Protein AF-E8Q7A2-F1 (afdb_monomer)

Mean predicted aligned error: 5.74 Å

InterPro domains:
  IPR002629 Cobalamin-independent methionine synthase MetE, C-terminal/archaeal [PF01717] (441-764)
  IPR002629 Cobalamin-independent methionine synthase MetE, C-terminal/archaeal [cd03311] (441-765)
  IPR006276 Cobalamin-independent methionine synthase [MF_00172] (3-769)
  IPR006276 Cobalamin-independent methionine synthase [PIRSF000382] (5-771)
  IPR006276 Cobalamin-independent methionine synthase [TIGR01371] (8-768)
  IPR013215 Cobalamin-independent methionine synthase MetE, N-terminal [PF08267] (6-319)
  IPR038071 UROD/MetE-like superfamily [G3DSA:3.20.20.210] (7-533)
  IPR038071 UROD/MetE-like superfamily [G3DSA:3.20.20.210] (398-767)
  IPR038071 UROD/MetE-like superfamily [SSF51726] (6-384)
  IPR038071 UROD/MetE-like superfamily [SSF51726] (405-767)

pLDDT: mean 92.24, std 9.28, range [40.84, 98.88]

Solvent-accessible surface area (backbone atoms only — not comparable to full-atom values): 41558 Å² total; per-residue (Å²): 107,76,48,41,19,34,52,64,23,57,55,68,44,48,84,84,36,56,49,30,56,42,53,58,32,39,79,67,68,73,42,56,67,69,61,43,52,50,53,53,49,55,47,51,54,51,52,53,52,50,39,46,74,33,47,38,54,33,41,56,32,50,56,68,56,98,49,32,59,56,43,50,50,29,46,24,37,45,53,67,66,69,79,72,57,73,81,54,91,83,63,91,85,51,72,67,58,51,52,44,34,43,67,67,23,44,78,56,93,93,45,76,45,78,44,54,57,71,44,60,50,73,69,43,79,33,40,32,46,46,47,68,39,51,86,90,61,74,54,41,80,66,50,58,63,54,62,54,46,49,54,48,50,54,73,78,35,100,60,57,50,27,43,48,46,79,25,72,64,32,54,51,66,66,28,45,66,41,105,55,89,71,70,64,72,75,49,45,66,58,44,50,55,42,51,39,53,52,42,59,55,51,54,74,44,101,46,61,39,38,37,33,38,35,43,57,62,35,38,81,70,57,68,69,57,55,52,48,50,48,53,50,31,68,68,53,71,59,95,67,36,38,37,31,43,31,36,34,82,32,51,50,79,96,42,44,87,59,56,74,69,37,70,62,42,24,44,32,42,18,53,48,68,35,67,92,75,57,51,69,65,59,52,61,71,72,45,65,68,87,29,35,43,29,43,7,62,40,58,14,76,40,44,64,52,64,60,50,43,64,51,47,67,69,43,60,84,46,39,82,75,32,44,41,32,37,28,32,16,33,40,21,41,53,21,24,50,58,57,83,69,45,78,84,48,56,69,76,64,53,66,42,46,26,23,42,52,48,46,36,36,52,35,26,56,50,28,60,44,71,57,52,81,57,90,82,42,62,62,56,52,46,49,38,40,51,69,31,49,58,42,50,55,54,55,78,69,27,73,84,34,54,46,68,69,53,54,50,55,62,70,53,44,86,79,51,58,65,46,59,92,66,59,66,78,60,26,51,55,43,29,48,67,72,67,65,67,62,70,40,42,30,40,71,73,42,37,38,51,66,46,71,66,58,52,50,50,52,50,36,42,76,67,66,74,43,57,70,66,60,53,49,55,52,46,50,51,52,28,50,51,45,44,54,52,41,58,76,48,61,51,59,36,47,45,51,24,54,80,87,50,90,42,78,46,49,51,53,41,79,56,30,49,26,51,46,71,70,87,53,48,46,27,61,29,42,56,70,45,62,46,63,52,33,31,42,73,29,52,43,43,58,86,62,83,81,58,53,70,61,50,53,57,45,43,74,75,47,92,58,58,40,46,43,83,44,65,24,30,54,22,47,48,60,61,24,38,65,58,85,90,57,60,69,66,60,56,25,42,32,37,9,57,33,47,19,54,46,47,52,52,35,43,73,72,67,42,46,32,40,31,41,31,36,51,31,58,69,44,67,44,54,77,33,72,90,52,28,63,65,53,49,55,51,50,39,45,25,50,14,39,32,57,24,81,61,56,62,53,44,43,37,32,31,41,41,46,93,66,76,48,80,83,44,49,79,59,58,62,68,44,70,48,48,31,42,35,32,53,34,50,89,54,60,72,62,52,48,51,50,47,41,80,37,44,94,77,52,82,53,30,39,19,56,5,67,40,56,63,89,54,90,70,75,64,51,40,70,60,46,37,56,49,52,58,56,47,54,77,42,38,60,68,91,32,38,36,41,29,50,26,50,53,38,39,90,43,52,66,72,59,49,54,52,36,49,40,27,52,41,51,26,38,51,54,59,52,57,64,69,80,108

Organism: Blochmanniella vafra (strain BVAF) (NCBI:txid859654)

Structure (mmCIF, N/CA/C/O backbone):
data_AF-E8Q7A2-F1
#
_entry.id   AF-E8Q7A2-F1
#
loop_
_atom_site.group_PDB
_atom_site.id
_atom_site.type_symbol
_atom_site.label_atom_id
_atom_site.label_alt_id
_atom_site.label_comp_id
_atom_site.label_asym_id
_atom_site.label_entity_id
_atom_site.label_seq_id
_atom_site.pdbx_PDB_ins_code
_atom_site.Cartn_x
_atom_site.Cartn_y
_atom_site.Cartn_z
_atom_site.occupancy
_atom_site.B_iso_or_equiv
_atom_site.auth_seq_id
_atom_site.auth_comp_id
_atom_site.auth_asym_id
_atom_site.auth_atom_id
_atom_site.pdbx_PDB_model_num
ATOM 1 N N . MET A 1 1 ? 29.646 -13.050 -21.668 1.00 81.62 1 MET A N 1
ATOM 2 C CA . MET A 1 1 ? 28.470 -12.165 -21.570 1.00 81.62 1 MET A CA 1
ATOM 3 C C . MET A 1 1 ? 28.607 -11.325 -20.313 1.00 81.62 1 MET A C 1
ATOM 5 O O . MET A 1 1 ? 28.944 -11.884 -19.272 1.00 81.62 1 MET A O 1
ATOM 9 N N . THR A 1 2 ? 28.428 -10.011 -20.434 1.00 92.44 2 THR A N 1
ATOM 10 C CA . THR A 1 2 ? 28.458 -9.071 -19.304 1.00 92.44 2 THR A CA 1
ATOM 11 C C . THR A 1 2 ? 27.101 -9.083 -18.607 1.00 92.44 2 THR A C 1
ATOM 13 O O . THR A 1 2 ? 26.068 -8.997 -19.269 1.00 92.44 2 THR A O 1
ATOM 16 N N . VAL A 1 3 ? 27.109 -9.223 -17.287 1.00 97.31 3 VAL A N 1
ATOM 17 C CA . VAL A 1 3 ? 25.950 -9.073 -16.408 1.00 97.31 3 VAL A CA 1
ATOM 18 C C . VAL A 1 3 ? 25.671 -7.585 -16.220 1.00 97.31 3 VAL A C 1
ATOM 20 O O . VAL A 1 3 ? 26.593 -6.840 -15.895 1.00 97.31 3 VAL A O 1
ATOM 23 N N . LEU A 1 4 ? 24.424 -7.160 -16.426 1.00 98.25 4 LEU A N 1
ATOM 24 C CA . LEU A 1 4 ? 24.010 -5.757 -16.297 1.00 98.25 4 LEU A CA 1
ATOM 25 C C . LEU A 1 4 ? 23.094 -5.556 -15.089 1.00 98.25 4 LEU A C 1
ATOM 27 O O . LEU A 1 4 ? 22.287 -6.424 -14.766 1.00 98.25 4 LEU A O 1
ATOM 31 N N . GLY A 1 5 ? 23.198 -4.401 -14.445 1.00 98.50 5 GLY A N 1
ATOM 32 C CA . GLY A 1 5 ? 22.321 -3.939 -13.380 1.00 98.50 5 GLY A CA 1
ATOM 33 C C . GLY A 1 5 ? 21.242 -2.991 -13.894 1.00 98.50 5 GLY A C 1
ATOM 34 O O . GLY A 1 5 ? 21.522 -2.074 -14.665 1.00 98.50 5 GLY A O 1
ATOM 35 N N . HIS A 1 6 ? 20.006 -3.165 -13.439 1.00 98.56 6 HIS A N 1
ATOM 36 C CA . HIS A 1 6 ? 18.911 -2.243 -13.741 1.00 98.56 6 HIS A CA 1
ATOM 37 C C . HIS A 1 6 ? 17.927 -2.140 -12.579 1.00 98.56 6 HIS A C 1
ATOM 39 O O . HIS A 1 6 ? 17.862 -3.010 -11.718 1.00 98.56 6 HIS A O 1
ATOM 45 N N . THR A 1 7 ? 17.111 -1.096 -12.569 1.00 98.25 7 THR A N 1
ATOM 46 C CA . THR A 1 7 ? 15.939 -1.009 -11.693 1.00 98.25 7 THR A CA 1
ATOM 47 C C . THR A 1 7 ? 14.665 -1.087 -12.539 1.00 98.25 7 THR A C 1
ATOM 49 O O . THR A 1 7 ? 14.668 -0.864 -13.759 1.00 98.25 7 THR A O 1
ATOM 52 N N . LEU A 1 8 ? 13.559 -1.469 -11.901 1.00 98.44 8 LEU A N 1
ATOM 53 C CA . LEU A 1 8 ? 12.240 -1.555 -12.550 1.00 98.44 8 LEU A CA 1
ATOM 54 C C . LEU A 1 8 ? 11.467 -0.232 -12.512 1.00 98.44 8 LEU A C 1
ATOM 56 O O . LEU A 1 8 ? 10.356 -0.162 -13.018 1.00 98.44 8 LEU A O 1
ATOM 60 N N . GLY A 1 9 ? 12.039 0.788 -11.878 1.00 98.31 9 GLY A N 1
ATOM 61 C CA . GLY A 1 9 ? 11.428 2.077 -11.577 1.00 98.31 9 GLY A CA 1
ATOM 62 C C . GLY A 1 9 ? 11.957 2.599 -10.242 1.00 98.31 9 GLY A C 1
ATOM 63 O O . GLY A 1 9 ? 12.464 1.819 -9.426 1.00 98.31 9 GLY A O 1
ATOM 64 N N . PHE A 1 10 ? 11.860 3.906 -10.016 1.00 98.56 10 PHE A N 1
ATOM 65 C CA . PHE A 1 10 ? 12.443 4.597 -8.869 1.00 98.56 10 PHE A CA 1
ATOM 66 C C . PHE A 1 10 ? 11.386 5.425 -8.104 1.00 98.56 10 PHE A C 1
ATOM 68 O O . PHE A 1 10 ? 10.411 5.895 -8.698 1.00 98.56 10 PHE A O 1
ATOM 75 N N . PRO A 1 11 ? 11.517 5.631 -6.774 1.00 97.94 11 PRO A N 1
ATOM 76 C CA . PRO A 1 11 ? 10.566 6.463 -6.044 1.00 97.94 11 PRO A CA 1
ATOM 77 C C . PRO A 1 11 ? 10.586 7.912 -6.537 1.00 97.94 11 PRO A C 1
ATOM 79 O O . PRO A 1 11 ? 11.626 8.563 -6.589 1.00 97.94 11 PRO A O 1
ATOM 82 N N . ARG A 1 12 ? 9.405 8.458 -6.827 1.00 96.81 12 ARG A N 1
ATOM 83 C CA . ARG A 1 12 ? 9.248 9.770 -7.479 1.00 96.81 12 ARG A CA 1
ATOM 84 C C . ARG A 1 12 ? 8.935 10.943 -6.553 1.00 96.81 12 ARG A C 1
ATOM 86 O O . ARG A 1 12 ? 8.935 12.082 -7.003 1.00 96.81 12 ARG A O 1
ATOM 93 N N . ILE A 1 13 ? 8.663 10.703 -5.267 1.00 95.62 13 ILE A N 1
ATOM 94 C CA . ILE A 1 13 ? 8.204 11.783 -4.376 1.00 95.62 13 ILE A CA 1
ATOM 95 C C . ILE A 1 13 ? 9.304 12.808 -4.040 1.00 95.62 13 ILE A C 1
ATOM 97 O O . ILE A 1 13 ? 8.994 13.943 -3.679 1.00 95.62 13 ILE A O 1
ATOM 101 N N . GLY A 1 14 ? 10.570 12.416 -4.195 1.00 95.75 14 GLY A N 1
ATOM 102 C CA . GLY A 1 14 ? 11.749 13.203 -3.837 1.00 95.75 14 GLY A CA 1
ATOM 103 C C . GLY A 1 14 ? 12.225 12.965 -2.396 1.00 95.75 14 GLY A C 1
ATOM 104 O O . GLY A 1 14 ? 11.466 12.471 -1.560 1.00 95.75 14 GLY A O 1
ATOM 105 N N . LEU A 1 15 ? 13.495 13.285 -2.112 1.00 93.44 15 LEU A N 1
ATOM 106 C CA . LEU A 1 15 ? 14.172 13.005 -0.831 1.00 93.44 15 LEU A CA 1
ATOM 107 C C . LEU A 1 15 ? 13.460 13.639 0.371 1.00 93.44 15 LEU A C 1
ATOM 109 O O . LEU A 1 15 ? 13.374 13.043 1.442 1.00 93.44 15 LEU A O 1
ATOM 113 N N . TYR A 1 16 ? 12.906 14.831 0.170 1.00 95.31 16 TYR A N 1
ATOM 114 C CA . TYR A 1 16 ? 12.186 15.617 1.167 1.00 95.31 16 TYR A CA 1
ATOM 115 C C . TYR A 1 16 ? 10.703 15.768 0.811 1.00 95.31 16 TYR A C 1
ATOM 117 O O . TYR A 1 16 ? 10.010 16.626 1.362 1.00 95.31 16 TYR A O 1
ATOM 125 N N . ARG A 1 17 ? 10.189 14.896 -0.070 1.00 96.62 17 ARG A N 1
ATOM 126 C CA . ARG A 1 17 ? 8.830 14.936 -0.630 1.00 96.62 17 ARG A CA 1
ATOM 127 C C . ARG A 1 17 ? 8.557 16.205 -1.448 1.00 96.62 17 ARG A C 1
ATOM 129 O O . ARG A 1 17 ? 7.456 16.753 -1.402 1.00 96.62 17 ARG A O 1
ATOM 136 N N . GLU A 1 18 ? 9.547 16.673 -2.201 1.00 98.00 18 GLU A N 1
ATOM 137 C CA . GLU A 1 18 ? 9.474 17.851 -3.072 1.00 98.00 18 GLU A CA 1
ATOM 138 C C . GLU A 1 18 ? 8.232 17.809 -3.981 1.00 98.00 18 GLU A C 1
ATOM 140 O O . GLU A 1 18 ? 7.491 18.792 -4.061 1.00 98.00 18 GLU A O 1
ATOM 145 N N . LEU A 1 19 ? 7.937 16.648 -4.584 1.00 98.25 19 LEU A N 1
ATOM 146 C CA . LEU A 1 19 ? 6.780 16.477 -5.467 1.00 98.25 19 LEU A CA 1
ATOM 147 C C . LEU A 1 19 ? 5.456 16.658 -4.715 1.00 98.25 19 LEU A C 1
ATOM 149 O O . LEU A 1 19 ? 4.547 17.314 -5.216 1.00 98.25 19 LEU A O 1
ATOM 153 N N . LYS A 1 20 ? 5.344 16.126 -3.490 1.00 97.25 20 LYS A N 1
ATOM 154 C CA . LYS A 1 20 ? 4.138 16.286 -2.661 1.00 97.25 20 LYS A CA 1
ATOM 155 C C . LYS A 1 20 ? 3.811 17.759 -2.459 1.00 97.25 20 LYS A C 1
ATOM 157 O O . LYS A 1 20 ? 2.668 18.167 -2.660 1.00 97.25 20 LYS A O 1
ATOM 162 N N . TYR A 1 21 ? 4.802 18.533 -2.024 1.00 97.00 21 TYR A N 1
ATOM 163 C CA . TYR A 1 21 ? 4.592 19.939 -1.706 1.00 97.00 21 TYR A CA 1
ATOM 164 C C . TYR A 1 21 ? 4.297 20.761 -2.956 1.00 97.00 21 TYR A C 1
ATOM 166 O O . TYR A 1 21 ? 3.432 21.629 -2.893 1.00 97.00 21 TYR A O 1
ATOM 174 N N . ALA A 1 22 ? 4.956 20.468 -4.080 1.00 98.19 22 ALA A N 1
ATOM 175 C CA . ALA A 1 22 ? 4.684 21.130 -5.351 1.00 98.19 22 ALA A CA 1
ATOM 176 C C . ALA A 1 22 ? 3.247 20.876 -5.831 1.00 98.19 22 ALA A C 1
ATOM 178 O O . ALA A 1 22 ? 2.528 21.825 -6.137 1.00 98.19 22 ALA A O 1
ATOM 179 N N . LEU A 1 23 ? 2.789 19.620 -5.806 1.00 96.75 23 LEU A N 1
ATOM 180 C CA . LEU A 1 23 ? 1.414 19.254 -6.162 1.00 96.75 23 LEU A CA 1
ATOM 181 C C . LEU A 1 23 ? 0.383 19.972 -5.280 1.00 96.75 23 LEU A C 1
ATOM 183 O O . LEU A 1 23 ? -0.569 20.565 -5.778 1.00 96.75 23 LEU A O 1
ATOM 187 N N . GLU A 1 24 ? 0.583 19.966 -3.961 1.00 93.38 24 GLU A N 1
ATOM 188 C CA . GLU A 1 24 ? -0.344 20.607 -3.021 1.00 93.38 24 GLU A CA 1
ATOM 189 C C . GLU A 1 24 ? -0.349 22.132 -3.111 1.00 93.38 24 GLU A C 1
ATOM 191 O O . GLU A 1 24 ? -1.355 22.759 -2.779 1.00 93.38 24 GLU A O 1
ATOM 196 N N . GLN A 1 25 ? 0.768 22.740 -3.502 1.00 95.31 25 GLN A N 1
ATOM 197 C CA . GLN A 1 25 ? 0.852 24.167 -3.798 1.00 95.31 25 GLN A CA 1
ATOM 198 C C . GLN A 1 25 ? 0.114 24.498 -5.098 1.00 95.31 25 GLN A C 1
ATOM 200 O O . GLN A 1 25 ? -0.702 25.417 -5.122 1.00 95.31 25 GLN A O 1
ATOM 205 N N . TYR A 1 26 ? 0.318 23.698 -6.146 1.00 94.75 26 TYR A N 1
ATOM 206 C CA . TYR A 1 26 ? -0.367 23.867 -7.425 1.00 94.75 26 TYR A CA 1
ATOM 207 C C . TYR A 1 26 ? -1.887 23.747 -7.275 1.00 94.75 26 TYR A C 1
ATOM 209 O O . TYR A 1 26 ? -2.619 24.644 -7.673 1.00 94.75 26 TYR A O 1
ATOM 217 N N . TRP A 1 27 ? -2.384 22.723 -6.572 1.00 87.88 27 TRP A N 1
ATOM 218 C CA . TRP A 1 27 ? -3.826 22.559 -6.328 1.00 87.88 27 TRP A CA 1
ATOM 219 C C . TRP A 1 27 ? -4.451 23.658 -5.457 1.00 87.88 27 TRP A C 1
ATOM 221 O O . TRP A 1 27 ? -5.672 23.800 -5.442 1.00 87.88 27 TRP A O 1
ATOM 231 N N . ARG A 1 28 ? -3.635 24.407 -4.704 1.00 89.06 28 ARG A N 1
ATOM 232 C CA . ARG A 1 28 ? -4.056 25.595 -3.944 1.00 89.06 28 ARG A CA 1
ATOM 233 C C . ARG A 1 28 ? -3.839 26.898 -4.719 1.00 89.06 28 ARG A C 1
ATOM 235 O O . ARG A 1 28 ? -4.066 27.963 -4.156 1.00 89.06 28 ARG A O 1
ATOM 242 N N . ASN A 1 29 ? -3.420 26.818 -5.983 1.00 91.19 29 ASN A N 1
ATOM 243 C CA . ASN A 1 29 ? -3.067 27.944 -6.846 1.00 91.19 29 ASN A CA 1
ATOM 244 C C . ASN A 1 29 ? -1.958 28.842 -6.266 1.00 91.19 29 ASN A C 1
ATOM 246 O O . ASN A 1 29 ? -1.926 30.037 -6.543 1.00 91.19 29 ASN A O 1
ATOM 250 N N . THR A 1 30 ? -1.051 28.294 -5.444 1.00 96.19 30 THR A N 1
ATOM 251 C CA . THR A 1 30 ? 0.079 29.059 -4.881 1.00 96.19 30 THR A CA 1
ATOM 252 C C . THR A 1 30 ? 1.323 29.028 -5.769 1.00 96.19 30 THR A C 1
ATOM 254 O O . THR A 1 30 ? 2.213 29.852 -5.592 1.00 96.19 30 THR A O 1
ATOM 257 N N . ILE A 1 31 ? 1.409 28.079 -6.706 1.00 97.12 31 ILE A N 1
ATOM 258 C CA . ILE A 1 31 ? 2.407 28.056 -7.785 1.00 97.12 31 ILE A CA 1
ATOM 259 C C . ILE A 1 31 ? 1.700 27.814 -9.119 1.00 97.12 31 ILE A C 1
ATOM 261 O O . ILE A 1 31 ? 0.636 27.197 -9.146 1.00 97.12 31 ILE A O 1
ATOM 265 N N . ASN A 1 32 ? 2.303 28.270 -10.216 1.00 95.50 32 ASN A N 1
ATOM 266 C CA . ASN A 1 32 ? 1.816 27.997 -11.565 1.00 95.50 32 ASN A CA 1
ATOM 267 C C . ASN A 1 32 ? 2.326 26.642 -12.096 1.00 95.50 32 ASN A C 1
ATOM 269 O O . ASN A 1 32 ? 3.138 25.955 -11.465 1.00 95.50 32 ASN A O 1
ATOM 273 N N . GLN A 1 33 ? 1.835 26.263 -13.275 1.00 95.06 33 GLN A N 1
ATOM 274 C CA . GLN A 1 33 ? 2.182 25.006 -13.930 1.00 95.06 33 GLN A CA 1
ATOM 275 C C . GLN A 1 33 ? 3.674 24.908 -14.266 1.00 95.06 33 GLN A C 1
ATOM 277 O O . GLN A 1 33 ? 4.276 23.874 -13.992 1.00 95.06 33 GLN A O 1
ATOM 282 N N . ASP A 1 34 ? 4.293 25.965 -14.793 1.00 96.62 34 ASP A N 1
ATOM 283 C CA . ASP A 1 34 ? 5.715 25.943 -15.167 1.00 96.62 34 ASP A CA 1
ATOM 284 C C . ASP A 1 34 ? 6.609 25.619 -13.972 1.00 96.62 34 ASP A C 1
ATOM 286 O O . ASP A 1 34 ? 7.545 24.820 -14.066 1.00 96.62 34 ASP A O 1
ATOM 290 N N . LYS A 1 35 ? 6.286 26.182 -12.801 1.00 97.81 35 LYS A N 1
ATOM 291 C CA . LYS A 1 35 ? 7.008 25.877 -11.568 1.00 97.81 35 LYS A CA 1
ATOM 292 C C . LYS A 1 35 ? 6.831 24.417 -11.155 1.00 97.81 35 LYS A C 1
ATOM 294 O O . LYS A 1 35 ? 7.809 23.800 -10.730 1.00 97.81 35 LYS A O 1
ATOM 299 N N . LEU A 1 36 ? 5.623 23.864 -11.283 1.00 97.88 36 LEU A N 1
ATOM 300 C CA . LEU A 1 36 ? 5.354 22.450 -11.009 1.00 97.88 36 LEU A CA 1
ATOM 301 C C . LEU A 1 36 ? 6.146 21.539 -11.962 1.00 97.88 36 LEU A C 1
ATOM 303 O O . LEU A 1 36 ? 6.838 20.632 -11.494 1.00 97.88 36 LEU A O 1
ATOM 307 N N . LEU A 1 37 ? 6.101 21.819 -13.269 1.00 97.44 37 LEU A N 1
ATOM 308 C CA . LEU A 1 37 ? 6.831 21.082 -14.306 1.00 97.44 37 LEU A CA 1
ATOM 309 C C . LEU A 1 37 ? 8.342 21.102 -14.053 1.00 97.44 37 LEU A C 1
ATOM 311 O O . LEU A 1 37 ? 8.981 20.049 -14.083 1.00 97.44 37 LEU A O 1
ATOM 315 N N . ASN A 1 38 ? 8.900 22.267 -13.713 1.00 98.25 38 ASN A N 1
ATOM 316 C CA . ASN A 1 38 ? 10.320 22.403 -13.395 1.00 98.25 38 ASN A CA 1
ATOM 317 C C . ASN A 1 38 ? 10.722 21.581 -12.156 1.00 98.25 38 ASN A C 1
ATOM 319 O O . ASN A 1 38 ? 11.753 20.913 -12.167 1.00 98.25 38 ASN A O 1
ATOM 323 N N . ILE A 1 39 ? 9.898 21.557 -11.101 1.00 98.38 39 ILE A N 1
ATOM 324 C CA . ILE A 1 39 ? 10.173 20.720 -9.920 1.00 98.38 39 ILE A CA 1
ATOM 325 C C . ILE A 1 39 ? 10.172 19.230 -10.293 1.00 98.38 39 ILE A C 1
ATOM 327 O O . ILE A 1 39 ? 11.079 18.507 -9.882 1.00 98.38 39 ILE A O 1
ATOM 331 N N . GLY A 1 40 ? 9.204 18.765 -11.091 1.00 98.19 40 GLY A N 1
ATOM 332 C CA . GLY A 1 40 ? 9.183 17.376 -11.568 1.00 98.19 40 GLY A CA 1
ATOM 333 C C . GLY A 1 40 ? 10.427 17.019 -12.384 1.00 98.19 40 GLY A C 1
ATOM 334 O O . GLY A 1 40 ? 11.075 16.011 -12.104 1.00 98.19 40 GLY A O 1
ATOM 335 N N . LYS A 1 41 ? 10.825 17.900 -13.309 1.00 98.31 41 LYS A N 1
ATOM 336 C CA . LYS A 1 41 ? 12.064 17.780 -14.089 1.00 98.31 41 LYS A CA 1
ATOM 337 C C . LYS A 1 41 ? 13.307 17.670 -13.203 1.00 98.31 41 LYS A C 1
ATOM 339 O O . LYS A 1 41 ? 14.098 16.744 -13.364 1.00 98.31 41 LYS A O 1
ATOM 344 N N . MET A 1 42 ? 13.460 18.561 -12.221 1.00 98.31 42 MET A N 1
ATOM 345 C CA . MET A 1 42 ? 14.587 18.521 -11.279 1.00 98.31 42 MET A CA 1
ATOM 346 C C . MET A 1 42 ? 14.658 17.193 -10.512 1.00 98.31 42 MET A C 1
ATOM 348 O O . MET A 1 42 ? 15.748 16.660 -10.298 1.00 98.31 42 MET A O 1
ATOM 352 N N . ILE A 1 43 ? 13.508 16.646 -10.106 1.00 98.44 43 ILE A N 1
ATOM 353 C CA . ILE A 1 43 ? 13.435 15.356 -9.412 1.00 98.44 43 ILE A CA 1
ATOM 354 C C . ILE A 1 43 ? 13.890 14.218 -10.331 1.00 98.44 43 ILE A C 1
ATOM 356 O O . ILE A 1 43 ? 14.719 13.413 -9.907 1.00 98.44 43 ILE A O 1
ATOM 360 N N . ARG A 1 44 ? 13.392 14.161 -11.575 1.00 98.44 44 ARG A N 1
ATOM 361 C CA . ARG A 1 44 ? 13.777 13.126 -12.549 1.00 98.44 44 ARG A CA 1
ATOM 362 C C . ARG A 1 44 ? 15.273 13.145 -12.840 1.00 98.44 44 ARG A C 1
ATOM 364 O O . ARG A 1 44 ? 15.933 12.131 -12.631 1.00 98.44 44 ARG A O 1
ATOM 371 N N . ILE A 1 45 ? 15.823 14.312 -13.187 1.00 98.31 45 ILE A N 1
ATOM 372 C CA . ILE A 1 45 ? 17.262 14.489 -13.449 1.00 98.31 45 ILE A CA 1
ATOM 373 C C . ILE A 1 45 ? 18.083 14.014 -12.250 1.00 98.31 45 ILE A C 1
ATOM 375 O O . ILE A 1 45 ? 18.997 13.204 -12.402 1.00 98.31 45 ILE A O 1
ATOM 379 N N . ARG A 1 46 ? 17.725 14.452 -11.033 1.00 98.12 46 ARG A N 1
ATOM 380 C CA . ARG A 1 46 ? 18.421 14.029 -9.812 1.00 98.12 46 ARG A CA 1
ATOM 381 C C . ARG A 1 46 ? 18.383 12.510 -9.639 1.00 98.12 46 ARG A C 1
ATOM 383 O O . ARG A 1 46 ? 19.413 11.921 -9.324 1.00 98.12 46 ARG A O 1
ATOM 390 N N . HIS A 1 47 ? 17.228 11.874 -9.820 1.00 98.25 47 HIS A N 1
ATOM 391 C CA . HIS A 1 47 ? 17.078 10.430 -9.634 1.00 98.25 47 HIS A CA 1
ATOM 392 C C . HIS A 1 47 ? 17.812 9.608 -10.695 1.00 98.25 47 HIS A C 1
ATOM 394 O O . HIS A 1 47 ? 18.431 8.602 -10.345 1.00 98.25 47 HIS A O 1
ATOM 400 N N . TRP A 1 48 ? 17.803 10.026 -11.961 1.00 98.44 48 TRP A N 1
ATOM 401 C CA . TRP A 1 48 ? 18.612 9.387 -13.001 1.00 98.44 48 TRP A CA 1
ATOM 402 C C . TRP A 1 48 ? 20.102 9.504 -12.675 1.00 98.44 48 TRP A C 1
ATOM 404 O O . TRP A 1 48 ? 20.783 8.485 -12.575 1.00 98.44 48 TRP A O 1
ATOM 414 N N . GLY A 1 49 ? 20.590 10.710 -12.370 1.00 98.25 49 GLY A N 1
ATOM 415 C CA . GLY A 1 49 ? 21.988 10.930 -11.999 1.00 98.25 49 GLY A CA 1
ATOM 416 C C . GLY A 1 49 ? 22.425 10.148 -10.756 1.00 98.25 49 GLY A C 1
ATOM 417 O O . GLY A 1 49 ? 23.531 9.612 -10.717 1.00 98.25 49 GLY A O 1
ATOM 418 N N . GLN A 1 50 ? 21.561 10.025 -9.744 1.00 98.06 50 GLN A N 1
ATOM 419 C CA . GLN A 1 50 ? 21.847 9.233 -8.543 1.00 98.06 50 GLN A CA 1
ATOM 420 C C . GLN A 1 50 ? 21.944 7.729 -8.835 1.00 98.06 50 GLN A C 1
ATOM 422 O O . GLN A 1 50 ? 22.837 7.072 -8.303 1.00 98.06 50 GLN A O 1
ATOM 427 N N . GLN A 1 51 ? 21.069 7.188 -9.687 1.00 98.50 51 GLN A N 1
ATOM 428 C CA . GLN A 1 51 ? 21.130 5.786 -10.110 1.00 98.50 51 GLN A CA 1
ATOM 429 C C . GLN A 1 51 ? 22.377 5.504 -10.964 1.00 98.50 51 GLN A C 1
ATOM 431 O O . GLN A 1 51 ? 23.068 4.517 -10.713 1.00 98.50 51 GLN A O 1
ATOM 436 N N . ILE A 1 52 ? 22.720 6.401 -11.898 1.00 98.44 52 ILE A N 1
ATOM 437 C CA . ILE A 1 52 ? 23.957 6.320 -12.696 1.00 98.44 52 ILE A CA 1
ATOM 438 C C . ILE A 1 52 ? 25.178 6.329 -11.772 1.00 98.44 52 ILE A C 1
ATOM 440 O O . ILE A 1 52 ? 26.035 5.455 -11.863 1.00 98.44 52 ILE A O 1
ATOM 444 N N . LYS A 1 53 ? 25.232 7.264 -10.813 1.00 98.12 53 LYS A N 1
ATOM 445 C CA . LYS A 1 53 ? 26.318 7.347 -9.825 1.00 98.12 53 LYS A CA 1
ATOM 446 C C . LYS A 1 53 ? 26.416 6.094 -8.950 1.00 98.12 53 LYS A C 1
ATOM 448 O O . LYS A 1 53 ? 27.515 5.713 -8.560 1.00 98.12 53 LYS A O 1
ATOM 453 N N . ALA A 1 54 ? 25.289 5.456 -8.639 1.00 97.50 54 ALA A N 1
ATOM 454 C CA . ALA A 1 54 ? 25.256 4.186 -7.916 1.00 97.50 54 ALA A CA 1
ATOM 455 C C . ALA A 1 54 ? 25.676 2.979 -8.781 1.00 97.50 54 ALA A C 1
ATOM 457 O O . ALA A 1 54 ? 25.840 1.886 -8.243 1.00 97.50 54 ALA A O 1
ATOM 458 N N . GLY A 1 55 ? 25.884 3.178 -10.088 1.00 96.94 55 GLY A N 1
ATOM 459 C CA . GLY A 1 55 ? 26.394 2.183 -11.026 1.00 96.94 55 GLY A CA 1
ATOM 460 C C . GLY A 1 55 ? 25.320 1.376 -11.751 1.00 96.94 55 GLY A C 1
ATOM 461 O O . GLY A 1 55 ? 25.609 0.268 -12.190 1.00 96.94 55 GLY A O 1
ATOM 462 N N . ILE A 1 56 ? 24.090 1.883 -11.861 1.00 98.44 56 ILE A N 1
ATOM 463 C CA . ILE A 1 56 ? 23.039 1.222 -12.644 1.00 98.44 56 ILE A CA 1
ATOM 464 C C . ILE A 1 56 ? 23.338 1.345 -14.141 1.00 98.44 56 ILE A C 1
ATOM 466 O O . ILE A 1 56 ? 23.505 2.450 -14.650 1.00 98.44 56 ILE A O 1
ATOM 470 N N . ASP A 1 57 ? 23.364 0.216 -14.852 1.00 98.44 57 ASP A N 1
ATOM 471 C CA . ASP A 1 57 ? 23.710 0.163 -16.276 1.00 98.44 57 ASP A CA 1
ATOM 472 C C . ASP A 1 57 ? 22.542 0.588 -17.179 1.00 98.44 57 ASP A C 1
ATOM 474 O O . ASP A 1 57 ? 22.771 1.228 -18.200 1.00 98.44 57 ASP A O 1
ATOM 478 N N . LEU A 1 58 ? 21.297 0.263 -16.806 1.00 97.94 58 LEU A N 1
ATOM 479 C CA . LEU A 1 58 ? 20.089 0.615 -17.567 1.00 97.94 58 LEU A CA 1
ATOM 480 C C . LEU A 1 58 ? 19.108 1.406 -16.698 1.00 97.94 58 LEU A C 1
ATOM 482 O O . LEU A 1 58 ? 18.498 0.857 -15.774 1.00 97.94 58 LEU A O 1
ATOM 486 N N . ILE A 1 59 ? 18.935 2.687 -17.011 1.00 97.50 59 ILE A N 1
ATOM 487 C CA . ILE A 1 59 ? 18.125 3.605 -16.204 1.00 97.50 59 ILE A CA 1
ATOM 488 C C . ILE A 1 59 ? 16.653 3.543 -16.630 1.00 97.50 59 ILE A C 1
ATOM 490 O O . ILE A 1 59 ? 16.368 3.687 -17.821 1.00 97.50 59 ILE A O 1
ATOM 494 N N . PRO A 1 60 ? 15.703 3.334 -15.698 1.00 97.75 60 PRO A N 1
ATOM 495 C CA . PRO A 1 60 ? 14.284 3.386 -16.021 1.00 97.75 60 PRO A CA 1
ATOM 496 C C . PRO A 1 60 ? 13.856 4.809 -16.399 1.00 97.75 60 PRO A C 1
ATOM 498 O O . PRO A 1 60 ? 14.254 5.781 -15.754 1.00 97.75 60 PRO A O 1
ATOM 501 N N . VAL A 1 61 ? 13.027 4.916 -17.436 1.00 98.25 61 VAL A N 1
ATOM 502 C CA . VAL A 1 61 ? 12.360 6.161 -17.845 1.00 98.25 61 VAL A CA 1
ATOM 503 C C . VAL A 1 61 ? 10.879 5.862 -18.074 1.00 98.25 61 VAL A C 1
ATOM 505 O O . VAL A 1 61 ? 10.547 4.790 -18.575 1.00 98.25 61 VAL A O 1
ATOM 508 N N . GLY A 1 62 ? 9.984 6.776 -17.696 1.00 96.19 62 GLY A N 1
ATOM 509 C CA . GLY A 1 62 ? 8.532 6.542 -17.695 1.00 96.19 62 GLY A CA 1
ATOM 510 C C . GLY A 1 62 ? 7.972 6.022 -16.366 1.00 96.19 62 GLY A C 1
ATOM 511 O O . GLY A 1 62 ? 6.771 5.803 -16.239 1.00 96.19 62 GLY A O 1
ATOM 512 N N . ASP A 1 63 ? 8.818 5.848 -15.348 1.00 97.56 63 ASP A N 1
ATOM 513 C CA . ASP A 1 63 ? 8.419 5.514 -13.977 1.00 97.56 63 ASP A CA 1
ATOM 514 C C . ASP A 1 63 ? 7.873 6.728 -13.193 1.00 97.56 63 ASP A C 1
ATOM 516 O O . ASP A 1 63 ? 7.095 6.584 -12.237 1.00 97.56 63 ASP A O 1
ATOM 520 N N . PHE A 1 64 ? 8.243 7.946 -13.601 1.00 98.50 64 PHE A N 1
ATOM 521 C CA . PHE A 1 64 ? 7.700 9.173 -13.031 1.00 98.50 64 PHE A CA 1
ATOM 522 C C . PHE A 1 64 ? 6.219 9.353 -13.404 1.00 98.50 64 PHE A C 1
ATOM 524 O O . PHE A 1 64 ? 5.802 9.186 -14.545 1.00 98.50 64 PHE A O 1
ATOM 531 N N . ALA A 1 65 ? 5.405 9.771 -12.434 1.00 97.88 65 ALA A N 1
ATOM 532 C CA . ALA A 1 65 ? 4.059 10.263 -12.708 1.00 97.88 65 ALA A CA 1
ATOM 533 C C . ALA A 1 65 ? 3.677 11.377 -11.741 1.00 97.88 65 ALA A C 1
ATOM 535 O O . ALA A 1 65 ? 4.018 11.351 -10.555 1.00 97.88 65 ALA A O 1
ATOM 536 N N . TRP A 1 66 ? 2.878 12.313 -12.242 1.00 97.94 66 TRP A N 1
ATOM 537 C CA . TRP A 1 66 ? 2.351 13.434 -11.466 1.00 97.94 66 TRP A CA 1
ATOM 538 C C . TRP A 1 66 ? 1.362 13.014 -10.378 1.00 97.94 66 TRP A C 1
ATOM 540 O O . TRP A 1 66 ? 1.183 13.727 -9.393 1.00 97.94 66 TRP A O 1
ATOM 550 N N . TYR A 1 67 ? 0.723 11.855 -10.537 1.00 97.50 67 TYR A N 1
ATOM 551 C CA . TYR A 1 67 ? -0.200 11.318 -9.542 1.00 97.50 67 TYR A CA 1
ATOM 552 C C . TYR A 1 67 ? -0.118 9.796 -9.462 1.00 97.50 67 TYR A C 1
ATOM 554 O O . TYR A 1 67 ? 0.190 9.250 -8.402 1.00 97.50 67 TYR A O 1
ATOM 562 N N . ASP A 1 68 ? -0.357 9.132 -10.592 1.00 97.38 68 ASP A N 1
ATOM 563 C CA . ASP A 1 68 ? -0.401 7.683 -10.727 1.00 97.38 68 ASP A CA 1
ATOM 564 C C . ASP A 1 68 ? 0.042 7.258 -12.134 1.00 97.38 68 ASP A C 1
ATOM 566 O O . ASP A 1 68 ? -0.301 7.921 -13.106 1.00 97.38 68 ASP A O 1
ATOM 570 N N . HIS A 1 69 ? 0.805 6.166 -12.234 1.00 98.31 69 HIS A N 1
ATOM 571 C CA . HIS A 1 69 ? 1.351 5.693 -13.509 1.00 98.31 69 HIS A CA 1
ATOM 572 C C . HIS A 1 69 ? 0.281 5.018 -14.381 1.00 98.31 69 HIS A C 1
ATOM 574 O O . HIS A 1 69 ? 0.298 5.205 -15.592 1.00 98.31 69 HIS A O 1
ATOM 580 N N . VAL A 1 70 ? -0.700 4.326 -13.784 1.00 98.75 70 VAL A N 1
ATOM 581 C CA . VAL A 1 70 ? -1.832 3.757 -14.538 1.00 98.75 70 VAL A CA 1
ATOM 582 C C . VAL A 1 70 ? -2.703 4.874 -15.111 1.00 98.75 70 VAL A C 1
ATOM 584 O O . VAL A 1 70 ? -3.110 4.817 -16.270 1.00 98.75 70 VAL A O 1
ATOM 587 N N . LEU A 1 71 ? -2.943 5.938 -14.337 1.00 98.44 71 LEU A N 1
ATOM 588 C CA . LEU A 1 71 ? -3.599 7.135 -14.857 1.00 98.44 71 LEU A CA 1
ATOM 589 C C . LEU A 1 71 ? -2.793 7.799 -15.980 1.00 98.44 71 LEU A C 1
ATOM 591 O O . LEU A 1 71 ? -3.385 8.201 -16.977 1.00 98.44 71 LEU A O 1
ATOM 595 N N . THR A 1 72 ? -1.465 7.887 -15.862 1.00 98.06 72 THR A N 1
ATOM 596 C CA . THR A 1 72 ? -0.612 8.364 -16.963 1.00 98.06 72 THR A CA 1
ATOM 597 C C . THR A 1 72 ? -0.789 7.502 -18.216 1.00 98.06 72 THR A C 1
ATOM 599 O O . THR A 1 72 ? -0.928 8.060 -19.301 1.00 98.06 72 THR A O 1
ATOM 602 N N . THR A 1 73 ? -0.892 6.173 -18.088 1.00 98.62 73 THR A N 1
ATOM 603 C CA . THR A 1 73 ? -1.231 5.281 -19.212 1.00 98.62 73 THR A CA 1
ATOM 604 C C . THR A 1 73 ? -2.606 5.606 -19.801 1.00 98.62 73 THR A C 1
ATOM 606 O O . THR A 1 73 ? -2.720 5.751 -21.014 1.00 98.62 73 THR A O 1
ATOM 609 N N . SER A 1 74 ? -3.638 5.819 -18.978 1.00 98.50 74 SER A N 1
ATOM 610 C CA . SER A 1 74 ? -4.964 6.235 -19.467 1.00 98.50 74 SER A CA 1
ATOM 611 C C . SER A 1 74 ? -4.922 7.560 -20.230 1.00 98.50 74 SER A C 1
ATOM 613 O O . SER A 1 74 ? -5.550 7.682 -21.276 1.00 98.50 74 SER A O 1
ATOM 615 N N . MET A 1 75 ? -4.148 8.537 -19.754 1.00 97.75 75 MET A N 1
ATOM 616 C CA . MET A 1 75 ? -3.965 9.819 -20.441 1.00 97.75 75 MET A CA 1
ATOM 617 C C . MET A 1 75 ? -3.203 9.667 -21.766 1.00 97.75 75 MET A C 1
ATOM 619 O O . MET A 1 75 ? -3.557 10.321 -22.746 1.00 97.75 75 MET A O 1
ATOM 623 N N . MET A 1 76 ? -2.185 8.799 -21.808 1.00 98.00 76 MET A N 1
ATOM 624 C CA . MET A 1 76 ? -1.420 8.483 -23.020 1.00 98.00 76 MET A CA 1
ATOM 625 C C . MET A 1 76 ? -2.309 7.835 -24.089 1.00 98.00 76 MET A C 1
ATOM 627 O O . MET A 1 76 ? -2.223 8.218 -25.248 1.00 98.00 76 MET A O 1
ATOM 631 N N . LEU A 1 77 ? -3.202 6.925 -23.687 1.00 98.06 77 LEU A N 1
ATOM 632 C CA . LEU A 1 77 ? -4.128 6.191 -24.562 1.00 98.06 77 LEU A CA 1
ATOM 633 C C . LEU A 1 77 ? -5.431 6.948 -24.885 1.00 98.06 77 LEU A C 1
ATOM 635 O O . LEU A 1 77 ? -6.332 6.382 -25.511 1.00 98.06 77 LEU A O 1
ATOM 639 N N . ASN A 1 78 ? -5.566 8.191 -24.410 1.00 96.50 78 ASN A N 1
ATOM 640 C CA . ASN A 1 78 ? -6.795 8.987 -24.481 1.00 96.50 78 ASN A CA 1
ATOM 641 C C . ASN A 1 78 ? -8.034 8.284 -23.885 1.00 96.50 78 ASN A C 1
ATOM 643 O O . ASN A 1 78 ? -9.168 8.534 -24.292 1.00 96.50 78 ASN A O 1
ATOM 647 N N . ASN A 1 79 ? -7.836 7.412 -22.896 1.00 96.69 79 ASN A N 1
ATOM 648 C CA . ASN A 1 79 ? -8.919 6.773 -22.160 1.00 96.69 79 ASN A CA 1
ATOM 649 C C . ASN A 1 79 ? -9.409 7.685 -21.023 1.00 96.69 79 ASN A C 1
ATOM 651 O O . ASN A 1 79 ? -9.120 7.466 -19.841 1.00 96.69 79 ASN A O 1
ATOM 655 N N . ILE A 1 80 ? -10.102 8.760 -21.397 1.00 94.31 80 ILE A N 1
ATOM 656 C CA . ILE A 1 80 ? -10.567 9.808 -20.485 1.00 94.31 80 ILE A CA 1
ATOM 657 C C . ILE A 1 80 ? -12.102 9.790 -20.439 1.00 94.31 80 ILE A C 1
ATOM 659 O O . ILE A 1 80 ? -12.753 9.969 -21.470 1.00 94.31 80 ILE A O 1
ATOM 663 N N . PRO A 1 81 ? -12.731 9.621 -19.261 1.00 91.31 81 PRO A N 1
ATOM 664 C CA . PRO A 1 81 ? -14.187 9.624 -19.183 1.00 91.31 81 PRO A CA 1
ATOM 665 C C . PRO A 1 81 ? -14.809 10.966 -19.597 1.00 91.31 81 PRO A C 1
ATOM 667 O O . PRO A 1 81 ? -14.393 12.027 -19.127 1.00 91.31 81 PRO A O 1
ATOM 670 N N . LYS A 1 82 ? -15.894 10.914 -20.387 1.00 87.75 82 LYS A N 1
ATOM 671 C CA . LYS A 1 82 ? -16.616 12.086 -20.937 1.00 87.75 82 LYS A CA 1
ATOM 672 C C . LYS A 1 82 ? -16.942 13.175 -19.903 1.00 87.75 82 LYS A C 1
ATOM 674 O O . LYS A 1 82 ? -16.868 14.359 -20.213 1.00 87.75 82 LYS A O 1
ATOM 679 N N . ARG A 1 83 ? -17.233 12.792 -18.653 1.00 87.12 83 ARG A N 1
ATOM 680 C CA . ARG A 1 83 ? -17.556 13.723 -17.549 1.00 87.12 83 ARG A CA 1
ATOM 681 C C . ARG A 1 83 ? -16.438 14.710 -17.193 1.00 87.12 83 ARG A C 1
ATOM 683 O O . ARG A 1 83 ? -16.716 15.728 -16.571 1.00 87.12 83 ARG A O 1
ATOM 690 N N . TYR A 1 84 ? -15.193 14.414 -17.558 1.00 84.12 84 TYR A N 1
ATOM 691 C CA . TYR A 1 84 ? -14.063 15.322 -17.348 1.00 84.12 84 TYR A CA 1
ATOM 692 C C . TYR A 1 84 ? -13.849 16.268 -18.534 1.00 84.12 84 TYR A C 1
ATOM 694 O O . TYR A 1 84 ? -13.087 17.222 -18.406 1.00 84.12 84 TYR A O 1
ATOM 702 N N . TYR A 1 85 ? -14.565 16.049 -19.647 1.00 73.38 85 TYR A N 1
ATOM 703 C CA . TYR A 1 85 ? -14.587 16.965 -20.781 1.00 73.38 85 TYR A CA 1
ATOM 704 C C . TYR A 1 85 ? -15.643 18.072 -20.655 1.00 73.38 85 TYR A C 1
ATOM 706 O O . TYR A 1 85 ? -15.490 19.126 -21.247 1.00 73.38 85 TYR A O 1
ATOM 714 N N . SER A 1 86 ? -16.716 17.901 -19.878 1.00 56.03 86 SER A N 1
ATOM 715 C CA . SER A 1 86 ? -17.795 18.906 -19.785 1.00 56.03 86 SER A CA 1
ATOM 716 C C . SER A 1 86 ? -17.465 20.130 -18.917 1.00 56.03 86 SER A C 1
ATOM 718 O O . SER A 1 86 ? -18.171 21.128 -18.981 1.00 56.03 86 SER A O 1
ATOM 720 N N . SER A 1 87 ? -16.390 20.098 -18.125 1.00 53.00 87 SER A N 1
ATOM 721 C CA . SER A 1 87 ? -15.882 21.263 -17.375 1.00 53.00 87 SER A CA 1
ATOM 722 C C . SER A 1 87 ? -15.005 22.205 -18.212 1.00 53.00 87 SER A C 1
ATOM 724 O O . SER A 1 87 ? -14.382 23.109 -17.663 1.00 53.00 87 SER A O 1
ATOM 726 N N . ILE A 1 88 ? -14.913 21.958 -19.522 1.00 53.34 88 ILE A N 1
ATOM 727 C CA . ILE A 1 88 ? -13.895 22.508 -20.432 1.00 53.34 88 ILE A CA 1
ATOM 728 C C . ILE A 1 88 ? -14.358 23.765 -21.186 1.00 53.34 88 ILE A C 1
ATOM 730 O O . ILE A 1 88 ? -13.576 24.379 -21.907 1.00 53.34 88 ILE A O 1
ATOM 734 N N . SER A 1 89 ? -15.591 24.237 -21.000 1.00 45.31 89 SER A N 1
ATOM 735 C CA . SER A 1 89 ? -16.013 25.500 -21.613 1.00 45.31 89 SER A CA 1
ATOM 736 C C . SER A 1 89 ? -15.352 26.700 -20.906 1.00 45.31 89 SER A C 1
ATOM 738 O O . SER A 1 89 ? -15.951 27.264 -19.990 1.00 45.31 89 SER A O 1
ATOM 740 N N . ASN A 1 90 ? -14.108 27.048 -21.286 1.00 42.81 90 ASN A N 1
ATOM 741 C CA . ASN A 1 90 ? -13.584 28.424 -21.473 1.00 42.81 90 ASN A CA 1
ATOM 742 C C . ASN A 1 90 ? -12.118 28.710 -21.070 1.00 42.81 90 ASN A C 1
ATOM 744 O O . ASN A 1 90 ? -11.723 29.871 -21.143 1.00 42.81 90 ASN A O 1
ATOM 748 N N . GLN A 1 91 ? -11.265 27.745 -20.702 1.00 43.41 91 GLN A N 1
ATOM 749 C CA . GLN A 1 91 ? -9.826 28.027 -20.509 1.00 43.41 91 GLN A CA 1
ATOM 750 C C . GLN A 1 91 ? -8.947 26.896 -21.058 1.00 43.41 91 GLN A C 1
ATOM 752 O O . GLN A 1 91 ? -9.230 25.722 -20.840 1.00 43.41 91 GLN A O 1
ATOM 757 N N . THR A 1 92 ? -7.908 27.284 -21.804 1.00 45.12 92 THR A N 1
ATOM 758 C CA . THR A 1 92 ? -6.860 26.455 -22.428 1.00 45.12 92 THR A CA 1
ATOM 759 C C . THR A 1 92 ? -6.560 25.170 -21.651 1.00 45.12 92 THR A C 1
ATOM 761 O O . THR A 1 92 ? -6.029 25.208 -20.542 1.00 45.12 92 THR A O 1
ATOM 764 N N . THR A 1 93 ? -6.922 24.029 -22.237 1.00 59.44 93 THR A N 1
ATOM 765 C CA . THR A 1 93 ? -6.898 22.706 -21.607 1.00 59.44 93 THR A CA 1
ATOM 766 C C . THR A 1 93 ? -5.496 22.125 -21.527 1.00 59.44 93 THR A C 1
ATOM 768 O O . THR A 1 93 ? -4.927 21.708 -22.534 1.00 59.44 93 THR A O 1
ATOM 771 N N . ASN A 1 94 ? -4.964 22.024 -20.317 1.00 82.06 94 ASN A N 1
ATOM 772 C CA . ASN A 1 94 ? -3.746 21.279 -20.047 1.00 82.06 94 ASN A CA 1
ATOM 773 C C . ASN A 1 94 ? -4.077 19.839 -19.597 1.00 82.06 94 ASN A C 1
ATOM 775 O O . ASN A 1 94 ? -4.871 19.638 -18.675 1.00 82.06 94 ASN A O 1
ATOM 779 N N . ASN A 1 95 ? -3.422 18.835 -20.198 1.00 89.06 95 ASN A N 1
ATOM 780 C CA . ASN A 1 95 ? -3.522 17.416 -19.817 1.00 89.06 95 ASN A CA 1
ATOM 781 C C . ASN A 1 95 ? -3.296 17.179 -18.311 1.00 89.06 95 ASN A C 1
ATOM 783 O O . ASN A 1 95 ? -3.898 16.277 -17.728 1.00 89.06 95 ASN A O 1
ATOM 787 N N . LEU A 1 96 ? -2.465 17.998 -17.660 1.00 92.25 96 LEU A N 1
ATOM 788 C CA . LEU A 1 96 ? -2.173 17.864 -16.233 1.00 92.25 96 LEU A CA 1
ATOM 789 C C . LEU A 1 96 ? -3.392 18.160 -15.342 1.00 92.25 96 LEU A C 1
ATOM 791 O O . LEU A 1 96 ? -3.631 17.444 -14.369 1.00 92.25 96 LEU A O 1
ATOM 795 N N . ASP A 1 97 ? -4.187 19.175 -15.685 1.00 89.75 97 ASP A N 1
ATOM 796 C CA . ASP A 1 97 ? -5.400 19.515 -14.934 1.00 89.75 97 ASP A CA 1
ATOM 797 C C . ASP A 1 97 ? -6.486 18.458 -15.126 1.00 89.75 97 ASP A C 1
ATOM 799 O O . ASP A 1 97 ? -7.146 18.066 -14.162 1.00 89.75 97 ASP A O 1
ATOM 803 N N . ILE A 1 98 ? -6.620 17.920 -16.344 1.00 90.69 98 ILE A N 1
ATOM 804 C CA . ILE A 1 98 ? -7.510 16.783 -16.620 1.00 90.69 98 ILE A CA 1
ATOM 805 C C . ILE A 1 98 ? -7.099 15.579 -15.767 1.00 90.69 98 ILE A C 1
ATOM 807 O O . ILE A 1 98 ? -7.944 15.003 -15.078 1.00 90.69 98 ILE A O 1
ATOM 811 N N . LEU A 1 99 ? -5.805 15.247 -15.728 1.00 94.50 99 LEU A N 1
ATOM 812 C CA . LEU A 1 99 ? -5.274 14.178 -14.882 1.00 94.50 99 LEU A CA 1
ATOM 813 C C . LEU A 1 99 ? -5.643 14.389 -13.406 1.00 94.50 99 LEU A C 1
ATOM 815 O O . LEU A 1 99 ? -6.108 13.459 -12.741 1.00 94.50 99 LEU A O 1
ATOM 819 N N . PHE A 1 100 ? -5.495 15.605 -12.873 1.00 92.38 100 PHE A N 1
ATOM 820 C CA . PHE A 1 100 ? -5.867 15.879 -11.484 1.00 92.38 100 PHE A CA 1
ATOM 821 C C . PHE A 1 100 ? -7.375 15.835 -11.243 1.00 92.38 100 PHE A C 1
ATOM 823 O O . PHE A 1 100 ? -7.788 15.339 -10.192 1.00 92.38 100 PHE A O 1
ATOM 830 N N . ASN A 1 101 ? -8.193 16.283 -12.194 1.00 88.75 101 ASN A N 1
ATOM 831 C CA . ASN A 1 101 ? -9.650 16.201 -12.104 1.00 88.75 101 ASN A CA 1
ATOM 832 C C . ASN A 1 101 ? -10.127 14.744 -12.091 1.00 88.75 101 ASN A C 1
ATOM 834 O O . ASN A 1 101 ? -10.992 14.400 -11.285 1.00 88.75 101 ASN A O 1
ATOM 838 N N . ILE A 1 102 ? -9.522 13.869 -12.900 1.00 91.69 102 ILE A N 1
ATOM 839 C CA . ILE A 1 102 ? -9.799 12.427 -12.864 1.00 91.69 102 ILE A CA 1
ATOM 840 C C . ILE A 1 102 ? -9.438 11.856 -11.490 1.00 91.69 102 ILE A C 1
ATOM 842 O O . ILE A 1 102 ? -10.246 11.171 -10.866 1.00 91.69 102 ILE A O 1
ATOM 846 N N . ALA A 1 103 ? -8.240 12.156 -10.992 1.00 90.50 103 ALA A N 1
ATOM 847 C CA . ALA A 1 103 ? -7.727 11.562 -9.763 1.00 90.50 103 ALA A CA 1
ATOM 848 C C . ALA A 1 103 ? -8.410 12.071 -8.481 1.00 90.50 103 ALA A C 1
ATOM 850 O O . ALA A 1 103 ? -8.537 11.333 -7.505 1.00 90.50 103 ALA A O 1
ATOM 851 N N . ARG A 1 104 ? -8.794 13.352 -8.440 1.00 86.44 104 ARG A N 1
ATOM 852 C CA . ARG A 1 104 ? -9.198 14.047 -7.203 1.00 86.44 104 ARG A CA 1
ATOM 853 C C . ARG A 1 104 ? -10.601 14.642 -7.254 1.00 86.44 104 ARG A C 1
ATOM 855 O O . ARG A 1 104 ? -11.119 15.018 -6.204 1.00 86.44 104 ARG A O 1
ATOM 862 N N . GLY A 1 105 ? -11.217 14.689 -8.431 1.00 82.56 105 GLY A N 1
ATOM 863 C CA . GLY A 1 105 ? -12.466 15.399 -8.653 1.00 82.56 105 GLY A CA 1
ATOM 864 C C . GLY A 1 105 ? -12.269 16.912 -8.656 1.00 82.56 105 GLY A C 1
ATOM 865 O O . GLY A 1 105 ? -11.175 17.430 -8.421 1.00 82.56 105 GLY A O 1
ATOM 866 N N . TYR A 1 106 ? -13.361 17.622 -8.911 1.00 78.44 106 TYR A N 1
ATOM 867 C CA . TYR A 1 106 ? -13.389 19.079 -8.963 1.00 78.44 106 TYR A CA 1
ATOM 868 C C . TYR A 1 106 ? -14.722 19.588 -8.425 1.00 78.4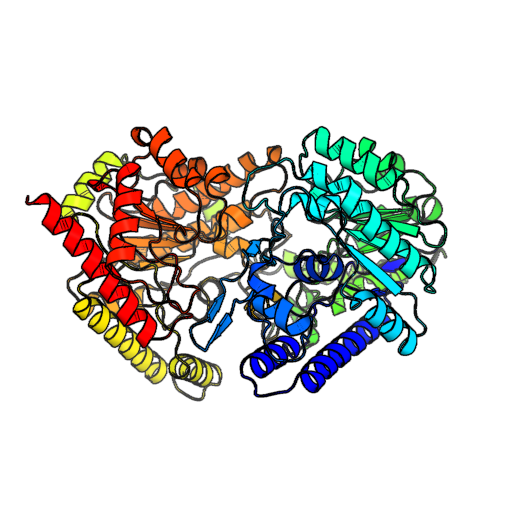4 106 TYR A C 1
ATOM 870 O O . TYR A 1 106 ? -15.772 19.090 -8.820 1.00 78.44 106 TYR A O 1
ATOM 878 N N . SER A 1 107 ? -14.692 20.577 -7.532 1.00 68.12 107 SER A N 1
ATOM 879 C CA . SER A 1 107 ? -15.901 21.215 -7.007 1.00 68.12 107 SER A CA 1
ATOM 880 C C . SER A 1 107 ? -15.690 22.724 -6.933 1.00 68.12 107 SER A C 1
ATOM 882 O O . SER A 1 107 ? -15.016 23.224 -6.031 1.00 68.12 107 SER A O 1
ATOM 884 N N . LYS A 1 108 ? -16.205 23.452 -7.929 1.00 66.50 108 LYS A N 1
ATOM 885 C CA . LYS A 1 108 ? -16.190 24.923 -7.989 1.00 66.50 108 LYS A CA 1
ATOM 886 C C . LYS A 1 108 ? -17.348 25.408 -8.862 1.00 66.50 108 LYS A C 1
ATOM 888 O O . LYS A 1 108 ? -17.727 24.726 -9.808 1.00 66.50 108 LYS A O 1
ATOM 893 N N . ASN A 1 109 ? -17.885 26.594 -8.565 1.00 61.34 109 ASN A N 1
ATOM 894 C CA . ASN A 1 109 ? -18.910 27.267 -9.377 1.00 61.34 109 ASN A CA 1
ATOM 895 C C . ASN A 1 109 ? -20.122 26.368 -9.719 1.00 61.34 109 ASN A C 1
ATOM 897 O O . ASN A 1 109 ? -20.548 26.315 -10.866 1.00 61.34 109 ASN A O 1
ATOM 901 N N . ASN A 1 110 ? -20.649 25.630 -8.733 1.00 62.16 110 ASN A N 1
ATOM 902 C CA . ASN A 1 110 ? -21.759 24.670 -8.879 1.00 62.16 110 ASN A CA 1
ATOM 903 C C . ASN A 1 110 ? -21.505 23.470 -9.815 1.00 62.16 110 ASN A C 1
ATOM 905 O O . ASN A 1 110 ? -22.396 22.642 -9.992 1.00 62.16 110 ASN A O 1
ATOM 909 N N . VAL A 1 111 ? -20.291 23.310 -10.349 1.00 66.38 111 VAL A N 1
ATOM 910 C CA . VAL A 1 111 ? -19.863 22.101 -11.060 1.00 66.38 111 VAL A CA 1
ATOM 911 C C . VAL A 1 111 ? -19.198 21.166 -10.056 1.00 66.38 111 VAL A C 1
ATOM 913 O O . VAL A 1 111 ? -18.203 21.528 -9.429 1.00 66.38 111 VAL A O 1
ATOM 916 N N . ASN A 1 112 ? -19.751 19.962 -9.902 1.00 72.25 112 ASN A N 1
ATOM 917 C CA . ASN A 1 112 ? -19.219 18.924 -9.023 1.00 72.25 112 ASN A CA 1
ATOM 918 C C . ASN A 1 112 ? -18.899 17.666 -9.838 1.00 72.25 112 ASN A C 1
ATOM 920 O O . ASN A 1 112 ? -19.802 16.948 -10.267 1.00 72.25 112 ASN A O 1
ATOM 924 N N . ILE A 1 113 ? -17.611 17.404 -10.047 1.00 77.81 113 ILE A N 1
ATOM 925 C CA . ILE A 1 113 ? -17.107 16.234 -10.760 1.00 77.81 113 ILE A CA 1
ATOM 926 C C . ILE A 1 113 ? -16.531 15.252 -9.748 1.00 77.81 113 ILE A C 1
ATOM 928 O O . ILE A 1 113 ? -15.590 15.555 -9.012 1.00 77.81 113 ILE A O 1
ATOM 932 N N . ILE A 1 114 ? -17.093 14.049 -9.743 1.00 81.44 114 ILE A N 1
ATOM 933 C CA . ILE A 1 114 ? -16.677 12.956 -8.865 1.00 81.44 114 ILE A CA 1
ATOM 934 C C . ILE A 1 114 ? -15.335 12.392 -9.376 1.00 81.44 114 ILE A C 1
ATOM 936 O O . ILE A 1 114 ? -15.207 12.187 -10.586 1.00 81.44 114 ILE A O 1
ATOM 940 N N . PRO A 1 115 ? -14.336 12.131 -8.508 1.00 85.56 115 PRO A N 1
ATOM 941 C CA . PRO A 1 115 ? -13.101 11.449 -8.905 1.00 85.56 115 PRO A CA 1
ATOM 942 C C . PRO A 1 115 ? -13.361 10.026 -9.408 1.00 85.56 115 PRO A C 1
ATOM 944 O O . PRO A 1 115 ? -14.321 9.371 -8.999 1.00 85.56 115 PRO A O 1
ATOM 947 N N . SER A 1 116 ? -12.466 9.524 -10.254 1.00 88.88 116 SER A N 1
ATOM 948 C CA . SER A 1 116 ? -12.419 8.106 -10.596 1.00 88.88 116 SER A CA 1
ATOM 949 C C . SER A 1 116 ? -12.059 7.264 -9.374 1.00 88.88 116 SER A C 1
ATOM 951 O O . SER A 1 116 ? -11.471 7.732 -8.397 1.00 88.88 116 SER A O 1
ATOM 953 N N . GLU A 1 117 ? -12.449 5.994 -9.427 1.00 85.75 117 GLU A N 1
ATOM 954 C CA . GLU A 1 117 ? -12.162 5.047 -8.353 1.00 85.75 117 GLU A CA 1
ATOM 955 C C . GLU A 1 117 ? -10.661 4.785 -8.235 1.00 85.75 117 GLU A C 1
ATOM 957 O O . GLU A 1 117 ? -9.930 4.775 -9.225 1.00 85.75 117 GLU A O 1
ATOM 962 N N . MET A 1 118 ? -10.224 4.528 -7.008 1.00 87.06 118 MET A N 1
ATOM 963 C CA . MET A 1 118 ? -8.849 4.206 -6.677 1.00 87.06 118 MET A CA 1
ATOM 964 C C . MET A 1 118 ? -8.806 2.844 -5.980 1.00 87.06 118 MET A C 1
ATOM 966 O O . MET A 1 118 ? -9.553 2.624 -5.028 1.00 87.06 118 MET A O 1
ATOM 970 N N . LYS A 1 119 ? -7.923 1.948 -6.429 1.00 87.44 119 LYS A N 1
ATOM 971 C CA . LYS A 1 119 ? -7.734 0.602 -5.861 1.00 87.44 119 LYS A CA 1
ATOM 972 C C . LYS A 1 119 ? -6.276 0.360 -5.497 1.00 87.44 119 LYS A C 1
ATOM 974 O O . LYS A 1 119 ? -5.379 1.012 -6.026 1.00 87.44 119 LYS A O 1
ATOM 979 N N . LYS A 1 120 ? -6.034 -0.592 -4.596 1.00 89.25 120 LYS A N 1
ATOM 980 C CA . LYS A 1 120 ? -4.684 -1.066 -4.262 1.00 89.25 120 LYS A CA 1
ATOM 981 C C . LYS A 1 120 ? -4.024 -1.682 -5.496 1.00 89.25 120 LYS A C 1
ATOM 983 O O . LYS A 1 120 ? -4.658 -2.425 -6.242 1.00 89.25 120 LYS A O 1
ATOM 988 N N . TRP A 1 121 ? -2.751 -1.374 -5.706 1.00 95.19 121 TRP A N 1
ATOM 989 C CA . TRP A 1 121 ? -1.931 -1.979 -6.746 1.00 95.19 121 TRP A CA 1
ATOM 990 C C . TRP A 1 121 ? -1.469 -3.354 -6.271 1.00 95.19 121 TRP A C 1
ATOM 992 O O . TRP A 1 121 ? -0.514 -3.460 -5.495 1.00 95.19 121 TRP A O 1
ATOM 1002 N N . PHE A 1 122 ? -2.190 -4.393 -6.702 1.00 94.19 122 PHE A N 1
ATOM 1003 C CA . PHE A 1 122 ? -1.977 -5.780 -6.280 1.00 94.19 122 PHE A CA 1
ATOM 1004 C C . PHE A 1 122 ? -1.919 -5.897 -4.741 1.00 94.19 122 PHE A C 1
ATOM 1006 O O . PHE A 1 122 ? -2.793 -5.375 -4.051 1.00 94.19 122 PHE A O 1
ATOM 1013 N N . ASN A 1 123 ? -0.899 -6.561 -4.190 1.00 92.00 123 ASN A N 1
ATOM 1014 C CA . ASN A 1 123 ? -0.703 -6.770 -2.752 1.00 92.00 123 ASN A CA 1
ATOM 1015 C C . ASN A 1 123 ? 0.232 -5.716 -2.124 1.00 92.00 123 ASN A C 1
ATOM 1017 O O . ASN A 1 123 ? 1.092 -6.042 -1.303 1.00 92.00 123 ASN A O 1
ATOM 1021 N N . THR A 1 124 ? 0.104 -4.454 -2.545 1.00 93.38 124 THR A N 1
ATOM 1022 C CA . THR A 1 124 ? 0.896 -3.327 -2.026 1.00 93.38 124 THR A CA 1
ATOM 1023 C C . THR A 1 124 ? 0.010 -2.247 -1.405 1.00 93.38 124 THR A C 1
ATOM 1025 O O . THR A 1 124 ? -1.177 -2.146 -1.706 1.00 93.38 124 THR A O 1
ATOM 1028 N N . ASN A 1 125 ? 0.609 -1.369 -0.593 1.00 90.81 125 ASN A N 1
ATOM 1029 C CA . ASN A 1 125 ? -0.073 -0.189 -0.045 1.00 90.81 125 ASN A CA 1
ATOM 1030 C C . ASN A 1 125 ? -0.093 1.019 -1.016 1.00 90.81 125 ASN A C 1
ATOM 1032 O O . ASN A 1 125 ? -0.532 2.117 -0.651 1.00 90.81 125 ASN A O 1
ATOM 1036 N N . TYR A 1 126 ? 0.419 0.849 -2.239 1.00 95.06 126 TYR A N 1
ATOM 1037 C CA . TYR A 1 126 ? 0.276 1.837 -3.305 1.00 95.06 126 TYR A CA 1
ATOM 1038 C C . TYR A 1 126 ? -1.102 1.686 -3.954 1.00 95.06 126 TYR A C 1
ATOM 1040 O O . TYR A 1 126 ? -1.627 0.578 -4.045 1.00 95.06 126 TYR A O 1
ATOM 1048 N N . HIS A 1 127 ? -1.692 2.785 -4.409 1.00 93.44 127 HIS A N 1
ATOM 1049 C CA . HIS A 1 127 ? -2.975 2.777 -5.094 1.00 93.44 127 HIS A CA 1
ATOM 1050 C C . HIS A 1 127 ? -2.859 3.392 -6.480 1.00 93.44 127 HIS A C 1
ATOM 1052 O O . HIS A 1 127 ? -2.143 4.376 -6.675 1.00 93.44 127 HIS A O 1
ATOM 1058 N N . TYR A 1 128 ? -3.631 2.841 -7.408 1.00 96.62 128 TYR A N 1
ATOM 1059 C CA . TYR A 1 128 ? -3.761 3.327 -8.772 1.00 96.62 128 TYR A CA 1
ATOM 1060 C C . TYR A 1 128 ? -5.193 3.799 -9.044 1.00 96.62 128 TYR A C 1
ATOM 1062 O O . TYR A 1 128 ? -6.135 3.391 -8.355 1.00 96.62 128 TYR A O 1
ATOM 1070 N N . ILE A 1 129 ? -5.356 4.665 -10.042 1.00 95.81 129 ILE A N 1
ATOM 1071 C CA . ILE A 1 129 ? -6.667 5.100 -10.522 1.00 95.81 129 ILE A CA 1
ATOM 1072 C C . ILE A 1 129 ? -7.162 4.095 -11.556 1.00 95.81 129 ILE A C 1
ATOM 1074 O O . ILE A 1 129 ? -6.504 3.848 -12.565 1.00 95.81 129 ILE A O 1
ATOM 1078 N N . VAL A 1 130 ? -8.329 3.515 -11.290 1.00 96.56 130 VAL A N 1
ATOM 1079 C CA . VAL A 1 130 ? -8.895 2.424 -12.084 1.00 96.56 130 VAL A CA 1
ATOM 1080 C C . VAL A 1 130 ? -9.265 2.932 -13.483 1.00 96.56 130 VAL A C 1
ATOM 1082 O O . VAL A 1 130 ? -10.091 3.847 -13.575 1.00 96.56 130 VAL A O 1
ATOM 1085 N N . PRO A 1 131 ? -8.719 2.342 -14.568 1.00 98.00 131 PRO A N 1
ATOM 1086 C CA . PRO A 1 131 ? -9.162 2.638 -15.927 1.00 98.00 131 PRO A CA 1
ATOM 1087 C C . PRO A 1 131 ? -10.659 2.371 -16.088 1.00 98.00 131 PRO A C 1
ATOM 1089 O O . PRO A 1 131 ? -11.165 1.338 -15.646 1.00 98.00 131 PRO A O 1
ATOM 1092 N N . GLU A 1 132 ? -11.375 3.301 -16.710 1.00 96.75 132 GLU A N 1
ATOM 1093 C CA . GLU A 1 132 ? -12.809 3.172 -16.955 1.00 96.75 132 GLU A CA 1
ATOM 1094 C C . GLU A 1 132 ? -13.041 2.969 -18.445 1.00 96.75 132 GLU A C 1
ATOM 1096 O O . GLU A 1 132 ? -12.577 3.775 -19.241 1.00 96.75 132 GLU A O 1
ATOM 1101 N N . PHE A 1 133 ? -13.744 1.903 -18.810 1.00 97.69 133 PHE A N 1
ATOM 1102 C CA . PHE A 1 133 ? -13.986 1.533 -20.198 1.00 97.69 133 PHE A CA 1
ATOM 1103 C C . PHE A 1 133 ? -15.474 1.589 -20.523 1.00 97.69 133 PHE A C 1
ATOM 1105 O O . PHE A 1 133 ? -16.292 1.098 -19.744 1.00 97.69 133 PHE A O 1
ATOM 1112 N N . ILE A 1 134 ? -15.824 2.126 -21.685 1.00 96.38 134 ILE A N 1
ATOM 1113 C CA . ILE A 1 134 ? -17.160 1.978 -22.274 1.00 96.38 134 ILE A CA 1
ATOM 1114 C C . ILE A 1 134 ? -17.107 0.994 -23.442 1.00 96.38 134 ILE A C 1
ATOM 1116 O O . ILE A 1 134 ? -16.031 0.682 -23.957 1.00 96.38 134 ILE A O 1
ATOM 1120 N N . GLN A 1 135 ? -18.270 0.472 -23.827 1.00 95.12 135 GLN A N 1
ATOM 1121 C CA . GLN A 1 135 ? -18.375 -0.390 -24.997 1.00 95.12 135 GLN A CA 1
ATOM 1122 C C . GLN A 1 135 ? -17.910 0.387 -26.239 1.00 95.12 135 GLN A C 1
ATOM 1124 O O . GLN A 1 135 ? -18.194 1.578 -26.355 1.00 95.12 135 GLN A O 1
ATOM 1129 N N . ASP A 1 136 ? -17.165 -0.280 -27.122 1.00 92.81 136 ASP A N 1
ATOM 1130 C CA . ASP A 1 136 ? -16.617 0.305 -28.354 1.00 92.81 136 ASP A CA 1
ATOM 1131 C C . ASP A 1 136 ? -15.723 1.543 -28.113 1.00 92.81 136 ASP A C 1
ATOM 1133 O O . ASP A 1 136 ? -15.663 2.460 -28.930 1.00 92.81 136 ASP A O 1
ATOM 1137 N N . GLN A 1 137 ? -15.019 1.578 -26.970 1.00 95.06 137 GLN A N 1
ATOM 1138 C CA . GLN A 1 137 ? -14.070 2.640 -26.626 1.00 95.06 137 GLN A CA 1
ATOM 1139 C C . GLN A 1 137 ? -13.022 2.834 -27.732 1.00 95.06 137 GLN A C 1
ATOM 1141 O O . GLN A 1 137 ? -12.257 1.925 -28.056 1.00 95.06 137 GLN A O 1
ATOM 1146 N N . GLU A 1 138 ? -12.926 4.063 -28.239 1.00 94.31 138 GLU A N 1
ATOM 1147 C CA . GLU A 1 138 ? -11.817 4.480 -29.092 1.00 94.31 138 GLU A CA 1
ATOM 1148 C C . GLU A 1 138 ? -10.594 4.834 -28.240 1.00 94.31 138 GLU A C 1
ATOM 1150 O O . GLU A 1 138 ? -10.695 5.598 -27.276 1.00 94.31 138 GLU A O 1
ATOM 1155 N N . PHE A 1 139 ? -9.428 4.328 -28.636 1.00 97.50 139 PHE A N 1
ATOM 1156 C CA . PHE A 1 139 ? -8.135 4.727 -28.085 1.00 97.50 139 PHE A CA 1
ATOM 1157 C C . PHE A 1 139 ? -7.369 5.520 -29.137 1.00 97.50 139 PHE A C 1
ATOM 1159 O O . PHE A 1 139 ? -7.429 5.194 -30.324 1.00 97.50 139 PHE A O 1
ATOM 1166 N N . LYS A 1 140 ? -6.646 6.554 -28.705 1.00 96.75 140 LYS A N 1
ATOM 1167 C CA . LYS A 1 140 ? -5.760 7.365 -29.555 1.00 96.75 140 LYS A CA 1
ATOM 1168 C C . LYS A 1 140 ? -4.569 7.816 -28.726 1.00 96.75 140 LYS A C 1
ATOM 1170 O O . LYS A 1 140 ? -4.726 8.070 -27.533 1.00 96.75 140 LYS A O 1
ATOM 1175 N N . LEU A 1 141 ? -3.399 7.949 -29.336 1.00 96.81 141 LEU A N 1
ATOM 1176 C CA . LEU A 1 141 ? -2.273 8.564 -28.650 1.00 96.81 141 LEU A CA 1
ATOM 1177 C C . LEU A 1 141 ? -2.592 10.041 -28.355 1.00 96.81 141 LEU A C 1
ATOM 1179 O O . LEU A 1 141 ? -2.964 10.789 -29.255 1.00 96.81 141 LEU A O 1
ATOM 1183 N N . ASN A 1 142 ? -2.476 10.459 -27.092 1.00 94.38 142 ASN A N 1
ATOM 1184 C CA . ASN A 1 142 ? -2.785 11.832 -26.670 1.00 94.38 142 ASN A CA 1
ATOM 1185 C C . ASN A 1 142 ? -1.639 12.490 -25.894 1.00 94.38 142 ASN A C 1
ATOM 1187 O O . ASN A 1 142 ? -1.144 13.540 -26.294 1.00 94.38 142 ASN A O 1
ATOM 1191 N N . TRP A 1 143 ? -1.201 11.902 -24.778 1.00 94.12 143 TRP A N 1
ATOM 1192 C CA . TRP A 1 143 ? -0.183 12.534 -23.935 1.00 94.12 143 TRP A CA 1
ATOM 1193 C C . TRP A 1 143 ? 1.222 11.970 -24.168 1.00 94.12 143 TRP A C 1
ATOM 1195 O O . TRP A 1 143 ? 1.455 10.779 -23.983 1.00 94.12 143 TRP A O 1
ATOM 1205 N N . THR A 1 144 ? 2.175 12.842 -24.509 1.00 95.00 144 THR A N 1
ATOM 1206 C CA . THR A 1 144 ? 3.552 12.497 -24.910 1.00 95.00 144 THR A CA 1
ATOM 1207 C C . THR A 1 144 ? 4.562 12.413 -23.763 1.00 95.00 144 THR A C 1
ATOM 1209 O O . THR A 1 144 ? 5.747 12.241 -24.034 1.00 95.00 144 THR A O 1
ATOM 1212 N N . GLN A 1 145 ? 4.123 12.479 -22.494 1.00 95.94 145 GLN A N 1
ATOM 1213 C CA . GLN A 1 145 ? 5.009 12.589 -21.318 1.00 95.94 145 GLN A CA 1
ATOM 1214 C C . GLN A 1 145 ? 6.186 11.597 -21.354 1.00 95.94 145 GLN A C 1
ATOM 1216 O O . GLN A 1 145 ? 7.318 11.986 -21.089 1.00 95.94 145 GLN A O 1
ATOM 1221 N N . LEU A 1 146 ? 5.937 10.328 -21.700 1.00 97.62 146 LEU A N 1
ATOM 1222 C CA . LEU A 1 146 ? 6.984 9.305 -21.797 1.00 97.62 146 LEU A CA 1
ATOM 1223 C C . LEU A 1 146 ? 8.072 9.683 -22.810 1.00 97.62 146 LEU A C 1
ATOM 1225 O O . LEU A 1 146 ? 9.260 9.542 -22.533 1.00 97.62 146 LEU A O 1
ATOM 1229 N N . PHE A 1 147 ? 7.671 10.142 -23.993 1.00 97.75 147 PHE A N 1
ATOM 1230 C CA . PHE A 1 147 ? 8.593 10.491 -25.069 1.00 97.75 147 PHE A CA 1
ATOM 1231 C C . PHE A 1 147 ? 9.429 11.714 -24.708 1.00 97.75 147 PHE A C 1
ATOM 1233 O O . PHE A 1 147 ? 10.633 11.698 -24.967 1.00 97.75 147 PHE A O 1
ATOM 1240 N N . ASP A 1 148 ? 8.803 12.700 -24.064 1.00 96.88 148 ASP A N 1
ATOM 1241 C CA . ASP A 1 148 ? 9.458 13.910 -23.569 1.00 96.88 148 ASP A CA 1
ATOM 1242 C C . ASP A 1 148 ? 10.484 13.565 -22.477 1.00 96.88 148 ASP A C 1
ATOM 1244 O O . ASP A 1 148 ? 11.595 14.087 -22.469 1.00 96.88 148 ASP A O 1
ATOM 1248 N N . GLU A 1 149 ? 10.149 12.638 -21.573 1.00 97.88 149 GLU A N 1
ATOM 1249 C CA . GLU A 1 149 ? 11.061 12.160 -20.527 1.00 97.88 149 GLU A CA 1
ATOM 1250 C C . GLU A 1 149 ? 12.236 11.348 -21.088 1.00 97.88 149 GLU A C 1
ATOM 1252 O O . GLU A 1 149 ? 13.339 11.421 -20.548 1.00 97.88 149 GLU A O 1
ATOM 1257 N N . ILE A 1 150 ? 12.034 10.603 -22.179 1.00 98.00 150 ILE A N 1
ATOM 1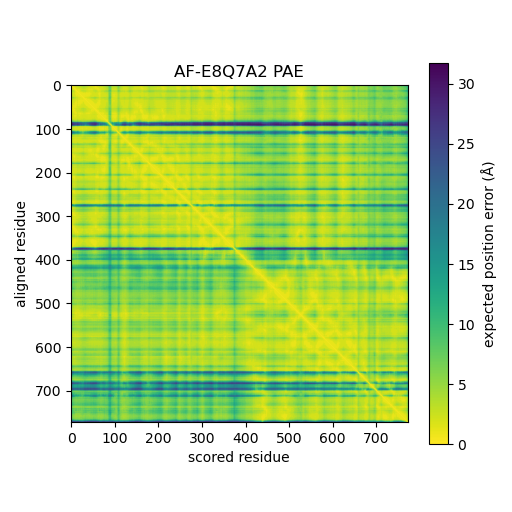258 C CA . ILE A 1 150 ? 13.111 9.894 -22.886 1.00 98.00 150 ILE A CA 1
ATOM 1259 C C . ILE A 1 150 ? 14.099 10.880 -23.510 1.00 98.00 150 ILE A C 1
ATOM 1261 O O . ILE A 1 150 ? 15.314 10.712 -23.358 1.00 98.00 150 ILE A O 1
ATOM 1265 N N . ASP A 1 151 ? 13.587 11.901 -24.195 1.00 97.00 151 ASP A N 1
ATOM 1266 C CA . ASP A 1 151 ? 14.427 12.925 -24.818 1.00 97.00 151 ASP A CA 1
ATOM 1267 C C . ASP A 1 151 ? 15.149 13.744 -23.738 1.00 97.00 151 ASP A C 1
ATOM 1269 O O . ASP A 1 151 ? 16.346 14.013 -23.849 1.00 97.00 151 ASP A O 1
ATOM 1273 N N . GLU A 1 152 ? 14.461 14.043 -22.630 1.00 97.12 152 GLU A N 1
ATOM 1274 C CA . GLU A 1 152 ? 15.047 14.680 -21.454 1.00 97.12 152 GLU A CA 1
ATOM 1275 C C . GLU A 1 152 ? 16.203 13.845 -20.888 1.00 97.12 152 GLU A C 1
ATOM 1277 O O . GLU A 1 152 ? 17.321 14.353 -20.803 1.00 97.12 152 GLU A O 1
ATOM 1282 N N . ALA A 1 153 ? 15.985 12.569 -20.553 1.00 96.81 153 ALA A N 1
ATOM 1283 C CA . ALA A 1 153 ? 17.021 11.709 -19.979 1.00 96.81 153 ALA A CA 1
ATOM 1284 C C . ALA A 1 153 ? 18.254 11.609 -20.894 1.00 96.81 153 ALA A C 1
ATOM 1286 O O . ALA A 1 153 ? 19.381 11.767 -20.421 1.00 96.81 153 ALA A O 1
ATOM 1287 N N . SER A 1 154 ? 18.026 11.435 -22.199 1.00 95.00 154 SER A N 1
ATOM 1288 C CA . SER A 1 154 ? 19.086 11.336 -23.212 1.00 95.00 154 SER A CA 1
ATOM 1289 C C . SER A 1 154 ? 19.874 12.640 -23.379 1.00 95.00 154 SER A C 1
ATOM 1291 O O . SER A 1 154 ? 21.071 12.605 -23.651 1.00 95.00 154 SER A O 1
ATOM 1293 N N . SER A 1 155 ? 19.231 13.800 -23.191 1.00 95.81 155 SER A N 1
ATOM 1294 C CA . SER A 1 155 ? 19.896 15.109 -23.274 1.00 95.81 155 SER A CA 1
ATOM 1295 C C . SER A 1 155 ? 20.795 15.419 -22.072 1.00 95.81 155 SER A C 1
ATOM 1297 O O . SER A 1 155 ? 21.798 16.113 -22.222 1.00 95.81 155 SER A O 1
ATOM 1299 N N . TYR A 1 156 ? 20.457 14.910 -20.881 1.00 95.75 156 TYR A N 1
ATOM 1300 C CA . TYR A 1 156 ? 21.235 15.153 -19.660 1.00 95.75 156 TYR A CA 1
ATOM 1301 C C . TYR A 1 156 ? 22.346 14.129 -19.451 1.00 95.75 156 TYR A C 1
ATOM 1303 O O . TYR A 1 156 ? 23.389 14.466 -18.887 1.00 95.75 156 TYR A O 1
ATOM 1311 N N . TYR A 1 157 ? 22.126 12.883 -19.869 1.00 94.12 157 TYR A N 1
ATOM 1312 C CA . TYR A 1 157 ? 23.046 11.787 -19.612 1.00 94.12 157 TYR A CA 1
ATOM 1313 C C . TYR A 1 157 ? 23.275 10.974 -20.883 1.00 94.12 157 TYR A C 1
ATOM 1315 O O . TYR A 1 157 ? 22.350 10.384 -21.431 1.00 94.12 157 TYR A O 1
ATOM 1323 N N . ASN A 1 158 ? 24.538 10.859 -21.298 1.00 93.81 158 ASN A N 1
ATOM 1324 C CA . ASN A 1 158 ? 24.950 9.888 -22.311 1.00 93.81 158 ASN A CA 1
ATOM 1325 C C . ASN A 1 158 ? 25.050 8.486 -21.684 1.00 93.81 158 ASN A C 1
ATOM 1327 O O . ASN A 1 158 ? 26.140 7.937 -21.522 1.00 93.81 158 ASN A O 1
ATOM 1331 N N . HIS A 1 159 ? 23.914 7.953 -21.235 1.00 96.06 159 HIS A N 1
ATOM 1332 C CA . HIS A 1 159 ? 23.824 6.688 -20.510 1.00 96.06 159 HIS A CA 1
ATOM 1333 C C . HIS A 1 159 ? 22.635 5.864 -21.019 1.00 96.06 159 HIS A C 1
ATOM 1335 O O . HIS A 1 159 ? 21.586 6.444 -21.300 1.00 96.06 159 HIS A O 1
ATOM 1341 N N . PRO A 1 160 ? 22.748 4.527 -21.132 1.00 96.75 160 PRO A N 1
ATOM 1342 C CA . PRO A 1 160 ? 21.647 3.702 -21.611 1.00 96.75 160 PRO A CA 1
ATOM 1343 C C . PRO A 1 160 ? 20.381 3.824 -20.753 1.00 96.75 160 PRO A C 1
ATOM 1345 O O . PRO A 1 160 ? 20.392 3.643 -19.530 1.00 96.75 160 PRO A O 1
ATOM 1348 N N . ILE A 1 161 ? 19.260 4.067 -21.427 1.00 96.69 161 ILE A N 1
ATOM 1349 C CA . ILE A 1 161 ? 17.932 4.129 -20.820 1.00 96.69 161 ILE A CA 1
ATOM 1350 C C . ILE A 1 161 ? 17.083 2.924 -21.225 1.00 96.69 161 ILE A C 1
ATOM 1352 O O . ILE A 1 161 ? 17.296 2.293 -22.263 1.00 96.69 161 ILE A O 1
ATOM 1356 N N . LYS A 1 162 ? 16.092 2.624 -20.391 1.00 97.56 162 LYS A N 1
ATOM 1357 C CA . LYS A 1 162 ? 15.092 1.580 -20.593 1.00 97.56 162 LYS A CA 1
ATOM 1358 C C . LYS A 1 162 ? 13.708 2.162 -20.296 1.00 97.56 162 LYS A C 1
ATOM 1360 O O . LYS A 1 162 ? 13.330 2.219 -19.120 1.00 97.56 162 LYS A O 1
ATOM 1365 N N . PRO A 1 163 ? 12.960 2.599 -21.324 1.00 98.38 163 PRO A N 1
ATOM 1366 C CA . PRO A 1 163 ? 11.580 3.034 -21.165 1.00 98.38 163 PRO A CA 1
ATOM 1367 C C . PRO A 1 163 ? 10.702 1.951 -20.541 1.00 98.38 163 PRO A C 1
ATOM 1369 O O . PRO A 1 163 ? 10.909 0.762 -20.791 1.00 98.38 163 PRO A O 1
ATOM 1372 N N . ILE A 1 164 ? 9.728 2.370 -19.739 1.00 98.50 164 ILE A N 1
ATOM 1373 C CA . ILE A 1 164 ? 8.758 1.503 -19.075 1.00 98.50 164 ILE A CA 1
ATOM 1374 C C . ILE A 1 164 ? 7.363 1.883 -19.551 1.00 98.50 164 ILE A C 1
ATOM 1376 O O . ILE A 1 164 ? 6.971 3.047 -19.477 1.00 98.50 164 ILE A O 1
ATOM 1380 N N . ILE A 1 165 ? 6.602 0.885 -19.989 1.00 98.56 165 ILE A N 1
ATOM 1381 C CA . ILE A 1 165 ? 5.173 1.017 -20.263 1.00 98.56 165 ILE A CA 1
ATOM 1382 C C . ILE A 1 165 ? 4.400 -0.083 -19.542 1.00 98.56 165 ILE A C 1
ATOM 1384 O O . ILE A 1 165 ? 4.857 -1.220 -19.431 1.00 98.56 165 ILE A O 1
ATOM 1388 N N . LEU A 1 166 ? 3.206 0.254 -19.058 1.00 98.81 166 LEU A N 1
ATOM 1389 C CA . LEU A 1 166 ? 2.262 -0.743 -18.568 1.00 98.81 166 LEU A CA 1
ATOM 1390 C C . LEU A 1 166 ? 1.711 -1.531 -19.757 1.00 98.81 166 LEU A C 1
ATOM 1392 O O . LEU A 1 166 ? 1.259 -0.931 -20.732 1.00 98.81 166 LEU A O 1
ATOM 1396 N N . GLY A 1 167 ? 1.743 -2.856 -19.679 1.00 98.69 167 GLY A N 1
ATOM 1397 C CA . GLY A 1 167 ? 1.290 -3.735 -20.744 1.00 98.69 167 GLY A CA 1
ATOM 1398 C C . GLY A 1 167 ? -0.228 -3.688 -20.970 1.00 98.69 167 GLY A C 1
ATOM 1399 O O . GLY A 1 167 ? -0.994 -3.410 -20.036 1.00 98.69 167 GLY A O 1
ATOM 1400 N N . PRO A 1 168 ? -0.676 -3.927 -22.216 1.00 98.56 168 PRO A N 1
ATOM 1401 C CA . PRO A 1 168 ? -2.072 -3.756 -22.609 1.00 98.56 168 PRO A CA 1
ATOM 1402 C C . PRO A 1 168 ? -3.021 -4.703 -21.866 1.00 98.56 168 PRO A C 1
ATOM 1404 O O . PRO A 1 168 ? -4.144 -4.311 -21.541 1.00 98.56 168 PRO A O 1
ATOM 1407 N N . LEU A 1 169 ? -2.593 -5.931 -21.555 1.00 98.69 169 LEU A N 1
ATOM 1408 C CA . LEU A 1 169 ? -3.476 -6.913 -20.925 1.00 98.69 169 LEU A CA 1
ATOM 1409 C C . LEU A 1 169 ? -3.624 -6.637 -19.436 1.00 98.69 169 LEU A C 1
ATOM 1411 O O . LEU A 1 169 ? -4.743 -6.679 -18.928 1.00 98.69 169 LEU A O 1
ATOM 1415 N N . THR A 1 170 ? -2.547 -6.267 -18.742 1.00 98.81 170 THR A N 1
ATOM 1416 C CA . THR A 1 170 ? -2.651 -5.790 -17.359 1.00 98.81 170 THR A CA 1
ATOM 1417 C C . THR A 1 170 ? -3.523 -4.540 -17.296 1.00 98.81 170 THR A C 1
ATOM 1419 O O . THR A 1 170 ? -4.393 -4.479 -16.431 1.00 98.81 170 THR A O 1
ATOM 1422 N N . TYR A 1 171 ? -3.360 -3.578 -18.212 1.00 98.81 171 TYR A N 1
ATOM 1423 C CA . TYR A 1 171 ? -4.181 -2.362 -18.256 1.00 98.81 171 TYR A CA 1
ATOM 1424 C C . TYR A 1 171 ? -5.684 -2.666 -18.394 1.00 98.81 171 TYR A C 1
ATOM 1426 O O . TYR A 1 171 ? -6.498 -2.138 -17.630 1.00 98.81 171 TYR A O 1
ATOM 1434 N N . LEU A 1 172 ? -6.065 -3.576 -19.301 1.00 98.62 172 LEU A N 1
ATOM 1435 C CA . LEU A 1 172 ? -7.451 -4.043 -19.416 1.00 98.62 172 LEU A CA 1
ATOM 1436 C C . LEU A 1 172 ? -7.898 -4.831 -18.177 1.00 98.62 172 LEU A C 1
ATOM 1438 O O . LEU A 1 172 ? -9.015 -4.641 -17.689 1.00 98.62 172 LEU A O 1
ATOM 1442 N N . TRP A 1 173 ? -7.047 -5.703 -17.635 1.00 98.44 173 TRP A N 1
ATOM 1443 C CA . TRP A 1 173 ? -7.360 -6.552 -16.483 1.00 98.44 173 TRP A CA 1
ATOM 1444 C C . TRP A 1 173 ? -7.715 -5.735 -15.240 1.00 98.44 173 TRP A C 1
ATOM 1446 O O . TRP A 1 173 ? -8.718 -6.019 -14.586 1.00 98.44 173 TRP A O 1
ATOM 1456 N N . ILE A 1 174 ? -6.942 -4.689 -14.948 1.00 97.19 174 ILE A N 1
ATOM 1457 C CA . ILE A 1 174 ? -7.134 -3.844 -13.762 1.00 97.19 174 ILE A CA 1
ATOM 1458 C C . ILE A 1 174 ? -8.244 -2.796 -13.937 1.00 97.19 174 ILE A C 1
ATOM 1460 O O . ILE A 1 174 ? -8.700 -2.221 -12.953 1.00 97.19 174 ILE A O 1
ATOM 1464 N N . GLY A 1 175 ? -8.690 -2.526 -15.166 1.00 96.25 175 GLY A N 1
ATOM 1465 C CA . GLY A 1 175 ? -9.784 -1.592 -15.422 1.00 96.25 175 GLY A CA 1
ATOM 1466 C C . GLY A 1 175 ? -11.178 -2.175 -15.180 1.00 96.25 175 GLY A C 1
ATOM 1467 O O . GLY A 1 175 ? -11.362 -3.373 -14.932 1.00 96.25 175 GLY A O 1
ATOM 1468 N N . LYS A 1 176 ? -12.189 -1.313 -15.281 1.00 93.69 176 LYS A N 1
ATOM 1469 C CA . LYS A 1 176 ? -13.607 -1.651 -15.096 1.00 93.69 176 LYS A CA 1
ATOM 1470 C C . LYS A 1 176 ? -14.465 -1.108 -16.230 1.00 93.69 176 LYS A C 1
ATOM 1472 O O . LYS A 1 176 ? -14.150 -0.073 -16.810 1.00 93.69 176 LYS A O 1
ATOM 1477 N N . THR A 1 177 ? -15.587 -1.767 -16.485 1.00 94.69 177 THR A N 1
ATOM 1478 C CA . THR A 1 177 ? -16.581 -1.288 -17.444 1.00 94.69 177 THR A CA 1
ATOM 1479 C C . THR A 1 177 ? -17.495 -0.234 -16.809 1.00 94.69 177 THR A C 1
ATOM 1481 O O . THR A 1 177 ? -17.729 -0.217 -15.596 1.00 94.69 177 THR A O 1
ATOM 1484 N N . LYS A 1 178 ? -17.995 0.685 -17.630 1.00 91.12 178 LYS A N 1
ATOM 1485 C CA . LYS A 1 178 ? -18.951 1.740 -17.290 1.00 91.12 178 LYS A CA 1
ATOM 1486 C C . LYS A 1 178 ? -20.129 1.696 -18.249 1.00 91.12 178 LYS A C 1
ATOM 1488 O O . LYS A 1 178 ? -20.018 1.163 -19.345 1.00 91.12 178 LYS A O 1
ATOM 1493 N N . GLU A 1 179 ? -21.241 2.288 -17.814 1.00 87.06 179 GLU A N 1
ATOM 1494 C CA . GLU A 1 179 ? -22.537 2.327 -18.513 1.00 87.06 179 GLU A CA 1
ATOM 1495 C C . GLU A 1 179 ? -23.211 0.949 -18.614 1.00 87.06 179 GLU A C 1
ATOM 1497 O O . GLU A 1 179 ? -24.329 0.788 -18.125 1.00 87.06 179 GLU A O 1
ATOM 1502 N N . LYS A 1 180 ? -22.520 -0.057 -19.157 1.00 89.00 180 LYS A N 1
ATOM 1503 C CA . LYS A 1 180 ? -22.953 -1.458 -19.237 1.00 89.00 180 LYS A CA 1
ATOM 1504 C C . LYS A 1 180 ? -21.793 -2.401 -18.890 1.00 89.00 180 LYS A C 1
ATOM 1506 O O . LYS A 1 180 ? -20.627 -2.048 -19.058 1.00 89.00 180 LYS A O 1
ATOM 1511 N N . GLU A 1 181 ? -22.099 -3.594 -18.379 1.00 91.44 181 GLU A N 1
ATOM 1512 C CA . GLU A 1 181 ? -21.105 -4.674 -18.276 1.00 91.44 181 GLU A CA 1
ATOM 1513 C C . GLU A 1 181 ? -20.885 -5.295 -19.668 1.00 91.44 181 GLU A C 1
ATOM 1515 O O . GLU A 1 181 ? -21.848 -5.561 -20.386 1.00 91.44 181 GLU A O 1
ATOM 1520 N N . PHE A 1 182 ? -19.624 -5.494 -20.058 1.00 95.94 182 PHE A N 1
ATOM 1521 C CA . PHE A 1 182 ? -19.212 -6.138 -21.311 1.00 95.94 182 PHE A CA 1
ATOM 1522 C C . PHE A 1 182 ? -17.846 -6.822 -21.128 1.00 95.94 182 PHE A C 1
ATOM 1524 O O . PHE A 1 182 ? -17.152 -6.582 -20.136 1.00 95.94 182 PHE A O 1
ATOM 1531 N N . ASP A 1 183 ? -17.453 -7.682 -22.069 1.00 96.69 183 ASP A N 1
ATOM 1532 C CA . ASP A 1 183 ? -16.138 -8.326 -22.031 1.00 96.69 183 ASP A CA 1
ATOM 1533 C C . ASP A 1 183 ? -15.028 -7.328 -22.383 1.00 96.69 183 ASP A C 1
ATOM 1535 O O . ASP A 1 183 ? -14.931 -6.856 -23.512 1.00 96.69 183 ASP A O 1
ATOM 1539 N N . LYS A 1 184 ? -14.144 -7.041 -21.424 1.00 97.56 184 LYS A N 1
ATOM 1540 C CA . LYS A 1 184 ? -13.019 -6.113 -21.607 1.00 97.56 184 LYS A CA 1
ATOM 1541 C C . LYS A 1 184 ? -12.055 -6.547 -22.713 1.00 97.56 184 LYS A C 1
ATOM 1543 O O . LYS A 1 184 ? -11.398 -5.683 -23.290 1.00 97.56 184 LYS A O 1
ATOM 1548 N N . LEU A 1 185 ? -11.959 -7.844 -23.021 1.00 98.25 185 LEU A N 1
ATOM 1549 C CA . LEU A 1 185 ? -11.105 -8.332 -24.107 1.00 98.25 185 LEU A CA 1
ATOM 1550 C C . LEU A 1 185 ? -11.588 -7.875 -25.490 1.00 98.25 185 LEU A C 1
ATOM 1552 O O . LEU A 1 185 ? -10.771 -7.806 -26.408 1.00 98.25 185 LEU A O 1
ATOM 1556 N N . SER A 1 186 ? -12.854 -7.459 -25.639 1.00 97.44 186 SER A N 1
ATOM 1557 C CA . SER A 1 186 ? -13.347 -6.863 -26.890 1.00 97.44 186 SER A CA 1
ATOM 1558 C C . SER A 1 186 ? -12.600 -5.576 -27.265 1.00 97.44 186 SER A C 1
ATOM 1560 O O . SER A 1 186 ? -12.518 -5.223 -28.439 1.00 97.44 186 SER A O 1
ATOM 1562 N N . LEU A 1 187 ? -12.002 -4.898 -26.280 1.00 98.44 187 LEU A N 1
ATOM 1563 C CA . LEU A 1 187 ? -11.231 -3.669 -26.464 1.00 98.44 187 LEU A CA 1
ATOM 1564 C C . LEU A 1 187 ? -9.761 -3.920 -26.811 1.00 98.44 187 LEU A C 1
ATOM 1566 O O . LEU A 1 187 ? -9.031 -2.968 -27.084 1.00 98.44 187 LEU A O 1
ATOM 1570 N N . LEU A 1 188 ? -9.300 -5.174 -26.813 1.00 98.50 188 LEU A N 1
ATOM 1571 C CA . LEU A 1 188 ? -7.887 -5.479 -27.014 1.00 98.50 188 LEU A CA 1
ATOM 1572 C C . LEU A 1 188 ? -7.404 -5.078 -28.408 1.00 98.50 188 LEU A C 1
ATOM 1574 O O . LEU A 1 188 ? -6.363 -4.445 -28.527 1.00 98.50 188 LEU A O 1
ATOM 1578 N N . SER A 1 189 ? -8.149 -5.405 -29.465 1.00 97.75 189 SER A N 1
ATOM 1579 C CA . SER A 1 189 ? -7.719 -5.086 -30.831 1.00 97.75 189 SER A CA 1
ATOM 1580 C C . SER A 1 189 ? -7.507 -3.581 -31.067 1.00 97.75 189 SER A C 1
ATOM 1582 O O . SER A 1 189 ? -6.416 -3.227 -31.514 1.00 97.75 189 SER A O 1
ATOM 1584 N N . PRO A 1 190 ? -8.465 -2.677 -30.760 1.00 97.56 190 PRO A N 1
ATOM 1585 C CA . PRO A 1 190 ? -8.232 -1.240 -30.918 1.00 97.56 190 PRO A CA 1
ATOM 1586 C C . PRO A 1 190 ? -7.151 -0.706 -29.969 1.00 97.56 190 PRO A C 1
ATOM 1588 O O . PRO A 1 190 ? -6.398 0.188 -30.349 1.00 97.56 190 PRO A O 1
ATOM 1591 N N . LEU A 1 191 ? -7.012 -1.277 -28.768 1.00 98.50 191 LEU A N 1
ATOM 1592 C CA . LEU A 1 191 ? -5.937 -0.916 -27.846 1.00 98.50 191 LEU A CA 1
ATOM 1593 C C . LEU A 1 191 ? -4.552 -1.229 -28.434 1.00 98.50 191 LEU A C 1
ATOM 1595 O O . LEU A 1 191 ? -3.653 -0.392 -28.373 1.00 98.50 191 LEU A O 1
ATOM 1599 N N . LEU A 1 192 ? -4.378 -2.411 -29.035 1.00 98.56 192 LEU A N 1
ATOM 1600 C CA . LEU A 1 192 ? -3.102 -2.832 -29.619 1.00 98.56 192 LEU A CA 1
ATOM 1601 C C . LEU A 1 192 ? -2.650 -1.941 -30.779 1.00 98.56 192 LEU A C 1
ATOM 1603 O O . LEU A 1 192 ? -1.448 -1.775 -30.952 1.00 98.56 192 LEU A O 1
ATOM 1607 N N . LEU A 1 193 ? -3.575 -1.332 -31.529 1.00 98.25 193 LEU A N 1
ATOM 1608 C CA . LEU A 1 193 ? -3.223 -0.372 -32.584 1.00 98.25 193 LEU A CA 1
ATOM 1609 C C . LEU A 1 193 ? -2.473 0.839 -32.011 1.00 98.25 193 LEU A C 1
ATOM 1611 O O . LEU A 1 193 ? -1.442 1.235 -32.546 1.00 98.25 193 LEU A O 1
ATOM 1615 N N . VAL A 1 194 ? -2.940 1.378 -30.883 1.00 98.38 194 VAL A N 1
ATOM 1616 C CA . VAL A 1 194 ? -2.288 2.518 -30.216 1.00 98.38 194 VAL A CA 1
ATOM 1617 C C . VAL A 1 194 ? -0.995 2.096 -29.523 1.00 98.38 194 VAL A C 1
ATOM 1619 O O . VAL A 1 194 ? -0.014 2.834 -29.536 1.00 98.38 194 VAL A O 1
ATOM 1622 N N . TYR A 1 195 ? -0.946 0.891 -28.948 1.00 98.62 195 TYR A N 1
ATOM 1623 C CA . TYR A 1 195 ? 0.316 0.352 -28.436 1.00 98.62 195 TYR A CA 1
ATOM 1624 C C . TYR A 1 195 ? 1.353 0.186 -29.550 1.00 98.62 195 TYR A C 1
ATOM 1626 O O . TYR A 1 195 ? 2.509 0.533 -29.328 1.00 98.62 195 TYR A O 1
ATOM 1634 N N . GLN A 1 196 ? 0.963 -0.271 -30.744 1.00 98.38 196 GLN A N 1
ATOM 1635 C CA . GLN A 1 196 ? 1.872 -0.335 -31.889 1.00 98.38 196 GLN A CA 1
ATOM 1636 C C . GLN A 1 196 ? 2.372 1.060 -32.277 1.00 98.38 196 GLN A C 1
ATOM 1638 O O . GLN A 1 196 ? 3.573 1.230 -32.439 1.00 98.38 196 GLN A O 1
ATOM 1643 N N . GLU A 1 197 ? 1.498 2.071 -32.322 1.00 98.00 197 GLU A N 1
ATOM 1644 C CA . GLU A 1 197 ? 1.904 3.464 -32.566 1.00 98.00 197 GLU A CA 1
ATOM 1645 C C . GLU A 1 197 ? 2.944 3.947 -31.536 1.00 98.00 197 GLU A C 1
ATOM 1647 O O . GLU A 1 197 ? 3.956 4.551 -31.897 1.00 98.00 197 GLU A O 1
ATOM 1652 N N . ILE A 1 198 ? 2.750 3.629 -30.251 1.00 98.00 198 ILE A N 1
ATOM 1653 C CA . ILE A 1 198 ? 3.720 3.937 -29.189 1.00 98.00 198 ILE A CA 1
ATOM 1654 C C . ILE A 1 198 ? 5.058 3.235 -29.455 1.00 98.00 198 ILE A C 1
ATOM 1656 O O . ILE A 1 198 ? 6.108 3.874 -29.360 1.00 98.00 198 ILE A O 1
ATOM 1660 N N . LEU A 1 199 ? 5.044 1.943 -29.800 1.00 97.75 199 LEU A N 1
ATOM 1661 C CA . LEU A 1 199 ? 6.257 1.187 -30.126 1.00 97.75 199 LEU A CA 1
ATOM 1662 C C . LEU A 1 199 ? 6.959 1.749 -31.374 1.00 97.75 199 LEU A C 1
ATOM 1664 O O . LEU A 1 199 ? 8.182 1.858 -31.368 1.00 97.75 199 LEU A O 1
ATOM 1668 N N . ASP A 1 200 ? 6.219 2.191 -32.390 1.00 96.94 200 ASP A N 1
ATOM 1669 C CA . ASP A 1 200 ? 6.760 2.801 -33.613 1.00 96.94 200 ASP A CA 1
ATOM 1670 C C . ASP A 1 200 ? 7.395 4.181 -33.356 1.00 96.94 200 ASP A C 1
ATOM 1672 O O . ASP A 1 200 ? 8.324 4.604 -34.050 1.00 96.94 200 ASP A O 1
ATOM 1676 N N . ILE A 1 201 ? 6.913 4.924 -32.355 1.00 96.88 201 ILE A N 1
ATOM 1677 C CA . ILE A 1 201 ? 7.565 6.162 -31.902 1.00 96.88 201 ILE A CA 1
ATOM 1678 C C . ILE A 1 201 ? 8.841 5.825 -31.132 1.00 96.88 201 ILE A C 1
ATOM 1680 O O . ILE A 1 201 ? 9.890 6.426 -31.373 1.00 96.88 201 ILE A O 1
ATOM 1684 N N . LEU A 1 202 ? 8.777 4.843 -30.232 1.00 96.56 202 LEU A N 1
ATOM 1685 C CA . LEU A 1 202 ? 9.936 4.367 -29.480 1.00 96.56 202 LEU A CA 1
ATOM 1686 C C . LEU A 1 202 ? 11.026 3.802 -30.405 1.00 96.56 202 LEU A C 1
ATOM 1688 O O . LEU A 1 202 ? 12.204 4.035 -30.153 1.00 96.56 202 LEU A O 1
ATOM 1692 N N . SER A 1 203 ? 10.662 3.155 -31.516 1.00 95.12 203 SER A N 1
ATOM 1693 C CA . SER A 1 203 ? 11.604 2.586 -32.491 1.00 95.12 203 SER A CA 1
ATOM 1694 C C . SER A 1 203 ? 12.394 3.629 -33.278 1.00 95.12 203 SER A C 1
ATOM 1696 O O . SER A 1 203 ? 13.363 3.274 -33.950 1.00 95.12 203 SER A O 1
ATOM 1698 N N . LYS A 1 204 ? 11.956 4.892 -33.244 1.00 94.56 204 LYS A N 1
ATOM 1699 C CA . LYS A 1 204 ? 12.652 6.044 -33.838 1.00 94.56 204 LYS A CA 1
ATOM 1700 C C . LYS A 1 204 ? 13.578 6.735 -32.835 1.00 94.56 204 LYS A C 1
ATOM 1702 O O . LYS A 1 204 ? 14.351 7.606 -33.225 1.00 94.56 204 LYS A O 1
ATOM 1707 N N . LYS A 1 205 ? 13.500 6.370 -31.552 1.00 92.06 205 LYS A N 1
ATOM 1708 C CA . LYS A 1 205 ? 14.382 6.870 -30.494 1.00 92.06 205 LYS A CA 1
ATOM 1709 C C . LYS A 1 205 ? 15.597 5.950 -30.368 1.00 92.06 205 LYS A C 1
ATOM 1711 O O . LYS A 1 205 ? 15.521 4.760 -30.659 1.00 92.06 205 LYS A O 1
ATOM 1716 N N . ASN A 1 206 ? 16.727 6.496 -29.920 1.00 88.56 206 ASN A N 1
ATOM 1717 C CA . ASN A 1 206 ? 17.970 5.740 -29.730 1.00 88.56 206 ASN A CA 1
ATOM 1718 C C . ASN A 1 206 ? 17.920 4.894 -28.441 1.00 88.56 206 ASN A C 1
ATOM 1720 O O . ASN A 1 206 ? 18.619 5.177 -27.468 1.00 88.56 206 ASN A O 1
ATOM 1724 N N . ILE A 1 207 ? 17.038 3.893 -28.407 1.00 93.88 207 ILE A N 1
ATOM 1725 C CA . ILE A 1 207 ? 16.838 2.990 -27.270 1.00 93.88 207 ILE A CA 1
ATOM 1726 C C . ILE A 1 207 ? 17.032 1.533 -27.693 1.00 93.88 207 ILE A C 1
ATOM 1728 O O . ILE A 1 207 ? 16.667 1.136 -28.793 1.00 93.88 207 ILE A O 1
ATOM 1732 N N . ASN A 1 208 ? 17.559 0.713 -26.782 1.00 95.25 208 ASN A N 1
ATOM 1733 C CA . ASN A 1 208 ? 17.842 -0.698 -27.069 1.00 95.25 208 ASN A CA 1
ATOM 1734 C C . ASN A 1 208 ? 16.818 -1.659 -26.461 1.00 95.25 208 ASN A C 1
ATOM 1736 O O . ASN A 1 208 ? 16.696 -2.791 -26.923 1.00 95.25 208 ASN A O 1
ATOM 1740 N N . TRP A 1 209 ? 16.134 -1.239 -25.395 1.00 98.00 209 TRP A N 1
ATOM 1741 C CA . TRP A 1 209 ? 15.226 -2.080 -24.623 1.00 98.00 209 TRP A CA 1
ATOM 1742 C C . TRP A 1 209 ? 14.019 -1.294 -24.144 1.00 98.00 209 TRP A C 1
ATOM 1744 O O . TRP A 1 209 ? 14.179 -0.201 -23.608 1.00 98.00 209 TRP A O 1
ATOM 1754 N N . VAL A 1 210 ? 12.844 -1.904 -24.237 1.00 98.62 210 VAL A N 1
ATOM 1755 C CA . VAL A 1 210 ? 11.607 -1.430 -23.615 1.00 98.62 210 VAL A CA 1
ATOM 1756 C C . VAL A 1 210 ? 11.160 -2.463 -22.589 1.00 98.62 210 VAL A C 1
ATOM 1758 O O . VAL A 1 210 ? 11.071 -3.656 -22.877 1.00 98.62 210 VAL A O 1
ATOM 1761 N N . GLN A 1 211 ? 10.900 -2.003 -21.370 1.00 98.75 211 GLN A N 1
ATOM 1762 C CA . GLN A 1 211 ? 10.246 -2.788 -20.334 1.00 98.75 211 GLN A CA 1
ATOM 1763 C C . GLN A 1 211 ? 8.731 -2.676 -20.513 1.00 98.75 211 GLN A C 1
ATOM 1765 O O . GLN A 1 211 ? 8.188 -1.571 -20.489 1.00 98.75 211 GLN A O 1
ATOM 1770 N N . ILE A 1 212 ? 8.058 -3.819 -20.657 1.00 98.81 212 ILE A N 1
ATOM 1771 C CA . ILE A 1 212 ? 6.595 -3.893 -20.668 1.00 98.81 212 ILE A CA 1
ATOM 1772 C C . ILE A 1 212 ? 6.141 -4.637 -19.417 1.00 98.81 212 ILE A C 1
ATOM 1774 O O . ILE A 1 212 ? 6.414 -5.829 -19.257 1.00 98.81 212 ILE A O 1
ATOM 1778 N N . ASP A 1 213 ? 5.465 -3.917 -18.528 1.00 98.88 213 ASP A N 1
ATOM 1779 C CA . ASP A 1 213 ? 4.984 -4.449 -17.259 1.00 98.88 213 ASP A CA 1
ATOM 1780 C C . ASP A 1 213 ? 3.679 -5.218 -17.464 1.00 98.88 213 ASP A C 1
ATOM 1782 O O . ASP A 1 213 ? 2.635 -4.627 -17.731 1.00 98.88 213 ASP A O 1
ATOM 1786 N N . GLU A 1 214 ? 3.721 -6.536 -17.274 1.00 98.81 214 GLU A N 1
ATOM 1787 C CA . GLU A 1 214 ? 2.545 -7.410 -17.274 1.00 98.81 214 GLU A CA 1
ATOM 1788 C C . GLU A 1 214 ? 2.394 -8.169 -15.941 1.00 98.81 214 GLU A C 1
ATOM 1790 O O . GLU A 1 214 ? 2.394 -9.405 -15.904 1.00 98.81 214 GLU A O 1
ATOM 1795 N N . PRO A 1 215 ? 2.267 -7.464 -14.798 1.00 98.44 215 PRO A N 1
ATOM 1796 C CA . PRO A 1 215 ? 2.151 -8.109 -13.495 1.00 98.44 215 PRO A CA 1
ATOM 1797 C C . PRO A 1 215 ? 0.874 -8.936 -13.331 1.00 98.44 215 PRO A C 1
ATOM 1799 O O . PRO A 1 215 ? 0.846 -9.806 -12.467 1.00 98.44 215 PRO A O 1
ATOM 1802 N N . ALA A 1 216 ? -0.167 -8.750 -14.154 1.00 98.31 216 ALA A N 1
ATOM 1803 C CA . ALA A 1 216 ? -1.346 -9.618 -14.102 1.00 98.31 216 ALA A CA 1
ATOM 1804 C C . ALA A 1 216 ? -1.023 -11.086 -14.440 1.00 98.31 216 ALA A C 1
ATOM 1806 O O . ALA A 1 216 ? -1.742 -11.979 -13.994 1.00 98.31 216 ALA A O 1
ATOM 1807 N N . LEU A 1 217 ? 0.086 -11.371 -15.135 1.00 98.00 217 LEU A N 1
ATOM 1808 C CA . LEU A 1 217 ? 0.512 -12.744 -15.416 1.00 98.00 217 LEU A CA 1
ATOM 1809 C C . LEU A 1 217 ? 0.824 -13.546 -14.142 1.00 98.00 217 LEU A C 1
ATOM 1811 O O . LEU A 1 217 ? 0.680 -14.766 -14.147 1.00 98.00 217 LEU A O 1
ATOM 1815 N N . VAL A 1 218 ? 1.182 -12.903 -13.023 1.00 96.62 218 VAL A N 1
ATOM 1816 C CA . VAL A 1 218 ? 1.437 -13.634 -11.766 1.00 96.62 218 VAL A CA 1
ATOM 1817 C C . VAL A 1 218 ? 0.161 -14.234 -11.155 1.00 96.62 218 VAL A C 1
ATOM 1819 O O . VAL A 1 218 ? 0.241 -15.085 -10.267 1.00 96.62 218 VAL A O 1
ATOM 1822 N N . LEU A 1 219 ? -1.015 -13.817 -11.634 1.00 96.56 219 LEU A N 1
ATOM 1823 C CA . LEU A 1 219 ? -2.321 -14.306 -11.202 1.00 96.56 219 LEU A CA 1
ATOM 1824 C C . LEU A 1 219 ? -2.666 -15.669 -11.825 1.00 96.56 219 LEU A C 1
ATOM 1826 O O . LEU A 1 219 ? -2.079 -16.122 -12.813 1.00 96.56 219 LEU A O 1
ATOM 1830 N N . GLU A 1 220 ? -3.689 -16.313 -11.266 1.00 95.38 220 GLU A N 1
ATOM 1831 C CA . GLU A 1 220 ? -4.347 -17.480 -11.864 1.00 95.38 220 GLU A CA 1
ATOM 1832 C C . GLU A 1 220 ? -5.403 -17.007 -12.875 1.00 95.38 220 GLU A C 1
ATOM 1834 O O . GLU A 1 220 ? -6.585 -16.869 -12.555 1.00 95.38 220 GLU A O 1
ATOM 1839 N N . LEU A 1 221 ? -4.944 -16.687 -14.088 1.00 96.31 221 LEU A N 1
ATOM 1840 C CA . LEU A 1 221 ? -5.774 -16.102 -15.145 1.00 96.31 221 LEU A CA 1
ATOM 1841 C C . LEU A 1 221 ? -6.692 -17.135 -15.834 1.00 96.31 221 LEU A C 1
ATOM 1843 O O . LEU A 1 221 ? -6.249 -18.267 -16.070 1.00 96.31 221 LEU A O 1
ATOM 1847 N N . PRO A 1 222 ? -7.923 -16.746 -16.233 1.00 97.06 222 PRO A N 1
ATOM 1848 C CA . PRO A 1 222 ? -8.776 -17.542 -17.120 1.00 97.06 222 PRO A CA 1
ATOM 1849 C C . PRO A 1 222 ? -8.118 -17.818 -18.479 1.00 97.06 222 PRO A C 1
ATOM 1851 O O . PRO A 1 222 ? -7.213 -17.095 -18.905 1.00 97.06 222 PRO A O 1
ATOM 1854 N N . ASN A 1 223 ? -8.575 -18.858 -19.181 1.00 97.56 223 ASN A N 1
ATOM 1855 C CA . ASN A 1 223 ? -7.951 -19.288 -20.434 1.00 97.56 223 ASN A CA 1
ATOM 1856 C C . ASN A 1 223 ? -8.075 -18.235 -21.547 1.00 97.56 223 ASN A C 1
ATOM 1858 O O . ASN A 1 223 ? -7.132 -18.036 -22.303 1.00 97.56 223 ASN A O 1
ATOM 1862 N N . GLU A 1 224 ? -9.192 -17.515 -21.611 1.00 98.19 224 GLU A N 1
ATOM 1863 C CA . GLU A 1 224 ? -9.452 -16.468 -22.605 1.00 98.19 224 GLU A CA 1
ATOM 1864 C C . GLU A 1 224 ? -8.400 -15.357 -22.510 1.00 98.19 224 GLU A C 1
ATOM 1866 O O . GLU A 1 224 ? -7.851 -14.917 -23.517 1.00 98.19 224 GLU A O 1
ATOM 1871 N N . TRP A 1 225 ? -8.029 -14.980 -21.284 1.00 98.44 225 TRP A N 1
ATOM 1872 C CA . TRP A 1 225 ? -6.973 -14.003 -21.029 1.00 98.44 225 TRP A CA 1
ATOM 1873 C C . TRP A 1 225 ? -5.596 -14.532 -21.427 1.00 98.44 225 TRP A C 1
ATOM 1875 O O . TRP A 1 225 ? -4.811 -13.796 -22.017 1.00 98.44 225 TRP A O 1
ATOM 1885 N N . LYS A 1 226 ? -5.305 -15.815 -21.174 1.00 98.19 226 LYS A N 1
ATOM 1886 C CA . LYS A 1 226 ? -4.056 -16.448 -21.632 1.00 98.19 226 LYS A CA 1
ATOM 1887 C C . LYS A 1 226 ? -3.935 -16.427 -23.160 1.00 98.19 226 LYS A C 1
ATOM 1889 O O . LYS A 1 226 ? -2.870 -16.101 -23.678 1.00 98.19 226 LYS A O 1
ATOM 1894 N N . GLN A 1 227 ? -5.019 -16.718 -23.881 1.00 98.19 227 GLN A N 1
ATOM 1895 C CA . GLN A 1 227 ? -5.039 -16.624 -25.346 1.00 98.19 227 GLN A CA 1
ATOM 1896 C C . GLN A 1 227 ? -4.886 -15.177 -25.828 1.00 98.19 227 GLN A C 1
ATOM 1898 O O . GLN A 1 227 ? -4.167 -14.915 -26.789 1.00 98.19 227 GLN A O 1
ATOM 1903 N N . ALA A 1 228 ? -5.502 -14.226 -25.127 1.00 98.50 228 ALA A N 1
ATOM 1904 C CA . ALA A 1 228 ? -5.387 -12.807 -25.436 1.00 98.50 228 ALA A CA 1
ATOM 1905 C C . ALA A 1 228 ? -3.947 -12.280 -25.282 1.00 98.50 228 ALA A C 1
ATOM 1907 O O . ALA A 1 228 ? -3.491 -11.492 -26.110 1.00 98.50 228 ALA A O 1
ATOM 1908 N N . TYR A 1 229 ? -3.204 -12.762 -24.281 1.00 98.50 229 TYR A N 1
ATOM 1909 C CA . TYR A 1 229 ? -1.767 -12.504 -24.153 1.00 98.50 229 TYR A CA 1
ATOM 1910 C C . TYR A 1 229 ? -0.979 -13.005 -25.367 1.00 98.50 229 TYR A C 1
ATOM 1912 O O . TYR A 1 229 ? -0.199 -12.248 -25.944 1.00 98.50 229 TYR A O 1
ATOM 1920 N N . LEU A 1 230 ? -1.205 -14.259 -25.777 1.00 97.31 230 LEU A N 1
ATOM 1921 C CA . LEU A 1 230 ? -0.537 -14.834 -26.945 1.00 97.31 230 LEU A CA 1
ATOM 1922 C C . LEU A 1 230 ? -0.814 -14.001 -28.203 1.00 97.31 230 LEU A C 1
ATOM 1924 O O . LEU A 1 230 ? 0.118 -13.629 -28.911 1.00 97.31 230 LEU A O 1
ATOM 1928 N N . TYR A 1 231 ? -2.080 -13.647 -28.430 1.00 97.94 231 TYR A N 1
ATOM 1929 C CA . TYR A 1 231 ? -2.493 -12.795 -29.543 1.00 97.94 231 TYR A CA 1
ATOM 1930 C C . TYR A 1 231 ? -1.789 -11.432 -29.524 1.00 97.94 231 TYR A C 1
ATOM 1932 O O . TYR A 1 231 ? -1.225 -11.014 -30.535 1.00 97.94 231 TYR A O 1
ATOM 1940 N N . ALA A 1 232 ? -1.778 -10.747 -28.378 1.00 98.25 232 ALA A N 1
ATOM 1941 C CA . ALA A 1 232 ? -1.189 -9.418 -28.257 1.00 98.25 232 ALA A CA 1
ATOM 1942 C C . ALA A 1 232 ? 0.310 -9.408 -28.569 1.00 98.25 232 ALA A C 1
ATOM 1944 O O . ALA A 1 232 ? 0.763 -8.613 -29.390 1.00 98.25 232 ALA A O 1
ATOM 1945 N N . TYR A 1 233 ? 1.076 -10.321 -27.972 1.00 97.12 233 TYR A N 1
ATOM 1946 C CA . TYR A 1 233 ? 2.525 -10.374 -28.170 1.00 97.12 233 TYR A CA 1
ATOM 1947 C C . TYR A 1 233 ? 2.945 -10.984 -29.513 1.00 97.12 233 TYR A C 1
ATOM 1949 O O . TYR A 1 233 ? 4.096 -10.831 -29.905 1.00 97.12 233 TYR A O 1
ATOM 1957 N N . GLN A 1 234 ? 2.039 -11.638 -30.243 1.00 94.75 234 GLN A N 1
ATOM 1958 C CA . GLN A 1 234 ? 2.252 -11.981 -31.654 1.00 94.75 234 GLN A CA 1
ATOM 1959 C C . GLN A 1 234 ? 1.945 -10.808 -32.596 1.00 94.75 234 GLN A C 1
ATOM 1961 O O . GLN A 1 234 ? 2.529 -10.721 -33.674 1.00 94.75 234 GLN A O 1
ATOM 1966 N N . LYS A 1 235 ? 1.020 -9.920 -32.210 1.00 95.88 235 LYS A N 1
ATOM 1967 C CA . LYS A 1 235 ? 0.610 -8.758 -33.011 1.00 95.88 235 LYS A CA 1
ATOM 1968 C C . LYS A 1 235 ? 1.537 -7.554 -32.883 1.00 95.88 235 LYS A C 1
ATOM 1970 O O . LYS A 1 235 ? 1.640 -6.796 -33.839 1.00 95.88 235 LYS A O 1
ATOM 1975 N N . LEU A 1 236 ? 2.166 -7.353 -31.726 1.00 96.50 236 LEU A N 1
ATOM 1976 C CA . LEU A 1 236 ? 3.048 -6.209 -31.490 1.00 96.50 236 LEU A CA 1
ATOM 1977 C C . LEU A 1 236 ? 4.436 -6.430 -32.111 1.00 96.50 236 LEU A C 1
ATOM 1979 O O . LEU A 1 236 ? 5.171 -7.345 -31.735 1.00 96.50 236 LEU A O 1
ATOM 1983 N N . HIS A 1 237 ? 4.825 -5.545 -33.023 1.00 94.19 237 HIS A N 1
ATOM 1984 C CA . HIS A 1 237 ? 6.114 -5.566 -33.711 1.00 94.19 237 HIS A CA 1
ATOM 1985 C C . HIS A 1 237 ? 7.113 -4.592 -33.067 1.00 94.19 237 HIS A C 1
ATOM 1987 O O . HIS A 1 237 ? 6.756 -3.475 -32.699 1.00 94.19 237 HIS A O 1
ATOM 1993 N N . HIS A 1 238 ? 8.377 -5.011 -32.947 1.00 91.88 238 HIS A N 1
ATOM 1994 C CA . HIS A 1 238 ? 9.432 -4.268 -32.241 1.00 91.88 238 HIS A CA 1
ATOM 1995 C C . HIS A 1 238 ? 10.825 -4.518 -32.851 1.00 91.88 238 HIS A C 1
ATOM 1997 O O . HIS A 1 238 ? 11.766 -4.883 -32.167 1.00 91.88 238 HIS A O 1
ATOM 2003 N N . ASN A 1 239 ? 10.999 -4.342 -34.162 1.00 84.44 239 ASN A N 1
ATOM 2004 C CA . ASN A 1 239 ? 12.237 -4.781 -34.832 1.00 84.44 239 ASN A CA 1
ATOM 2005 C C . ASN A 1 239 ? 13.506 -3.975 -34.463 1.00 84.44 239 ASN A C 1
ATOM 2007 O O . ASN A 1 239 ? 14.614 -4.476 -34.649 1.00 84.44 239 ASN A O 1
ATOM 2011 N N . ASN A 1 240 ? 13.369 -2.747 -33.945 1.00 91.00 240 ASN A N 1
ATOM 2012 C CA . ASN A 1 240 ? 14.509 -1.847 -33.688 1.00 91.00 240 ASN A CA 1
ATOM 2013 C C . ASN A 1 240 ? 15.007 -1.857 -32.233 1.00 91.00 240 ASN A C 1
ATOM 2015 O O . ASN A 1 240 ? 16.072 -1.316 -31.949 1.00 91.00 240 ASN A O 1
ATOM 2019 N N . PHE A 1 241 ? 14.255 -2.446 -31.307 1.00 95.88 241 PHE A N 1
ATOM 2020 C CA . PHE A 1 241 ? 14.625 -2.561 -29.897 1.00 95.88 241 PHE A CA 1
ATOM 2021 C C . PHE A 1 241 ? 14.109 -3.879 -29.343 1.00 95.88 241 PHE A C 1
ATOM 2023 O O . PHE A 1 241 ? 13.297 -4.552 -29.954 1.00 95.88 241 PHE A O 1
ATOM 2030 N N . LYS A 1 242 ? 14.559 -4.245 -28.152 1.00 97.69 242 LYS A N 1
ATOM 2031 C CA . LYS A 1 242 ? 14.187 -5.508 -27.524 1.00 97.69 242 LYS A CA 1
ATOM 2032 C C . LYS A 1 242 ? 13.121 -5.328 -26.463 1.00 97.69 242 LYS A C 1
ATOM 2034 O O . LYS A 1 242 ? 13.111 -4.313 -25.763 1.00 97.69 242 LYS A O 1
ATOM 2039 N N . ILE A 1 243 ? 12.256 -6.321 -26.295 1.00 98.31 243 ILE A N 1
ATOM 2040 C CA . ILE A 1 243 ? 11.234 -6.303 -25.244 1.00 98.31 243 ILE A CA 1
ATOM 2041 C C . ILE A 1 243 ? 11.693 -7.122 -24.039 1.00 98.31 243 ILE A C 1
ATOM 2043 O O . ILE A 1 243 ? 11.980 -8.315 -24.144 1.00 98.31 243 ILE A O 1
ATOM 2047 N N . LEU A 1 244 ? 11.697 -6.476 -22.871 1.00 98.75 244 LEU A N 1
ATOM 2048 C CA . LEU A 1 244 ? 11.754 -7.136 -21.571 1.00 98.75 244 LEU A CA 1
ATOM 2049 C C . LEU A 1 244 ? 10.334 -7.223 -20.997 1.00 98.75 244 LEU A C 1
ATOM 2051 O O . LEU A 1 244 ? 9.821 -6.239 -20.452 1.00 98.75 244 LEU A O 1
ATOM 2055 N N . LEU A 1 245 ? 9.716 -8.402 -21.076 1.00 98.81 245 LEU A N 1
ATOM 2056 C CA . LEU A 1 245 ? 8.464 -8.663 -20.368 1.00 98.81 245 LEU A CA 1
ATOM 2057 C C . LEU A 1 245 ? 8.746 -8.696 -18.869 1.00 98.81 245 LEU A C 1
ATOM 2059 O O . LEU A 1 245 ? 9.629 -9.427 -18.420 1.00 98.81 245 LEU A O 1
ATOM 2063 N N . THR A 1 246 ? 8.009 -7.914 -18.089 1.00 98.88 246 THR A N 1
ATOM 2064 C CA . THR A 1 246 ? 8.280 -7.756 -16.661 1.00 98.88 246 THR A CA 1
ATOM 2065 C C . THR A 1 246 ? 7.105 -8.195 -15.805 1.00 98.88 246 THR A C 1
ATOM 2067 O O . THR A 1 246 ? 5.998 -7.682 -15.936 1.00 98.88 246 THR A O 1
ATOM 2070 N N . THR A 1 247 ? 7.367 -9.141 -14.899 1.00 98.38 247 THR A N 1
ATOM 2071 C CA . THR A 1 247 ? 6.392 -9.672 -13.937 1.00 98.38 247 THR A CA 1
ATOM 2072 C C . THR A 1 247 ? 6.917 -9.511 -12.515 1.00 98.38 247 THR A C 1
ATOM 2074 O O . THR A 1 247 ? 8.118 -9.639 -12.283 1.00 98.38 247 THR A O 1
ATOM 2077 N N . TYR A 1 248 ? 6.042 -9.216 -11.554 1.00 97.94 248 TYR A N 1
ATOM 2078 C CA . TYR A 1 248 ? 6.458 -9.012 -10.167 1.00 97.94 248 TYR A CA 1
ATOM 2079 C C . TYR A 1 248 ? 5.339 -9.250 -9.152 1.00 97.94 248 TYR A C 1
ATOM 2081 O O . TYR A 1 248 ? 4.174 -9.380 -9.515 1.00 97.94 248 TYR A O 1
ATOM 2089 N N . PHE A 1 249 ? 5.717 -9.269 -7.868 1.00 96.62 249 PHE A N 1
ATOM 2090 C CA . PHE A 1 249 ? 4.888 -9.481 -6.673 1.00 96.62 249 PHE A CA 1
ATOM 2091 C C . PHE A 1 249 ? 4.544 -10.925 -6.316 1.00 96.62 249 PHE A C 1
ATOM 2093 O O . PHE A 1 249 ? 4.137 -11.159 -5.174 1.00 96.62 249 PHE A O 1
ATOM 2100 N N . ASP A 1 250 ? 4.748 -11.871 -7.228 1.00 95.31 250 ASP A N 1
ATOM 2101 C CA . ASP A 1 250 ? 4.657 -13.312 -6.993 1.00 95.31 250 ASP A CA 1
ATOM 2102 C C . ASP A 1 250 ? 5.464 -14.059 -8.073 1.00 95.31 250 ASP A C 1
ATOM 2104 O O . ASP A 1 250 ? 5.967 -13.456 -9.022 1.00 95.31 250 ASP A O 1
ATOM 2108 N N . SER A 1 251 ? 5.597 -15.374 -7.927 1.00 93.19 251 SER A N 1
ATOM 2109 C CA . SER A 1 251 ? 6.247 -16.236 -8.909 1.00 93.19 251 SER A CA 1
ATOM 2110 C C . SER A 1 251 ? 5.416 -16.418 -10.179 1.00 93.19 251 SER A C 1
ATOM 2112 O O . SER A 1 251 ? 4.185 -16.335 -10.149 1.00 93.19 251 SER A O 1
ATOM 2114 N N . ILE A 1 252 ? 6.105 -16.746 -11.275 1.00 93.12 252 ILE A N 1
ATOM 2115 C CA . ILE A 1 252 ? 5.515 -16.894 -12.611 1.00 93.12 252 ILE A CA 1
ATOM 2116 C C . ILE A 1 252 ? 5.579 -18.323 -13.173 1.00 93.12 252 ILE A C 1
ATOM 2118 O O . ILE A 1 252 ? 5.191 -18.562 -14.312 1.00 93.12 252 ILE A O 1
ATOM 2122 N N . TYR A 1 253 ? 6.051 -19.290 -12.378 1.00 91.75 253 TYR A N 1
ATOM 2123 C CA . TYR A 1 253 ? 6.305 -20.664 -12.833 1.00 91.75 253 TYR A CA 1
ATOM 2124 C C . TYR A 1 253 ? 5.092 -21.335 -13.495 1.00 91.75 253 TYR A C 1
ATOM 2126 O O . TYR A 1 253 ? 5.254 -22.094 -14.441 1.00 91.75 253 TYR A O 1
ATOM 2134 N N . HIS A 1 254 ? 3.870 -21.019 -13.053 1.00 92.31 254 HIS A N 1
ATOM 2135 C CA . HIS A 1 254 ? 2.622 -21.570 -13.601 1.00 92.31 254 HIS A CA 1
ATOM 2136 C C . HIS A 1 254 ? 2.232 -21.021 -14.984 1.00 92.31 254 HIS A C 1
ATOM 2138 O O . HIS A 1 254 ? 1.235 -21.474 -15.545 1.00 92.31 254 HIS A O 1
ATOM 2144 N N . GLN A 1 255 ? 2.966 -20.039 -15.517 1.00 94.12 255 GLN A N 1
ATOM 2145 C CA . GLN A 1 255 ? 2.712 -19.419 -16.825 1.00 94.12 255 GLN A CA 1
ATOM 2146 C C . GLN A 1 255 ? 3.902 -19.525 -17.785 1.00 94.12 255 GLN A C 1
ATOM 2148 O O . GLN A 1 255 ? 3.827 -18.962 -18.875 1.00 94.12 255 GLN A O 1
ATOM 2153 N N . LEU A 1 256 ? 4.998 -20.199 -17.417 1.00 93.88 256 LEU A N 1
ATOM 2154 C CA . LEU A 1 256 ? 6.207 -20.228 -18.252 1.00 93.88 256 LEU A CA 1
ATOM 2155 C C . LEU A 1 256 ? 5.924 -20.798 -19.649 1.00 93.88 256 LEU A C 1
ATOM 2157 O O . LEU A 1 256 ? 6.200 -20.111 -20.627 1.00 93.88 256 LEU A O 1
ATOM 2161 N N . ASP A 1 257 ? 5.214 -21.926 -19.743 1.00 93.69 257 ASP A N 1
ATOM 2162 C CA . ASP A 1 257 ? 4.808 -22.542 -21.020 1.00 93.69 257 ASP A CA 1
ATOM 2163 C C . ASP A 1 257 ? 4.011 -21.602 -21.945 1.00 93.69 257 ASP A C 1
ATOM 2165 O O . ASP A 1 257 ? 3.990 -21.768 -23.168 1.00 93.69 257 ASP A O 1
ATOM 2169 N N . LEU A 1 258 ? 3.282 -20.641 -21.367 1.00 95.50 258 LEU A N 1
ATOM 2170 C CA . LEU A 1 258 ? 2.564 -19.617 -22.121 1.00 95.50 258 LEU A CA 1
ATOM 2171 C C . LEU A 1 258 ? 3.524 -18.514 -22.569 1.00 95.50 258 LEU A C 1
ATOM 2173 O O . LEU A 1 258 ? 3.528 -18.151 -23.743 1.00 95.50 258 LEU A O 1
ATOM 2177 N N . ILE A 1 259 ? 4.319 -17.989 -21.634 1.00 96.25 259 ILE A N 1
ATOM 2178 C CA . ILE A 1 259 ? 5.219 -16.854 -21.858 1.00 96.25 259 ILE A CA 1
ATOM 2179 C C . ILE A 1 259 ? 6.268 -17.188 -22.914 1.00 96.25 259 ILE A C 1
ATOM 2181 O O . ILE A 1 259 ? 6.546 -16.347 -23.761 1.00 96.25 259 ILE A O 1
ATOM 2185 N N . GLU A 1 260 ? 6.800 -18.411 -22.924 1.00 94.81 260 GLU A N 1
ATOM 2186 C CA . GLU A 1 260 ? 7.792 -18.880 -23.904 1.00 94.81 260 GLU A CA 1
ATOM 2187 C C . GLU A 1 260 ? 7.330 -18.758 -25.364 1.00 94.81 260 GLU A C 1
ATOM 2189 O O . GLU A 1 260 ? 8.155 -18.735 -26.275 1.00 94.81 260 GLU A O 1
ATOM 2194 N N . LYS A 1 261 ? 6.017 -18.642 -25.598 1.00 95.25 261 LYS A N 1
ATOM 2195 C CA . LYS A 1 261 ? 5.419 -18.480 -26.930 1.00 95.25 261 LYS A CA 1
ATOM 2196 C C . LYS A 1 261 ? 5.298 -17.018 -27.370 1.00 95.25 261 LYS A C 1
ATOM 2198 O O . LYS A 1 261 ? 4.854 -16.761 -28.489 1.00 95.25 261 LYS A O 1
ATOM 2203 N N . PHE A 1 262 ? 5.622 -16.059 -26.505 1.00 96.06 262 PHE A N 1
ATOM 2204 C CA . PHE A 1 262 ? 5.529 -14.636 -26.821 1.00 96.06 262 PHE A CA 1
ATOM 2205 C C . PHE A 1 262 ? 6.721 -14.188 -27.669 1.00 96.06 262 PHE A C 1
ATOM 2207 O O . PHE A 1 262 ? 7.852 -14.622 -27.450 1.00 96.06 262 PHE A O 1
ATOM 2214 N N . SER A 1 263 ? 6.483 -13.267 -28.607 1.00 94.56 263 SER A N 1
ATOM 2215 C CA . SER A 1 263 ? 7.563 -12.607 -29.342 1.00 94.56 263 SER A CA 1
ATOM 2216 C C . SER A 1 263 ? 8.199 -11.543 -28.445 1.00 94.56 263 SER A C 1
ATOM 2218 O O . SER A 1 263 ? 7.805 -10.383 -28.479 1.00 94.56 263 SER A O 1
ATOM 2220 N N . ILE A 1 264 ? 9.131 -11.954 -27.586 1.00 96.81 264 ILE A N 1
ATOM 2221 C CA . ILE A 1 264 ? 9.885 -11.090 -26.664 1.00 96.81 264 ILE A CA 1
ATOM 2222 C C . ILE A 1 264 ? 11.357 -11.527 -26.602 1.00 96.81 264 ILE A C 1
ATOM 2224 O O . ILE A 1 264 ? 11.713 -12.616 -27.054 1.00 96.81 264 ILE A O 1
ATOM 2228 N N . ASP A 1 265 ? 12.217 -10.697 -26.007 1.00 97.69 265 ASP A N 1
ATOM 2229 C CA . ASP A 1 265 ? 13.672 -10.917 -25.951 1.00 97.69 265 ASP A CA 1
ATOM 2230 C C . ASP A 1 265 ? 14.203 -11.210 -24.546 1.00 97.69 265 ASP A C 1
ATOM 2232 O O . ASP A 1 265 ? 15.387 -11.523 -24.360 1.00 97.69 265 ASP A O 1
ATOM 2236 N N . GLY A 1 266 ? 13.364 -11.052 -23.531 1.00 98.06 266 GLY A N 1
ATOM 2237 C CA . GLY A 1 266 ? 13.746 -11.295 -22.157 1.00 98.06 266 GLY A CA 1
ATOM 2238 C C . GLY A 1 266 ? 12.570 -11.283 -21.202 1.00 98.06 266 GLY A C 1
ATOM 2239 O O . GLY A 1 266 ? 11.525 -10.691 -21.470 1.00 98.06 266 GLY A O 1
ATOM 2240 N N . LEU A 1 267 ? 12.791 -11.909 -20.051 1.00 98.56 267 LEU A N 1
ATOM 2241 C CA . LEU A 1 267 ? 11.825 -12.008 -18.968 1.00 98.56 267 LEU A CA 1
ATOM 2242 C C . LEU A 1 267 ? 12.452 -11.507 -17.667 1.00 98.56 267 LEU A C 1
ATOM 2244 O O . LEU A 1 267 ? 13.523 -11.971 -17.267 1.00 98.56 267 LEU A O 1
ATOM 2248 N N . HIS A 1 268 ? 11.770 -10.584 -16.994 1.00 98.75 268 HIS A N 1
ATOM 2249 C CA . HIS A 1 268 ? 12.030 -10.251 -15.601 1.00 98.75 268 HIS A CA 1
ATOM 2250 C C . HIS A 1 268 ? 11.114 -11.041 -14.668 1.00 98.75 268 HIS A C 1
ATOM 2252 O O . HIS A 1 268 ? 9.893 -11.093 -14.863 1.00 98.75 268 HIS A O 1
ATOM 2258 N N . VAL A 1 269 ? 11.722 -11.603 -13.623 1.00 97.19 269 VAL A N 1
ATOM 2259 C CA . VAL A 1 269 ? 11.052 -12.398 -12.592 1.00 97.19 269 VAL A CA 1
ATOM 2260 C C . VAL A 1 269 ? 11.336 -11.869 -11.185 1.00 97.19 269 VAL A C 1
ATOM 2262 O O . VAL A 1 269 ? 12.481 -11.583 -10.827 1.00 97.19 269 VAL A O 1
ATOM 2265 N N . ASP A 1 270 ? 10.302 -11.820 -10.349 1.00 97.12 270 ASP A N 1
ATOM 2266 C CA . ASP A 1 270 ? 10.438 -11.563 -8.915 1.00 97.12 270 ASP A CA 1
ATOM 2267 C C . ASP A 1 270 ? 10.893 -12.836 -8.187 1.00 97.12 270 ASP A C 1
ATOM 2269 O O . ASP A 1 270 ? 10.126 -13.778 -7.977 1.00 97.12 270 ASP A O 1
ATOM 2273 N N . LEU A 1 271 ? 12.157 -12.843 -7.765 1.00 95.94 271 LEU A N 1
ATOM 2274 C CA . LEU A 1 271 ? 12.784 -13.932 -7.017 1.00 95.94 271 LEU A CA 1
ATOM 2275 C C . LEU A 1 271 ? 12.844 -13.654 -5.508 1.00 95.94 271 LEU A C 1
ATOM 2277 O O . LEU A 1 271 ? 13.572 -14.325 -4.770 1.00 95.94 271 LEU A O 1
ATOM 2281 N N . VAL A 1 272 ? 12.042 -12.707 -5.023 1.00 94.25 272 VAL A N 1
ATOM 2282 C CA . VAL A 1 272 ? 11.940 -12.337 -3.608 1.00 94.25 272 VAL A CA 1
ATOM 2283 C C . VAL A 1 272 ? 10.590 -12.740 -3.019 1.00 94.25 272 VAL A C 1
ATOM 2285 O O . VAL A 1 272 ? 10.552 -13.327 -1.939 1.00 94.25 272 VAL A O 1
ATOM 2288 N N . SER A 1 273 ? 9.480 -12.462 -3.707 1.00 88.94 273 SER A N 1
ATOM 2289 C CA . SER A 1 273 ? 8.130 -12.589 -3.137 1.00 88.94 273 SER A CA 1
ATOM 2290 C C . SER A 1 273 ? 7.717 -14.037 -2.822 1.00 88.94 273 SER A C 1
ATOM 2292 O O . SER A 1 273 ? 6.975 -14.248 -1.865 1.00 88.94 273 SER A O 1
ATOM 2294 N N . ASN A 1 274 ? 8.220 -15.043 -3.554 1.00 79.38 274 ASN A N 1
ATOM 2295 C CA . ASN A 1 274 ? 7.866 -16.462 -3.365 1.00 79.38 274 ASN A CA 1
ATOM 2296 C C . ASN A 1 274 ? 9.080 -17.364 -3.038 1.00 79.38 274 ASN A C 1
ATOM 2298 O O . ASN A 1 274 ? 9.380 -18.329 -3.738 1.00 79.38 274 ASN A O 1
ATOM 2302 N N . GLN A 1 275 ? 9.782 -17.070 -1.937 1.00 68.75 275 GLN A N 1
ATOM 2303 C CA . GLN A 1 275 ? 11.057 -17.717 -1.560 1.00 68.75 275 GLN A CA 1
ATOM 2304 C C . GLN A 1 275 ? 11.070 -19.259 -1.586 1.00 68.75 275 GLN A C 1
ATOM 2306 O O . GLN A 1 275 ? 12.133 -19.849 -1.739 1.00 68.75 275 GLN A O 1
ATOM 2311 N N . LYS A 1 276 ? 9.920 -19.927 -1.426 1.00 65.38 276 LYS A N 1
ATOM 2312 C CA . LYS A 1 276 ? 9.842 -21.397 -1.410 1.00 65.38 276 LYS A CA 1
ATOM 2313 C C . LYS A 1 276 ? 10.010 -22.042 -2.780 1.00 65.38 276 LYS A C 1
ATOM 2315 O O . LYS A 1 276 ? 10.485 -23.168 -2.842 1.00 65.38 276 LYS A O 1
ATOM 2320 N N . ASN A 1 277 ? 9.615 -21.334 -3.833 1.00 64.25 277 ASN A N 1
ATOM 2321 C CA . ASN A 1 277 ? 9.584 -21.856 -5.196 1.00 64.25 277 ASN A CA 1
ATOM 2322 C C . ASN A 1 277 ? 10.592 -21.145 -6.109 1.00 64.25 277 ASN A C 1
ATOM 2324 O O . ASN A 1 277 ? 10.680 -21.473 -7.286 1.00 64.25 277 ASN A O 1
ATOM 2328 N N . ASN A 1 278 ? 11.356 -20.183 -5.582 1.00 74.75 278 ASN A N 1
ATOM 2329 C CA . ASN A 1 278 ? 12.317 -19.407 -6.359 1.00 74.75 278 ASN A CA 1
ATOM 2330 C C . ASN A 1 278 ? 13.548 -20.254 -6.696 1.00 74.75 278 ASN A C 1
ATOM 2332 O O . ASN A 1 278 ? 14.499 -20.345 -5.922 1.00 74.75 278 ASN A O 1
ATOM 2336 N N . ASN A 1 279 ? 13.523 -20.856 -7.879 1.00 86.12 279 ASN A N 1
ATOM 2337 C CA . ASN A 1 279 ? 14.625 -21.590 -8.473 1.00 86.12 279 ASN A CA 1
ATOM 2338 C C . ASN A 1 279 ? 15.041 -20.913 -9.785 1.00 86.12 279 ASN A C 1
ATOM 2340 O O . ASN A 1 279 ? 14.329 -20.967 -10.790 1.00 86.12 279 ASN A O 1
ATOM 2344 N N . ILE A 1 280 ? 16.197 -20.250 -9.763 1.00 91.25 280 ILE A N 1
ATOM 2345 C CA . ILE A 1 280 ? 16.740 -19.571 -10.943 1.00 91.25 280 ILE A CA 1
ATOM 2346 C C . ILE A 1 280 ? 17.348 -20.541 -11.961 1.00 91.25 280 ILE A C 1
ATOM 2348 O O . ILE A 1 280 ? 17.366 -20.234 -13.150 1.00 91.25 280 ILE A O 1
ATOM 2352 N N . LEU A 1 281 ? 17.810 -21.713 -11.517 1.00 91.69 281 LEU A N 1
ATOM 2353 C CA . LEU A 1 281 ? 18.332 -22.748 -12.408 1.00 91.69 281 LEU A CA 1
ATOM 2354 C C . LEU A 1 281 ? 17.197 -23.347 -13.244 1.00 91.69 281 LEU A C 1
ATOM 2356 O O . LEU A 1 281 ? 17.342 -23.466 -14.453 1.00 91.69 281 LEU A O 1
ATOM 2360 N N . LEU A 1 282 ? 16.029 -23.574 -12.634 1.00 91.19 282 LEU A N 1
ATOM 2361 C CA . LEU A 1 282 ? 14.825 -23.993 -13.357 1.00 91.19 282 LEU A CA 1
ATOM 2362 C C . LEU A 1 282 ? 14.430 -22.977 -14.443 1.00 91.19 282 LEU A C 1
ATOM 2364 O O . LEU A 1 282 ? 14.186 -23.351 -15.585 1.00 91.19 282 LEU A O 1
ATOM 2368 N N . LEU A 1 283 ? 14.432 -21.678 -14.116 1.00 93.50 283 LEU A N 1
ATOM 2369 C CA . LEU A 1 283 ? 14.176 -20.626 -15.110 1.00 93.50 283 LEU A CA 1
ATOM 2370 C C . LEU A 1 283 ? 15.227 -20.620 -16.223 1.00 93.50 283 LEU A C 1
ATOM 2372 O O . LEU A 1 283 ? 14.909 -20.382 -17.383 1.00 93.50 283 LEU A O 1
ATOM 2376 N N . HIS A 1 284 ? 16.492 -20.857 -15.877 1.00 93.94 284 HIS A N 1
ATOM 2377 C CA . HIS A 1 284 ? 17.561 -20.944 -16.860 1.00 93.94 284 HIS A CA 1
ATOM 2378 C C . HIS A 1 284 ? 17.355 -22.112 -17.836 1.00 93.94 284 HIS A C 1
ATOM 2380 O O . HIS A 1 284 ? 17.640 -21.932 -19.021 1.00 93.94 284 HIS A O 1
ATOM 2386 N N . GLU A 1 285 ? 16.880 -23.258 -17.349 1.00 93.06 285 GLU A N 1
ATOM 2387 C CA . GLU A 1 285 ? 16.632 -24.468 -18.140 1.00 93.06 285 GLU A CA 1
ATOM 2388 C C . GLU A 1 285 ? 15.404 -24.345 -19.048 1.00 93.06 285 GLU A C 1
ATOM 2390 O O . GLU A 1 285 ? 15.480 -24.744 -20.207 1.00 93.06 285 GLU A O 1
ATOM 2395 N N . GLN A 1 286 ? 14.303 -23.778 -18.544 1.00 92.12 286 GLN A N 1
ATOM 2396 C CA . GLN A 1 286 ? 13.032 -23.696 -19.276 1.00 92.12 286 GLN A CA 1
ATOM 2397 C C . GLN A 1 286 ? 13.034 -22.585 -20.336 1.00 92.12 286 GLN A C 1
ATOM 2399 O O . GLN A 1 286 ? 12.661 -22.809 -21.484 1.00 92.12 286 GLN A O 1
ATOM 2404 N N . LEU A 1 287 ? 13.548 -21.399 -19.998 1.00 94.50 287 LEU A N 1
ATOM 2405 C CA . LEU A 1 287 ? 13.451 -20.244 -20.891 1.00 94.50 287 LEU A CA 1
ATOM 2406 C C . LEU A 1 287 ? 14.323 -20.390 -22.158 1.00 94.50 287 LEU A C 1
ATOM 2408 O O . LEU A 1 287 ? 15.423 -20.947 -22.098 1.00 94.50 287 LEU A O 1
ATOM 2412 N N . PRO A 1 288 ? 13.959 -19.760 -23.290 1.00 95.12 288 PRO A N 1
ATOM 2413 C CA . PRO A 1 288 ? 14.785 -19.738 -24.498 1.00 95.12 288 PRO A CA 1
ATOM 2414 C C . PRO A 1 288 ? 16.205 -19.211 -24.240 1.00 95.12 288 PRO A C 1
ATOM 2416 O O . PRO A 1 288 ? 16.387 -18.178 -23.595 1.00 95.12 288 PRO A O 1
ATOM 2419 N N . LYS A 1 289 ? 17.250 -19.898 -24.727 1.00 92.88 289 LYS A N 1
ATOM 2420 C CA . LYS A 1 289 ? 18.666 -19.568 -24.421 1.00 92.88 289 LYS A CA 1
ATOM 2421 C C . LYS A 1 289 ? 19.104 -18.174 -24.887 1.00 92.88 289 LYS A C 1
ATOM 2423 O O . LYS A 1 289 ? 19.999 -17.575 -24.293 1.00 92.88 289 LYS A O 1
ATOM 2428 N N . ASN A 1 290 ? 18.496 -17.666 -25.955 1.00 93.56 290 ASN A N 1
ATOM 2429 C CA . ASN A 1 290 ? 18.762 -16.339 -26.508 1.00 93.56 290 ASN A CA 1
ATOM 2430 C C . ASN A 1 290 ? 18.167 -15.203 -25.659 1.00 93.56 290 ASN A C 1
ATOM 2432 O O . ASN A 1 290 ? 18.628 -14.065 -25.790 1.00 93.56 290 ASN A O 1
ATOM 2436 N N . TRP A 1 291 ? 17.195 -15.501 -24.790 1.00 97.06 291 TRP A N 1
ATOM 2437 C CA . TRP A 1 291 ? 16.558 -14.505 -23.940 1.00 97.06 291 TRP A CA 1
ATOM 2438 C C . TRP A 1 291 ? 17.468 -14.001 -22.827 1.00 97.06 291 TRP A C 1
ATOM 2440 O O . TRP A 1 291 ? 18.228 -14.754 -22.202 1.00 97.06 291 TRP A O 1
ATOM 2450 N N . VAL A 1 292 ? 17.316 -12.715 -22.521 1.00 98.12 292 VAL A N 1
ATOM 2451 C CA . VAL A 1 292 ? 17.795 -12.149 -21.262 1.00 98.12 292 VAL A CA 1
ATOM 2452 C C . VAL A 1 292 ? 16.909 -12.652 -20.125 1.00 98.12 292 VAL A C 1
ATOM 2454 O O . VAL A 1 292 ? 15.692 -12.487 -20.159 1.00 98.12 292 VAL A O 1
ATOM 2457 N N . LEU A 1 293 ? 17.522 -13.223 -19.090 1.00 98.00 293 LEU A N 1
ATOM 2458 C CA . LEU A 1 293 ? 16.847 -13.468 -17.818 1.00 98.00 293 LEU A CA 1
ATOM 2459 C C . LEU A 1 293 ? 17.218 -12.347 -16.852 1.00 98.00 293 LEU A C 1
ATOM 2461 O O . LEU A 1 293 ? 18.367 -12.238 -16.418 1.00 98.00 293 LEU A O 1
ATOM 2465 N N . SER A 1 294 ? 16.241 -11.511 -16.527 1.00 98.44 294 SER A N 1
ATOM 2466 C CA . SER A 1 294 ? 16.381 -10.486 -15.508 1.00 98.44 294 SER A CA 1
ATOM 2467 C C . SER A 1 294 ? 15.937 -11.030 -14.147 1.00 98.44 294 SER A C 1
ATOM 2469 O O . SER A 1 294 ? 14.771 -11.352 -13.918 1.00 98.44 294 SER A O 1
ATOM 2471 N N . ALA A 1 295 ? 16.902 -11.159 -13.241 1.00 98.12 295 ALA A N 1
ATOM 2472 C CA . ALA A 1 295 ? 16.728 -11.696 -11.903 1.00 98.12 295 ALA A CA 1
ATOM 2473 C C . ALA A 1 295 ? 16.391 -10.567 -10.916 1.00 98.12 295 ALA A C 1
ATOM 2475 O O . ALA A 1 295 ? 17.272 -9.828 -10.466 1.00 98.12 295 ALA A O 1
ATOM 2476 N N . GLY A 1 296 ? 15.112 -10.440 -10.562 1.00 98.06 296 GLY A N 1
ATOM 2477 C CA . GLY A 1 296 ? 14.613 -9.510 -9.554 1.00 98.06 296 GLY A CA 1
ATOM 2478 C C . GLY A 1 296 ? 14.885 -9.999 -8.137 1.00 98.06 296 GLY A C 1
ATOM 2479 O O . GLY A 1 296 ? 14.017 -10.590 -7.501 1.00 98.06 296 GLY A O 1
ATOM 2480 N N . ILE A 1 297 ? 16.101 -9.765 -7.646 1.00 97.19 297 ILE A N 1
ATOM 2481 C CA . ILE A 1 297 ? 16.613 -10.344 -6.391 1.00 97.19 297 ILE A CA 1
ATOM 2482 C C . ILE A 1 297 ? 16.778 -9.328 -5.259 1.00 97.19 297 ILE A C 1
ATOM 2484 O O . ILE A 1 297 ? 16.930 -9.717 -4.101 1.00 97.19 297 ILE A O 1
ATOM 2488 N N . ILE A 1 298 ? 16.742 -8.031 -5.576 1.00 97.88 298 ILE A N 1
ATOM 2489 C CA . ILE A 1 298 ? 16.777 -6.965 -4.574 1.00 97.88 298 ILE A CA 1
ATOM 2490 C C . ILE A 1 298 ? 15.345 -6.592 -4.207 1.00 97.88 298 ILE A C 1
ATOM 2492 O O . ILE A 1 298 ? 14.600 -6.113 -5.058 1.00 97.88 298 ILE A O 1
ATOM 2496 N N . ASN A 1 299 ? 14.940 -6.789 -2.950 1.00 97.69 299 ASN A N 1
ATOM 2497 C CA . ASN A 1 299 ? 13.543 -6.591 -2.553 1.00 97.69 299 ASN A CA 1
ATOM 2498 C C . ASN A 1 299 ? 13.081 -5.144 -2.803 1.00 97.69 299 ASN A C 1
ATOM 2500 O O . ASN A 1 299 ? 13.577 -4.226 -2.151 1.00 97.69 299 ASN A O 1
ATOM 2504 N N . GLY A 1 300 ? 12.126 -4.932 -3.711 1.00 97.62 300 GLY A N 1
ATOM 2505 C CA . GLY A 1 300 ? 11.563 -3.605 -3.979 1.00 97.62 300 GLY A CA 1
ATOM 2506 C C . GLY A 1 300 ? 10.468 -3.166 -2.998 1.00 97.62 300 GLY A C 1
ATOM 2507 O O . GLY A 1 300 ? 10.213 -1.971 -2.885 1.00 97.62 300 GLY A O 1
ATOM 2508 N N . LYS A 1 301 ? 9.861 -4.105 -2.254 1.00 95.69 301 LYS A N 1
ATOM 2509 C CA . LYS A 1 301 ? 8.761 -3.879 -1.290 1.00 95.69 301 LYS A CA 1
ATOM 2510 C C . LYS A 1 301 ? 9.217 -3.771 0.168 1.00 95.69 301 LYS A C 1
ATOM 2512 O O . LYS A 1 301 ? 8.398 -3.509 1.044 1.00 95.69 301 LYS A O 1
ATOM 2517 N N . ASN A 1 302 ? 10.492 -4.027 0.450 1.00 97.06 302 ASN A N 1
ATOM 2518 C CA . ASN A 1 302 ? 11.024 -4.055 1.809 1.00 97.06 302 ASN A CA 1
ATOM 2519 C C . ASN A 1 302 ? 12.410 -3.414 1.881 1.00 97.06 302 ASN A C 1
ATOM 2521 O O . ASN A 1 302 ? 13.075 -3.208 0.865 1.00 97.06 302 ASN A O 1
ATOM 2525 N N . ILE A 1 303 ? 12.859 -3.096 3.089 1.00 97.56 303 ILE A N 1
ATOM 2526 C CA . ILE A 1 303 ? 14.090 -2.327 3.318 1.00 97.56 303 ILE A CA 1
ATOM 2527 C C . ILE A 1 303 ? 15.267 -3.170 3.794 1.00 97.56 303 ILE A C 1
ATOM 2529 O O . ILE A 1 303 ? 16.322 -2.611 4.060 1.00 97.56 303 ILE A O 1
ATOM 2533 N N . TRP A 1 304 ? 15.120 -4.483 3.943 1.00 96.19 304 TRP A N 1
ATOM 2534 C CA . TRP A 1 304 ? 16.223 -5.316 4.417 1.00 96.19 304 TRP A CA 1
ATOM 2535 C C . TRP A 1 304 ? 17.355 -5.379 3.399 1.00 96.19 304 TRP A C 1
ATOM 2537 O O . TRP A 1 304 ? 17.123 -5.408 2.186 1.00 96.19 304 TRP A O 1
ATOM 2547 N N . LYS A 1 305 ? 18.583 -5.379 3.920 1.00 95.75 305 LYS A N 1
ATOM 2548 C CA . LYS A 1 305 ? 19.802 -5.566 3.141 1.00 95.75 305 LYS A CA 1
ATOM 2549 C C . LYS A 1 305 ? 19.815 -6.957 2.511 1.00 95.75 305 LYS A C 1
ATOM 2551 O O . LYS A 1 305 ? 19.532 -7.949 3.184 1.00 95.75 305 LYS A O 1
ATOM 2556 N N . THR A 1 306 ? 20.171 -7.033 1.234 1.00 95.06 306 THR A N 1
ATOM 2557 C CA . THR A 1 306 ? 20.113 -8.289 0.479 1.00 95.06 306 THR A CA 1
ATOM 2558 C C . THR A 1 306 ? 21.307 -9.199 0.791 1.00 95.06 306 THR A C 1
ATOM 2560 O O . THR A 1 306 ? 22.451 -8.744 0.850 1.00 95.06 306 THR A O 1
ATOM 2563 N N . ASN A 1 307 ? 21.078 -10.513 0.911 1.00 94.19 307 ASN A N 1
ATOM 2564 C CA . ASN A 1 307 ? 22.156 -11.509 0.938 1.00 94.19 307 ASN A CA 1
ATOM 2565 C C . ASN A 1 307 ? 22.732 -11.724 -0.472 1.00 94.19 307 ASN A C 1
ATOM 2567 O O . ASN A 1 307 ? 22.350 -12.644 -1.198 1.00 94.19 307 ASN A O 1
ATOM 2571 N N . LEU A 1 308 ? 23.651 -10.848 -0.877 1.00 95.25 308 LEU A N 1
ATOM 2572 C CA . LEU A 1 308 ? 24.243 -10.881 -2.217 1.00 95.25 308 LEU A CA 1
ATOM 2573 C C . LEU A 1 308 ? 25.148 -12.093 -2.440 1.00 95.25 308 LEU A C 1
ATOM 2575 O O . LEU A 1 308 ? 25.226 -12.588 -3.560 1.00 95.25 308 LEU A O 1
ATOM 2579 N N . TYR A 1 309 ? 25.791 -12.611 -1.391 1.00 94.00 309 TYR A N 1
ATOM 2580 C CA . TYR A 1 309 ? 26.618 -13.813 -1.501 1.00 94.00 309 TYR A CA 1
ATOM 2581 C C . TYR A 1 309 ? 25.783 -15.065 -1.807 1.00 94.00 309 TYR A C 1
ATOM 2583 O O . TYR A 1 309 ? 26.198 -15.909 -2.603 1.00 94.00 309 TYR A O 1
ATOM 2591 N N . TYR A 1 310 ? 24.582 -15.177 -1.227 1.00 93.25 310 TYR A N 1
ATOM 2592 C CA . TYR A 1 310 ? 23.628 -16.218 -1.608 1.00 93.25 310 TYR A CA 1
ATOM 2593 C C . TYR A 1 310 ? 23.322 -16.154 -3.109 1.00 93.25 310 TYR A C 1
ATOM 2595 O O . TYR A 1 310 ? 23.505 -17.150 -3.808 1.00 93.25 310 TYR A O 1
ATOM 2603 N N . TRP A 1 311 ? 22.944 -14.979 -3.617 1.00 94.81 311 TRP A N 1
ATOM 2604 C CA . TRP A 1 311 ? 22.599 -14.807 -5.028 1.00 94.81 311 TRP A CA 1
ATOM 2605 C C . TRP A 1 311 ? 23.782 -14.982 -5.974 1.00 94.81 311 TRP A C 1
ATOM 2607 O O . TRP A 1 311 ? 23.618 -15.589 -7.028 1.00 94.81 311 TRP A O 1
ATOM 2617 N N . PHE A 1 312 ? 24.981 -14.545 -5.584 1.00 95.12 312 PHE A N 1
ATOM 2618 C CA . PHE A 1 312 ? 26.208 -14.824 -6.327 1.00 95.12 312 PHE A CA 1
ATOM 2619 C C . PHE A 1 312 ? 26.365 -16.327 -6.583 1.00 95.12 312 PHE A C 1
ATOM 2621 O O . PHE A 1 312 ? 26.540 -16.727 -7.731 1.00 95.12 312 PHE A O 1
ATOM 2628 N N . LYS A 1 313 ? 26.217 -17.168 -5.549 1.00 93.19 313 LYS A N 1
ATOM 2629 C CA . LYS A 1 313 ? 26.328 -18.631 -5.691 1.00 93.19 313 LYS A CA 1
ATOM 2630 C C . LYS A 1 313 ? 25.271 -19.230 -6.621 1.00 93.19 313 LYS A C 1
ATOM 2632 O O . LYS A 1 313 ? 25.583 -20.170 -7.340 1.00 93.19 313 LYS A O 1
ATOM 2637 N N . GLN A 1 314 ? 24.048 -18.696 -6.611 1.00 94.19 314 GLN A N 1
ATOM 2638 C CA . GLN A 1 314 ? 22.966 -19.172 -7.483 1.00 94.19 314 GLN A CA 1
ATOM 2639 C C . GLN A 1 314 ? 23.164 -18.762 -8.949 1.00 94.19 314 GLN A C 1
ATOM 2641 O O . GLN A 1 314 ? 22.828 -19.511 -9.860 1.00 94.19 314 GLN A O 1
ATOM 2646 N N . LEU A 1 315 ? 23.713 -17.570 -9.183 1.00 95.19 315 LEU A N 1
ATOM 2647 C CA . LEU A 1 315 ? 23.840 -16.974 -10.512 1.00 95.19 315 LEU A CA 1
ATOM 2648 C C . LEU A 1 315 ? 25.130 -17.368 -11.227 1.00 95.19 315 LEU A C 1
ATOM 2650 O O . LEU A 1 315 ? 25.116 -17.585 -12.437 1.00 95.19 315 LEU A O 1
ATOM 2654 N N . TYR A 1 316 ? 26.244 -17.465 -10.500 1.00 93.62 316 TYR A N 1
ATOM 2655 C CA . TYR A 1 316 ? 27.568 -17.723 -11.068 1.00 93.62 316 TYR A CA 1
ATOM 2656 C C . TYR A 1 316 ? 27.632 -18.943 -12.013 1.00 93.62 316 TYR A C 1
ATOM 2658 O O . TYR A 1 316 ? 28.272 -18.823 -13.057 1.00 93.62 316 TYR A O 1
ATOM 2666 N N . PRO A 1 317 ? 26.941 -20.075 -11.755 1.00 93.44 317 PRO A N 1
ATOM 2667 C CA . PRO A 1 317 ? 26.965 -21.227 -12.662 1.00 93.44 317 PRO A CA 1
ATOM 2668 C C . PRO A 1 317 ? 26.400 -20.959 -14.069 1.00 93.44 317 PRO A C 1
ATOM 2670 O O . PRO A 1 317 ? 26.770 -21.649 -15.019 1.00 93.44 317 PRO A O 1
ATOM 2673 N N . ILE A 1 318 ? 25.517 -19.965 -14.223 1.00 94.38 318 ILE A N 1
ATOM 2674 C CA . ILE A 1 318 ? 24.749 -19.747 -15.462 1.00 94.38 318 ILE A CA 1
ATOM 2675 C C . ILE A 1 318 ? 25.162 -18.493 -16.250 1.00 94.38 318 ILE A C 1
ATOM 2677 O O . ILE A 1 318 ? 24.778 -18.352 -17.413 1.00 94.38 318 ILE A O 1
ATOM 2681 N N . ILE A 1 319 ? 25.980 -17.593 -15.684 1.00 93.69 319 ILE A N 1
ATOM 2682 C CA . ILE A 1 319 ? 26.354 -16.311 -16.329 1.00 93.69 319 ILE A CA 1
ATOM 2683 C C . ILE A 1 319 ? 27.205 -16.459 -17.605 1.00 93.69 319 ILE A C 1
ATOM 2685 O O . ILE A 1 319 ? 27.376 -15.505 -18.371 1.00 93.69 319 ILE A O 1
ATOM 2689 N N . THR A 1 320 ? 27.807 -17.627 -17.833 1.00 91.75 320 THR A N 1
ATOM 2690 C CA . THR A 1 320 ? 28.551 -17.931 -19.067 1.00 91.75 320 THR A CA 1
ATOM 2691 C C . THR A 1 320 ? 27.641 -18.448 -20.175 1.00 91.75 320 THR A C 1
ATOM 2693 O O . THR A 1 320 ? 27.976 -18.285 -21.346 1.00 91.75 320 THR A O 1
ATOM 2696 N N . GLN A 1 321 ? 26.490 -19.010 -19.807 1.00 92.81 321 GLN A N 1
ATOM 2697 C CA . GLN A 1 321 ? 25.575 -19.716 -20.700 1.00 92.81 321 GLN A CA 1
ATOM 2698 C C . GLN A 1 321 ? 24.378 -18.853 -21.120 1.00 92.81 321 GLN A C 1
ATOM 2700 O O . GLN A 1 321 ? 23.767 -19.107 -22.154 1.00 92.81 321 GLN A O 1
ATOM 2705 N N . ARG A 1 322 ? 24.037 -17.831 -20.326 1.00 94.25 322 ARG A N 1
ATOM 2706 C CA . ARG A 1 322 ? 22.871 -16.966 -20.533 1.00 94.25 322 ARG A CA 1
ATOM 2707 C C . ARG A 1 322 ? 23.198 -15.504 -20.239 1.00 94.25 322 ARG A C 1
ATOM 2709 O O . ARG A 1 322 ? 24.014 -15.195 -19.371 1.00 94.25 322 ARG A O 1
ATOM 2716 N N . LYS A 1 323 ? 22.511 -14.588 -20.930 1.00 96.94 323 LYS A N 1
ATOM 2717 C CA . LYS A 1 323 ? 22.521 -13.157 -20.596 1.00 96.94 323 LYS A CA 1
ATOM 2718 C C . LYS A 1 323 ? 21.693 -12.931 -19.334 1.00 96.94 323 LYS A C 1
ATOM 2720 O O . LYS A 1 323 ? 20.483 -13.144 -19.345 1.00 96.94 323 LYS A O 1
ATOM 2725 N N . ILE A 1 324 ? 22.352 -12.505 -18.264 1.00 97.94 324 ILE A N 1
ATOM 2726 C CA . ILE A 1 324 ? 21.727 -12.254 -16.966 1.00 97.94 324 ILE A CA 1
ATOM 2727 C C . ILE A 1 324 ? 21.717 -10.761 -16.685 1.00 97.94 324 ILE A C 1
ATOM 2729 O O . ILE A 1 324 ? 22.752 -10.105 -16.817 1.00 97.94 324 ILE A O 1
ATOM 2733 N N . TRP A 1 325 ? 20.570 -10.248 -16.246 1.00 98.56 325 TRP A N 1
ATOM 2734 C CA . TRP A 1 325 ? 20.472 -8.936 -15.613 1.00 98.56 325 TRP A CA 1
ATOM 2735 C C . TRP A 1 325 ? 20.132 -9.080 -14.133 1.00 98.56 325 TRP A C 1
ATOM 2737 O O . TRP A 1 325 ? 19.422 -10.003 -13.739 1.00 98.56 325 TRP A O 1
ATOM 2747 N N . ILE A 1 326 ? 20.632 -8.158 -13.320 1.00 98.69 326 ILE A N 1
ATOM 2748 C CA . ILE A 1 326 ? 20.354 -8.067 -11.890 1.00 98.69 326 ILE A CA 1
ATOM 2749 C C . ILE A 1 326 ? 19.435 -6.878 -11.665 1.00 98.69 326 ILE A C 1
ATOM 2751 O O . ILE A 1 326 ? 19.768 -5.753 -12.042 1.00 98.69 326 ILE A O 1
ATOM 2755 N N . GLY A 1 327 ? 18.280 -7.138 -11.060 1.00 98.19 327 GLY A N 1
ATOM 2756 C CA . GLY A 1 327 ? 17.241 -6.140 -10.870 1.00 98.19 327 GLY A CA 1
ATOM 2757 C C . GLY A 1 327 ? 16.668 -6.087 -9.463 1.00 98.19 327 GLY A C 1
ATOM 2758 O O . GLY A 1 327 ? 16.845 -6.992 -8.638 1.00 98.19 327 GLY A O 1
ATOM 2759 N N . SER A 1 328 ? 15.923 -5.015 -9.208 1.00 98.56 328 SER A N 1
ATOM 2760 C CA . SER A 1 328 ? 14.949 -4.990 -8.121 1.00 98.56 328 SER A CA 1
ATOM 2761 C C . SER A 1 328 ? 13.786 -5.935 -8.430 1.00 98.56 328 SER A C 1
ATOM 2763 O O . SER A 1 328 ? 13.407 -6.083 -9.581 1.00 98.56 328 SER A O 1
ATOM 2765 N N . SER A 1 329 ? 13.216 -6.585 -7.418 1.00 98.06 329 SER A N 1
ATOM 2766 C CA . SER A 1 329 ? 12.138 -7.576 -7.574 1.00 98.06 329 SER A CA 1
ATOM 2767 C C . SER A 1 329 ? 10.827 -6.992 -8.108 1.00 98.06 329 SER A C 1
ATOM 2769 O O . SER A 1 329 ? 9.968 -7.706 -8.602 1.00 98.06 329 SER A O 1
ATOM 2771 N N . CYS A 1 330 ? 10.657 -5.686 -7.947 1.00 98.56 330 CYS A N 1
ATOM 2772 C CA . CYS A 1 330 ? 9.605 -4.856 -8.514 1.00 98.56 330 CYS A CA 1
ATOM 2773 C C . CYS A 1 330 ? 10.155 -3.424 -8.618 1.00 98.56 330 CYS A C 1
ATOM 2775 O O . CYS A 1 330 ? 11.318 -3.177 -8.271 1.00 98.56 330 CYS A O 1
ATOM 2777 N N . SER A 1 331 ? 9.337 -2.457 -9.040 1.00 98.69 331 SER A N 1
ATOM 2778 C CA . SER A 1 331 ? 9.710 -1.039 -8.950 1.00 98.69 331 SER A CA 1
ATOM 2779 C C . SER A 1 331 ? 10.120 -0.662 -7.521 1.00 98.69 331 SER A C 1
ATOM 2781 O O . SER A 1 331 ? 9.490 -1.088 -6.547 1.00 98.69 331 SER A O 1
ATOM 2783 N N . LEU A 1 332 ? 11.161 0.167 -7.387 1.00 98.69 332 LEU A N 1
ATOM 2784 C CA . LEU A 1 332 ? 11.591 0.702 -6.096 1.00 98.69 332 LEU A CA 1
ATOM 2785 C C . LEU A 1 332 ? 10.627 1.764 -5.556 1.00 98.69 332 LEU A C 1
ATOM 2787 O O . LEU A 1 332 ? 10.846 2.231 -4.448 1.00 98.69 332 LEU A O 1
ATOM 2791 N N . LEU A 1 333 ? 9.537 2.093 -6.264 1.00 98.38 333 LEU A N 1
ATOM 2792 C CA . LEU A 1 333 ? 8.429 2.931 -5.779 1.00 98.38 333 LEU A CA 1
ATOM 2793 C C . LEU A 1 333 ? 7.969 2.572 -4.353 1.00 98.38 333 LEU A C 1
ATOM 2795 O O . LEU A 1 333 ? 7.540 3.454 -3.610 1.00 98.38 333 LEU A O 1
ATOM 2799 N N . HIS A 1 334 ? 8.067 1.295 -3.976 1.00 97.94 334 HIS A N 1
ATOM 2800 C CA . HIS A 1 334 ? 7.659 0.763 -2.672 1.00 97.94 334 HIS A CA 1
ATOM 2801 C C . HIS A 1 334 ? 8.780 0.775 -1.613 1.00 97.94 334 HIS A C 1
ATOM 2803 O O . HIS A 1 334 ? 8.636 0.169 -0.551 1.00 97.94 334 HIS A O 1
ATOM 2809 N N . SER A 1 335 ? 9.889 1.468 -1.877 1.00 97.25 335 SER A N 1
ATOM 2810 C CA . SER A 1 335 ? 11.021 1.646 -0.969 1.00 97.25 335 SER A CA 1
ATOM 2811 C C . SER A 1 335 ? 11.265 3.140 -0.711 1.00 97.25 335 SER A C 1
ATOM 2813 O O . SER A 1 335 ? 11.033 3.958 -1.605 1.00 97.25 335 SER A O 1
ATOM 2815 N N . PRO A 1 336 ? 11.743 3.545 0.479 1.00 97.94 336 PRO A N 1
ATOM 2816 C CA . PRO A 1 336 ? 12.204 4.912 0.676 1.00 97.94 336 PRO A CA 1
ATOM 2817 C C . PRO A 1 336 ? 13.478 5.175 -0.136 1.00 97.94 336 PRO A C 1
ATOM 2819 O O . PRO A 1 336 ? 14.108 4.243 -0.632 1.00 97.94 336 PRO A O 1
ATOM 2822 N N . ILE A 1 337 ? 13.873 6.442 -0.288 1.00 97.94 337 ILE A N 1
ATOM 2823 C CA . ILE A 1 337 ? 14.913 6.806 -1.265 1.00 97.94 337 ILE A CA 1
ATOM 2824 C C . ILE A 1 337 ? 16.334 6.598 -0.729 1.00 97.94 337 ILE A C 1
ATOM 2826 O O . ILE A 1 337 ? 17.111 5.874 -1.350 1.00 97.94 337 ILE A O 1
ATOM 2830 N N . ASP A 1 338 ? 16.688 7.222 0.398 1.00 97.81 338 ASP A N 1
ATOM 2831 C CA . ASP A 1 338 ? 18.076 7.255 0.876 1.00 97.81 338 ASP A CA 1
ATOM 2832 C C . ASP A 1 338 ? 18.185 7.037 2.386 1.00 97.81 338 ASP A C 1
ATOM 2834 O O . ASP A 1 338 ? 17.726 7.852 3.188 1.00 97.81 338 ASP A O 1
ATOM 2838 N N . LEU A 1 339 ? 18.827 5.934 2.773 1.00 97.75 339 LEU A N 1
ATOM 2839 C CA . LEU A 1 339 ? 19.065 5.581 4.170 1.00 97.75 339 LEU A CA 1
ATOM 2840 C C . LEU A 1 339 ? 20.026 6.557 4.863 1.00 97.75 339 LEU A C 1
ATOM 2842 O O . LEU A 1 339 ? 20.011 6.683 6.088 1.00 97.75 339 LEU A O 1
ATOM 2846 N N . ASN A 1 340 ? 20.864 7.275 4.114 1.00 96.50 340 ASN A N 1
ATOM 2847 C CA . ASN A 1 340 ? 21.816 8.218 4.695 1.00 96.50 340 ASN A CA 1
ATOM 2848 C C . ASN A 1 340 ? 21.125 9.402 5.385 1.00 96.50 340 ASN A C 1
ATOM 2850 O O . ASN A 1 340 ? 21.695 9.950 6.325 1.00 96.50 340 ASN A O 1
ATOM 2854 N N . LEU A 1 341 ? 19.882 9.718 5.007 1.00 96.19 341 LEU A N 1
ATOM 2855 C CA . LEU A 1 341 ? 19.057 10.752 5.644 1.00 96.19 341 LEU A CA 1
ATOM 2856 C C . LEU A 1 341 ? 18.507 10.349 7.021 1.00 96.19 341 LEU A C 1
ATOM 2858 O O . LEU A 1 341 ? 17.914 11.173 7.718 1.00 96.19 341 LEU A O 1
ATOM 2862 N N . GLU A 1 342 ? 18.673 9.089 7.422 1.00 96.38 342 GLU A N 1
ATOM 2863 C CA . GLU A 1 342 ? 18.262 8.599 8.735 1.00 96.38 342 GLU A CA 1
ATOM 2864 C C . GLU A 1 342 ? 19.369 8.843 9.764 1.00 96.38 342 GLU A C 1
ATOM 2866 O O . GLU A 1 342 ? 20.272 8.016 9.926 1.00 96.38 342 GLU A O 1
ATOM 2871 N N . THR A 1 343 ? 19.325 9.984 10.456 1.00 93.56 343 THR A N 1
ATOM 2872 C CA . THR A 1 343 ? 20.343 10.355 11.457 1.00 93.56 343 THR A CA 1
ATOM 2873 C C . THR A 1 343 ? 20.002 9.876 12.865 1.00 93.56 343 THR A C 1
ATOM 2875 O O . THR A 1 343 ? 20.900 9.741 13.688 1.00 93.56 343 THR A O 1
ATOM 2878 N N . ASN A 1 344 ? 18.728 9.574 13.140 1.00 90.50 344 ASN A N 1
ATOM 2879 C CA . ASN A 1 344 ? 18.272 9.119 14.461 1.00 90.50 344 ASN A CA 1
ATOM 2880 C C . ASN A 1 344 ? 18.131 7.591 14.592 1.00 90.50 344 ASN A C 1
ATOM 2882 O O . ASN A 1 344 ? 17.769 7.109 15.666 1.00 90.50 344 ASN A O 1
ATOM 2886 N N . LEU A 1 345 ? 18.376 6.820 13.528 1.00 91.81 345 LEU A N 1
ATOM 2887 C CA . LEU A 1 345 ? 18.399 5.359 13.629 1.00 91.81 345 LEU A CA 1
ATOM 2888 C C . LEU A 1 345 ? 19.645 4.906 14.393 1.00 91.81 345 LEU A C 1
ATOM 2890 O O . LEU A 1 345 ? 20.739 5.416 14.166 1.00 91.81 345 LEU A O 1
ATOM 2894 N N . ASN A 1 346 ? 19.493 3.899 15.256 1.00 89.31 346 ASN A N 1
ATOM 2895 C CA . ASN A 1 346 ? 20.634 3.248 15.895 1.00 89.31 346 ASN A CA 1
ATOM 2896 C C . ASN A 1 346 ? 21.610 2.737 14.819 1.00 89.31 346 ASN A C 1
ATOM 2898 O O . ASN A 1 346 ? 21.189 2.036 13.897 1.00 89.31 346 ASN A O 1
ATOM 2902 N N . ASN A 1 347 ? 22.900 3.060 14.952 1.00 87.56 347 ASN A N 1
ATOM 2903 C CA . ASN A 1 347 ? 23.910 2.749 13.937 1.00 87.56 347 ASN A CA 1
ATOM 2904 C C . ASN A 1 347 ? 23.991 1.255 13.603 1.00 87.56 347 ASN A C 1
ATOM 2906 O O . ASN A 1 347 ? 24.084 0.915 12.426 1.00 87.56 347 ASN A O 1
ATOM 2910 N N . ASN A 1 348 ? 23.875 0.367 14.596 1.00 85.62 348 ASN A N 1
ATOM 2911 C CA . ASN A 1 348 ? 23.904 -1.079 14.367 1.00 85.62 348 ASN A CA 1
ATOM 2912 C C . ASN A 1 348 ? 22.688 -1.520 13.545 1.00 85.62 348 ASN A C 1
ATOM 2914 O O . ASN A 1 348 ? 22.841 -2.220 12.548 1.00 85.62 348 ASN A O 1
ATOM 2918 N N . ILE A 1 349 ? 21.496 -1.036 13.901 1.00 89.38 349 ILE A N 1
ATOM 2919 C CA . ILE A 1 349 ? 20.241 -1.353 13.200 1.00 89.38 349 ILE A CA 1
ATOM 2920 C C . ILE A 1 349 ? 20.249 -0.781 11.780 1.00 89.38 349 ILE A C 1
ATOM 2922 O O . ILE A 1 349 ? 19.841 -1.454 10.837 1.00 89.38 349 ILE A O 1
ATOM 2926 N N . LYS A 1 350 ? 20.764 0.441 11.601 1.00 93.44 350 LYS A N 1
ATOM 2927 C CA . LYS A 1 350 ? 20.886 1.092 10.292 1.00 93.44 350 LYS A CA 1
ATOM 2928 C C . LYS A 1 350 ? 21.677 0.225 9.312 1.00 93.44 350 LYS A C 1
ATOM 2930 O O . LYS A 1 350 ? 21.319 0.169 8.140 1.00 93.44 350 LYS A O 1
ATOM 2935 N N . THR A 1 351 ? 22.695 -0.512 9.773 1.00 92.25 351 THR A N 1
ATOM 2936 C CA . THR A 1 351 ? 23.467 -1.412 8.897 1.00 92.25 351 THR A CA 1
ATOM 2937 C C . THR A 1 351 ? 22.649 -2.561 8.303 1.00 92.25 351 THR A C 1
ATOM 2939 O O . THR A 1 351 ? 23.074 -3.133 7.299 1.00 92.25 351 THR A O 1
ATOM 2942 N N . TRP A 1 352 ? 21.488 -2.895 8.873 1.00 94.31 352 TRP A N 1
ATOM 2943 C CA . TRP A 1 352 ? 20.630 -3.989 8.413 1.00 94.31 352 TRP A CA 1
ATOM 2944 C C . TRP A 1 352 ? 19.750 -3.613 7.222 1.00 94.31 352 TRP A C 1
ATOM 2946 O O . TRP A 1 352 ? 19.099 -4.491 6.647 1.00 94.31 352 TRP A O 1
ATOM 2956 N N . PHE A 1 353 ? 19.712 -2.331 6.856 1.00 96.44 353 PHE A N 1
ATOM 2957 C CA . PHE A 1 353 ? 18.784 -1.806 5.865 1.00 96.44 353 PHE A CA 1
ATOM 2958 C C . PHE A 1 353 ? 19.480 -1.334 4.588 1.00 96.44 353 PHE A C 1
ATOM 2960 O O . PHE A 1 353 ? 20.648 -0.946 4.589 1.00 96.44 353 PHE A O 1
ATOM 2967 N N . SER A 1 354 ? 18.702 -1.323 3.511 1.00 97.75 354 SER A N 1
ATOM 2968 C CA . SER A 1 354 ? 19.016 -0.766 2.203 1.00 97.75 354 SER A CA 1
ATOM 2969 C C . SER A 1 354 ? 17.751 -0.099 1.652 1.00 97.75 354 SER A C 1
ATOM 2971 O O . SER A 1 354 ? 16.746 -0.771 1.413 1.00 97.75 354 SER A O 1
ATOM 2973 N N . PHE A 1 355 ? 17.783 1.224 1.468 1.00 98.44 355 PHE A N 1
ATOM 2974 C CA . PHE A 1 355 ? 16.749 1.995 0.754 1.00 98.44 355 PHE A CA 1
ATOM 2975 C C . PHE A 1 355 ? 17.071 2.031 -0.750 1.00 98.44 355 PHE A C 1
ATOM 2977 O O . PHE A 1 355 ? 18.021 1.382 -1.183 1.00 98.44 355 PHE A O 1
ATOM 2984 N N . ALA A 1 356 ? 16.294 2.734 -1.575 1.00 98.56 356 ALA A N 1
ATOM 2985 C CA . ALA A 1 356 ? 16.396 2.670 -3.035 1.00 98.56 356 ALA A CA 1
ATOM 2986 C C . ALA A 1 356 ? 17.813 2.947 -3.579 1.00 98.56 356 ALA A C 1
ATOM 2988 O O . ALA A 1 356 ? 18.278 2.217 -4.455 1.00 98.56 356 ALA A O 1
ATOM 2989 N N . LEU A 1 357 ? 18.538 3.935 -3.041 1.00 98.38 357 LEU A N 1
ATOM 2990 C CA . LEU A 1 357 ? 19.920 4.212 -3.460 1.00 98.38 357 LEU A CA 1
ATOM 2991 C C . LEU A 1 357 ? 20.901 3.122 -3.020 1.00 98.38 357 LEU A C 1
ATOM 2993 O O . LEU A 1 357 ? 21.717 2.675 -3.821 1.00 98.38 357 LEU A O 1
ATOM 2997 N N . GLN A 1 358 ? 20.794 2.641 -1.780 1.00 98.25 358 GLN A N 1
ATOM 2998 C CA . GLN A 1 358 ? 21.629 1.539 -1.293 1.00 98.25 358 GLN A CA 1
ATOM 2999 C C . GLN A 1 358 ? 21.358 0.251 -2.084 1.00 98.25 358 GLN A C 1
ATOM 3001 O O . GLN A 1 358 ? 22.292 -0.472 -2.411 1.00 98.25 358 GLN A O 1
ATOM 3006 N N . LYS A 1 359 ? 20.102 0.005 -2.473 1.00 98.69 359 LYS A N 1
ATOM 3007 C CA . LYS A 1 359 ? 19.705 -1.092 -3.365 1.00 98.69 359 LYS A CA 1
ATOM 3008 C C . LYS A 1 359 ? 20.354 -0.970 -4.745 1.00 98.69 359 LYS A C 1
ATOM 3010 O O . LYS A 1 359 ? 20.787 -1.977 -5.289 1.00 98.69 359 LYS A O 1
ATOM 3015 N N . CYS A 1 360 ? 20.497 0.239 -5.290 1.00 98.69 360 CYS A N 1
ATOM 3016 C CA . CYS A 1 360 ? 21.241 0.436 -6.538 1.00 98.69 360 CYS A CA 1
ATOM 3017 C C . CYS A 1 360 ? 22.720 0.040 -6.386 1.00 98.69 360 CYS A C 1
ATOM 3019 O O . CYS A 1 360 ? 23.265 -0.660 -7.239 1.00 98.69 360 CYS A O 1
ATOM 3021 N N . SER A 1 361 ? 23.350 0.408 -5.267 1.00 98.12 361 SER A N 1
ATOM 3022 C CA . SER A 1 361 ? 24.722 -0.016 -4.963 1.00 98.12 361 SER A CA 1
ATOM 3023 C C . SER A 1 361 ? 24.845 -1.530 -4.744 1.00 98.12 361 SER A C 1
ATOM 3025 O O . SER A 1 361 ? 25.833 -2.122 -5.170 1.00 98.12 361 SER A O 1
ATOM 3027 N N . GLU A 1 362 ? 23.846 -2.181 -4.135 1.00 98.12 362 GLU A N 1
ATOM 3028 C CA . GLU A 1 362 ? 23.794 -3.647 -4.004 1.00 98.12 362 GLU A CA 1
ATOM 3029 C C . GLU A 1 362 ? 23.778 -4.344 -5.371 1.00 98.12 362 GLU A C 1
ATOM 3031 O O . GLU A 1 362 ? 24.530 -5.300 -5.579 1.00 98.12 362 GLU A O 1
ATOM 3036 N N . ILE A 1 363 ? 22.964 -3.843 -6.310 1.00 98.62 363 ILE A N 1
ATOM 3037 C CA . ILE A 1 363 ? 22.905 -4.337 -7.695 1.00 98.62 363 ILE A CA 1
ATOM 3038 C C . ILE A 1 363 ? 24.289 -4.241 -8.332 1.00 98.62 363 ILE A C 1
ATOM 3040 O O . ILE A 1 363 ? 24.821 -5.246 -8.808 1.00 98.62 363 ILE A O 1
ATOM 3044 N N . LYS A 1 364 ? 24.898 -3.049 -8.294 1.00 97.94 364 LYS A N 1
ATOM 3045 C CA . LYS A 1 364 ? 26.217 -2.810 -8.884 1.00 97.94 364 LYS A CA 1
ATOM 3046 C C . LYS A 1 364 ? 27.280 -3.733 -8.294 1.00 97.94 364 LYS A C 1
ATOM 3048 O O . LYS A 1 364 ? 28.024 -4.367 -9.039 1.00 97.94 364 LYS A O 1
ATOM 3053 N N . MET A 1 365 ? 27.318 -3.868 -6.971 1.00 96.50 365 MET A N 1
ATOM 3054 C CA . MET A 1 365 ? 28.310 -4.697 -6.288 1.00 96.50 365 MET A CA 1
ATOM 3055 C C . MET A 1 365 ? 28.234 -6.171 -6.712 1.00 96.50 365 MET A C 1
ATOM 3057 O O . MET A 1 365 ? 29.266 -6.820 -6.914 1.00 96.50 365 MET A O 1
ATOM 3061 N N . LEU A 1 366 ? 27.024 -6.706 -6.896 1.00 97.06 366 LEU A N 1
ATOM 3062 C CA . LEU A 1 366 ? 26.848 -8.067 -7.393 1.00 97.06 366 LEU A CA 1
ATOM 3063 C C . LEU A 1 366 ? 27.228 -8.191 -8.876 1.00 97.06 366 LEU A C 1
ATOM 3065 O O . LEU A 1 366 ? 27.957 -9.122 -9.226 1.00 97.06 366 LEU A O 1
ATOM 3069 N N . CYS A 1 367 ? 26.813 -7.250 -9.731 1.00 97.00 367 CYS A N 1
ATOM 3070 C CA . CYS A 1 367 ? 27.215 -7.216 -11.143 1.00 97.00 367 CYS A CA 1
ATOM 3071 C C . CYS A 1 367 ? 28.742 -7.197 -11.297 1.00 97.00 367 CYS A C 1
ATOM 3073 O O . CYS A 1 367 ? 29.300 -7.998 -12.045 1.00 97.00 367 CYS A O 1
ATOM 3075 N N . ASP A 1 368 ? 29.439 -6.344 -10.545 1.00 94.75 368 ASP A N 1
ATOM 3076 C CA . ASP A 1 368 ? 30.900 -6.209 -10.594 1.00 94.75 368 ASP A CA 1
ATOM 3077 C C . ASP A 1 368 ? 31.647 -7.453 -10.116 1.00 94.75 368 ASP A C 1
ATOM 3079 O O . ASP A 1 368 ? 32.800 -7.673 -10.506 1.00 94.75 368 ASP A O 1
ATOM 3083 N N . THR A 1 369 ? 31.017 -8.248 -9.252 1.00 94.69 369 THR A N 1
ATOM 3084 C CA . THR A 1 369 ? 31.578 -9.514 -8.775 1.00 94.69 369 THR A CA 1
ATOM 3085 C C . THR A 1 369 ? 31.331 -10.633 -9.783 1.00 94.69 369 THR A C 1
ATOM 3087 O O . THR A 1 369 ? 32.252 -11.383 -10.089 1.00 94.69 369 THR A O 1
ATOM 3090 N N . LEU A 1 370 ? 30.132 -10.710 -10.372 1.00 94.19 370 LEU A N 1
ATOM 3091 C CA . LEU A 1 370 ? 29.807 -11.690 -11.417 1.00 94.19 370 LEU A CA 1
ATOM 3092 C C . LEU A 1 370 ? 30.594 -11.445 -12.716 1.00 94.19 370 LEU A C 1
ATOM 3094 O O . LEU A 1 370 ? 30.989 -12.393 -13.390 1.00 94.19 370 LEU A O 1
ATOM 3098 N N . ASN A 1 371 ? 30.866 -10.185 -13.065 1.00 93.44 371 ASN A N 1
ATOM 3099 C CA . ASN A 1 371 ? 31.639 -9.836 -14.259 1.00 93.44 371 ASN A CA 1
ATOM 3100 C C . ASN A 1 371 ? 33.150 -10.058 -14.112 1.00 93.44 371 ASN A C 1
ATOM 3102 O O . ASN A 1 371 ? 33.851 -10.117 -15.124 1.00 93.44 371 ASN A O 1
ATOM 3106 N N . ASN A 1 372 ? 33.668 -10.198 -12.889 1.00 86.88 372 ASN A N 1
ATOM 3107 C CA . ASN A 1 372 ? 35.089 -10.441 -12.661 1.00 86.88 372 ASN A CA 1
ATOM 3108 C C . ASN A 1 372 ? 35.407 -11.942 -12.755 1.00 86.88 372 ASN A C 1
ATOM 3110 O O . ASN A 1 372 ? 35.198 -12.695 -11.807 1.00 86.88 372 ASN A O 1
ATOM 3114 N N . ARG A 1 373 ? 35.904 -12.369 -13.920 1.00 73.62 373 ARG A N 1
ATOM 3115 C CA . ARG A 1 373 ? 36.102 -13.787 -14.272 1.00 73.62 373 ARG A CA 1
ATOM 3116 C C . ARG A 1 373 ? 37.468 -14.366 -13.880 1.00 73.62 373 ARG A C 1
ATOM 3118 O O . ARG A 1 373 ? 37.676 -15.560 -14.060 1.00 73.62 373 ARG A O 1
ATOM 3125 N N . ASN A 1 374 ? 38.395 -13.559 -13.361 1.00 66.50 374 ASN A N 1
ATOM 3126 C CA . ASN A 1 374 ? 39.738 -14.034 -13.014 1.00 66.50 374 ASN A CA 1
ATOM 3127 C C . ASN A 1 374 ? 39.744 -14.762 -11.657 1.00 66.50 374 ASN A C 1
ATOM 3129 O O . ASN A 1 374 ? 39.144 -14.295 -10.691 1.00 66.50 374 ASN A O 1
ATOM 3133 N N . HIS A 1 375 ? 40.476 -15.881 -11.569 1.00 50.62 375 HIS A N 1
ATOM 3134 C CA . HIS A 1 375 ? 40.523 -16.792 -10.411 1.00 50.62 375 HIS A CA 1
ATOM 3135 C C . HIS A 1 375 ? 41.005 -16.173 -9.078 1.00 50.62 375 HIS A C 1
ATOM 3137 O O . HIS A 1 375 ? 40.784 -16.772 -8.028 1.00 50.62 375 HIS A O 1
ATOM 3143 N N . ASN A 1 376 ? 41.533 -14.943 -9.067 1.00 54.66 376 ASN A N 1
ATOM 3144 C CA . ASN A 1 376 ? 41.788 -14.155 -7.846 1.00 54.66 376 ASN A CA 1
ATOM 3145 C C . ASN A 1 376 ? 40.510 -13.468 -7.311 1.00 54.66 376 ASN A C 1
ATOM 3147 O O . ASN A 1 376 ? 40.535 -12.337 -6.825 1.00 54.66 376 ASN A O 1
ATOM 3151 N N . ASN A 1 377 ? 39.368 -14.154 -7.406 1.00 62.94 377 ASN A N 1
ATOM 3152 C CA . ASN A 1 377 ? 38.036 -13.655 -7.047 1.00 62.94 377 ASN A CA 1
ATOM 3153 C C . ASN A 1 377 ? 37.812 -13.572 -5.518 1.00 62.94 377 ASN A C 1
ATOM 3155 O O . ASN A 1 377 ? 36.752 -13.148 -5.061 1.00 62.94 377 ASN A O 1
ATOM 3159 N N . SER A 1 378 ? 38.807 -13.960 -4.710 1.00 73.19 378 SER A N 1
ATOM 3160 C CA . SER A 1 378 ? 38.695 -14.029 -3.250 1.00 73.19 378 SER A CA 1
ATOM 3161 C C . SER A 1 378 ? 38.296 -12.688 -2.637 1.00 73.19 378 SER A C 1
ATOM 3163 O O . SER A 1 378 ? 37.392 -12.663 -1.814 1.00 73.19 378 SER A O 1
ATOM 3165 N N . LEU A 1 379 ? 38.875 -11.562 -3.071 1.00 84.19 379 LEU A N 1
ATOM 3166 C CA . LEU A 1 379 ? 38.595 -10.261 -2.453 1.00 84.19 379 LEU A CA 1
ATOM 3167 C C . LEU A 1 379 ? 37.150 -9.787 -2.674 1.00 84.19 379 LEU A C 1
ATOM 3169 O O . LEU A 1 379 ? 36.471 -9.456 -1.707 1.00 84.19 379 LEU A O 1
ATOM 3173 N N . LYS A 1 380 ? 36.649 -9.774 -3.919 1.00 86.44 380 LYS A N 1
ATOM 3174 C CA . LYS A 1 380 ? 35.273 -9.320 -4.212 1.00 86.44 380 LYS A CA 1
ATOM 3175 C C . LYS A 1 380 ? 34.224 -10.264 -3.627 1.00 86.44 380 LYS A C 1
ATOM 3177 O O . LYS A 1 380 ? 33.238 -9.803 -3.056 1.00 86.44 380 LYS A O 1
ATOM 3182 N N . ILE A 1 381 ? 34.462 -11.574 -3.699 1.00 88.12 381 ILE A N 1
ATOM 3183 C CA . ILE A 1 381 ? 33.599 -12.566 -3.047 1.00 88.12 381 ILE A CA 1
ATOM 3184 C C . ILE A 1 381 ? 33.607 -12.365 -1.526 1.00 88.12 381 ILE A C 1
ATOM 3186 O O . ILE A 1 381 ? 32.544 -12.400 -0.905 1.00 88.12 381 ILE A O 1
ATOM 3190 N N . ASN A 1 382 ? 34.771 -12.105 -0.923 1.00 87.94 382 ASN A N 1
ATOM 3191 C CA . ASN A 1 382 ? 34.877 -11.813 0.505 1.00 87.94 382 ASN A CA 1
ATOM 3192 C C . ASN A 1 382 ? 34.131 -10.529 0.877 1.00 87.94 382 ASN A C 1
ATOM 3194 O O . ASN A 1 382 ? 33.456 -10.524 1.899 1.00 87.94 382 ASN A O 1
ATOM 3198 N N . ILE A 1 383 ? 34.173 -9.483 0.046 1.00 88.81 383 ILE A N 1
ATOM 3199 C CA . ILE A 1 383 ? 33.384 -8.257 0.251 1.00 88.81 383 ILE A CA 1
ATOM 3200 C C . ILE A 1 383 ? 31.880 -8.569 0.219 1.00 88.81 383 ILE A C 1
ATOM 3202 O O . ILE A 1 383 ? 31.163 -8.160 1.130 1.00 88.81 383 ILE A O 1
ATOM 3206 N N . LEU A 1 384 ? 31.390 -9.340 -0.765 1.00 89.44 384 LEU A N 1
ATOM 3207 C CA . LEU A 1 384 ? 29.978 -9.760 -0.807 1.00 89.44 384 LEU A CA 1
ATOM 3208 C C . LEU A 1 384 ? 29.572 -10.551 0.437 1.00 89.44 384 LEU A C 1
ATOM 3210 O O . LEU A 1 384 ? 28.477 -10.363 0.967 1.00 89.44 384 LEU A O 1
ATOM 3214 N N . LYS A 1 385 ? 30.452 -11.447 0.887 1.00 88.00 385 LYS A N 1
ATOM 3215 C CA . LYS A 1 385 ? 30.245 -12.246 2.090 1.00 88.00 385 LYS A CA 1
ATOM 3216 C C . LYS A 1 385 ? 30.186 -11.348 3.331 1.00 88.00 385 LYS A C 1
ATOM 3218 O O . LYS A 1 385 ? 29.203 -11.387 4.060 1.00 88.00 385 LYS A O 1
ATOM 3223 N N . GLN A 1 386 ? 31.159 -10.458 3.518 1.00 87.75 386 GLN A N 1
ATOM 3224 C CA . GLN A 1 386 ? 31.217 -9.515 4.643 1.00 87.75 386 GLN A CA 1
ATOM 3225 C C . GLN A 1 386 ? 30.041 -8.525 4.670 1.00 87.75 386 GLN A C 1
ATOM 3227 O O . GLN A 1 386 ? 29.552 -8.186 5.754 1.00 87.75 386 GLN A O 1
ATOM 3232 N N . HIS A 1 387 ? 29.551 -8.100 3.499 1.00 86.81 387 HIS A N 1
ATOM 3233 C CA . HIS A 1 387 ? 28.397 -7.200 3.363 1.00 86.81 387 HIS A CA 1
ATOM 3234 C C . HIS A 1 387 ? 27.151 -7.727 4.078 1.00 86.81 387 HIS A C 1
ATOM 3236 O O . HIS A 1 387 ? 26.407 -6.936 4.659 1.00 86.81 387 HIS A O 1
ATOM 3242 N N . TYR A 1 388 ? 26.935 -9.048 4.058 1.00 86.81 388 TYR A N 1
ATOM 3243 C CA . TYR A 1 388 ? 25.790 -9.680 4.713 1.00 86.81 388 TYR A CA 1
ATOM 3244 C C . TYR A 1 388 ? 26.145 -10.390 6.023 1.00 86.81 388 TYR A C 1
ATOM 3246 O O . TYR A 1 388 ? 25.356 -10.317 6.958 1.00 86.81 388 TYR A O 1
ATOM 3254 N N . ASP A 1 389 ? 27.316 -11.024 6.143 1.00 85.38 389 ASP A N 1
ATOM 3255 C CA . ASP A 1 389 ? 27.719 -11.752 7.358 1.00 85.38 389 ASP A CA 1
ATOM 3256 C C . ASP A 1 389 ? 27.725 -10.838 8.588 1.00 85.38 389 ASP A C 1
ATOM 3258 O O . ASP A 1 389 ? 27.273 -11.237 9.658 1.00 85.38 389 ASP A O 1
ATOM 3262 N N . SER A 1 390 ? 28.164 -9.586 8.437 1.00 78.25 390 SER A N 1
ATOM 3263 C CA . SER A 1 390 ? 28.105 -8.589 9.514 1.00 78.25 390 SER A CA 1
ATOM 3264 C C . SER A 1 390 ? 26.668 -8.334 9.992 1.00 78.25 390 SER A C 1
ATOM 3266 O O . SER A 1 390 ? 26.394 -8.334 11.193 1.00 78.25 390 SER A O 1
ATOM 3268 N N . VAL A 1 391 ? 25.719 -8.194 9.066 1.00 84.50 391 VAL A N 1
ATOM 3269 C CA . VAL A 1 391 ? 24.290 -8.028 9.372 1.00 84.50 391 VAL A CA 1
ATOM 3270 C C . VAL A 1 391 ? 23.691 -9.298 9.964 1.00 84.50 391 VAL A C 1
ATOM 3272 O O . VAL A 1 391 ? 22.968 -9.234 10.955 1.00 84.50 391 VAL A O 1
ATOM 3275 N N . HIS A 1 392 ? 23.993 -10.457 9.385 1.00 83.62 392 HIS A N 1
ATOM 3276 C CA . HIS A 1 392 ? 23.489 -11.738 9.858 1.00 83.62 392 HIS A CA 1
ATOM 3277 C C . HIS A 1 392 ? 23.963 -12.028 11.284 1.00 83.62 392 HIS A C 1
ATOM 3279 O O . HIS A 1 392 ? 23.135 -12.289 12.151 1.00 83.62 392 HIS A O 1
ATOM 3285 N N . ASN A 1 393 ? 25.267 -11.903 11.543 1.00 81.88 393 ASN A N 1
ATOM 3286 C CA . ASN A 1 393 ? 25.859 -12.179 12.849 1.00 81.88 393 ASN A CA 1
ATOM 3287 C C . ASN A 1 393 ? 25.356 -11.213 13.921 1.00 81.88 393 ASN A C 1
ATOM 3289 O O . ASN A 1 393 ? 25.034 -11.656 15.022 1.00 81.88 393 ASN A O 1
ATOM 3293 N N . THR A 1 394 ? 25.254 -9.916 13.601 1.00 85.00 394 THR A N 1
ATOM 3294 C CA . THR A 1 394 ? 24.730 -8.926 14.554 1.00 85.00 394 THR A CA 1
ATOM 3295 C C . THR A 1 394 ? 23.260 -9.157 14.867 1.00 85.00 394 THR A C 1
ATOM 3297 O O . THR A 1 394 ? 22.869 -8.953 16.006 1.00 85.00 394 THR A O 1
ATOM 3300 N N . ARG A 1 395 ? 22.443 -9.616 13.912 1.00 87.44 395 ARG A N 1
ATOM 3301 C CA . ARG A 1 395 ? 21.037 -9.956 14.173 1.00 87.44 395 ARG A CA 1
ATOM 3302 C C . ARG A 1 395 ? 20.896 -11.243 14.978 1.00 87.44 395 ARG A C 1
ATOM 3304 O O . ARG A 1 395 ? 20.215 -11.227 15.993 1.00 87.44 395 ARG A O 1
ATOM 3311 N N . LEU A 1 396 ? 21.559 -12.319 14.551 1.00 84.69 396 LEU A N 1
ATOM 3312 C CA . LEU A 1 396 ? 21.439 -13.654 15.149 1.00 84.69 396 LEU A CA 1
ATOM 3313 C C . LEU A 1 396 ? 21.748 -13.663 16.656 1.00 84.69 396 LEU A C 1
ATOM 3315 O O . LEU A 1 396 ? 21.113 -14.396 17.404 1.00 84.69 396 LEU A O 1
ATOM 3319 N N . HIS A 1 397 ? 22.708 -12.843 17.093 1.00 82.88 397 HIS A N 1
ATOM 3320 C CA . HIS A 1 397 ? 23.161 -12.780 18.487 1.00 82.88 397 HIS A CA 1
ATOM 3321 C C . HIS A 1 397 ? 22.671 -11.529 19.230 1.00 82.88 397 HIS A C 1
ATOM 3323 O O . HIS A 1 397 ? 23.203 -11.188 20.281 1.00 82.88 397 HIS A O 1
ATOM 3329 N N . SER A 1 398 ? 21.707 -10.787 18.678 1.00 85.00 398 SER A N 1
ATOM 3330 C CA . SER A 1 398 ? 21.234 -9.562 19.317 1.00 85.00 398 SER A CA 1
ATOM 3331 C C . SER A 1 398 ? 20.144 -9.854 20.348 1.00 85.00 398 SER A C 1
ATOM 3333 O O . SER A 1 398 ? 18.984 -10.094 20.006 1.00 85.00 398 SER A O 1
ATOM 3335 N N . ASP A 1 399 ? 20.496 -9.693 21.625 1.00 83.25 399 ASP A N 1
ATOM 3336 C CA . ASP A 1 399 ? 19.549 -9.705 22.754 1.00 83.25 399 ASP A CA 1
ATOM 3337 C C . ASP A 1 399 ? 18.481 -8.603 22.644 1.00 83.25 399 ASP A C 1
ATOM 3339 O O . ASP A 1 399 ? 17.428 -8.659 23.275 1.00 83.25 399 ASP A O 1
ATOM 3343 N N . PHE A 1 400 ? 18.734 -7.585 21.815 1.00 81.69 400 PHE A N 1
ATOM 3344 C CA . PHE A 1 400 ? 17.792 -6.501 21.559 1.00 81.69 400 PHE A CA 1
ATOM 3345 C C . PHE A 1 400 ? 16.599 -6.944 20.701 1.00 81.69 400 PHE A C 1
ATOM 3347 O O . PHE A 1 400 ? 15.516 -6.368 20.813 1.00 81.69 400 PHE A O 1
ATOM 3354 N N . ILE A 1 401 ? 16.778 -7.950 19.837 1.00 88.50 401 ILE A N 1
ATOM 3355 C CA . ILE A 1 401 ? 15.738 -8.401 18.901 1.00 88.50 401 ILE A CA 1
ATOM 3356 C C . ILE A 1 401 ? 15.212 -9.809 19.196 1.00 88.50 401 ILE A C 1
ATOM 3358 O O . ILE A 1 401 ? 14.188 -10.192 18.626 1.00 88.50 401 ILE A O 1
ATOM 3362 N N . HIS A 1 402 ? 15.879 -10.559 20.074 1.00 91.94 402 HIS A N 1
ATOM 3363 C CA . HIS A 1 402 ? 15.464 -11.882 20.527 1.00 91.94 402 HIS A CA 1
ATOM 3364 C C . HIS A 1 402 ? 14.937 -11.821 21.961 1.00 91.94 402 HIS A C 1
ATOM 3366 O O . HIS A 1 402 ? 15.652 -11.454 22.886 1.00 91.94 402 HIS A O 1
ATOM 3372 N N . ASN A 1 403 ? 13.677 -12.210 22.158 1.00 94.62 403 ASN A N 1
ATOM 3373 C CA . ASN A 1 403 ? 13.036 -12.205 23.468 1.00 94.62 403 ASN A CA 1
ATOM 3374 C C . ASN A 1 403 ? 12.515 -13.606 23.808 1.00 94.62 403 ASN A C 1
ATOM 3376 O O . ASN A 1 403 ? 11.477 -14.041 23.305 1.00 94.62 403 ASN A O 1
ATOM 3380 N N . SER A 1 404 ? 13.221 -14.299 24.705 1.00 94.56 404 SER A N 1
ATOM 3381 C CA . SER A 1 404 ? 12.893 -15.671 25.114 1.00 94.56 404 SER A CA 1
ATOM 3382 C C . SER A 1 404 ? 11.474 -15.806 25.674 1.00 94.56 404 SER A C 1
ATOM 3384 O O . SER A 1 404 ? 10.779 -16.756 25.320 1.00 94.56 404 SER A O 1
ATOM 3386 N N . LYS A 1 405 ? 10.992 -14.823 26.448 1.00 95.25 405 LYS A N 1
ATOM 3387 C CA . LYS A 1 405 ? 9.625 -14.820 26.999 1.00 95.25 405 LYS A CA 1
ATOM 3388 C C . LYS A 1 405 ? 8.566 -14.744 25.901 1.00 95.25 405 LYS A C 1
ATOM 3390 O O . LYS A 1 405 ? 7.538 -15.410 25.985 1.00 95.25 405 LYS A O 1
ATOM 3395 N N . VAL A 1 406 ? 8.807 -13.950 24.855 1.00 96.06 406 VAL A N 1
ATOM 3396 C CA . VAL A 1 406 ? 7.903 -13.874 23.693 1.00 96.06 406 VAL A CA 1
ATOM 3397 C C . VAL A 1 406 ? 7.889 -15.199 22.941 1.00 96.06 406 VAL A C 1
ATOM 3399 O O . VAL A 1 406 ? 6.820 -15.691 22.578 1.00 96.06 406 VAL A O 1
ATOM 3402 N N . GLN A 1 407 ? 9.063 -15.791 22.724 1.00 95.06 407 GLN A N 1
ATOM 3403 C CA . GLN A 1 407 ? 9.194 -17.067 22.024 1.00 95.06 407 GLN A CA 1
ATOM 3404 C C . GLN A 1 407 ? 8.508 -18.205 22.787 1.00 95.06 407 GLN A C 1
ATOM 3406 O O . GLN A 1 407 ? 7.789 -18.994 22.178 1.00 95.06 407 GLN A O 1
ATOM 3411 N N . GLU A 1 408 ? 8.677 -18.268 24.106 1.00 95.94 408 GLU A N 1
ATOM 3412 C CA . GLU A 1 408 ? 7.997 -19.229 24.978 1.00 95.94 408 GLU A CA 1
ATOM 3413 C C . GLU A 1 408 ? 6.477 -19.036 24.950 1.00 95.94 408 GLU A C 1
ATOM 3415 O O . GLU A 1 408 ? 5.737 -19.985 24.694 1.00 95.94 408 GLU A O 1
ATOM 3420 N N . ARG A 1 409 ? 5.999 -17.792 25.074 1.00 95.38 409 ARG A N 1
ATOM 3421 C CA . ARG A 1 409 ? 4.567 -17.477 24.978 1.00 95.38 409 ARG A CA 1
ATOM 3422 C C . ARG A 1 409 ? 3.963 -17.887 23.631 1.00 95.38 409 ARG A C 1
ATOM 3424 O O . ARG A 1 409 ? 2.826 -18.342 23.585 1.00 95.38 409 ARG A O 1
ATOM 3431 N N . CYS A 1 410 ? 4.711 -17.744 22.537 1.00 94.69 410 CYS A N 1
ATOM 3432 C CA . CYS A 1 410 ? 4.272 -18.200 21.216 1.00 94.69 410 CYS A CA 1
ATOM 3433 C C . CYS A 1 410 ? 4.258 -19.731 21.090 1.00 94.69 410 CYS A C 1
ATOM 3435 O O . CYS A 1 410 ? 3.415 -20.261 20.369 1.00 94.69 410 CYS A O 1
ATOM 3437 N N . LYS A 1 411 ? 5.177 -20.442 21.757 1.00 94.25 411 LYS A N 1
ATOM 3438 C CA . LYS A 1 411 ? 5.190 -21.915 21.788 1.00 94.25 411 LYS A CA 1
ATOM 3439 C C . LYS A 1 411 ? 3.975 -22.465 22.538 1.00 94.25 411 LYS A C 1
ATOM 3441 O O . LYS A 1 411 ? 3.357 -23.405 22.053 1.00 94.25 411 LYS A O 1
ATOM 3446 N N . ASN A 1 412 ? 3.576 -21.815 23.630 1.00 93.44 412 ASN A N 1
ATOM 3447 C CA . ASN A 1 412 ? 2.428 -22.205 24.458 1.00 93.44 412 ASN A CA 1
ATOM 3448 C C . ASN A 1 412 ? 1.095 -21.620 23.947 1.00 93.44 412 ASN A C 1
ATOM 3450 O O . ASN A 1 412 ? 0.173 -21.349 24.714 1.00 93.44 412 ASN A O 1
ATOM 3454 N N . ILE A 1 413 ? 0.973 -21.379 22.635 1.00 92.25 413 ILE A N 1
ATOM 3455 C CA . ILE A 1 413 ? -0.233 -20.766 22.062 1.00 92.25 413 ILE A CA 1
ATOM 3456 C C . ILE A 1 413 ? -1.476 -21.658 22.171 1.00 92.25 413 ILE A C 1
ATOM 3458 O O . ILE A 1 413 ? -2.590 -21.143 22.154 1.00 92.25 413 ILE A O 1
ATOM 3462 N N . SER A 1 414 ? -1.294 -22.975 22.314 1.00 88.88 414 SER A N 1
ATOM 3463 C CA . SER A 1 414 ? -2.374 -23.941 22.560 1.00 88.88 414 SER A CA 1
ATOM 3464 C C . SER A 1 414 ? -3.224 -23.594 23.780 1.00 88.88 414 SER A C 1
ATOM 3466 O O . SER A 1 414 ? -4.406 -23.928 23.810 1.00 88.88 414 SER A O 1
ATOM 3468 N N . ASP A 1 415 ? -2.636 -22.897 24.752 1.00 87.19 415 ASP A N 1
ATOM 3469 C CA . ASP A 1 415 ? -3.278 -22.560 26.021 1.00 87.19 415 ASP A CA 1
ATOM 3470 C C . ASP A 1 415 ? -4.130 -21.286 25.907 1.00 87.19 415 ASP A C 1
ATOM 3472 O O . ASP A 1 415 ? -4.911 -20.953 26.799 1.00 87.19 415 ASP A O 1
ATOM 3476 N N . VAL A 1 416 ? -3.995 -20.548 24.800 1.00 87.88 416 VAL A N 1
ATOM 3477 C CA . VAL A 1 416 ? -4.772 -19.340 24.532 1.00 87.88 416 VAL A CA 1
ATOM 3478 C C . VAL A 1 416 ? -6.016 -19.727 23.736 1.00 87.88 416 VAL A C 1
ATOM 3480 O O . VAL A 1 416 ? -5.891 -20.221 22.617 1.00 87.88 416 VAL A O 1
ATOM 3483 N N . PRO A 1 417 ? -7.234 -19.454 24.239 1.00 88.25 417 PRO A N 1
ATOM 3484 C CA . PRO A 1 417 ? -8.447 -19.687 23.471 1.00 88.25 417 PRO A CA 1
ATOM 3485 C C . PRO A 1 417 ? -8.411 -18.931 22.142 1.00 88.25 417 PRO A C 1
ATOM 3487 O O . PRO A 1 417 ? -8.046 -17.759 22.087 1.00 88.25 417 PRO A O 1
ATOM 3490 N N . VAL A 1 418 ? -8.845 -19.575 21.064 1.00 86.00 418 VAL A N 1
ATOM 3491 C CA . VAL A 1 418 ? -8.807 -19.008 19.700 1.00 86.00 418 VAL A CA 1
ATOM 3492 C C . VAL A 1 418 ? -10.204 -18.676 19.181 1.00 86.00 418 VAL A C 1
ATOM 3494 O O . VAL A 1 418 ? -10.430 -18.535 17.981 1.00 86.00 418 VAL A O 1
ATOM 3497 N N . SER A 1 419 ? -11.190 -18.626 20.076 1.00 87.19 419 SER A N 1
ATOM 3498 C CA . SER A 1 419 ? -12.584 -18.269 19.805 1.00 87.19 419 SER A CA 1
ATOM 3499 C C . SER A 1 419 ? -13.276 -17.863 21.103 1.00 87.19 419 SER A C 1
ATOM 3501 O O . SER A 1 419 ? -12.891 -18.316 22.181 1.00 87.19 419 SER A O 1
ATOM 3503 N N . ARG A 1 420 ? -14.314 -17.031 20.993 1.00 91.06 420 ARG A N 1
ATOM 3504 C CA . ARG A 1 420 ? -15.255 -16.800 22.091 1.00 91.06 420 ARG A CA 1
ATOM 3505 C C . ARG A 1 420 ? -15.962 -18.127 22.391 1.00 91.06 420 ARG A C 1
ATOM 3507 O O . ARG A 1 420 ? -16.436 -18.781 21.466 1.00 91.06 420 ARG A O 1
ATOM 3514 N N . GLN A 1 421 ? -16.036 -18.532 23.658 1.00 83.38 421 GLN A N 1
ATOM 3515 C CA . GLN A 1 421 ? -16.654 -19.817 24.031 1.00 83.38 421 GLN A CA 1
ATOM 3516 C C . GLN A 1 421 ? -18.169 -19.843 23.780 1.00 83.38 421 GLN A C 1
ATOM 3518 O O . GLN A 1 421 ? -18.751 -20.897 23.550 1.00 83.38 421 GLN A O 1
ATOM 3523 N N . THR A 1 422 ? -18.816 -18.678 23.823 1.00 91.69 422 THR A N 1
ATOM 3524 C CA . THR A 1 422 ? -20.266 -18.543 23.661 1.00 91.69 422 THR A CA 1
ATOM 3525 C C . THR A 1 422 ? -20.614 -18.070 22.254 1.00 91.69 422 THR A C 1
ATOM 3527 O O . THR A 1 422 ? -20.018 -17.118 21.748 1.00 91.69 422 THR A O 1
ATOM 3530 N N . ALA A 1 423 ? -21.612 -18.706 21.637 1.00 89.94 423 ALA A N 1
ATOM 3531 C CA . ALA A 1 423 ? -22.080 -18.376 20.294 1.00 89.94 423 ALA A CA 1
ATOM 3532 C C . ALA A 1 423 ? -22.648 -16.948 20.192 1.00 89.94 423 ALA A C 1
ATOM 3534 O O . ALA A 1 423 ? -23.293 -16.451 21.119 1.00 89.94 423 ALA A O 1
ATOM 3535 N N . HIS A 1 424 ? -22.479 -16.325 19.021 1.00 89.75 424 HIS A N 1
ATOM 3536 C CA . HIS A 1 424 ? -22.863 -14.933 18.763 1.00 89.75 424 HIS A CA 1
ATOM 3537 C C . HIS A 1 424 ? -24.307 -14.600 19.172 1.00 89.75 424 HIS A C 1
ATOM 3539 O O . HIS A 1 424 ? -24.540 -13.597 19.830 1.00 89.75 424 HIS A O 1
ATOM 3545 N N . HIS A 1 425 ? -25.288 -15.449 18.850 1.00 88.81 425 HIS A N 1
ATOM 3546 C CA . HIS A 1 425 ? -26.701 -15.169 19.143 1.00 88.81 425 HIS A CA 1
ATOM 3547 C C . HIS A 1 425 ? -27.024 -15.060 20.649 1.00 88.81 425 HIS A C 1
ATOM 3549 O O . HIS A 1 425 ? -27.994 -14.400 21.019 1.00 88.81 425 HIS A O 1
ATOM 3555 N N . ILE A 1 426 ? -26.225 -15.684 21.524 1.00 93.50 426 ILE A N 1
ATOM 3556 C CA . ILE A 1 426 ? -26.349 -15.542 22.984 1.00 93.50 426 ILE A CA 1
ATOM 3557 C C . ILE A 1 426 ? -25.696 -14.229 23.423 1.00 93.50 426 ILE A C 1
ATOM 3559 O O . ILE A 1 426 ? -26.313 -13.457 24.158 1.00 93.50 426 ILE A O 1
ATOM 3563 N N . ARG A 1 427 ? -24.484 -13.944 22.925 1.00 95.00 427 ARG A N 1
ATOM 3564 C CA . ARG A 1 427 ? -23.765 -12.688 23.197 1.00 95.00 427 ARG A CA 1
ATOM 3565 C C . ARG A 1 427 ? -24.589 -11.473 22.783 1.00 95.00 427 ARG A C 1
ATOM 3567 O O . ARG A 1 427 ? -24.791 -10.576 23.589 1.00 95.00 427 ARG A O 1
ATOM 3574 N N . PHE A 1 428 ? -25.175 -11.511 21.589 1.00 92.50 428 PHE A N 1
ATOM 3575 C CA . PHE A 1 428 ? -26.057 -10.476 21.052 1.00 92.50 428 PHE A CA 1
ATOM 3576 C C . PHE A 1 428 ? -27.191 -10.106 22.021 1.00 92.50 428 PHE A C 1
ATOM 3578 O O . PHE A 1 428 ? -27.432 -8.928 22.272 1.00 92.50 428 PHE A O 1
ATOM 3585 N N . LYS A 1 429 ? -27.857 -11.095 22.638 1.00 93.69 429 LYS A N 1
ATOM 3586 C CA . LYS A 1 429 ? -28.922 -10.844 23.628 1.00 93.69 429 LYS A CA 1
ATOM 3587 C C . LYS A 1 429 ? -28.385 -10.163 24.891 1.00 93.69 429 LYS A C 1
ATOM 3589 O O . LYS A 1 429 ? -29.020 -9.244 25.406 1.00 93.69 429 LYS A O 1
ATOM 3594 N N . LEU A 1 430 ? -27.222 -10.597 25.379 1.00 96.44 430 LEU A N 1
ATOM 3595 C CA . LEU A 1 430 ? -26.572 -10.013 26.557 1.00 96.44 430 LEU A CA 1
ATOM 3596 C C . LEU A 1 430 ? -26.109 -8.576 26.289 1.00 96.44 430 LEU A C 1
ATOM 3598 O O . LEU A 1 430 ? -26.372 -7.689 27.097 1.00 96.44 430 LEU A O 1
ATOM 3602 N N . GLN A 1 431 ? -25.512 -8.329 25.125 1.00 96.25 431 GLN A N 1
ATOM 3603 C CA . GLN A 1 431 ? -25.074 -7.009 24.673 1.00 96.25 431 GLN A CA 1
ATOM 3604 C C . GLN A 1 431 ? -26.268 -6.061 24.497 1.00 96.25 431 GLN A C 1
ATOM 3606 O O . GLN A 1 431 ? -26.251 -4.947 25.018 1.00 96.25 431 GLN A O 1
ATOM 3611 N N . ARG A 1 432 ? -27.359 -6.511 23.859 1.00 93.38 432 ARG A N 1
ATOM 3612 C CA . ARG A 1 432 ? -28.602 -5.729 23.738 1.00 93.38 432 ARG A CA 1
ATOM 3613 C C . ARG A 1 432 ? -29.167 -5.338 25.101 1.00 93.38 432 ARG A C 1
ATOM 3615 O O . ARG A 1 432 ? -29.539 -4.182 25.281 1.00 93.38 432 ARG A O 1
ATOM 3622 N N . LYS A 1 433 ? -29.169 -6.265 26.066 1.00 95.62 433 LYS A N 1
ATOM 3623 C CA . LYS A 1 433 ? -29.594 -5.986 27.445 1.00 95.62 433 LYS A CA 1
ATOM 3624 C C . LYS A 1 433 ? -28.661 -4.996 28.151 1.00 95.62 433 LYS A C 1
ATOM 3626 O O . LYS A 1 433 ? -29.153 -4.118 28.851 1.00 95.62 433 LYS A O 1
ATOM 3631 N N . ARG A 1 434 ? -27.341 -5.125 27.975 1.00 96.12 434 ARG A N 1
ATOM 3632 C CA . ARG A 1 434 ? -26.337 -4.259 28.613 1.00 96.12 434 ARG A CA 1
ATOM 3633 C C . ARG A 1 434 ? -26.396 -2.823 28.100 1.00 96.12 434 ARG A C 1
ATOM 3635 O O . ARG A 1 434 ? -26.390 -1.898 28.904 1.00 96.12 434 ARG A O 1
ATOM 3642 N N . PHE A 1 435 ? -26.416 -2.637 26.781 1.00 95.56 435 PHE A N 1
ATOM 3643 C CA . PHE A 1 435 ? -26.298 -1.307 26.178 1.00 95.56 435 PHE A CA 1
ATOM 3644 C C . PHE A 1 435 ? -27.640 -0.613 25.954 1.00 95.56 435 PHE A C 1
ATOM 3646 O O . PHE A 1 435 ? -27.658 0.607 25.826 1.00 95.56 435 PHE A O 1
ATOM 3653 N N . ASN A 1 436 ? -28.744 -1.368 25.888 1.00 95.56 436 ASN A N 1
ATOM 3654 C CA . ASN A 1 436 ? -30.093 -0.849 25.643 1.00 95.56 436 ASN A CA 1
ATOM 3655 C C . ASN A 1 436 ? -30.151 0.153 24.467 1.00 95.56 436 ASN A C 1
ATOM 3657 O O . ASN A 1 436 ? -30.768 1.215 24.551 1.00 95.56 436 ASN A O 1
ATOM 3661 N N . LEU A 1 437 ? -29.440 -0.166 23.379 1.00 95.94 437 LEU A N 1
ATOM 3662 C CA . LEU A 1 437 ? -29.335 0.706 22.210 1.00 95.94 437 LEU A CA 1
ATOM 3663 C C . LEU A 1 437 ? -30.658 0.741 21.437 1.00 95.94 437 LEU A C 1
ATOM 3665 O O . LEU A 1 437 ? -31.291 -0.312 21.274 1.00 95.94 437 LEU A O 1
ATOM 3669 N N . PRO A 1 438 ? -31.037 1.901 20.869 1.00 96.06 438 PRO A N 1
ATOM 3670 C CA . PRO A 1 438 ? -32.178 1.970 19.970 1.00 96.06 438 PRO A CA 1
ATOM 3671 C C . PRO A 1 438 ? -31.926 1.150 18.696 1.00 96.06 438 PRO A C 1
ATOM 3673 O O . PRO A 1 438 ? -30.804 0.733 18.390 1.00 96.06 438 PRO A O 1
ATOM 3676 N N . LEU A 1 439 ? -32.982 0.943 17.909 1.00 95.50 439 LEU A N 1
ATOM 3677 C CA . LEU A 1 439 ? -32.812 0.484 16.531 1.00 95.50 439 LEU A CA 1
ATOM 3678 C C . LEU A 1 439 ? -32.016 1.513 15.722 1.00 95.50 439 LEU A C 1
ATOM 3680 O O . LEU A 1 439 ? -32.109 2.720 15.958 1.00 95.50 439 LEU A O 1
ATOM 3684 N N . TYR A 1 440 ? -31.245 1.021 14.754 1.00 96.19 440 TYR A N 1
ATOM 3685 C CA . TYR A 1 440 ? -30.371 1.839 13.909 1.00 96.19 440 TYR A CA 1
ATOM 3686 C C . TYR A 1 440 ? -29.370 2.673 14.729 1.00 96.19 440 TYR A C 1
ATOM 3688 O O . TYR A 1 440 ? -29.335 3.896 14.561 1.00 96.19 440 TYR A O 1
ATOM 3696 N N . PRO A 1 441 ? -28.607 2.070 15.665 1.00 97.94 441 PRO A N 1
ATOM 3697 C CA . PRO A 1 441 ? -27.688 2.814 16.520 1.00 97.94 441 PRO A CA 1
ATOM 3698 C C . PRO A 1 441 ? -26.671 3.588 15.676 1.00 97.94 441 PRO A C 1
ATOM 3700 O O . PRO A 1 441 ? -26.127 3.087 14.689 1.00 97.94 441 PRO A O 1
ATOM 3703 N N . THR A 1 442 ? -26.443 4.834 16.068 1.00 98.56 442 THR A N 1
ATOM 3704 C CA . THR A 1 442 ? -25.562 5.782 15.400 1.00 98.56 442 THR A CA 1
ATOM 3705 C C . THR A 1 442 ? -24.212 5.821 16.096 1.00 98.56 442 THR A C 1
ATOM 3707 O O . THR A 1 442 ? -24.107 5.901 17.322 1.00 98.56 442 THR A O 1
ATOM 3710 N N . THR A 1 443 ? -23.151 5.763 15.302 1.00 98.62 443 THR A N 1
ATOM 3711 C CA . THR A 1 443 ? -21.780 5.852 15.802 1.00 98.62 443 THR A CA 1
ATOM 3712 C C . THR A 1 443 ? -20.852 6.394 14.719 1.00 98.62 443 THR A C 1
ATOM 3714 O O . THR A 1 443 ? -21.256 6.639 13.581 1.00 98.62 443 THR A O 1
ATOM 3717 N N . THR A 1 444 ? -19.586 6.586 15.067 1.00 98.12 444 THR A N 1
ATOM 3718 C CA . THR A 1 444 ? -18.522 6.868 14.103 1.00 98.12 444 THR A CA 1
ATOM 3719 C C . THR A 1 444 ? -17.430 5.802 14.203 1.00 98.12 444 THR A C 1
ATOM 3721 O O . THR A 1 444 ? -17.502 4.889 15.033 1.00 98.12 444 THR A O 1
ATOM 3724 N N . ILE A 1 445 ? -16.452 5.868 13.299 1.00 96.88 445 ILE A N 1
ATOM 3725 C CA . ILE A 1 445 ? -15.425 4.828 13.172 1.00 96.88 445 ILE A CA 1
ATOM 3726 C C . ILE A 1 445 ? -14.279 5.011 14.177 1.00 96.88 445 ILE A C 1
ATOM 3728 O O . ILE A 1 445 ? -13.756 4.023 14.666 1.00 96.88 445 ILE A O 1
ATOM 3732 N N . GLY A 1 446 ? -13.885 6.241 14.517 1.00 96.44 446 GLY A N 1
ATOM 3733 C CA . GLY A 1 446 ? -12.743 6.474 15.412 1.00 96.44 446 GLY A CA 1
ATOM 3734 C C . GLY A 1 446 ? -12.247 7.911 15.334 1.00 96.44 446 GLY A C 1
ATOM 3735 O O . GLY A 1 446 ? -12.709 8.775 16.069 1.00 96.44 446 GLY A O 1
ATOM 3736 N N . SER A 1 447 ? -11.318 8.183 14.421 1.00 96.25 447 SER A N 1
ATOM 3737 C CA . SER A 1 447 ? -10.686 9.502 14.306 1.00 96.25 447 SER A CA 1
ATOM 3738 C C . SER A 1 447 ? -11.649 10.663 14.011 1.00 96.25 447 SER A C 1
ATOM 3740 O O . SER A 1 447 ? -12.564 10.548 13.194 1.00 96.25 447 SER A O 1
ATOM 3742 N N . PHE A 1 448 ? -11.367 11.820 14.616 1.00 97.12 448 PHE A N 1
ATOM 3743 C CA . PHE A 1 448 ? -11.986 13.121 14.325 1.00 97.12 448 PHE A CA 1
ATOM 3744 C C . PHE A 1 448 ? -10.988 14.068 13.618 1.00 97.12 448 PHE A C 1
ATOM 3746 O O . PHE A 1 448 ? -9.799 13.740 13.529 1.00 97.12 448 PHE A O 1
ATOM 3753 N N . PRO A 1 449 ? -11.435 15.223 13.073 1.00 94.62 449 PRO A N 1
ATOM 3754 C CA . PRO A 1 449 ? -10.594 16.166 12.330 1.00 94.62 449 PRO A CA 1
ATOM 3755 C C . PRO A 1 449 ? -9.230 16.464 12.969 1.00 94.62 449 PRO A C 1
ATOM 3757 O O . PRO A 1 449 ? -9.148 17.039 14.054 1.00 94.62 449 PRO A O 1
ATOM 3760 N N . GLN A 1 450 ? -8.138 16.153 12.259 1.00 91.38 450 GLN A N 1
ATOM 3761 C CA . GLN A 1 450 ? -6.792 16.557 12.680 1.00 91.38 450 GLN A CA 1
ATOM 3762 C C . GLN A 1 450 ? -6.472 17.969 12.197 1.00 91.38 450 GLN A C 1
ATOM 3764 O O . GLN A 1 450 ? -5.946 18.157 11.092 1.00 91.38 450 GLN A O 1
ATOM 3769 N N . THR A 1 451 ? -6.785 18.940 13.055 1.00 91.25 451 THR A N 1
ATOM 3770 C CA . THR A 1 451 ? -6.583 20.374 12.825 1.00 91.25 451 THR A CA 1
ATOM 3771 C C . THR A 1 451 ? -5.106 20.742 12.691 1.00 91.25 451 THR A C 1
ATOM 3773 O O . THR A 1 451 ? -4.210 20.011 13.129 1.00 91.25 451 THR A O 1
ATOM 3776 N N . GLN A 1 452 ? -4.841 21.905 12.091 1.00 89.88 452 GLN A N 1
ATOM 3777 C CA . GLN A 1 452 ? -3.484 22.444 12.020 1.00 89.88 452 GLN A CA 1
ATOM 3778 C C . GLN A 1 452 ? -2.907 22.679 13.423 1.00 89.88 452 GLN A C 1
ATOM 3780 O O . GLN A 1 452 ? -1.742 22.368 13.654 1.00 89.88 452 GLN A O 1
ATOM 3785 N N . ASP A 1 453 ? -3.730 23.125 14.371 1.00 93.44 453 ASP A N 1
ATOM 3786 C CA . ASP A 1 453 ? -3.321 23.344 15.760 1.00 93.44 453 ASP A CA 1
ATOM 3787 C C . ASP A 1 453 ? -2.890 22.051 16.448 1.00 93.44 453 ASP A C 1
ATOM 3789 O O . ASP A 1 453 ? -1.840 22.019 17.087 1.00 93.44 453 ASP A O 1
ATOM 3793 N N . LEU A 1 454 ? -3.627 20.953 16.255 1.00 93.38 454 LEU A N 1
ATOM 3794 C CA . LEU A 1 454 ? -3.249 19.650 16.796 1.00 93.38 454 LEU A CA 1
ATOM 3795 C C . LEU A 1 454 ? -1.937 19.141 16.179 1.00 93.38 454 LEU A C 1
ATOM 3797 O O . LEU A 1 454 ? -1.078 18.608 16.882 1.00 93.38 454 LEU A O 1
ATOM 3801 N N . ARG A 1 455 ? -1.738 19.337 14.870 1.00 91.12 455 ARG A N 1
ATOM 3802 C CA . ARG A 1 455 ? -0.471 18.992 14.199 1.00 91.12 455 ARG A CA 1
ATOM 3803 C C . ARG A 1 455 ? 0.690 19.832 14.727 1.00 91.12 455 ARG A C 1
ATOM 3805 O O . ARG A 1 455 ? 1.751 19.281 15.009 1.00 91.12 455 ARG A O 1
ATOM 3812 N N . ASN A 1 456 ? 0.480 21.134 14.905 1.00 93.50 456 ASN A N 1
ATOM 3813 C CA . ASN A 1 456 ? 1.465 22.052 15.469 1.00 93.50 456 ASN A CA 1
ATOM 3814 C C . ASN A 1 456 ? 1.798 21.690 16.923 1.00 93.50 456 ASN A C 1
ATOM 3816 O O . ASN A 1 456 ? 2.966 21.711 17.298 1.00 93.50 456 ASN A O 1
ATOM 3820 N N . LEU A 1 457 ? 0.804 21.309 17.728 1.00 95.19 457 LEU A N 1
ATOM 3821 C CA . LEU A 1 457 ? 0.988 20.846 19.104 1.00 95.19 457 LEU A CA 1
ATOM 3822 C C . LEU A 1 457 ? 1.888 19.601 19.154 1.00 95.19 457 LEU A C 1
ATOM 3824 O O . LEU A 1 457 ? 2.865 19.576 19.901 1.00 95.19 457 LEU A O 1
ATOM 3828 N N . ARG A 1 458 ? 1.607 18.593 18.316 1.00 92.75 458 ARG A N 1
ATOM 3829 C CA . ARG A 1 458 ? 2.446 17.388 18.196 1.00 92.75 458 ARG A CA 1
ATOM 3830 C C . ARG A 1 458 ? 3.862 17.717 17.734 1.00 92.75 458 ARG A C 1
ATOM 3832 O O . ARG A 1 458 ? 4.814 17.153 18.261 1.00 92.75 458 ARG A O 1
ATOM 3839 N N . LEU A 1 459 ? 4.008 18.636 16.777 1.00 91.25 459 LEU A N 1
ATOM 3840 C CA . LEU A 1 459 ? 5.315 19.081 16.292 1.00 91.25 459 LEU A CA 1
ATOM 3841 C C . LEU A 1 459 ? 6.117 19.776 17.400 1.00 91.25 459 LEU A C 1
ATOM 3843 O O . LEU A 1 459 ? 7.278 19.436 17.605 1.00 91.25 459 LEU A O 1
ATOM 3847 N N . LYS A 1 460 ? 5.492 20.692 18.151 1.00 94.81 460 LYS A N 1
ATOM 3848 C CA . LYS A 1 460 ? 6.102 21.357 19.312 1.00 94.81 460 LYS A CA 1
ATOM 3849 C C . LYS A 1 460 ? 6.554 20.339 20.359 1.00 94.81 460 LYS A C 1
ATOM 3851 O O . LYS A 1 460 ? 7.669 20.446 20.857 1.00 94.81 460 LYS A O 1
ATOM 3856 N N . PHE A 1 461 ? 5.727 19.334 20.658 1.00 94.62 461 PHE A N 1
ATOM 3857 C CA . PHE A 1 461 ? 6.092 18.265 21.590 1.00 94.62 461 PHE A CA 1
ATOM 3858 C C . PHE A 1 461 ? 7.270 17.433 21.069 1.00 94.62 461 PHE A C 1
ATOM 3860 O O . PHE A 1 461 ? 8.247 17.243 21.783 1.00 94.62 461 PHE A O 1
ATOM 3867 N N . LYS A 1 462 ? 7.228 17.014 19.798 1.00 88.38 462 LYS A N 1
ATOM 3868 C CA . LYS A 1 462 ? 8.302 16.244 19.153 1.00 88.38 462 LYS A CA 1
ATOM 3869 C C . LYS A 1 462 ? 9.635 16.999 19.106 1.00 88.38 462 LYS A C 1
ATOM 3871 O O . LYS A 1 462 ? 10.687 16.379 19.206 1.00 88.38 462 LYS A O 1
ATOM 3876 N N . ASN A 1 463 ? 9.585 18.322 18.977 1.00 91.25 463 ASN A N 1
ATOM 3877 C CA . ASN A 1 463 ? 10.755 19.199 18.980 1.00 91.25 463 ASN A CA 1
ATOM 3878 C C . ASN A 1 463 ? 11.167 19.650 20.395 1.00 91.25 463 ASN A C 1
ATOM 3880 O O . ASN A 1 463 ? 11.964 20.575 20.518 1.00 91.25 463 ASN A O 1
ATOM 3884 N N . ASN A 1 464 ? 10.617 19.044 21.456 1.00 94.56 464 ASN A N 1
ATOM 3885 C CA . ASN A 1 464 ? 10.883 19.385 22.860 1.00 94.56 464 ASN A CA 1
ATOM 3886 C C . ASN A 1 464 ? 10.600 20.859 23.228 1.00 94.56 464 ASN A C 1
ATOM 3888 O O . ASN A 1 464 ? 11.148 21.377 24.195 1.00 94.56 464 ASN A O 1
ATOM 3892 N N . GLN A 1 465 ? 9.727 21.543 22.480 1.00 96.88 465 GLN A N 1
ATOM 3893 C CA . GLN A 1 465 ? 9.343 22.941 22.728 1.00 96.88 465 GLN A CA 1
ATOM 3894 C C . GLN A 1 465 ? 8.249 23.078 23.798 1.00 96.88 465 GLN A C 1
ATOM 3896 O O . GLN A 1 465 ? 8.032 24.162 24.328 1.00 96.88 465 GLN A O 1
ATOM 3901 N N . ILE A 1 466 ? 7.534 21.991 24.102 1.00 97.25 466 ILE A N 1
ATOM 3902 C CA . ILE A 1 466 ? 6.558 21.908 25.195 1.00 97.25 466 ILE A CA 1
ATOM 3903 C C . ILE A 1 466 ? 6.793 20.627 25.989 1.00 97.25 466 ILE A C 1
ATOM 3905 O O . ILE A 1 466 ? 7.191 19.604 25.431 1.00 97.25 466 ILE A O 1
ATOM 3909 N N . ASN A 1 467 ? 6.518 20.666 27.292 1.00 96.88 467 ASN A N 1
ATOM 3910 C CA . ASN A 1 467 ? 6.659 19.489 28.144 1.00 96.88 467 ASN A CA 1
ATOM 3911 C C . ASN A 1 467 ? 5.463 18.524 28.009 1.00 96.88 467 ASN A C 1
ATOM 3913 O O . ASN A 1 467 ? 4.393 18.861 27.490 1.00 96.88 467 ASN A O 1
ATOM 3917 N N . LYS A 1 46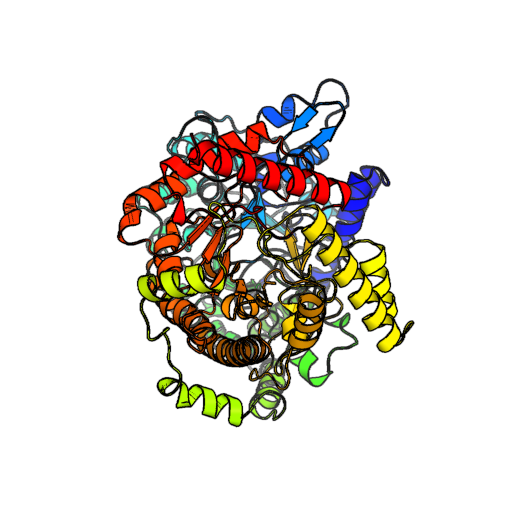8 ? 5.647 17.303 28.521 1.00 95.81 468 LYS A N 1
ATOM 3918 C CA . LYS A 1 468 ? 4.654 16.219 28.471 1.00 95.81 468 LYS A CA 1
ATOM 3919 C C . LYS A 1 468 ? 3.330 16.576 29.151 1.00 95.81 468 LYS A C 1
ATOM 3921 O O . LYS A 1 468 ? 2.278 16.203 28.642 1.00 95.81 468 LYS A O 1
ATOM 3926 N N . ASN A 1 469 ? 3.366 17.305 30.266 1.00 96.69 469 ASN A N 1
ATOM 3927 C CA . ASN A 1 469 ? 2.156 17.675 31.006 1.00 96.69 469 ASN A CA 1
ATOM 3928 C C . ASN A 1 469 ? 1.299 18.657 30.202 1.00 96.69 469 ASN A C 1
ATOM 3930 O O . ASN A 1 469 ? 0.096 18.451 30.068 1.00 96.69 469 ASN A O 1
ATOM 3934 N N . HIS A 1 470 ? 1.925 19.666 29.593 1.00 96.25 470 HIS A N 1
ATOM 3935 C CA . HIS A 1 470 ? 1.242 20.611 28.717 1.00 96.25 470 HIS A CA 1
ATOM 3936 C C . HIS A 1 470 ? 0.664 19.914 27.479 1.00 96.25 470 HIS A C 1
ATOM 3938 O O . HIS A 1 470 ? -0.492 20.143 27.125 1.00 96.25 470 HIS A O 1
ATOM 3944 N N . TYR A 1 471 ? 1.434 19.022 26.848 1.00 96.75 471 TYR A N 1
ATOM 3945 C CA . TYR A 1 471 ? 0.954 18.226 25.717 1.00 96.75 471 TYR A CA 1
ATOM 3946 C C . TYR A 1 471 ? -0.271 17.382 26.097 1.00 96.75 471 TYR A C 1
ATOM 3948 O O . TYR A 1 471 ? -1.296 17.433 25.420 1.00 96.75 471 TYR A O 1
ATOM 3956 N N . HIS A 1 472 ? -0.197 16.665 27.221 1.00 96.75 472 HIS A N 1
ATOM 3957 C CA . HIS A 1 472 ? -1.293 15.838 27.715 1.00 96.75 472 HIS A CA 1
ATOM 3958 C C . HIS A 1 472 ? -2.552 16.642 28.047 1.00 96.75 472 HIS A C 1
ATOM 3960 O O . HIS A 1 472 ? -3.631 16.251 27.611 1.00 96.75 472 HIS A O 1
ATOM 3966 N N . ALA A 1 473 ? -2.418 17.768 28.750 1.00 97.19 473 ALA A N 1
ATOM 3967 C CA . ALA A 1 473 ? -3.554 18.616 29.098 1.00 97.19 473 ALA A CA 1
ATOM 3968 C C . ALA A 1 473 ? -4.281 19.129 27.844 1.00 97.19 473 ALA A C 1
ATOM 3970 O O . ALA A 1 473 ? -5.507 19.126 27.792 1.00 97.19 473 ALA A O 1
ATOM 3971 N N . ASN A 1 474 ? -3.541 19.513 26.798 1.00 97.50 474 ASN A N 1
ATOM 3972 C CA . ASN A 1 474 ? -4.147 19.925 25.533 1.00 97.50 474 ASN A CA 1
ATOM 3973 C C . ASN A 1 474 ? -4.876 18.765 24.838 1.00 97.50 474 ASN A C 1
ATOM 3975 O O . ASN A 1 474 ? -5.984 18.960 24.346 1.00 97.50 474 ASN A O 1
ATOM 3979 N N . LEU A 1 475 ? -4.298 17.558 24.809 1.00 97.56 475 LEU A N 1
ATOM 3980 C CA . LEU A 1 475 ? -4.976 16.381 24.250 1.00 97.56 475 LEU A CA 1
ATOM 3981 C C . LEU A 1 475 ? -6.278 16.054 24.994 1.00 97.56 475 LEU A C 1
ATOM 3983 O O . LEU A 1 475 ? -7.282 15.758 24.353 1.00 97.56 475 LEU A O 1
ATOM 3987 N N . GLU A 1 476 ? -6.285 16.164 26.322 1.00 98.38 476 GLU A N 1
ATOM 3988 C CA . GLU A 1 476 ? -7.490 16.006 27.144 1.00 98.38 476 GLU A CA 1
ATOM 3989 C C . GLU A 1 476 ? -8.559 17.052 26.773 1.00 98.38 476 GLU A C 1
ATOM 3991 O O . GLU A 1 476 ? -9.723 16.696 26.600 1.00 98.38 476 GLU A O 1
ATOM 3996 N N . GLN A 1 477 ? -8.183 18.311 26.513 1.00 98.00 477 GLN A N 1
ATOM 3997 C CA . GLN A 1 477 ? -9.130 19.321 26.009 1.00 98.00 477 GLN A CA 1
ATOM 3998 C C . GLN A 1 477 ? -9.707 18.964 24.633 1.00 98.00 477 GLN A C 1
ATOM 4000 O O . GLN A 1 477 ? -10.911 19.116 24.419 1.00 98.00 477 GLN A O 1
ATOM 4005 N N . TYR A 1 478 ? -8.886 18.445 23.713 1.00 97.56 478 TYR A N 1
ATOM 4006 C CA . TYR A 1 478 ? -9.376 17.961 22.419 1.00 97.56 478 TYR A CA 1
ATOM 4007 C C . TYR A 1 478 ? -10.384 16.822 22.593 1.00 97.56 4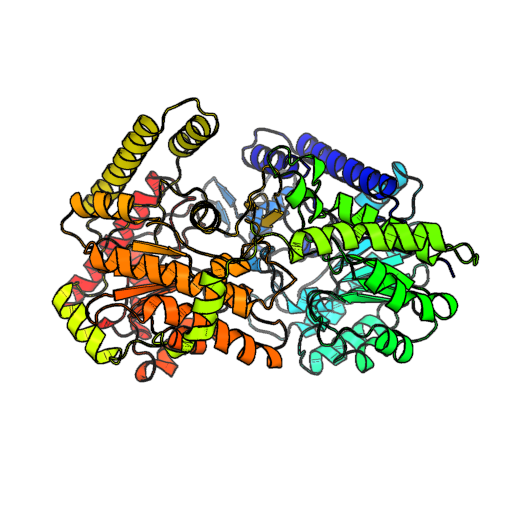78 TYR A C 1
ATOM 4009 O O . TYR A 1 478 ? -11.462 16.873 22.000 1.00 97.56 478 TYR A O 1
ATOM 4017 N N . ILE A 1 479 ? -10.073 15.829 23.434 1.00 98.62 479 ILE A N 1
ATOM 4018 C CA . ILE A 1 479 ? -10.990 14.722 23.743 1.00 98.62 479 ILE A CA 1
ATOM 4019 C C . ILE A 1 479 ? -12.293 15.276 24.325 1.00 98.62 479 ILE A C 1
ATOM 4021 O O . ILE A 1 479 ? -13.369 14.933 23.842 1.00 98.62 479 ILE A O 1
ATOM 4025 N N . LYS A 1 480 ? -12.220 16.191 25.296 1.00 98.69 480 LYS A N 1
ATOM 4026 C CA . LYS A 1 480 ? -13.404 16.808 25.904 1.00 98.69 480 LYS A CA 1
ATOM 4027 C C . LYS A 1 480 ? -14.281 17.519 24.881 1.00 98.69 480 LYS A C 1
ATOM 4029 O O . LYS A 1 480 ? -15.502 17.348 24.903 1.00 98.69 480 LYS A O 1
ATOM 4034 N N . GLN A 1 481 ? -13.679 18.276 23.967 1.00 98.06 481 GLN A N 1
ATOM 4035 C CA . GLN A 1 481 ? -14.403 18.929 22.879 1.00 98.06 481 GLN A CA 1
ATOM 4036 C C . GLN A 1 481 ? -15.093 17.897 21.979 1.00 98.06 481 GLN A C 1
ATOM 4038 O O . GLN A 1 481 ? -16.270 18.047 21.667 1.00 98.06 481 GLN A O 1
ATOM 4043 N N . ILE A 1 482 ? -14.388 16.833 21.593 1.00 98.38 482 ILE A N 1
ATOM 4044 C CA . ILE A 1 482 ? -14.917 15.760 20.745 1.00 98.38 482 ILE A CA 1
ATOM 4045 C C . ILE A 1 482 ? -16.102 15.050 21.415 1.00 98.38 482 ILE A C 1
ATOM 4047 O O . ILE A 1 482 ? -17.126 14.847 20.765 1.00 98.38 482 ILE A O 1
ATOM 4051 N N . ILE A 1 483 ? -16.006 14.711 22.703 1.00 98.75 483 ILE A N 1
ATOM 4052 C CA . ILE A 1 483 ? -17.113 14.100 23.457 1.00 98.75 483 ILE A CA 1
ATOM 4053 C C . ILE A 1 483 ? -18.308 15.054 23.535 1.00 98.75 483 ILE A C 1
ATOM 4055 O O . ILE A 1 483 ? -19.412 14.676 23.150 1.00 98.75 483 ILE A O 1
ATOM 4059 N N . THR A 1 484 ? -18.075 16.312 23.917 1.00 98.44 484 THR A N 1
ATOM 4060 C CA . THR A 1 484 ? -19.129 17.336 24.021 1.00 98.44 484 THR A CA 1
ATOM 4061 C C . THR A 1 484 ? -19.890 17.513 22.704 1.00 98.44 484 THR A C 1
ATOM 4063 O O . THR A 1 484 ? -21.115 17.609 22.687 1.00 98.44 484 THR A O 1
ATOM 4066 N N . GLU A 1 485 ? -19.183 17.564 21.574 1.00 98.19 485 GLU A N 1
ATOM 4067 C CA . GLU A 1 485 ? -19.825 17.733 20.268 1.00 98.19 485 GLU A CA 1
ATOM 4068 C C . GLU A 1 485 ? -20.613 16.491 19.843 1.00 98.19 485 GLU A C 1
ATOM 4070 O O . GLU A 1 485 ? -21.688 16.625 19.265 1.00 98.19 485 GLU A O 1
ATOM 4075 N N . GLN A 1 486 ? -20.129 15.288 20.152 1.00 98.62 486 GLN A N 1
ATOM 4076 C CA . GLN A 1 486 ? -20.870 14.060 19.867 1.00 98.62 486 GLN A CA 1
ATOM 4077 C C . GLN A 1 486 ? -22.134 13.918 20.725 1.00 98.62 486 GLN A C 1
ATOM 4079 O O . GLN A 1 486 ? -23.156 13.456 20.218 1.00 98.62 486 GLN A O 1
ATOM 4084 N N . GLU A 1 487 ? -22.100 14.350 21.990 1.00 98.50 487 GLU A N 1
ATOM 4085 C CA . GLU A 1 487 ? -23.294 14.398 22.839 1.00 98.50 487 GLU A CA 1
ATOM 4086 C C . GLU A 1 487 ? -24.333 15.385 22.302 1.00 98.50 487 GLU A C 1
ATOM 4088 O O . GLU A 1 487 ? -25.505 15.028 22.210 1.00 98.50 487 GLU A O 1
ATOM 4093 N N . LYS A 1 488 ? -23.913 16.579 21.856 1.00 98.19 488 LYS A N 1
ATOM 4094 C CA . LYS A 1 488 ? -24.806 17.557 21.200 1.00 98.19 488 LYS A CA 1
ATOM 4095 C C . LYS A 1 488 ? -25.453 17.009 19.929 1.00 98.19 488 LYS A C 1
ATOM 4097 O O . LYS A 1 488 ? -26.599 17.332 19.636 1.00 98.19 488 LYS A O 1
ATOM 4102 N N . LEU A 1 489 ? -24.711 16.209 19.163 1.00 97.69 489 LEU A N 1
ATOM 4103 C CA . LEU A 1 489 ? -25.221 15.528 17.972 1.00 97.69 489 LEU A CA 1
ATOM 4104 C C . LEU A 1 489 ? -26.158 14.365 18.312 1.00 97.69 489 LEU A C 1
ATOM 4106 O O . LEU A 1 489 ? -26.820 13.855 17.415 1.00 97.69 489 LEU A O 1
ATOM 4110 N N . ASP A 1 490 ? -26.215 13.964 19.581 1.00 98.06 490 ASP A N 1
ATOM 4111 C CA . ASP A 1 490 ? -26.982 12.833 20.084 1.00 98.06 490 ASP A CA 1
ATOM 4112 C C . ASP A 1 490 ? -26.627 11.497 19.407 1.00 98.06 490 ASP A C 1
ATOM 4114 O O . ASP A 1 490 ? -27.494 10.697 19.065 1.00 98.06 490 ASP A O 1
ATOM 4118 N N . LEU A 1 491 ? -25.326 11.250 19.217 1.00 98.44 491 LEU A N 1
ATOM 4119 C CA . LEU A 1 491 ? -24.820 9.935 18.805 1.00 98.44 491 LEU A CA 1
ATOM 4120 C C . LEU A 1 491 ? -25.046 8.896 19.911 1.00 98.44 491 LEU A C 1
ATOM 4122 O O . LEU A 1 491 ? -24.921 9.225 21.090 1.00 98.44 491 LEU A O 1
ATOM 4126 N N . ASP A 1 492 ? -25.342 7.644 19.560 1.00 98.50 492 ASP A N 1
ATOM 4127 C CA . ASP A 1 492 ? -25.648 6.596 20.549 1.00 98.50 492 ASP A CA 1
ATOM 4128 C C . ASP A 1 492 ? -24.377 6.007 21.184 1.00 98.50 492 ASP A C 1
ATOM 4130 O O . ASP A 1 492 ? -24.332 5.780 22.393 1.00 98.50 492 ASP A O 1
ATOM 4134 N N . ILE A 1 493 ? -23.330 5.799 20.377 1.00 98.56 493 ILE A N 1
ATOM 4135 C CA . ILE A 1 493 ? -22.016 5.299 20.813 1.00 98.56 493 ILE A CA 1
ATOM 4136 C C . ILE A 1 493 ? -20.923 6.246 20.336 1.00 98.56 493 ILE A C 1
ATOM 4138 O O . ILE A 1 493 ? -20.835 6.551 19.139 1.00 98.56 493 ILE A O 1
ATOM 4142 N N . LEU A 1 494 ? -20.062 6.662 21.263 1.00 98.69 494 LEU A N 1
ATOM 4143 C CA . LEU A 1 494 ? -19.059 7.695 21.023 1.00 98.69 494 LEU A CA 1
ATOM 4144 C C . LEU A 1 494 ? -17.660 7.115 20.786 1.00 98.69 494 LEU A C 1
ATOM 4146 O O . LEU A 1 494 ? -17.374 5.947 21.053 1.00 98.69 494 LEU A O 1
ATOM 4150 N N . VAL A 1 495 ? -16.766 7.973 20.305 1.00 98.69 495 VAL A N 1
ATOM 4151 C CA . VAL A 1 495 ? -15.324 7.715 20.165 1.00 98.69 495 VAL A CA 1
ATOM 4152 C C . VAL A 1 495 ? -14.534 8.885 20.756 1.00 98.69 495 VAL A C 1
ATOM 4154 O O . VAL A 1 495 ? -15.039 10.005 20.813 1.00 98.69 495 VAL A O 1
ATOM 4157 N N . HIS A 1 496 ? -13.282 8.680 21.176 1.00 98.44 496 HIS A N 1
ATOM 4158 C CA . HIS A 1 496 ? -12.453 9.778 21.712 1.00 98.44 496 HIS A CA 1
ATOM 4159 C C . HIS A 1 496 ? -11.785 10.634 20.624 1.00 98.44 496 HIS A C 1
ATOM 4161 O O . HIS A 1 496 ? -11.213 11.680 20.923 1.00 98.44 496 HIS A O 1
ATOM 4167 N N . GLY A 1 497 ? -11.852 10.198 19.361 1.00 97.38 497 GLY A N 1
ATOM 4168 C CA . GLY A 1 497 ? -11.385 10.945 18.193 1.00 97.38 497 GLY A CA 1
ATOM 4169 C C . GLY A 1 497 ? -9.891 10.851 17.880 1.00 97.38 497 GLY A C 1
ATOM 4170 O O . GLY A 1 497 ? -9.447 11.466 16.910 1.00 97.38 497 GLY A O 1
ATOM 4171 N N . GLU A 1 498 ? -9.129 10.072 18.652 1.00 97.50 498 GLU A N 1
ATOM 4172 C CA . GLU A 1 498 ? -7.709 9.763 18.419 1.00 97.50 498 GLU A CA 1
ATOM 4173 C C . GLU A 1 498 ? -6.771 10.991 18.265 1.00 97.50 498 GLU A C 1
ATOM 4175 O O . GLU A 1 498 ? -5.869 10.979 17.410 1.00 97.50 498 GLU A O 1
ATOM 4180 N N . PRO A 1 499 ? -6.926 12.084 19.050 1.00 96.50 499 PRO A N 1
ATOM 4181 C CA . PRO A 1 499 ? -6.061 13.255 18.920 1.00 96.50 499 PRO A CA 1
ATOM 4182 C C . PRO A 1 499 ? -4.610 12.981 19.343 1.00 96.50 499 PRO A C 1
ATOM 4184 O O . PRO A 1 499 ? -3.701 13.706 18.936 1.00 96.50 499 PRO A O 1
ATOM 4187 N N . GLU A 1 500 ? -4.342 11.918 20.091 1.00 94.81 500 GLU A N 1
ATOM 4188 C CA . GLU A 1 500 ? -2.999 11.474 20.456 1.00 94.81 500 GLU A CA 1
ATOM 4189 C C . GLU A 1 500 ? -2.263 10.768 19.305 1.00 94.81 500 GLU A C 1
ATOM 4191 O O . GLU A 1 500 ? -1.033 10.727 19.304 1.00 94.81 500 GLU A O 1
ATOM 4196 N N . ARG A 1 501 ? -2.988 10.243 18.304 1.00 91.81 501 ARG A N 1
ATOM 4197 C CA . ARG A 1 501 ? -2.421 9.366 17.268 1.00 91.81 501 ARG A CA 1
ATOM 4198 C C . ARG A 1 501 ? -2.117 10.123 15.989 1.00 91.81 501 ARG A C 1
ATOM 4200 O O . ARG A 1 501 ? -2.993 10.742 15.377 1.00 91.81 501 ARG A O 1
ATOM 4207 N N . ASN A 1 502 ? -0.873 10.045 15.526 1.00 85.44 502 ASN A N 1
ATOM 4208 C CA . ASN A 1 502 ? -0.536 10.526 14.189 1.00 85.44 502 ASN A CA 1
ATOM 4209 C C . ASN A 1 502 ? -0.947 9.527 13.108 1.00 85.44 502 ASN A C 1
ATOM 4211 O O . ASN A 1 502 ? -1.497 9.936 12.093 1.00 85.44 502 ASN A O 1
ATOM 4215 N N . ASP A 1 503 ? -0.720 8.240 13.326 1.00 90.62 503 ASP A N 1
ATOM 4216 C CA . ASP A 1 503 ? -1.015 7.159 12.392 1.00 90.62 503 ASP A CA 1
ATOM 4217 C C . ASP A 1 503 ? -1.385 5.897 13.179 1.00 90.62 503 ASP A C 1
ATOM 4219 O O . ASP A 1 503 ? -0.890 5.692 14.288 1.00 90.62 503 ASP A O 1
ATOM 4223 N N . MET A 1 504 ? -2.290 5.085 12.629 1.00 93.00 504 MET A N 1
ATOM 4224 C CA . MET A 1 504 ? -2.863 3.942 13.341 1.00 93.00 504 MET A CA 1
ATOM 4225 C C . MET A 1 504 ? -1.894 2.765 13.490 1.00 93.00 504 MET A C 1
ATOM 4227 O O . MET A 1 504 ? -2.158 1.883 14.294 1.00 93.00 504 MET A O 1
ATOM 4231 N N . VAL A 1 505 ? -0.781 2.727 12.756 1.00 95.38 505 VAL A N 1
ATOM 4232 C CA . VAL A 1 505 ? 0.251 1.689 12.908 1.00 95.38 505 VAL A CA 1
ATOM 4233 C C . VAL A 1 505 ? 1.485 2.257 13.600 1.00 95.38 505 VAL A C 1
ATOM 4235 O O . VAL A 1 505 ? 1.997 1.620 14.519 1.00 95.38 505 VAL A O 1
ATOM 4238 N N . GLU A 1 506 ? 1.904 3.483 13.253 1.00 93.25 506 GLU A N 1
ATOM 4239 C CA . GLU A 1 506 ? 3.021 4.167 13.934 1.00 93.25 506 GLU A CA 1
ATOM 4240 C C . GLU A 1 506 ? 2.773 4.265 15.447 1.00 93.25 506 GLU A C 1
ATOM 4242 O O . GLU A 1 506 ? 3.646 3.897 16.227 1.00 93.25 506 GLU A O 1
ATOM 4247 N N . TYR A 1 507 ? 1.559 4.646 15.867 1.00 95.06 507 TYR A N 1
ATOM 4248 C CA . TYR A 1 507 ? 1.231 4.812 17.285 1.00 95.06 507 TYR A CA 1
ATOM 4249 C C . TYR A 1 507 ? 1.373 3.517 18.098 1.00 95.06 507 TYR A C 1
ATOM 4251 O O . TYR A 1 507 ? 1.921 3.541 19.198 1.00 95.06 507 TYR A O 1
ATOM 4259 N N . PHE A 1 508 ? 0.915 2.378 17.568 1.00 97.19 508 PHE A N 1
ATOM 4260 C CA . PHE A 1 508 ? 1.080 1.091 18.253 1.00 97.19 508 PHE A CA 1
ATOM 4261 C C . PHE A 1 508 ? 2.534 0.646 18.249 1.00 97.19 508 PHE A C 1
ATOM 4263 O O . PHE A 1 508 ? 3.038 0.234 19.290 1.00 97.19 508 PHE A O 1
ATOM 4270 N N . GLY A 1 509 ? 3.222 0.780 17.115 1.00 96.38 509 GLY A N 1
ATOM 4271 C CA . GLY A 1 509 ? 4.638 0.452 17.036 1.00 96.38 509 GLY A CA 1
ATOM 4272 C C . GLY A 1 509 ? 5.468 1.220 18.073 1.00 96.38 509 GLY A C 1
ATOM 4273 O O . GLY A 1 509 ? 6.344 0.630 18.690 1.00 96.38 509 GLY A O 1
ATOM 4274 N N . GLU A 1 510 ? 5.205 2.516 18.290 1.00 94.88 510 GLU A N 1
ATOM 4275 C CA . GLU A 1 510 ? 5.942 3.348 19.263 1.00 94.88 510 GLU A CA 1
ATOM 4276 C C . GLU A 1 510 ? 5.802 2.845 20.714 1.00 94.88 510 GLU A C 1
ATOM 4278 O O . GLU A 1 510 ? 6.612 3.190 21.575 1.00 94.88 510 GLU A O 1
ATOM 4283 N N . HIS A 1 511 ? 4.785 2.024 20.990 1.00 96.69 511 HIS A N 1
ATOM 4284 C CA . HIS A 1 511 ? 4.491 1.467 22.312 1.00 96.69 511 HIS A CA 1
ATOM 4285 C C . HIS A 1 511 ? 4.736 -0.047 22.408 1.00 96.69 511 HIS A C 1
ATOM 4287 O O . HIS A 1 511 ? 4.513 -0.637 23.469 1.00 96.69 511 HIS A O 1
ATOM 4293 N N . LEU A 1 512 ? 5.204 -0.675 21.329 1.00 97.56 512 LEU A N 1
ATOM 4294 C CA . LEU A 1 512 ? 5.556 -2.087 21.281 1.00 97.56 512 LEU A CA 1
ATOM 4295 C C . LEU A 1 512 ? 7.073 -2.242 21.167 1.00 97.56 512 LEU A C 1
ATOM 4297 O O . LEU A 1 512 ? 7.738 -1.577 20.375 1.00 97.56 512 LEU A O 1
ATOM 4301 N N . ASN A 1 513 ? 7.627 -3.180 21.931 1.00 96.88 513 ASN A N 1
ATOM 4302 C CA . ASN A 1 513 ? 8.998 -3.623 21.713 1.00 96.88 513 ASN A CA 1
ATOM 4303 C C . ASN A 1 513 ? 9.118 -4.303 20.342 1.00 96.88 513 ASN A C 1
ATOM 4305 O O . ASN A 1 513 ? 8.138 -4.815 19.799 1.00 96.88 513 ASN A O 1
ATOM 4309 N N . GLY A 1 514 ? 10.338 -4.350 19.806 1.00 95.75 514 GLY A N 1
ATOM 4310 C CA . GLY A 1 514 ? 10.614 -4.989 18.519 1.00 95.75 514 GLY A CA 1
ATOM 4311 C C . GLY A 1 514 ? 10.342 -4.101 17.302 1.00 95.75 514 GLY A C 1
ATOM 4312 O O . GLY A 1 514 ? 10.440 -4.598 16.182 1.00 95.75 514 GLY A O 1
ATOM 4313 N N . PHE A 1 515 ? 10.055 -2.807 17.493 1.00 96.81 515 PHE A N 1
ATOM 4314 C CA . PHE A 1 515 ? 9.872 -1.820 16.424 1.00 96.81 515 PHE A CA 1
ATOM 4315 C C . PHE A 1 515 ? 11.009 -0.788 16.348 1.00 96.81 515 PHE A C 1
ATOM 4317 O O . PHE A 1 515 ? 11.664 -0.466 17.338 1.00 96.81 515 PHE A O 1
ATOM 4324 N N . SER A 1 516 ? 11.215 -0.239 15.152 1.00 95.44 516 SER A N 1
ATOM 4325 C CA . SER A 1 516 ? 12.069 0.914 14.863 1.00 95.44 516 SER A CA 1
ATOM 4326 C C . SER A 1 516 ? 11.368 1.879 13.906 1.00 95.44 516 SER A C 1
ATOM 4328 O O . SER A 1 516 ? 10.446 1.494 13.183 1.00 95.44 516 SER A O 1
ATOM 4330 N N . PHE A 1 517 ? 11.806 3.139 13.891 1.00 94.75 517 PHE A N 1
ATOM 4331 C CA . PHE A 1 517 ? 11.138 4.231 13.184 1.00 94.75 517 PHE A CA 1
ATOM 4332 C C . PHE A 1 517 ? 12.128 5.086 12.421 1.00 94.75 517 PHE A C 1
ATOM 4334 O O . PHE A 1 517 ? 13.207 5.408 12.909 1.00 94.75 517 PHE A O 1
ATOM 4341 N N . THR A 1 518 ? 11.703 5.516 11.243 1.00 94.75 518 THR A N 1
ATOM 4342 C CA . THR A 1 518 ? 12.471 6.400 10.372 1.00 94.75 518 THR A CA 1
ATOM 4343 C C . THR A 1 518 ? 12.031 7.858 10.537 1.00 94.75 518 THR A C 1
ATOM 4345 O O . THR A 1 518 ? 10.958 8.167 11.074 1.00 94.75 518 THR A O 1
ATOM 4348 N N . GLN A 1 519 ? 12.852 8.786 10.059 1.00 91.38 519 GLN A N 1
ATOM 4349 C CA . GLN A 1 519 ? 12.553 10.210 9.907 1.00 91.38 519 GLN A CA 1
ATOM 4350 C C . GLN A 1 519 ? 12.151 10.541 8.464 1.00 91.38 519 GLN A C 1
ATOM 4352 O O . GLN A 1 519 ? 11.165 11.251 8.245 1.00 91.38 519 GLN A O 1
ATOM 4357 N N . HIS A 1 520 ? 12.884 9.989 7.497 1.00 94.44 520 HIS A N 1
ATOM 4358 C CA . HIS A 1 520 ? 12.788 10.255 6.062 1.00 94.44 520 HIS A CA 1
ATOM 4359 C C . HIS A 1 520 ? 12.385 9.013 5.244 1.00 94.44 520 HIS A C 1
ATOM 4361 O O . HIS A 1 520 ? 12.322 9.086 4.018 1.00 94.44 520 HIS A O 1
ATOM 4367 N N . GLY A 1 521 ? 12.023 7.907 5.903 1.00 95.69 521 GLY A N 1
ATOM 4368 C CA . GLY A 1 521 ? 11.571 6.649 5.297 1.00 95.69 521 GLY A CA 1
ATOM 4369 C C . GLY A 1 521 ? 10.177 6.701 4.649 1.00 95.69 521 GLY A C 1
ATOM 4370 O O . GLY A 1 521 ? 9.344 5.833 4.906 1.00 95.69 521 GLY A O 1
ATOM 4371 N N . TRP A 1 522 ? 9.891 7.739 3.859 1.00 96.00 522 TRP A N 1
ATOM 4372 C CA . TRP A 1 522 ? 8.601 7.970 3.210 1.00 96.00 522 TRP A CA 1
ATOM 4373 C C . TRP A 1 522 ? 8.423 7.131 1.945 1.00 96.00 522 TRP A C 1
ATOM 4375 O O . TRP A 1 522 ? 9.330 7.025 1.123 1.00 96.00 522 TRP A O 1
ATOM 4385 N N . ILE A 1 523 ? 7.206 6.625 1.751 1.00 96.50 523 ILE A N 1
ATOM 4386 C CA . ILE A 1 523 ? 6.774 5.883 0.563 1.00 96.50 523 ILE A CA 1
ATOM 4387 C C . ILE A 1 523 ? 5.447 6.461 0.087 1.00 96.50 523 ILE A C 1
ATOM 4389 O O . ILE A 1 523 ? 4.580 6.801 0.898 1.00 96.50 523 ILE A O 1
ATOM 4393 N N . GLN A 1 524 ? 5.267 6.569 -1.225 1.00 96.50 524 GLN A N 1
ATOM 4394 C CA . GLN A 1 524 ? 4.002 7.009 -1.803 1.00 96.50 524 GLN A CA 1
ATOM 4395 C C . GLN A 1 524 ? 2.923 5.935 -1.601 1.00 96.50 524 GLN A C 1
ATOM 4397 O O . GLN A 1 524 ? 3.124 4.778 -1.957 1.00 96.50 524 GLN A O 1
ATOM 4402 N N . SER A 1 525 ? 1.766 6.325 -1.057 1.00 91.94 525 SER A N 1
ATOM 4403 C CA . SER A 1 525 ? 0.597 5.438 -0.957 1.00 91.94 525 SER A CA 1
ATOM 4404 C C . SER A 1 525 ? -0.436 5.762 -2.033 1.00 91.94 5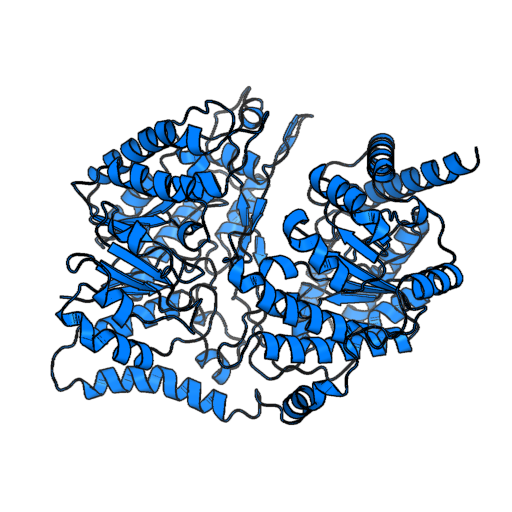25 SER A C 1
ATOM 4406 O O . SER A 1 525 ? -0.901 4.856 -2.708 1.00 91.94 525 SER A O 1
ATOM 4408 N N . TYR A 1 526 ? -0.763 7.039 -2.251 1.00 90.44 526 TYR A N 1
ATOM 4409 C CA . TYR A 1 526 ? -1.575 7.474 -3.394 1.00 90.44 526 TYR A CA 1
ATOM 4410 C C . TYR A 1 526 ? -1.409 8.973 -3.645 1.00 90.44 526 TYR A C 1
ATOM 4412 O O . TYR A 1 526 ? -1.331 9.753 -2.690 1.00 90.44 526 TYR A O 1
ATOM 4420 N N . GLY A 1 527 ? -1.367 9.400 -4.911 1.00 91.56 527 GLY A N 1
ATOM 4421 C CA . GLY A 1 527 ? -1.220 10.815 -5.263 1.00 91.56 527 GLY A CA 1
ATOM 4422 C C . GLY A 1 527 ? -0.058 11.483 -4.522 1.00 91.56 527 GLY A C 1
ATOM 4423 O O . GLY A 1 527 ? 1.046 10.951 -4.478 1.00 91.56 527 GLY A O 1
ATOM 4424 N N . SER A 1 528 ? -0.305 12.610 -3.850 1.00 92.62 528 SER A N 1
ATOM 4425 C CA . SER A 1 528 ? 0.703 13.279 -3.008 1.00 92.62 528 SER A CA 1
ATOM 4426 C C . SER A 1 528 ? 0.791 12.737 -1.566 1.00 92.62 528 SER A C 1
ATOM 4428 O O . SER A 1 528 ? 1.591 13.225 -0.754 1.00 92.62 528 SER A O 1
ATOM 4430 N N . ARG A 1 529 ? -0.041 11.760 -1.173 1.00 90.19 529 ARG A N 1
ATOM 4431 C CA . ARG A 1 529 ? -0.025 11.193 0.182 1.00 90.19 529 ARG A CA 1
ATOM 4432 C C . ARG A 1 529 ? 1.041 10.111 0.291 1.00 90.19 529 ARG A C 1
ATOM 4434 O O . ARG A 1 529 ? 1.069 9.140 -0.463 1.00 90.19 529 ARG A O 1
ATOM 4441 N N . CYS A 1 530 ? 1.884 10.280 1.302 1.00 92.00 530 CYS A N 1
ATOM 4442 C CA . CYS A 1 530 ? 2.926 9.332 1.659 1.00 92.00 530 CYS A CA 1
ATOM 4443 C C . CYS A 1 530 ? 2.661 8.758 3.044 1.00 92.00 530 CYS A C 1
ATOM 4445 O O . CYS A 1 530 ? 2.071 9.427 3.898 1.00 92.00 530 CYS A O 1
ATOM 4447 N N . VAL A 1 531 ? 3.144 7.546 3.254 1.00 92.12 531 VAL A N 1
ATOM 4448 C CA . VAL A 1 531 ? 3.203 6.870 4.547 1.00 92.12 531 VAL A CA 1
ATOM 4449 C C . VAL A 1 531 ? 4.661 6.681 4.936 1.00 92.12 531 VAL A C 1
ATOM 4451 O O . VAL A 1 531 ? 5.549 6.745 4.086 1.00 92.12 531 VAL A O 1
ATOM 4454 N N . LYS A 1 532 ? 4.906 6.478 6.224 1.00 93.06 532 LYS A N 1
ATOM 4455 C CA . LYS A 1 532 ? 6.233 6.206 6.767 1.00 93.06 532 LYS A CA 1
ATOM 4456 C C . LYS A 1 532 ? 6.125 4.949 7.634 1.00 93.06 532 LYS A C 1
ATOM 4458 O O . LYS A 1 532 ? 5.889 5.077 8.835 1.00 93.06 532 LYS A O 1
ATOM 4463 N N . PRO A 1 533 ? 6.167 3.755 7.014 1.00 95.38 533 PRO A N 1
ATOM 4464 C CA . PRO A 1 533 ? 5.923 2.499 7.712 1.00 95.38 533 PRO A CA 1
ATOM 4465 C C . PRO A 1 533 ? 6.906 2.294 8.871 1.00 95.38 533 PRO A C 1
ATOM 4467 O O . PRO A 1 533 ? 8.107 2.532 8.691 1.00 95.38 533 PRO A O 1
ATOM 4470 N N . PRO A 1 534 ? 6.441 1.827 10.041 1.00 96.56 534 PRO A N 1
ATOM 4471 C CA . PRO A 1 534 ? 7.325 1.313 11.078 1.00 96.56 534 PRO A CA 1
ATOM 4472 C C . PRO A 1 534 ? 8.106 0.098 10.581 1.00 96.56 534 PRO A C 1
ATOM 4474 O O . PRO A 1 534 ? 7.705 -0.571 9.628 1.00 96.56 534 PRO A O 1
ATOM 4477 N N . ILE A 1 535 ? 9.215 -0.211 11.242 1.00 97.81 535 ILE A N 1
ATOM 4478 C CA . ILE A 1 535 ? 10.057 -1.358 10.910 1.00 97.81 535 ILE A CA 1
ATOM 4479 C C . ILE A 1 535 ? 9.980 -2.342 12.063 1.00 97.81 535 ILE A C 1
ATOM 4481 O O . ILE A 1 535 ? 10.379 -2.015 13.177 1.00 97.81 535 ILE A O 1
ATOM 4485 N N . ILE A 1 536 ? 9.503 -3.554 11.804 1.00 97.94 536 ILE A N 1
ATOM 4486 C CA . ILE A 1 536 ? 9.591 -4.636 12.782 1.00 97.94 536 ILE A CA 1
ATOM 4487 C C . ILE A 1 536 ? 11.018 -5.157 12.708 1.00 97.94 536 ILE A C 1
ATOM 4489 O O . ILE A 1 536 ? 11.438 -5.622 11.660 1.00 97.94 536 ILE A O 1
ATOM 4493 N N . ILE A 1 537 ? 11.766 -5.074 13.798 1.00 95.38 537 ILE A N 1
ATOM 4494 C CA . ILE A 1 537 ? 13.178 -5.465 13.877 1.00 95.38 537 ILE A CA 1
ATOM 4495 C C . ILE A 1 537 ? 13.421 -6.642 14.820 1.00 95.38 537 ILE A C 1
ATOM 4497 O O . ILE A 1 537 ? 14.426 -7.329 14.668 1.00 95.38 537 ILE A O 1
ATOM 4501 N N . GLY A 1 538 ? 12.501 -6.887 15.759 1.00 95.75 538 GLY A N 1
ATOM 4502 C CA . GLY A 1 538 ? 12.662 -7.852 16.843 1.00 95.75 538 GLY A CA 1
ATOM 4503 C C . GLY A 1 538 ? 11.385 -8.585 17.225 1.00 95.75 538 GLY A C 1
ATOM 4504 O O . GLY A 1 538 ? 10.355 -8.429 16.573 1.00 95.75 538 GLY A O 1
ATOM 4505 N N . ASP A 1 539 ? 11.493 -9.446 18.234 1.00 97.56 539 ASP A N 1
ATOM 4506 C CA . ASP A 1 539 ? 10.359 -10.126 18.853 1.00 97.56 539 ASP A CA 1
ATOM 4507 C C . ASP A 1 539 ? 9.445 -9.097 19.530 1.00 97.56 539 ASP A C 1
ATOM 4509 O O . ASP A 1 539 ? 9.889 -8.257 20.319 1.00 97.56 539 ASP A O 1
ATOM 4513 N N . ILE A 1 540 ? 8.156 -9.154 19.203 1.00 98.38 540 ILE A N 1
ATOM 4514 C CA . ILE A 1 540 ? 7.197 -8.111 19.567 1.00 98.38 540 ILE A CA 1
ATOM 4515 C C . ILE A 1 540 ? 6.567 -8.418 20.924 1.00 98.38 540 ILE A C 1
ATO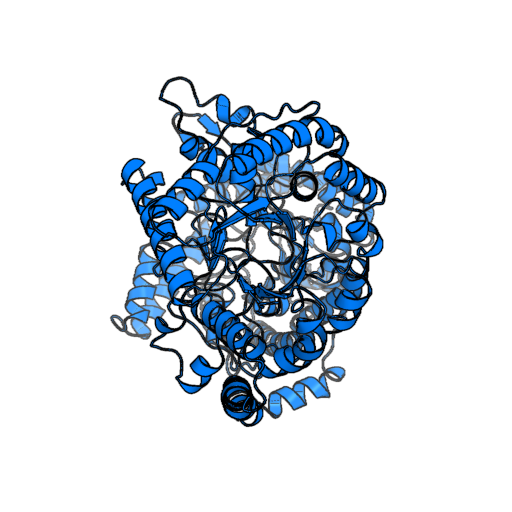M 4517 O O . ILE A 1 540 ? 6.069 -9.517 21.168 1.00 98.38 540 ILE A O 1
ATOM 4521 N N . SER A 1 541 ? 6.564 -7.420 21.807 1.00 97.44 541 SER A N 1
ATOM 4522 C CA . SER A 1 541 ? 5.875 -7.488 23.098 1.00 97.44 541 SER A CA 1
ATOM 4523 C C . SER A 1 541 ? 5.347 -6.131 23.534 1.00 97.44 541 SER A C 1
ATOM 4525 O O . SER A 1 541 ? 5.938 -5.088 23.250 1.00 97.44 541 SER A O 1
ATOM 4527 N N . ARG A 1 542 ? 4.249 -6.159 24.288 1.00 97.44 542 ARG A N 1
ATOM 4528 C CA . ARG A 1 542 ? 3.696 -5.002 24.987 1.00 97.44 542 ARG A CA 1
ATOM 4529 C C . ARG A 1 542 ? 4.140 -5.020 26.450 1.00 97.44 542 ARG A C 1
ATOM 4531 O O . ARG A 1 542 ? 3.941 -6.017 27.135 1.00 97.44 542 ARG A O 1
ATOM 4538 N N . THR A 1 543 ? 4.714 -3.920 26.935 1.00 95.00 543 THR A N 1
ATOM 4539 C CA . THR A 1 543 ? 5.179 -3.796 28.334 1.00 95.00 543 THR A CA 1
ATOM 4540 C C . THR A 1 543 ? 4.215 -3.040 29.240 1.00 95.00 543 THR A C 1
ATOM 4542 O O . THR A 1 543 ? 4.275 -3.198 30.455 1.00 95.00 543 THR A O 1
ATOM 4545 N N . LYS A 1 544 ? 3.334 -2.213 28.671 1.00 96.81 544 LYS A N 1
ATOM 4546 C CA . LYS A 1 544 ? 2.375 -1.377 29.402 1.00 96.81 544 LYS A CA 1
ATOM 4547 C C . LYS A 1 544 ? 1.130 -1.085 28.554 1.00 96.81 544 LYS A C 1
ATOM 4549 O O . LYS A 1 544 ? 1.237 -1.145 27.326 1.00 96.81 544 LYS A O 1
ATOM 4554 N N . PRO A 1 545 ? -0.001 -0.712 29.182 1.00 97.62 545 PRO A N 1
ATOM 4555 C CA . PRO A 1 545 ? -1.175 -0.204 28.477 1.00 97.62 545 PRO A CA 1
ATOM 4556 C C . PRO A 1 545 ? -0.842 0.941 27.525 1.00 97.62 545 PRO A C 1
ATOM 4558 O O . PRO A 1 545 ? -0.108 1.867 27.882 1.00 97.62 545 PRO A O 1
ATOM 4561 N N . ILE A 1 546 ? -1.384 0.865 26.312 1.00 97.62 546 ILE A N 1
ATOM 4562 C CA . ILE A 1 546 ? -1.112 1.817 25.229 1.00 97.62 546 ILE A CA 1
ATOM 4563 C C . ILE A 1 546 ? -2.167 2.928 25.230 1.00 97.62 546 ILE A C 1
ATOM 4565 O O . ILE A 1 546 ? -1.849 4.115 25.228 1.00 97.62 546 ILE A O 1
ATOM 4569 N N . THR A 1 547 ? -3.439 2.540 25.250 1.00 96.94 547 THR A N 1
ATOM 4570 C CA . THR A 1 547 ? -4.593 3.402 24.952 1.00 96.94 547 THR A CA 1
ATOM 4571 C C . THR A 1 547 ? -5.446 3.716 26.179 1.00 96.94 547 THR A C 1
ATOM 4573 O O . THR A 1 547 ? -6.177 4.709 26.189 1.00 96.94 547 THR A O 1
ATOM 4576 N N . GLN A 1 548 ? -5.296 2.915 27.238 1.00 96.12 548 GLN A N 1
ATOM 4577 C CA . GLN A 1 548 ? -6.122 2.934 28.445 1.00 96.12 548 GLN A CA 1
ATOM 4578 C C . GLN A 1 548 ? -6.252 4.325 29.091 1.00 96.12 548 GLN A C 1
ATOM 4580 O O . GLN A 1 548 ? -7.342 4.712 29.507 1.00 96.12 548 GLN A O 1
ATOM 4585 N N . LYS A 1 549 ? -5.172 5.121 29.130 1.00 95.94 549 LYS A N 1
ATOM 4586 C CA . LYS A 1 549 ? -5.210 6.480 29.701 1.00 95.94 549 LYS A CA 1
ATOM 4587 C C . LYS A 1 549 ? -6.288 7.345 29.032 1.00 95.94 549 LYS A C 1
ATOM 4589 O O . LYS A 1 549 ? -7.096 7.972 29.714 1.00 95.94 549 LYS A O 1
ATOM 4594 N N . TRP A 1 550 ? -6.255 7.419 27.704 1.00 97.44 550 TRP A N 1
ATOM 4595 C CA . TRP A 1 550 ? -7.078 8.353 26.934 1.00 97.44 550 TRP A CA 1
ATOM 4596 C C . TRP A 1 550 ? -8.538 7.940 26.929 1.00 97.44 550 TRP A C 1
ATOM 4598 O O . TRP A 1 550 ? -9.418 8.784 27.076 1.00 97.44 550 TRP A O 1
ATOM 4608 N N . ILE A 1 551 ? -8.787 6.640 26.801 1.00 97.19 551 ILE A N 1
ATOM 4609 C CA . ILE A 1 551 ? -10.146 6.118 26.758 1.00 97.19 551 ILE A CA 1
ATOM 4610 C C . ILE A 1 551 ? -10.830 6.185 28.126 1.00 97.19 551 ILE A C 1
ATOM 4612 O O . ILE A 1 551 ? -12.002 6.537 28.181 1.00 97.19 551 ILE A O 1
ATOM 4616 N N . ASN A 1 552 ? -10.107 5.963 29.230 1.00 97.88 552 ASN A N 1
ATOM 4617 C CA . ASN A 1 552 ? -10.671 6.124 30.573 1.00 97.88 552 ASN A CA 1
ATOM 4618 C C . ASN A 1 552 ? -11.030 7.588 30.853 1.00 97.88 552 ASN A C 1
ATOM 4620 O O . ASN A 1 552 ? -12.086 7.864 31.418 1.00 97.88 552 ASN A O 1
ATOM 4624 N N . TYR A 1 553 ? -10.183 8.530 30.420 1.00 98.50 553 TYR A N 1
ATOM 4625 C CA . TYR A 1 553 ? -10.510 9.954 30.488 1.00 98.50 553 TYR A CA 1
ATOM 4626 C C . TYR A 1 553 ? -11.722 10.299 29.616 1.00 98.50 553 TYR A C 1
ATOM 4628 O O . TYR A 1 553 ? -12.612 11.007 30.062 1.00 98.50 553 TYR A O 1
ATOM 4636 N N . ALA A 1 554 ? -11.801 9.780 28.389 1.00 98.50 554 ALA A N 1
ATOM 4637 C CA . ALA A 1 554 ? -12.964 10.004 27.538 1.00 98.50 554 ALA A CA 1
ATOM 4638 C C . ALA A 1 554 ? -14.248 9.464 28.193 1.00 98.50 554 ALA A C 1
ATOM 4640 O O . ALA A 1 554 ? -15.253 10.170 28.244 1.00 98.50 554 ALA A O 1
ATOM 4641 N N . GLN A 1 555 ? -14.207 8.237 28.725 1.00 98.19 555 GLN A N 1
ATOM 4642 C CA . GLN A 1 555 ? -15.367 7.577 29.326 1.00 98.19 555 GLN A CA 1
ATOM 4643 C C . GLN A 1 555 ? -15.826 8.274 30.610 1.00 98.19 555 GLN A C 1
ATOM 4645 O O . GLN A 1 555 ? -17.016 8.251 30.901 1.00 98.19 555 GLN A O 1
ATOM 4650 N N . SER A 1 556 ? -14.934 8.938 31.355 1.00 98.12 556 SER A N 1
ATOM 4651 C CA . SER A 1 556 ? -15.322 9.694 32.554 1.00 98.12 556 SER A CA 1
ATOM 4652 C C . SER A 1 556 ? -16.106 10.978 32.250 1.00 98.12 556 SER A C 1
ATOM 4654 O O . SER A 1 556 ? -16.744 11.528 33.146 1.00 98.12 556 SER A O 1
ATOM 4656 N N . LEU A 1 557 ? -16.094 11.448 30.998 1.00 98.56 557 LEU A N 1
ATOM 4657 C CA . LEU A 1 557 ? -16.782 12.670 30.571 1.00 98.56 557 LEU A CA 1
ATOM 4658 C C . LEU A 1 557 ? -18.238 12.447 30.143 1.00 98.56 557 LEU A C 1
ATOM 4660 O O . LEU A 1 557 ? -18.941 13.423 29.902 1.00 98.56 557 LEU A O 1
ATOM 4664 N N . THR A 1 558 ? -18.696 11.200 30.016 1.00 98.38 558 THR A N 1
ATOM 4665 C CA . THR A 1 558 ? -20.038 10.878 29.508 1.00 98.38 558 THR A CA 1
ATOM 4666 C C . THR A 1 558 ? -20.574 9.582 30.108 1.00 98.38 558 THR A C 1
ATOM 4668 O O . THR A 1 558 ? -19.827 8.687 30.498 1.00 98.38 558 THR A O 1
ATOM 4671 N N . LYS A 1 559 ? -21.902 9.454 30.145 1.00 96.38 559 LYS A N 1
ATOM 4672 C CA . LYS A 1 559 ? -22.582 8.195 30.488 1.00 96.38 559 LYS A CA 1
ATOM 4673 C C . LYS A 1 559 ? -22.787 7.286 29.275 1.00 96.38 559 LYS A C 1
ATOM 4675 O O . LYS A 1 559 ? -23.115 6.115 29.455 1.00 96.38 559 LYS A O 1
ATOM 4680 N N . LYS A 1 560 ? -22.641 7.809 28.052 1.00 97.62 560 LYS A N 1
ATOM 4681 C CA . LYS A 1 560 ? -22.762 7.004 26.833 1.00 97.62 560 LYS A CA 1
ATOM 4682 C C . LYS A 1 560 ? -21.544 6.076 26.702 1.00 97.62 560 LYS A C 1
ATOM 4684 O O . LYS A 1 560 ? -20.443 6.443 27.120 1.00 97.62 560 LYS A O 1
ATOM 4689 N N . PRO A 1 561 ? -21.714 4.871 26.139 1.00 97.75 561 PRO A N 1
ATOM 4690 C CA . PRO A 1 561 ? -20.592 3.973 25.896 1.00 97.75 561 PRO A CA 1
ATOM 4691 C C . PRO A 1 561 ? -19.616 4.576 24.875 1.00 97.75 561 PRO A C 1
ATOM 4693 O O . PRO A 1 561 ? -20.031 5.111 23.840 1.00 97.75 561 PRO A O 1
ATOM 4696 N N . ILE A 1 562 ? -18.317 4.451 25.149 1.00 98.19 562 ILE A N 1
ATOM 4697 C CA . ILE A 1 562 ? -17.246 4.847 24.228 1.00 98.19 562 ILE A CA 1
ATOM 4698 C C . ILE A 1 562 ? -16.518 3.613 23.700 1.00 98.19 562 ILE A C 1
ATOM 4700 O O . ILE A 1 562 ? -16.216 2.684 24.449 1.00 98.19 562 ILE A O 1
ATOM 4704 N N . LYS A 1 563 ? -16.194 3.622 22.404 1.00 98.38 563 LYS A N 1
ATOM 4705 C CA . LYS A 1 563 ? -15.368 2.585 21.781 1.00 98.38 563 LYS A CA 1
ATOM 4706 C C . LYS A 1 563 ? -13.892 2.731 22.155 1.00 98.38 563 LYS A C 1
ATOM 4708 O O . LYS A 1 563 ? -13.275 3.753 21.853 1.00 98.38 563 LYS A O 1
ATOM 4713 N N . GLY A 1 564 ? -13.292 1.677 22.701 1.00 98.06 564 GLY A N 1
ATOM 4714 C CA . GLY A 1 564 ? -11.838 1.509 22.682 1.00 98.06 564 GLY A CA 1
ATOM 4715 C C . GLY A 1 564 ? -11.374 1.213 21.257 1.00 98.06 564 GLY A C 1
ATOM 4716 O O . GLY A 1 564 ? -11.894 0.292 20.643 1.00 98.06 564 GLY A O 1
ATOM 4717 N N . ILE A 1 565 ? -10.434 1.986 20.710 1.00 98.06 565 ILE A N 1
ATOM 4718 C CA . ILE A 1 565 ? -10.003 1.855 19.306 1.00 98.06 565 ILE A CA 1
ATOM 4719 C C . ILE A 1 565 ? -8.606 1.245 19.234 1.00 98.06 565 ILE A C 1
ATOM 4721 O O . ILE A 1 565 ? -7.646 1.863 19.704 1.00 98.06 565 ILE A O 1
ATOM 4725 N N . LEU A 1 566 ? -8.467 0.088 18.595 1.00 98.38 566 LEU A N 1
ATOM 4726 C CA . LEU A 1 566 ? -7.205 -0.614 18.377 1.00 98.38 566 LEU A CA 1
ATOM 4727 C C . LEU A 1 566 ? -6.976 -0.912 16.895 1.00 98.38 566 LEU A C 1
ATOM 4729 O O . LEU A 1 566 ? -7.920 -1.097 16.132 1.00 98.38 566 LEU A O 1
ATOM 4733 N N . THR A 1 567 ? -5.708 -1.028 16.506 1.00 98.12 567 THR A N 1
ATOM 4734 C CA . THR A 1 567 ? -5.337 -1.581 15.199 1.00 98.12 567 THR A CA 1
ATOM 4735 C C . THR A 1 567 ? -5.046 -3.067 15.347 1.00 98.12 567 THR A C 1
ATOM 4737 O O . THR A 1 567 ? -4.327 -3.481 16.258 1.00 98.12 567 THR A O 1
ATOM 4740 N N . GLY A 1 568 ? -5.607 -3.878 14.457 1.00 97.69 568 GLY A N 1
ATOM 4741 C CA . GLY A 1 568 ? -5.448 -5.323 14.477 1.00 97.69 568 GLY A CA 1
ATOM 4742 C C . GLY A 1 568 ? -4.049 -5.802 14.067 1.00 97.69 568 GLY A C 1
ATOM 4743 O O . GLY A 1 568 ? -3.287 -5.080 13.409 1.00 97.69 568 GLY A O 1
ATOM 4744 N N . PRO A 1 569 ? -3.682 -7.032 14.468 1.00 97.75 569 PRO A N 1
ATOM 4745 C CA . PRO A 1 569 ? -2.349 -7.583 14.250 1.00 97.75 569 PRO A CA 1
ATOM 4746 C C . PRO A 1 569 ? -1.984 -7.743 12.769 1.00 97.75 569 PRO A C 1
ATOM 4748 O O . PRO A 1 569 ? -0.820 -7.563 12.408 1.00 97.75 569 PRO A O 1
ATOM 4751 N N . VAL A 1 570 ? -2.940 -8.062 11.893 1.00 97.06 570 VAL A N 1
ATOM 4752 C CA . VAL A 1 570 ? -2.683 -8.257 10.459 1.00 97.06 570 VAL A CA 1
ATOM 4753 C C . VAL A 1 570 ? -2.376 -6.920 9.783 1.00 97.06 570 VAL A C 1
ATOM 4755 O O . VAL A 1 570 ? -1.500 -6.857 8.918 1.00 97.06 570 VAL A O 1
ATOM 4758 N N . THR A 1 571 ? -3.011 -5.836 10.218 1.00 96.69 571 THR A N 1
ATOM 4759 C CA . THR A 1 571 ? -2.770 -4.478 9.724 1.00 96.69 571 THR A CA 1
ATOM 4760 C C . THR A 1 571 ? -1.465 -3.908 10.240 1.00 96.69 571 THR A C 1
ATOM 4762 O O . THR A 1 571 ? -0.679 -3.414 9.431 1.00 96.69 571 THR A O 1
ATOM 4765 N N . ILE A 1 572 ? -1.166 -4.053 11.537 1.00 98.19 572 ILE A N 1
ATOM 4766 C CA . ILE A 1 572 ? 0.143 -3.647 12.072 1.00 98.19 572 ILE A CA 1
ATOM 4767 C C . ILE A 1 572 ? 1.267 -4.370 11.320 1.00 98.19 572 ILE A C 1
ATOM 4769 O O . ILE A 1 572 ? 2.259 -3.746 10.948 1.00 98.19 572 ILE A O 1
ATOM 4773 N N . LEU A 1 573 ? 1.095 -5.663 11.029 1.00 97.75 573 LEU A N 1
ATOM 4774 C CA . LEU A 1 573 ? 2.035 -6.431 10.218 1.00 97.75 573 LEU A CA 1
ATOM 4775 C C . LEU A 1 573 ? 2.146 -5.889 8.785 1.00 97.75 573 LEU A C 1
ATOM 4777 O O . LEU A 1 573 ? 3.246 -5.686 8.286 1.00 97.75 573 LEU A O 1
ATOM 4781 N N . THR A 1 574 ? 1.024 -5.723 8.087 1.00 95.69 574 THR A N 1
ATOM 4782 C CA . THR A 1 574 ? 1.012 -5.474 6.634 1.00 95.69 574 THR A CA 1
ATOM 4783 C C . THR A 1 574 ? 1.436 -4.051 6.279 1.00 95.69 574 THR A C 1
ATOM 4785 O O . THR A 1 574 ? 2.060 -3.849 5.243 1.00 95.69 574 THR A O 1
ATOM 4788 N N . TRP A 1 575 ? 1.186 -3.081 7.157 1.00 95.88 575 TRP A N 1
ATOM 4789 C CA . TRP A 1 575 ? 1.607 -1.687 6.979 1.00 95.88 575 TRP A CA 1
ATOM 4790 C C . TRP A 1 575 ? 2.920 -1.338 7.692 1.00 95.88 575 TRP A C 1
ATOM 4792 O O . TRP A 1 575 ? 3.257 -0.160 7.815 1.00 95.88 575 TRP A O 1
ATOM 4802 N N . SER A 1 576 ? 3.677 -2.350 8.119 1.00 97.56 576 SER A N 1
ATOM 4803 C CA . SER A 1 576 ? 5.058 -2.214 8.587 1.00 97.56 576 SER A CA 1
ATOM 4804 C C . SER A 1 576 ? 6.024 -2.892 7.617 1.00 97.56 576 SER A C 1
ATOM 4806 O O . SER A 1 576 ? 5.670 -3.838 6.910 1.00 97.56 576 SER A O 1
ATOM 4808 N N . PHE A 1 577 ? 7.286 -2.472 7.626 1.00 97.62 577 PHE A N 1
ATOM 4809 C CA . PHE A 1 577 ? 8.367 -3.266 7.055 1.00 97.62 577 PHE A CA 1
ATOM 4810 C C . PHE A 1 577 ? 8.629 -4.480 7.946 1.00 97.62 577 PHE A C 1
ATOM 4812 O O . PHE A 1 577 ? 9.193 -4.371 9.035 1.00 97.62 577 PHE A O 1
ATOM 4819 N N . VAL A 1 578 ? 8.161 -5.643 7.495 1.00 95.56 578 VAL A N 1
ATOM 4820 C CA . VAL A 1 578 ? 8.232 -6.903 8.246 1.00 95.56 578 VAL A CA 1
ATOM 4821 C C . VAL A 1 578 ? 9.619 -7.520 8.119 1.00 95.56 578 VAL A C 1
ATOM 4823 O O . VAL A 1 578 ? 10.215 -7.470 7.042 1.00 95.56 578 VAL A O 1
ATOM 4826 N N . ARG A 1 579 ? 10.118 -8.144 9.191 1.00 92.81 579 ARG A N 1
ATOM 4827 C CA . ARG A 1 579 ? 11.353 -8.940 9.154 1.00 92.81 579 ARG A CA 1
ATOM 4828 C C . ARG A 1 579 ? 11.266 -10.088 8.148 1.00 92.81 579 ARG A C 1
ATOM 4830 O O . ARG A 1 579 ? 10.215 -10.698 7.976 1.00 92.81 579 ARG A O 1
ATOM 4837 N N . GLU A 1 580 ? 12.398 -10.407 7.531 1.00 90.50 580 GLU A N 1
ATOM 4838 C CA . GLU A 1 580 ? 12.518 -11.487 6.537 1.00 90.50 580 GLU A CA 1
ATOM 4839 C C . GLU A 1 580 ? 13.165 -12.770 7.083 1.00 90.50 580 GLU A C 1
ATOM 4841 O O . GLU A 1 580 ? 13.258 -13.762 6.369 1.00 90.50 580 GLU A O 1
ATOM 4846 N N . ASP A 1 581 ? 13.605 -12.775 8.343 1.00 89.38 581 ASP A N 1
ATOM 4847 C CA . ASP A 1 581 ? 14.264 -13.918 8.994 1.00 89.38 581 ASP A CA 1
ATOM 4848 C C . ASP A 1 581 ? 13.286 -14.928 9.612 1.00 89.38 581 ASP A C 1
ATOM 4850 O O . ASP A 1 581 ? 13.658 -16.073 9.861 1.00 89.38 581 ASP A O 1
ATOM 4854 N N . ILE A 1 582 ? 12.029 -14.537 9.833 1.00 91.75 582 ILE A N 1
ATOM 4855 C CA . ILE A 1 582 ? 10.968 -15.410 10.347 1.00 91.75 582 ILE A CA 1
ATOM 4856 C C . ILE A 1 582 ? 9.698 -15.307 9.501 1.00 91.75 582 ILE A C 1
ATOM 4858 O O . ILE A 1 582 ? 9.481 -14.368 8.736 1.00 91.75 582 ILE A O 1
ATOM 4862 N N . LYS A 1 583 ? 8.813 -16.300 9.633 1.00 93.31 583 LYS A N 1
ATOM 4863 C CA . LYS A 1 583 ? 7.566 -16.350 8.863 1.00 93.31 583 LYS A CA 1
ATOM 4864 C C . LYS A 1 583 ? 6.605 -15.250 9.325 1.00 93.31 583 LYS A C 1
ATOM 4866 O O . LYS A 1 583 ? 6.398 -15.059 10.520 1.00 93.31 583 LYS A O 1
ATOM 4871 N N . ARG A 1 584 ? 5.902 -14.626 8.372 1.00 95.00 584 ARG A N 1
ATOM 4872 C CA . ARG A 1 584 ? 4.877 -13.593 8.635 1.00 95.00 584 ARG A CA 1
ATOM 4873 C C . ARG A 1 584 ? 3.837 -14.005 9.686 1.00 95.00 584 ARG A C 1
ATOM 4875 O O . ARG A 1 584 ? 3.482 -13.189 10.526 1.00 95.00 584 ARG A O 1
ATOM 4882 N N . HIS A 1 585 ? 3.386 -15.264 9.682 1.00 95.25 585 HIS A N 1
ATOM 4883 C CA . HIS A 1 585 ? 2.408 -15.742 10.669 1.00 95.25 585 HIS A CA 1
ATOM 4884 C C . HIS A 1 585 ? 2.962 -15.766 12.105 1.00 95.25 585 HIS A C 1
ATOM 4886 O O . HIS A 1 585 ? 2.200 -15.591 13.048 1.00 95.25 585 HIS A O 1
ATOM 4892 N N . THR A 1 586 ? 4.273 -15.964 12.283 1.00 96.62 586 THR A N 1
ATOM 4893 C CA . THR A 1 586 ? 4.926 -15.911 13.599 1.00 96.62 586 THR A CA 1
ATOM 4894 C C . THR A 1 586 ? 4.915 -14.481 14.132 1.00 96.62 586 THR A C 1
ATOM 4896 O O . THR A 1 586 ? 4.560 -14.256 15.283 1.00 96.62 586 THR A O 1
ATOM 4899 N N . VAL A 1 587 ? 5.206 -13.501 13.273 1.00 97.75 587 VAL A N 1
ATOM 4900 C CA . VAL A 1 587 ? 5.118 -12.074 13.621 1.00 97.75 587 VAL A CA 1
ATOM 4901 C C . VAL A 1 587 ? 3.673 -11.672 13.939 1.00 97.75 587 VAL A C 1
ATOM 4903 O O . VAL A 1 587 ? 3.419 -11.004 14.939 1.00 97.75 587 VAL A O 1
ATOM 4906 N N . ALA A 1 588 ? 2.709 -12.128 13.129 1.00 97.88 588 ALA A N 1
ATOM 4907 C CA . ALA A 1 588 ? 1.284 -11.896 13.367 1.00 97.88 588 ALA A CA 1
ATOM 4908 C C . ALA A 1 588 ? 0.828 -12.438 14.728 1.00 97.88 588 ALA A C 1
ATOM 4910 O O . ALA A 1 588 ? 0.029 -11.800 15.406 1.00 97.88 588 ALA A O 1
ATOM 4911 N N . LEU A 1 589 ? 1.356 -13.594 15.138 1.00 97.62 589 LEU A N 1
ATOM 4912 C CA . LEU A 1 589 ? 1.060 -14.193 16.433 1.00 97.62 589 LEU A CA 1
ATOM 4913 C C . LEU A 1 589 ? 1.584 -13.342 17.600 1.00 97.62 589 LEU A C 1
ATOM 4915 O O . LEU A 1 589 ? 0.848 -13.094 18.553 1.00 97.62 589 LEU A O 1
ATOM 4919 N N . GLN A 1 590 ? 2.822 -12.846 17.515 1.00 98.31 590 GLN A N 1
ATOM 4920 C CA . GLN A 1 590 ? 3.391 -11.956 18.537 1.00 98.31 590 GLN A CA 1
ATOM 4921 C C . GLN A 1 590 ? 2.583 -10.653 18.672 1.00 98.31 590 GLN A C 1
ATOM 4923 O O . GLN A 1 590 ? 2.297 -10.194 19.783 1.00 98.31 590 GLN A O 1
ATOM 4928 N N . LEU A 1 591 ? 2.155 -10.088 17.538 1.00 98.56 591 LEU A N 1
ATOM 4929 C CA . LEU A 1 591 ? 1.257 -8.934 17.502 1.00 98.56 591 LEU A CA 1
ATOM 4930 C C . LEU A 1 591 ? -0.098 -9.257 18.131 1.00 98.56 591 LEU A C 1
ATOM 4932 O O . LEU A 1 591 ? -0.570 -8.500 18.973 1.00 98.56 591 LEU A O 1
ATOM 4936 N N . ALA A 1 592 ? -0.702 -10.393 17.781 1.00 98.25 592 ALA A N 1
ATOM 4937 C CA . ALA A 1 592 ? -1.995 -10.803 18.315 1.00 98.25 592 ALA A CA 1
ATOM 4938 C C . ALA A 1 592 ? -1.968 -10.949 19.841 1.00 98.25 592 ALA A C 1
ATOM 4940 O O . ALA A 1 592 ? -2.862 -10.458 20.522 1.00 98.25 592 ALA A O 1
ATOM 4941 N N . LEU A 1 593 ? -0.919 -11.557 20.395 1.00 97.94 593 LEU A N 1
ATOM 4942 C CA . LEU A 1 593 ? -0.739 -11.681 21.843 1.00 97.94 593 LEU A CA 1
ATOM 4943 C C . LEU A 1 593 ? -0.557 -10.318 22.526 1.00 97.94 593 LEU A C 1
ATOM 4945 O O . LEU A 1 593 ? -1.101 -10.093 23.603 1.00 97.94 593 LEU A O 1
ATOM 4949 N N . SER A 1 594 ? 0.156 -9.392 21.884 1.00 98.25 594 SER A N 1
ATOM 4950 C CA . SER A 1 594 ? 0.352 -8.033 22.403 1.00 98.25 594 SER A CA 1
ATOM 4951 C C . SER A 1 594 ? -0.945 -7.218 22.400 1.00 98.25 594 SER A C 1
ATOM 4953 O O . SER A 1 594 ? -1.247 -6.531 23.373 1.00 98.25 594 SER A O 1
ATOM 4955 N N . ILE A 1 595 ? -1.735 -7.314 21.326 1.00 98.25 595 ILE A N 1
ATOM 4956 C CA . ILE A 1 595 ? -3.033 -6.637 21.211 1.00 98.25 595 ILE A CA 1
ATOM 4957 C C . ILE A 1 595 ? -4.079 -7.290 22.119 1.00 98.25 595 ILE A C 1
ATOM 4959 O O . ILE A 1 595 ? -4.882 -6.579 22.712 1.00 98.25 595 ILE A O 1
ATOM 4963 N N . ARG A 1 596 ? -4.040 -8.615 22.306 1.00 97.81 596 ARG A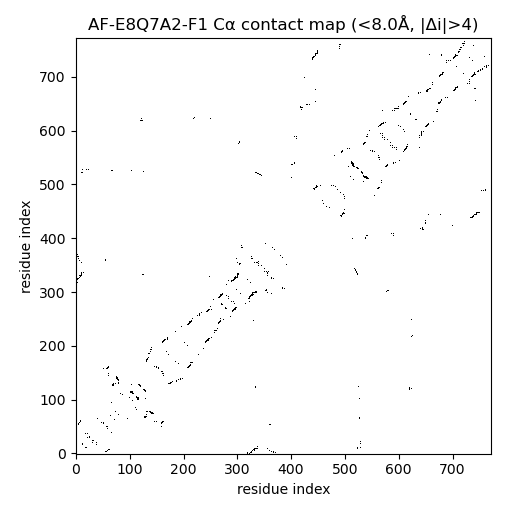 N 1
ATOM 4964 C CA . ARG A 1 596 ? -4.874 -9.324 23.288 1.00 97.81 596 ARG A CA 1
ATOM 4965 C C . ARG A 1 596 ? -4.725 -8.729 24.686 1.00 97.81 596 ARG A C 1
ATOM 4967 O O . ARG A 1 596 ? -5.727 -8.483 25.348 1.00 97.81 596 ARG A O 1
ATOM 4974 N N . ASP A 1 597 ? -3.493 -8.479 25.125 1.00 98.12 597 ASP A N 1
ATOM 4975 C CA . ASP A 1 597 ? -3.254 -7.904 26.451 1.00 98.12 597 ASP A CA 1
ATOM 4976 C C . ASP A 1 597 ? -3.855 -6.495 26.576 1.00 98.12 597 ASP A C 1
ATOM 4978 O O . ASP A 1 597 ? -4.410 -6.149 27.615 1.00 98.12 597 ASP A O 1
ATOM 4982 N N . GLU A 1 598 ? -3.798 -5.696 25.507 1.00 98.44 598 GLU A N 1
ATOM 4983 C CA . GLU A 1 598 ? -4.434 -4.377 25.467 1.00 98.44 598 GLU A CA 1
ATOM 4984 C C . GLU A 1 598 ? -5.967 -4.474 25.518 1.00 98.44 598 GLU A C 1
ATOM 4986 O O . GLU A 1 598 ? -6.601 -3.731 26.262 1.00 98.44 598 GLU A O 1
ATOM 4991 N N . VAL A 1 599 ? -6.569 -5.420 24.788 1.00 98.00 599 VAL A N 1
ATOM 4992 C CA . VAL A 1 599 ? -8.017 -5.695 24.840 1.00 98.00 599 VAL A CA 1
ATOM 4993 C C . VAL A 1 599 ? -8.449 -6.071 26.260 1.00 98.00 599 VAL A C 1
ATOM 4995 O O . VAL A 1 599 ? -9.444 -5.548 26.759 1.00 98.00 599 VAL A O 1
ATOM 4998 N N . MET A 1 600 ? -7.690 -6.941 26.931 1.00 97.44 600 MET A N 1
ATOM 4999 C CA . MET A 1 600 ? -7.970 -7.344 28.312 1.00 97.44 600 MET A CA 1
ATOM 5000 C C . MET A 1 600 ? -7.875 -6.168 29.291 1.00 97.44 600 MET A C 1
ATOM 5002 O O . MET A 1 600 ? -8.696 -6.066 30.199 1.00 97.44 600 MET A O 1
ATOM 5006 N N . ASP A 1 601 ? -6.896 -5.279 29.121 1.00 98.12 601 ASP A N 1
ATOM 5007 C CA . ASP A 1 601 ? -6.733 -4.108 29.990 1.00 98.12 601 ASP A CA 1
ATOM 5008 C C . ASP A 1 601 ? -7.832 -3.055 29.774 1.00 98.12 601 ASP A C 1
ATOM 5010 O O . ASP A 1 601 ? -8.266 -2.421 30.739 1.00 98.12 601 ASP A O 1
ATOM 5014 N N . LEU A 1 602 ? -8.315 -2.898 28.536 1.00 98.00 602 LEU A N 1
ATOM 5015 C CA . LEU A 1 602 ? -9.469 -2.055 28.212 1.00 98.00 602 LEU A CA 1
ATOM 5016 C C . LEU A 1 602 ? -10.757 -2.580 28.851 1.00 98.00 602 LEU A C 1
ATOM 5018 O O . LEU A 1 602 ? -11.483 -1.820 29.491 1.00 98.00 602 LEU A O 1
ATOM 5022 N N . GLU A 1 603 ? -11.029 -3.880 28.721 1.00 97.50 603 GLU A N 1
ATOM 5023 C CA . GLU A 1 603 ? -12.214 -4.487 29.332 1.00 97.50 603 GLU A CA 1
ATOM 5024 C C . GLU A 1 603 ? -12.180 -4.357 30.860 1.00 97.50 603 GLU A C 1
ATOM 5026 O O . GLU A 1 603 ? -13.161 -3.931 31.475 1.00 97.50 603 GLU A O 1
ATOM 5031 N N . LYS A 1 604 ? -11.027 -4.639 31.480 1.00 97.12 604 LYS A N 1
ATOM 5032 C CA . LYS A 1 604 ? -10.837 -4.496 32.932 1.00 97.12 604 LYS A CA 1
ATOM 5033 C C . LYS A 1 604 ? -11.034 -3.065 33.430 1.00 97.12 604 LYS A C 1
ATOM 5035 O O . LYS A 1 604 ? -11.425 -2.894 34.580 1.00 97.12 604 LYS A O 1
ATOM 5040 N N . SER A 1 605 ? -10.786 -2.044 32.604 1.00 96.50 605 SER A N 1
ATOM 5041 C CA . SER A 1 605 ? -11.056 -0.647 32.972 1.00 96.50 605 SER A CA 1
ATOM 5042 C C . SER A 1 605 ? -12.491 -0.192 32.703 1.00 96.50 605 SER A C 1
ATOM 5044 O O . SER A 1 605 ? -12.788 0.993 32.842 1.00 96.50 605 SER A O 1
ATOM 5046 N N . GLY A 1 606 ? -13.391 -1.115 32.353 1.00 95.88 606 GLY A N 1
ATOM 5047 C CA . GLY A 1 606 ? -14.816 -0.850 32.157 1.00 95.88 606 GLY A CA 1
ATOM 5048 C C . GLY A 1 606 ? -15.205 -0.501 30.719 1.00 95.88 606 GLY A C 1
ATOM 5049 O O . GLY A 1 606 ? -16.387 -0.267 30.452 1.00 95.88 606 GLY A O 1
ATOM 5050 N N . ILE A 1 607 ? -14.256 -0.498 29.777 1.00 97.44 607 ILE A N 1
ATOM 5051 C CA . ILE A 1 607 ? -14.555 -0.275 28.360 1.00 97.44 607 ILE A CA 1
ATOM 5052 C C . ILE A 1 607 ? -15.182 -1.541 27.786 1.00 97.44 607 ILE A C 1
ATOM 5054 O O . ILE A 1 607 ? -14.559 -2.594 27.723 1.00 97.44 607 ILE A O 1
ATOM 5058 N N . SER A 1 608 ? -16.436 -1.433 27.361 1.00 94.94 608 SER A N 1
ATOM 5059 C CA . SER A 1 608 ? -17.261 -2.588 26.981 1.00 94.94 608 SER A CA 1
ATOM 5060 C C . SER A 1 608 ? -17.608 -2.657 25.501 1.00 94.94 608 SER A C 1
ATOM 5062 O O . SER A 1 608 ? -18.222 -3.625 25.060 1.00 94.94 608 SER A O 1
ATOM 5064 N N . ILE A 1 609 ? -17.170 -1.670 24.719 1.00 98.44 609 ILE A N 1
ATOM 5065 C CA . ILE A 1 609 ? -17.173 -1.731 23.261 1.00 98.44 609 ILE A CA 1
ATOM 5066 C C . ILE A 1 609 ? -15.734 -1.519 22.800 1.00 98.44 609 ILE A C 1
ATOM 5068 O O . ILE A 1 609 ? -15.143 -0.476 23.075 1.00 98.44 609 ILE A O 1
ATOM 5072 N N . ILE A 1 610 ? -15.153 -2.507 22.122 1.00 98.56 610 ILE A N 1
ATOM 5073 C CA . ILE A 1 610 ? -13.759 -2.466 21.666 1.00 98.56 610 ILE A CA 1
ATOM 5074 C C . ILE A 1 610 ? -13.737 -2.725 20.167 1.00 98.56 610 ILE A C 1
ATOM 5076 O O . ILE A 1 610 ? -14.160 -3.778 19.699 1.00 98.56 610 ILE A O 1
ATOM 5080 N N . GLN A 1 611 ? -13.239 -1.757 19.412 1.00 98.56 611 GLN A N 1
ATOM 5081 C CA . GLN A 1 611 ? -13.066 -1.835 17.976 1.00 98.56 611 GLN A CA 1
ATOM 5082 C C . GLN A 1 611 ? -11.619 -2.196 17.635 1.00 98.56 611 GLN A C 1
ATOM 5084 O O . GLN A 1 611 ? -10.689 -1.543 18.106 1.00 98.56 611 GLN A O 1
ATOM 5089 N N . ILE A 1 612 ? -11.436 -3.230 16.815 1.00 98.00 612 ILE A N 1
ATOM 5090 C CA . ILE A 1 612 ? -10.133 -3.683 16.322 1.00 98.00 612 ILE A CA 1
ATOM 5091 C C . ILE A 1 612 ? -10.153 -3.625 14.795 1.00 98.00 612 ILE A C 1
ATOM 5093 O O . ILE A 1 612 ? -10.807 -4.439 14.138 1.00 98.00 612 ILE A O 1
ATOM 5097 N N . ASP A 1 613 ? -9.448 -2.650 14.235 1.00 96.19 613 ASP A N 1
ATOM 5098 C CA . ASP A 1 613 ? -9.502 -2.334 12.809 1.00 96.19 613 ASP A CA 1
ATOM 5099 C C . ASP A 1 613 ? -8.505 -3.166 12.009 1.00 96.19 613 ASP A C 1
ATOM 5101 O O . ASP A 1 613 ? -7.318 -3.216 12.341 1.00 96.19 613 ASP A O 1
ATOM 5105 N N . GLU A 1 614 ? -8.974 -3.783 10.923 1.00 93.50 614 GLU A N 1
ATOM 5106 C CA . GLU A 1 614 ? -8.153 -4.638 10.061 1.00 93.50 614 GLU A CA 1
ATOM 5107 C C . GLU A 1 614 ? -8.203 -4.250 8.563 1.00 93.50 614 GLU A C 1
ATOM 5109 O O . GLU A 1 614 ? -8.365 -5.110 7.694 1.00 93.50 614 GLU A O 1
ATOM 5114 N N . PRO A 1 615 ? -8.024 -2.964 8.195 1.00 88.50 615 PRO A N 1
ATOM 5115 C CA . PRO A 1 615 ? -8.132 -2.515 6.803 1.00 88.50 615 PRO A CA 1
ATOM 5116 C C . PRO A 1 615 ? -7.116 -3.168 5.849 1.00 88.50 615 PRO A C 1
ATOM 5118 O O . PRO A 1 615 ? -7.341 -3.176 4.641 1.00 88.50 615 PRO A O 1
ATOM 5121 N N . ALA A 1 616 ? -6.010 -3.729 6.352 1.00 90.06 616 ALA A N 1
ATOM 5122 C CA . ALA A 1 616 ? -5.027 -4.433 5.525 1.00 90.06 616 ALA A CA 1
ATOM 5123 C C . ALA A 1 616 ? -5.273 -5.952 5.423 1.00 90.06 616 ALA A C 1
ATOM 5125 O O . ALA A 1 616 ? -4.447 -6.667 4.851 1.00 90.06 616 ALA A O 1
ATOM 5126 N N . PHE A 1 617 ? -6.389 -6.469 5.950 1.00 89.12 617 PHE A N 1
ATOM 5127 C CA . PHE A 1 617 ? -6.721 -7.896 5.882 1.00 89.12 617 PHE A CA 1
ATOM 5128 C C . PHE A 1 617 ? -6.836 -8.399 4.436 1.00 89.12 617 PHE A C 1
ATOM 5130 O O . PHE A 1 617 ? -6.334 -9.471 4.108 1.00 89.12 617 PHE A O 1
ATOM 5137 N N . ARG A 1 618 ? -7.448 -7.609 3.542 1.00 85.38 618 ARG A N 1
ATOM 5138 C CA . ARG A 1 618 ? -7.466 -7.908 2.099 1.00 85.38 618 ARG A CA 1
ATOM 5139 C C . ARG A 1 618 ? -6.095 -7.696 1.463 1.00 85.38 618 ARG A C 1
ATOM 5141 O O . ARG A 1 618 ? -5.671 -8.501 0.648 1.00 85.38 618 ARG A O 1
ATOM 5148 N N . GLU A 1 619 ? -5.408 -6.616 1.832 1.00 85.06 619 GLU A N 1
ATOM 5149 C CA . GLU A 1 619 ? -4.111 -6.235 1.254 1.00 85.06 619 GLU A CA 1
ATOM 5150 C C . GLU A 1 619 ? -3.049 -7.329 1.431 1.00 85.06 619 GLU A C 1
ATOM 5152 O O . GLU A 1 619 ? -2.218 -7.536 0.549 1.00 85.06 619 GLU A O 1
ATOM 5157 N N . GLY A 1 620 ? -3.096 -8.062 2.545 1.00 87.88 620 GLY A N 1
ATOM 5158 C CA . GLY A 1 620 ? -2.185 -9.172 2.808 1.00 87.88 620 GLY A CA 1
ATOM 5159 C C . GLY A 1 620 ? -2.484 -10.462 2.036 1.00 87.88 620 GLY A C 1
ATOM 5160 O O . GLY A 1 620 ? -1.715 -11.417 2.184 1.00 87.88 620 GLY A O 1
ATOM 5161 N N . LEU A 1 621 ? -3.562 -10.528 1.243 1.00 90.12 621 LEU A N 1
ATOM 5162 C CA . LEU A 1 621 ? -3.908 -11.727 0.484 1.00 90.12 621 LEU A CA 1
ATOM 5163 C C . LEU A 1 621 ? -2.832 -12.069 -0.559 1.00 90.12 621 LEU A C 1
ATOM 5165 O O . LEU A 1 621 ? -2.410 -11.203 -1.330 1.00 90.12 621 LEU A O 1
ATOM 5169 N N . PRO A 1 622 ? -2.424 -13.348 -0.643 1.00 92.69 622 PRO A N 1
ATOM 5170 C CA . PRO A 1 622 ? -1.693 -13.859 -1.793 1.00 92.69 622 PRO A CA 1
ATOM 5171 C C . PRO A 1 622 ? -2.444 -13.591 -3.101 1.00 92.69 622 PRO A C 1
ATOM 5173 O O . PRO A 1 622 ? -3.677 -13.667 -3.156 1.00 92.69 622 PRO A O 1
ATOM 5176 N N . LEU A 1 623 ? -1.686 -13.301 -4.159 1.00 93.12 623 LEU A N 1
ATOM 5177 C CA . LEU A 1 623 ? -2.238 -12.946 -5.466 1.00 93.12 623 LEU A CA 1
ATOM 5178 C C . LEU A 1 623 ? -2.868 -14.152 -6.179 1.00 93.12 623 LEU A C 1
ATOM 5180 O O . LEU A 1 623 ? -3.854 -14.000 -6.899 1.00 93.12 623 LEU A O 1
ATOM 5184 N N . LYS A 1 624 ? -2.343 -15.357 -5.936 1.00 93.06 624 LYS A N 1
ATOM 5185 C CA . LYS A 1 624 ? -2.917 -16.620 -6.418 1.00 93.06 624 LYS A CA 1
ATOM 5186 C C . LYS A 1 624 ? -4.024 -17.098 -5.484 1.00 93.06 624 LYS A C 1
ATOM 5188 O O . LYS A 1 624 ? -3.803 -17.225 -4.276 1.00 93.06 624 LYS A O 1
ATOM 5193 N N . LYS A 1 625 ? -5.203 -17.421 -6.026 1.00 91.06 625 LYS A N 1
ATOM 5194 C CA . LYS A 1 625 ? -6.357 -17.874 -5.229 1.00 91.06 625 LYS A CA 1
ATOM 5195 C C . LYS A 1 625 ? -6.050 -19.180 -4.500 1.00 91.06 625 LYS A C 1
ATOM 5197 O O . LYS A 1 625 ? -6.444 -19.329 -3.341 1.00 91.06 625 LYS A O 1
ATOM 5202 N N . SER A 1 626 ? -5.294 -20.082 -5.126 1.00 92.44 626 SER A N 1
ATOM 5203 C CA . SER A 1 626 ? -4.832 -21.338 -4.513 1.00 92.44 626 SER A CA 1
ATOM 5204 C C . SER A 1 626 ? -4.048 -21.149 -3.204 1.00 92.44 626 SER A C 1
ATOM 5206 O O . SER A 1 626 ? -4.107 -22.006 -2.320 1.00 92.44 626 SER A O 1
ATOM 5208 N N . GLU A 1 627 ? -3.379 -20.008 -3.012 1.00 91.12 627 GLU A N 1
ATOM 5209 C CA . GLU A 1 627 ? -2.579 -19.723 -1.815 1.00 91.12 627 GLU A CA 1
ATOM 5210 C C . GLU A 1 627 ? -3.356 -18.972 -0.715 1.00 91.12 627 GLU A C 1
ATOM 5212 O O . GLU A 1 627 ? -2.961 -18.986 0.459 1.00 91.12 627 GLU A O 1
ATOM 5217 N N . GLN A 1 628 ? -4.493 -18.354 -1.050 1.00 91.94 628 GLN A N 1
ATOM 5218 C CA . GLN A 1 628 ? -5.239 -17.475 -0.140 1.00 91.94 628 GLN A CA 1
ATOM 5219 C C . GLN A 1 628 ? -5.751 -18.191 1.109 1.00 91.94 628 GLN A C 1
ATOM 5221 O O . GLN A 1 628 ? -5.676 -17.637 2.206 1.00 91.94 628 GLN A O 1
ATOM 5226 N N . LYS A 1 629 ? -6.213 -19.444 0.982 1.00 92.31 629 LYS A N 1
ATOM 5227 C CA . LYS A 1 629 ? -6.741 -20.221 2.119 1.00 92.31 629 LYS A CA 1
ATOM 5228 C C . LYS A 1 629 ? -5.732 -20.291 3.265 1.00 92.31 629 LYS A C 1
ATOM 5230 O O . LYS A 1 629 ? -6.096 -20.089 4.418 1.00 92.31 629 LYS A O 1
ATOM 5235 N N . LYS A 1 630 ? -4.458 -20.524 2.944 1.00 92.81 630 LYS A N 1
ATOM 5236 C CA . LYS A 1 630 ? -3.381 -20.631 3.932 1.00 92.81 630 LYS A CA 1
ATOM 5237 C C . LYS A 1 630 ? -3.138 -19.316 4.666 1.00 92.81 630 LYS A C 1
ATOM 5239 O O . LYS A 1 630 ? -2.923 -19.339 5.875 1.00 92.81 630 LYS A O 1
ATOM 5244 N N . TYR A 1 631 ? -3.153 -18.197 3.942 1.00 94.12 631 TYR A N 1
ATOM 5245 C CA . TYR A 1 631 ? -3.050 -16.867 4.536 1.00 94.12 631 TYR A CA 1
ATOM 5246 C C . TYR A 1 631 ? -4.216 -16.599 5.488 1.00 94.12 631 TYR A C 1
ATOM 5248 O O . TYR A 1 631 ? -4.016 -16.297 6.663 1.00 94.12 631 TYR A O 1
ATOM 5256 N N . LEU A 1 632 ? -5.434 -16.805 4.991 1.00 94.00 632 LEU A N 1
ATOM 5257 C CA . LEU A 1 632 ? -6.664 -16.522 5.718 1.00 94.00 632 LEU A CA 1
ATOM 5258 C C . LEU A 1 632 ? -6.776 -17.347 6.997 1.00 94.00 632 LEU A C 1
ATOM 5260 O O . LEU A 1 632 ? -7.212 -16.815 8.012 1.00 94.00 632 LEU A O 1
ATOM 5264 N N . THR A 1 633 ? -6.325 -18.605 6.995 1.00 93.94 633 THR A N 1
ATOM 5265 C CA . THR A 1 633 ? -6.298 -19.435 8.206 1.00 93.94 633 THR A CA 1
ATOM 5266 C C . THR A 1 633 ? -5.528 -18.765 9.343 1.00 93.94 633 THR A C 1
ATOM 5268 O O . THR A 1 633 ? -6.074 -18.634 10.436 1.00 93.94 633 THR A O 1
ATOM 5271 N N . TRP A 1 634 ? -4.288 -18.317 9.114 1.00 95.31 634 TRP A N 1
ATOM 5272 C CA . TRP A 1 634 ? -3.508 -17.709 10.195 1.00 95.31 634 TRP A CA 1
ATOM 5273 C C . TRP A 1 634 ? -3.918 -16.260 10.475 1.00 95.31 634 TRP A C 1
ATOM 5275 O O . TRP A 1 634 ? -3.833 -15.834 11.622 1.00 95.31 634 TRP A O 1
ATOM 5285 N N . ALA A 1 635 ? -4.382 -15.509 9.470 1.00 96.06 635 ALA A N 1
ATOM 5286 C CA . ALA A 1 635 ? -4.828 -14.127 9.644 1.00 96.06 635 ALA A CA 1
ATOM 5287 C C . ALA A 1 635 ? -6.092 -14.055 10.515 1.00 96.06 635 ALA A C 1
ATOM 5289 O O . ALA A 1 635 ? -6.139 -13.294 11.480 1.00 96.06 635 ALA A O 1
ATOM 5290 N N . ILE A 1 636 ? -7.077 -14.921 10.241 1.00 95.31 636 ILE A N 1
ATOM 5291 C CA . ILE A 1 636 ? -8.272 -15.080 11.083 1.00 95.31 636 ILE A CA 1
ATOM 5292 C C . ILE A 1 636 ? -7.859 -15.521 12.485 1.00 95.31 636 ILE A C 1
ATOM 5294 O O . ILE A 1 636 ? -8.323 -14.952 13.465 1.00 95.31 636 ILE A O 1
ATOM 5298 N N . HIS A 1 637 ? -6.969 -16.508 12.594 1.00 95.69 637 HIS A N 1
ATOM 5299 C CA . HIS A 1 637 ? -6.495 -16.996 13.885 1.00 95.69 637 HIS A CA 1
ATOM 5300 C C . HIS A 1 637 ? -5.847 -15.886 14.731 1.00 95.69 637 HIS A C 1
ATOM 5302 O O . HIS A 1 637 ? -6.186 -15.737 15.903 1.00 95.69 637 HIS A O 1
ATOM 5308 N N . ALA A 1 638 ? -4.985 -15.062 14.127 1.00 96.69 638 ALA A N 1
ATOM 5309 C CA . ALA A 1 638 ? -4.359 -13.918 14.784 1.00 96.69 638 ALA A CA 1
ATOM 5310 C C . ALA A 1 638 ? -5.399 -12.909 15.292 1.00 96.69 638 ALA A C 1
ATOM 5312 O O . ALA A 1 638 ? -5.308 -12.470 16.435 1.00 96.69 638 ALA A O 1
ATOM 5313 N N . PHE A 1 639 ? -6.421 -12.589 14.495 1.00 96.56 639 PHE A N 1
ATOM 5314 C CA . PHE A 1 639 ? -7.517 -11.737 14.956 1.00 96.56 639 PHE A CA 1
ATOM 5315 C C . PHE A 1 639 ? -8.310 -12.388 16.099 1.00 96.56 639 PHE A C 1
ATOM 5317 O O . PHE A 1 639 ? -8.560 -11.759 17.118 1.00 96.56 639 PHE A O 1
ATOM 5324 N N . LYS A 1 640 ? -8.665 -13.674 15.998 1.00 96.06 640 LYS A N 1
ATOM 5325 C CA . LYS A 1 640 ? -9.458 -14.338 17.046 1.00 96.06 640 LYS A CA 1
ATOM 5326 C C . LYS A 1 640 ? -8.734 -14.410 18.393 1.00 96.06 640 LYS A C 1
ATOM 5328 O O . LYS A 1 640 ? -9.391 -14.347 19.429 1.00 96.06 640 LYS A O 1
ATOM 5333 N N . ILE A 1 641 ? -7.402 -14.487 18.394 1.00 96.62 641 ILE A N 1
ATOM 5334 C CA . ILE A 1 641 ? -6.585 -14.405 19.615 1.00 96.62 641 ILE A CA 1
ATOM 5335 C C . ILE A 1 641 ? -6.774 -13.063 20.335 1.00 96.62 641 ILE A C 1
ATOM 5337 O O . ILE A 1 641 ? -6.769 -13.042 21.567 1.00 96.62 641 ILE A O 1
ATOM 5341 N N . THR A 1 642 ? -6.955 -11.949 19.617 1.00 95.94 642 THR A N 1
ATOM 5342 C CA . THR A 1 642 ? -7.121 -10.634 20.261 1.00 95.94 642 THR A CA 1
ATOM 5343 C C . THR A 1 642 ? -8.471 -10.498 20.954 1.00 95.94 642 THR A C 1
ATOM 5345 O O . THR A 1 642 ? -8.557 -9.836 21.982 1.00 95.94 642 THR A O 1
ATOM 5348 N N . VAL A 1 643 ? -9.510 -11.155 20.432 1.00 93.50 643 VAL A N 1
ATOM 5349 C CA . VAL A 1 643 ? -10.898 -10.980 20.892 1.00 93.50 643 VAL A CA 1
ATOM 5350 C C . VAL A 1 643 ? -11.393 -12.089 21.816 1.00 93.50 643 VAL A C 1
ATOM 5352 O O . VAL A 1 643 ? -12.377 -11.900 22.523 1.00 93.50 643 VAL A O 1
ATOM 5355 N N . SER A 1 644 ? -10.754 -13.260 21.840 1.00 93.38 644 SER A N 1
ATOM 5356 C CA . SER A 1 644 ? -11.289 -14.433 22.548 1.00 93.38 644 SER A CA 1
ATOM 5357 C C . SER A 1 644 ? -11.327 -14.308 24.077 1.00 93.38 644 SER A C 1
ATOM 5359 O O . SER A 1 644 ? -11.975 -15.127 24.720 1.00 93.38 644 SER A O 1
ATOM 5361 N N . SER A 1 645 ? -10.643 -13.322 24.669 1.00 89.25 645 SER A N 1
ATOM 5362 C CA . SER A 1 645 ? -10.601 -13.101 26.123 1.00 89.25 645 SER A CA 1
ATOM 5363 C C . SER A 1 645 ? -11.824 -12.397 26.702 1.00 89.25 645 SER A C 1
ATOM 5365 O O . SER A 1 645 ? -11.992 -12.446 27.916 1.00 89.25 645 SER A O 1
ATOM 5367 N N . VAL A 1 646 ? -12.628 -11.714 25.882 1.00 95.31 646 VAL A N 1
ATOM 5368 C CA . VAL A 1 646 ? -13.634 -10.775 26.401 1.00 95.31 646 VAL A CA 1
ATOM 5369 C C . VAL A 1 646 ? -14.928 -11.462 26.850 1.00 95.31 646 VAL A C 1
ATOM 5371 O O . VAL A 1 646 ? -15.366 -12.472 26.277 1.00 95.31 646 VAL A O 1
ATOM 5374 N N . GLN A 1 647 ? -15.574 -10.875 27.854 1.00 96.00 647 GLN A N 1
ATOM 5375 C CA . GLN A 1 647 ? -16.858 -11.296 28.411 1.00 96.00 647 GLN A CA 1
ATOM 5376 C C . GLN A 1 647 ? -17.984 -11.205 27.383 1.00 96.00 647 GLN A C 1
ATOM 5378 O O . GLN A 1 647 ? -17.957 -10.388 26.464 1.00 96.00 647 GLN A O 1
ATOM 5383 N N . ASN A 1 648 ? -18.991 -12.072 27.515 1.00 96.44 648 ASN A N 1
ATOM 5384 C CA . ASN A 1 648 ? -20.090 -12.222 26.548 1.00 96.44 648 ASN A CA 1
ATOM 5385 C C . ASN A 1 648 ? -20.889 -10.944 26.278 1.00 96.44 648 ASN A C 1
ATOM 5387 O O . ASN A 1 648 ? -21.477 -10.812 25.208 1.00 96.44 648 ASN A O 1
ATOM 5391 N N . ASP A 1 649 ? -20.907 -10.024 27.230 1.00 95.69 649 ASP A N 1
ATOM 5392 C CA . ASP A 1 649 ? -21.590 -8.741 27.156 1.00 95.69 649 ASP A CA 1
ATOM 5393 C C . ASP A 1 649 ? -20.667 -7.576 26.740 1.00 95.69 649 ASP A C 1
ATOM 5395 O O . ASP A 1 649 ? -21.159 -6.469 26.529 1.00 95.69 649 ASP A O 1
ATOM 5399 N N . THR A 1 650 ? -19.368 -7.822 26.534 1.00 97.50 650 THR A N 1
ATOM 5400 C CA . THR A 1 650 ? -18.457 -6.927 25.805 1.00 97.50 650 THR A CA 1
ATOM 5401 C C . THR A 1 650 ? -18.653 -7.109 24.303 1.00 97.50 650 THR A C 1
ATOM 5403 O O . THR A 1 650 ? -18.679 -8.241 23.803 1.00 97.50 650 THR A O 1
ATOM 5406 N N . GLN A 1 651 ? -18.788 -5.995 23.583 1.00 97.56 651 GLN A N 1
ATOM 5407 C CA . GLN A 1 651 ? -19.028 -5.968 22.144 1.00 97.56 651 GLN A CA 1
ATOM 5408 C C . GLN A 1 651 ? -17.737 -5.681 21.374 1.00 97.56 651 GLN A C 1
ATOM 5410 O O . GLN A 1 651 ? -17.100 -4.640 21.553 1.00 97.56 651 GLN A O 1
ATOM 5415 N N . ILE A 1 652 ? -17.371 -6.591 20.477 1.00 97.75 652 ILE A N 1
ATOM 5416 C CA . ILE A 1 652 ? -16.237 -6.428 19.572 1.00 97.75 652 ILE A CA 1
ATOM 5417 C C . ILE A 1 652 ? -16.712 -5.829 18.257 1.00 97.75 652 ILE A C 1
ATOM 5419 O O . ILE A 1 652 ? -17.572 -6.385 17.575 1.00 97.75 652 ILE A O 1
ATOM 5423 N N . HIS A 1 653 ? -16.110 -4.710 17.880 1.00 98.00 653 HIS A N 1
ATOM 5424 C CA . HIS A 1 653 ? -16.301 -4.081 16.582 1.00 98.00 653 HIS A CA 1
ATOM 5425 C C . HIS A 1 653 ? -15.075 -4.335 15.707 1.00 98.00 653 HIS A C 1
ATOM 5427 O O . HIS A 1 653 ? -13.953 -4.460 16.196 1.00 98.00 653 HIS A O 1
ATOM 5433 N N . THR A 1 654 ? -15.263 -4.356 14.396 1.00 95.19 654 THR A N 1
ATOM 5434 C CA . THR A 1 654 ? -14.150 -4.257 13.450 1.00 95.19 654 THR A CA 1
ATOM 5435 C C . THR A 1 654 ? -14.530 -3.355 12.289 1.00 95.19 654 THR A C 1
ATOM 5437 O O . THR A 1 654 ? -15.689 -3.321 11.858 1.00 95.19 654 THR A O 1
ATOM 5440 N N . HIS A 1 655 ? -13.558 -2.589 11.806 1.00 92.75 655 HIS A N 1
ATOM 5441 C CA . HIS A 1 655 ? -13.699 -1.778 10.611 1.00 92.75 655 HIS A CA 1
ATOM 5442 C C . HIS A 1 655 ? -12.801 -2.292 9.489 1.00 92.75 655 HIS A C 1
ATOM 5444 O O . HIS A 1 655 ? -11.634 -2.632 9.702 1.00 92.75 655 HIS A O 1
ATOM 5450 N N . MET A 1 656 ? -13.360 -2.308 8.281 1.00 83.94 656 MET A N 1
ATOM 5451 C CA . MET A 1 656 ? -12.674 -2.679 7.051 1.00 83.94 656 MET A CA 1
ATOM 5452 C C . MET A 1 656 ? -12.876 -1.573 6.011 1.00 83.94 656 MET A C 1
ATOM 5454 O O . MET A 1 656 ? -14.011 -1.260 5.643 1.00 83.94 656 MET A O 1
ATOM 5458 N N . CYS A 1 657 ? -11.774 -1.013 5.513 1.00 77.12 657 CYS A N 1
ATOM 5459 C CA . CYS A 1 657 ? -11.770 -0.015 4.437 1.00 77.12 657 CYS A CA 1
ATOM 5460 C C . CYS A 1 657 ? -11.385 -0.654 3.092 1.00 77.12 657 CYS A C 1
ATOM 5462 O O . CYS A 1 657 ? -10.702 -1.681 3.067 1.00 77.12 657 CYS A O 1
ATOM 5464 N N . TYR A 1 658 ? -11.734 -0.004 1.976 1.00 61.31 658 TYR A N 1
ATOM 5465 C CA . TYR A 1 658 ? -11.124 -0.209 0.651 1.00 61.31 658 TYR A CA 1
ATOM 5466 C C . TYR A 1 658 ? -10.985 -1.662 0.177 1.00 61.31 658 TYR A C 1
ATOM 5468 O O . TYR A 1 658 ? -9.899 -2.099 -0.215 1.00 61.31 658 TYR A O 1
ATOM 5476 N N . SER A 1 659 ? -12.073 -2.428 0.201 1.00 57.41 659 SER A N 1
ATOM 5477 C CA . SER A 1 659 ? -12.031 -3.840 -0.178 1.00 57.41 659 SER A CA 1
ATOM 5478 C C . SER A 1 659 ? -13.105 -4.205 -1.192 1.00 57.41 659 SER A C 1
ATOM 5480 O O . SER A 1 659 ? -14.248 -3.770 -1.097 1.00 57.41 659 SER A O 1
ATOM 5482 N N . GLU A 1 660 ? -12.750 -5.070 -2.145 1.00 65.50 660 GLU A N 1
ATOM 5483 C CA . GLU A 1 660 ? -13.739 -5.834 -2.910 1.00 65.50 660 GLU A CA 1
ATOM 5484 C C . GLU A 1 660 ? -14.285 -6.904 -1.963 1.00 65.50 660 GLU A C 1
ATOM 5486 O O . GLU A 1 660 ? -13.738 -8.004 -1.828 1.00 65.50 660 GLU A O 1
ATOM 5491 N N . PHE A 1 661 ? -15.293 -6.501 -1.192 1.00 68.31 661 PHE A N 1
ATOM 5492 C CA . PHE A 1 661 ? -15.827 -7.275 -0.080 1.00 68.31 661 PHE A CA 1
ATOM 5493 C C . PHE A 1 661 ? -16.365 -8.630 -0.532 1.00 68.31 661 PHE A C 1
ATOM 5495 O O . PHE A 1 661 ? -16.152 -9.613 0.174 1.00 68.31 661 PHE A O 1
ATOM 5502 N N . ASP A 1 662 ? -16.961 -8.710 -1.722 1.00 66.69 662 ASP A N 1
ATOM 5503 C CA . ASP A 1 662 ? -17.555 -9.931 -2.280 1.00 66.69 662 ASP A CA 1
ATOM 5504 C C . ASP A 1 662 ? -16.606 -11.146 -2.232 1.00 66.69 662 ASP A C 1
ATOM 5506 O O . ASP A 1 662 ? -17.044 -12.270 -1.991 1.00 66.69 662 ASP A O 1
ATOM 5510 N N . GLU A 1 663 ? -15.294 -10.933 -2.378 1.00 70.31 663 GLU A N 1
ATOM 5511 C CA . GLU A 1 663 ? -14.301 -12.014 -2.347 1.00 70.31 663 GLU A CA 1
ATOM 5512 C C . GLU A 1 663 ? -13.946 -12.489 -0.929 1.00 70.31 663 GLU A C 1
ATOM 5514 O O . GLU A 1 663 ? -13.555 -13.642 -0.732 1.00 70.31 663 GLU A O 1
ATOM 5519 N N . ILE A 1 664 ? -14.067 -11.611 0.072 1.00 75.38 664 ILE A N 1
ATOM 5520 C CA . ILE A 1 664 ? -13.578 -11.859 1.436 1.00 75.38 664 ILE A CA 1
ATOM 5521 C C . ILE A 1 664 ? -14.677 -11.933 2.494 1.00 75.38 664 ILE A C 1
ATOM 5523 O O . ILE A 1 664 ? -14.392 -12.363 3.612 1.00 75.38 664 ILE A O 1
ATOM 5527 N N . MET A 1 665 ? -15.927 -11.575 2.178 1.00 77.00 665 MET A N 1
ATOM 5528 C CA . MET A 1 665 ? -17.013 -11.482 3.163 1.00 77.00 665 MET A CA 1
ATOM 5529 C C . MET A 1 665 ? -17.191 -12.769 3.976 1.00 77.00 665 MET A C 1
ATOM 5531 O O . MET A 1 665 ? -17.358 -12.717 5.194 1.00 77.00 665 MET A O 1
ATOM 5535 N N . HIS A 1 666 ? -17.100 -13.942 3.341 1.00 79.06 666 HIS A N 1
ATOM 5536 C CA . HIS A 1 666 ? -17.238 -15.211 4.063 1.00 79.06 666 HIS A CA 1
ATOM 5537 C C . HIS A 1 666 ? -16.120 -15.433 5.101 1.00 79.06 666 HIS A C 1
ATOM 5539 O O . HIS A 1 666 ? -16.318 -16.142 6.089 1.00 79.06 666 HIS A O 1
ATOM 5545 N N . TYR A 1 667 ? -14.938 -14.859 4.872 1.00 83.19 667 TYR A N 1
ATOM 5546 C CA . TYR A 1 667 ? -13.812 -14.912 5.798 1.00 83.19 667 TYR A CA 1
ATOM 5547 C C . TYR A 1 667 ? -13.933 -13.847 6.888 1.00 83.19 667 TYR A C 1
ATOM 5549 O O . TYR A 1 667 ? -13.589 -14.134 8.030 1.00 83.19 667 TYR A O 1
ATOM 5557 N N . LEU A 1 668 ? -14.491 -12.673 6.573 1.00 82.94 668 LEU A N 1
ATOM 5558 C CA . LEU A 1 668 ? -14.795 -11.639 7.568 1.00 82.94 668 LEU A CA 1
ATOM 5559 C C . LEU A 1 668 ? -15.759 -12.154 8.644 1.00 82.94 668 LEU A C 1
ATOM 5561 O O . LEU A 1 668 ? -15.550 -11.912 9.827 1.00 82.94 668 LEU A O 1
ATOM 5565 N N . LEU A 1 669 ? -16.742 -12.972 8.262 1.00 82.69 669 LEU A N 1
ATOM 5566 C CA . LEU A 1 669 ? -17.636 -13.644 9.212 1.00 82.69 669 LEU A CA 1
ATOM 5567 C C . LEU A 1 669 ? -16.904 -14.563 10.202 1.00 82.69 669 LEU A C 1
ATOM 5569 O O . LEU A 1 669 ? -17.325 -14.714 11.347 1.00 82.69 669 LEU A O 1
ATOM 5573 N N . LYS A 1 670 ? -15.783 -15.164 9.789 1.00 88.56 670 LYS A N 1
ATOM 5574 C CA . LYS A 1 670 ? -14.987 -16.061 10.643 1.00 88.56 670 LYS A CA 1
ATOM 5575 C C . LYS A 1 670 ? -14.176 -15.313 11.702 1.00 88.56 670 LYS A C 1
ATOM 5577 O O . LYS A 1 670 ? -13.671 -15.965 12.619 1.00 88.56 670 LYS A O 1
ATOM 5582 N N . LEU A 1 671 ? -14.066 -13.985 11.597 1.00 89.94 671 LEU A N 1
ATOM 5583 C CA . LEU A 1 671 ? -13.432 -13.139 12.610 1.00 89.94 671 LEU A CA 1
ATOM 5584 C C . LEU A 1 671 ? -14.222 -13.126 13.928 1.00 89.94 671 LEU A C 1
ATOM 5586 O O . LEU A 1 671 ? -13.625 -12.875 14.968 1.00 89.94 671 LEU A O 1
ATOM 5590 N N . ASP A 1 672 ? -15.523 -13.458 13.896 1.00 89.62 672 ASP A N 1
ATOM 5591 C CA . ASP A 1 672 ? -16.405 -13.511 15.078 1.00 89.62 672 ASP A CA 1
ATOM 5592 C C . ASP A 1 672 ? -16.503 -12.161 15.830 1.00 89.62 672 ASP A C 1
ATOM 5594 O O . ASP A 1 672 ? -16.668 -12.125 17.047 1.00 89.62 672 ASP A O 1
ATOM 5598 N N . ALA A 1 673 ? -16.395 -11.043 15.097 1.00 93.06 673 ALA A N 1
ATOM 5599 C CA . ALA A 1 673 ? -16.688 -9.700 15.607 1.00 93.06 673 ALA A CA 1
ATOM 5600 C C . ALA A 1 673 ? -18.204 -9.495 15.727 1.00 93.06 673 ALA A C 1
ATOM 5602 O O . ALA A 1 673 ? -18.941 -9.906 14.840 1.00 93.06 673 ALA A O 1
ATOM 5603 N N . ASP A 1 674 ? -18.693 -8.841 16.774 1.00 95.50 674 ASP A N 1
ATOM 5604 C CA . ASP A 1 674 ? -20.137 -8.677 16.982 1.00 95.50 674 ASP A CA 1
ATOM 5605 C C . ASP A 1 674 ? -20.742 -7.634 16.017 1.00 95.50 674 ASP A C 1
ATOM 5607 O O . ASP A 1 674 ? -21.850 -7.815 15.508 1.00 95.50 674 ASP A O 1
ATOM 5611 N N . VAL A 1 675 ? -19.979 -6.580 15.693 1.00 95.25 675 VAL A N 1
ATOM 5612 C CA . VAL A 1 675 ? -20.375 -5.526 14.741 1.00 95.25 675 VAL A CA 1
ATOM 5613 C C . VAL A 1 675 ? -19.281 -5.300 13.700 1.00 95.25 675 VAL A C 1
ATOM 5615 O O . VAL A 1 675 ? -18.115 -5.089 14.040 1.00 95.25 675 VAL A O 1
ATOM 5618 N N . ILE A 1 676 ? -19.650 -5.298 12.419 1.00 92.12 676 ILE A N 1
ATOM 5619 C CA . ILE A 1 676 ? -18.721 -5.042 11.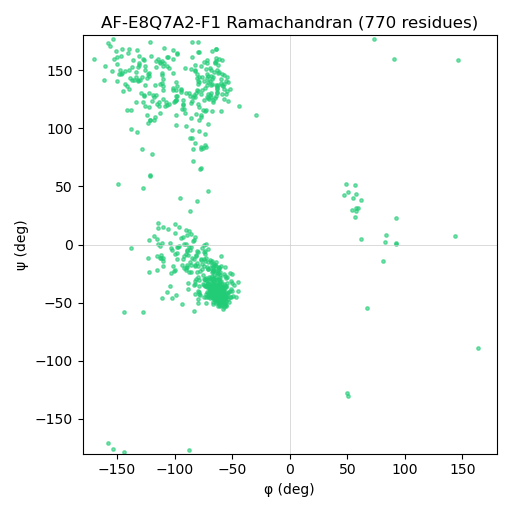309 1.00 92.12 676 ILE A CA 1
ATOM 5620 C C . ILE A 1 676 ? -19.126 -3.752 10.597 1.00 92.12 676 ILE A C 1
ATOM 5622 O O . ILE A 1 676 ? -20.228 -3.649 10.063 1.00 92.12 676 ILE A O 1
ATOM 5626 N N . SER A 1 677 ? -18.228 -2.772 10.547 1.00 91.38 677 SER A N 1
ATOM 5627 C CA . SER A 1 677 ? -18.414 -1.556 9.747 1.00 91.38 677 SER A CA 1
ATOM 5628 C C . SER A 1 677 ? -17.605 -1.636 8.454 1.00 91.38 677 SER A C 1
ATOM 5630 O O . SER A 1 677 ? -16.425 -1.993 8.475 1.00 91.38 677 SER A O 1
ATOM 5632 N N . ILE A 1 678 ? -18.233 -1.305 7.326 1.00 86.56 678 ILE A N 1
ATOM 5633 C CA . ILE A 1 678 ? -17.632 -1.436 5.991 1.00 86.56 678 ILE A CA 1
ATOM 5634 C C . ILE A 1 678 ? -17.860 -0.183 5.155 1.00 86.56 678 ILE A C 1
ATOM 5636 O O . ILE A 1 678 ? -18.922 0.436 5.223 1.00 86.56 678 ILE A O 1
ATOM 5640 N N . GLU A 1 679 ? -16.871 0.168 4.339 1.00 83.00 679 GLU A N 1
ATOM 5641 C CA . GLU A 1 679 ? -16.996 1.232 3.343 1.00 83.00 679 GLU A CA 1
ATOM 5642 C C . GLU A 1 679 ? -17.991 0.816 2.248 1.00 83.00 679 GLU A C 1
ATOM 5644 O O . GLU A 1 679 ? -17.762 -0.142 1.505 1.00 83.00 679 GLU A O 1
ATOM 5649 N N . ALA A 1 680 ? -19.113 1.527 2.152 1.00 79.44 680 ALA A N 1
ATOM 5650 C CA . ALA A 1 680 ? -20.209 1.167 1.254 1.00 79.44 680 ALA A CA 1
ATOM 5651 C C . ALA A 1 680 ? -20.817 2.369 0.531 1.00 79.44 680 ALA A C 1
ATOM 5653 O O . ALA A 1 680 ? -21.712 2.197 -0.300 1.00 79.44 680 ALA A O 1
ATOM 5654 N N . SER A 1 681 ? -20.369 3.598 0.806 1.00 64.62 681 SER A N 1
ATOM 5655 C CA . SER A 1 681 ? -21.104 4.748 0.304 1.00 64.62 681 SER A CA 1
ATOM 5656 C C . SER A 1 681 ? -21.000 4.919 -1.212 1.00 64.62 681 SER A C 1
ATOM 5658 O O . SER A 1 681 ? -21.938 5.457 -1.810 1.00 64.62 681 SER A O 1
ATOM 5660 N N . ARG A 1 682 ? -19.890 4.445 -1.793 1.00 64.69 682 ARG A N 1
ATOM 5661 C CA . ARG A 1 682 ? -19.578 4.426 -3.227 1.00 64.69 682 ARG A CA 1
ATOM 5662 C C . ARG A 1 682 ? -19.768 3.040 -3.866 1.00 64.69 682 ARG A C 1
ATOM 5664 O O . ARG A 1 682 ? -19.585 2.923 -5.075 1.00 64.69 682 ARG A O 1
ATOM 5671 N N . SER A 1 683 ? -20.095 2.017 -3.072 1.00 59.06 683 SER A N 1
ATOM 5672 C CA . SER A 1 683 ? -19.931 0.603 -3.438 1.00 59.06 683 SER A CA 1
ATOM 5673 C C . SER A 1 683 ? -21.245 -0.117 -3.767 1.00 59.06 683 SER A C 1
ATOM 5675 O O . SER A 1 683 ? -22.341 0.331 -3.433 1.00 59.06 683 SER A O 1
ATOM 5677 N N . ASP A 1 684 ? -21.070 -1.241 -4.464 1.00 60.03 684 ASP A N 1
ATOM 5678 C CA . ASP A 1 684 ? -21.995 -1.926 -5.370 1.00 60.03 684 ASP A CA 1
ATOM 5679 C C . ASP A 1 684 ? -23.180 -2.659 -4.705 1.00 60.03 684 ASP A C 1
ATOM 5681 O O . ASP A 1 684 ? -23.059 -3.227 -3.616 1.00 60.03 684 ASP A O 1
ATOM 5685 N N . LEU A 1 685 ? -24.306 -2.767 -5.426 1.00 64.56 685 LEU A N 1
ATOM 5686 C CA . LEU A 1 685 ? -25.470 -3.602 -5.058 1.00 64.56 685 LEU A CA 1
ATOM 5687 C C . LEU A 1 685 ? -25.081 -5.063 -4.744 1.00 64.56 685 LEU A C 1
ATOM 5689 O O . LEU A 1 685 ? -25.791 -5.743 -4.002 1.00 64.56 685 LEU A O 1
ATOM 5693 N N . LYS A 1 686 ? -23.951 -5.535 -5.287 1.00 68.38 686 LYS A N 1
ATOM 5694 C CA . LYS A 1 686 ? -23.410 -6.894 -5.127 1.00 68.38 686 LYS A CA 1
ATOM 5695 C C . LYS A 1 686 ? -23.130 -7.256 -3.662 1.00 68.38 686 LYS A C 1
ATOM 5697 O O . LYS A 1 686 ? -23.553 -8.324 -3.221 1.00 68.38 686 LYS A O 1
ATOM 5702 N N . LEU A 1 687 ? -22.562 -6.336 -2.879 1.00 72.38 687 LEU A N 1
ATOM 5703 C CA . LEU A 1 687 ? -22.298 -6.540 -1.449 1.00 72.38 687 LEU A CA 1
ATOM 5704 C C . LEU A 1 687 ? -23.595 -6.757 -0.657 1.00 72.38 687 LEU A C 1
ATOM 5706 O O . LEU A 1 687 ? -23.705 -7.678 0.154 1.00 72.38 687 LEU A O 1
ATOM 5710 N N . LEU A 1 688 ? -24.605 -5.922 -0.911 1.00 75.19 688 LEU A N 1
ATOM 5711 C CA . LEU A 1 688 ? -25.903 -6.030 -0.244 1.00 75.19 688 LEU A CA 1
ATOM 5712 C C . LEU A 1 688 ? -26.621 -7.330 -0.633 1.00 75.19 688 LEU A C 1
ATOM 5714 O O . LEU A 1 688 ? -27.171 -8.015 0.229 1.00 75.19 688 LEU A O 1
ATOM 5718 N N . GLN A 1 689 ? -26.550 -7.721 -1.909 1.00 77.06 689 GLN A N 1
ATOM 5719 C CA . GLN A 1 689 ? -27.062 -9.008 -2.382 1.00 77.06 689 GLN A CA 1
ATOM 5720 C C . GLN A 1 689 ? -26.333 -10.194 -1.739 1.00 77.06 689 GLN A C 1
ATOM 5722 O O . GLN A 1 689 ? -26.973 -11.194 -1.414 1.00 77.06 689 GLN A O 1
ATOM 5727 N N . PHE A 1 690 ? -25.016 -10.104 -1.527 1.00 75.81 690 PHE A N 1
ATOM 5728 C CA . PHE A 1 690 ? -24.259 -11.134 -0.818 1.00 75.81 690 PHE A CA 1
ATOM 5729 C C . PHE A 1 690 ? -24.765 -11.300 0.618 1.00 75.81 690 PHE A C 1
ATOM 5731 O O . PHE A 1 690 ? -25.005 -12.429 1.052 1.00 75.81 690 PHE A O 1
ATOM 5738 N N . ILE A 1 691 ? -24.959 -10.194 1.343 1.00 73.31 691 ILE A N 1
ATOM 5739 C CA . ILE A 1 691 ? -25.480 -10.216 2.717 1.00 73.31 691 ILE A CA 1
ATOM 5740 C C . ILE A 1 691 ? -26.872 -10.853 2.741 1.00 73.31 691 ILE A C 1
ATOM 5742 O O . ILE A 1 691 ? -27.107 -11.771 3.528 1.00 73.31 691 ILE A O 1
ATOM 5746 N N . GLN A 1 692 ? -27.760 -10.443 1.831 1.00 75.88 692 GLN A N 1
ATOM 5747 C CA . GLN A 1 692 ? -29.111 -10.995 1.721 1.00 75.88 692 GLN A CA 1
ATOM 5748 C C . GLN A 1 692 ? -29.097 -12.509 1.461 1.00 75.88 692 GLN A C 1
ATOM 5750 O O . GLN A 1 692 ? -29.742 -13.274 2.174 1.00 75.88 692 GLN A O 1
ATOM 5755 N N . LYS A 1 693 ? -28.298 -12.971 0.492 1.00 75.50 693 LYS A N 1
ATOM 5756 C CA . LYS A 1 693 ? -28.163 -14.404 0.166 1.00 75.50 693 LYS A CA 1
ATOM 5757 C C . LYS A 1 693 ? -27.609 -15.241 1.320 1.00 75.50 693 LYS A C 1
ATOM 5759 O O . LYS A 1 693 ? -27.804 -16.450 1.340 1.00 75.50 693 LYS A O 1
ATOM 5764 N N . ASN A 1 694 ? -26.907 -14.618 2.264 1.00 70.06 694 ASN A N 1
ATOM 5765 C CA . ASN A 1 694 ? -26.268 -15.296 3.388 1.00 70.06 694 ASN A CA 1
ATOM 5766 C C . ASN A 1 694 ? -26.879 -14.916 4.744 1.00 70.06 694 ASN A C 1
ATOM 5768 O O . ASN A 1 694 ? -26.279 -15.224 5.771 1.00 70.06 694 ASN A O 1
ATOM 5772 N N . THR A 1 695 ? -28.052 -14.274 4.782 1.00 63.34 695 THR A N 1
ATOM 5773 C CA . THR A 1 695 ? -28.602 -13.672 6.013 1.00 63.34 695 THR A CA 1
ATOM 5774 C C . THR A 1 695 ? -28.848 -14.690 7.132 1.00 63.34 695 THR A C 1
ATOM 5776 O O . THR A 1 695 ? -28.642 -14.362 8.298 1.00 63.34 695 THR A O 1
ATOM 5779 N N . GLU A 1 696 ? -29.191 -15.939 6.799 1.00 60.09 696 GLU A N 1
ATOM 5780 C CA . GLU A 1 696 ? -29.354 -17.030 7.779 1.00 60.09 696 GLU A CA 1
ATOM 5781 C C . GLU A 1 696 ? -28.035 -17.426 8.465 1.00 60.09 696 GLU A C 1
ATOM 5783 O O . GLU A 1 696 ? -28.023 -17.819 9.629 1.00 60.09 696 GLU A O 1
ATOM 5788 N N . LYS A 1 697 ? -26.906 -17.284 7.761 1.00 62.62 697 LYS A N 1
ATOM 5789 C CA . LYS A 1 697 ? -25.551 -17.535 8.285 1.00 62.62 697 LYS A CA 1
ATOM 5790 C C . LYS A 1 697 ? -24.913 -16.270 8.864 1.00 62.62 697 LYS A C 1
ATOM 5792 O O . LYS A 1 697 ? -23.961 -16.357 9.638 1.00 62.62 697 LYS A O 1
ATOM 5797 N N . TYR A 1 698 ? -25.420 -15.100 8.480 1.00 66.31 698 TYR A N 1
ATOM 5798 C CA . TYR A 1 698 ? -24.931 -13.791 8.891 1.00 66.31 698 TYR A CA 1
ATOM 5799 C C . TYR A 1 698 ? -25.515 -13.430 10.261 1.00 66.31 698 TYR A C 1
ATOM 5801 O O . TYR A 1 698 ? -26.579 -12.817 10.374 1.00 66.31 698 TYR A O 1
ATOM 5809 N N . LEU A 1 699 ? -24.839 -13.852 11.328 1.00 66.38 699 LEU A N 1
ATOM 5810 C CA . LEU A 1 699 ? -25.295 -13.614 12.702 1.00 66.38 699 LEU A CA 1
ATOM 5811 C C . LEU A 1 699 ? -24.965 -12.200 13.205 1.00 66.38 699 LEU A C 1
ATOM 5813 O O . LEU A 1 699 ? -25.655 -11.718 14.098 1.00 66.38 699 LEU A O 1
ATOM 5817 N N . ASN A 1 700 ? -23.959 -11.561 12.614 1.00 81.81 700 ASN A N 1
ATOM 5818 C CA . ASN A 1 700 ? -23.334 -10.320 13.062 1.00 81.81 700 ASN A CA 1
ATOM 5819 C C . ASN A 1 700 ? -24.215 -9.094 12.782 1.00 81.81 700 ASN A C 1
ATOM 5821 O O . ASN A 1 700 ? -25.045 -9.097 11.869 1.00 81.81 700 ASN A O 1
ATOM 5825 N N . GLU A 1 701 ? -24.000 -8.019 13.530 1.00 91.75 701 GLU A N 1
ATOM 5826 C CA . GLU A 1 701 ? -24.538 -6.705 13.181 1.00 91.75 701 GLU A CA 1
ATOM 5827 C C . GLU A 1 701 ? -23.625 -6.020 12.144 1.00 91.75 701 GLU A C 1
ATOM 5829 O O . GLU A 1 701 ? -22.434 -6.333 12.034 1.00 91.75 701 GLU A O 1
ATOM 5834 N N . ILE A 1 702 ? -24.170 -5.106 11.336 1.00 90.06 702 ILE A N 1
ATOM 5835 C CA . ILE A 1 702 ? -23.437 -4.490 10.225 1.00 90.06 702 ILE A CA 1
ATOM 5836 C C . ILE A 1 702 ? -23.737 -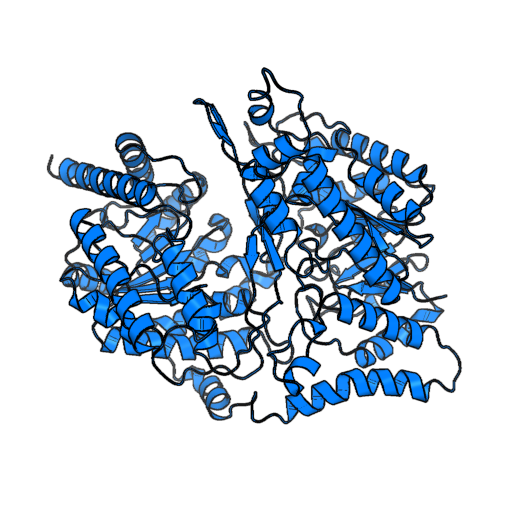3.002 10.051 1.00 90.06 702 ILE A C 1
ATOM 5838 O O . ILE A 1 702 ? -24.887 -2.564 10.070 1.00 90.06 702 ILE A O 1
ATOM 5842 N N . GLY A 1 703 ? -22.674 -2.236 9.825 1.00 92.06 703 GLY A N 1
ATOM 5843 C CA . GLY A 1 703 ? -22.688 -0.802 9.576 1.00 92.06 703 GLY A CA 1
ATOM 5844 C C . GLY A 1 703 ? -22.109 -0.440 8.207 1.00 92.06 703 GLY A C 1
ATOM 5845 O O . GLY A 1 703 ? -20.944 -0.033 8.134 1.00 92.06 703 GLY A O 1
ATOM 5846 N N . PRO A 1 704 ? -22.870 -0.608 7.109 1.00 89.56 704 PRO A N 1
ATOM 5847 C CA . PRO A 1 704 ? -22.458 -0.125 5.797 1.00 89.56 704 PRO A CA 1
ATOM 5848 C C . PRO A 1 704 ? -22.434 1.409 5.792 1.00 89.56 704 PRO A C 1
ATOM 5850 O O . PRO A 1 704 ? -23.435 2.061 6.094 1.00 89.56 704 PRO A O 1
ATOM 5853 N N . GLY A 1 705 ? -21.288 1.993 5.447 1.00 90.25 705 GLY A N 1
ATOM 5854 C CA . GLY A 1 705 ? -21.090 3.435 5.464 1.00 90.25 705 GLY A CA 1
ATOM 5855 C C . GLY A 1 705 ? -22.098 4.181 4.587 1.00 90.25 705 GLY A C 1
ATOM 5856 O O . GLY A 1 705 ? -22.275 3.906 3.395 1.00 90.25 705 GLY A O 1
ATOM 5857 N N . ILE A 1 706 ? -22.805 5.144 5.181 1.00 89.69 706 ILE A N 1
ATOM 5858 C CA . ILE A 1 706 ? -23.921 5.815 4.499 1.00 89.69 706 ILE A CA 1
ATOM 5859 C C . ILE A 1 706 ? -23.468 7.042 3.696 1.00 89.69 706 ILE A C 1
ATOM 5861 O O . ILE A 1 706 ? -24.161 7.473 2.772 1.00 89.69 706 ILE A O 1
ATOM 5865 N N . TYR A 1 707 ? -22.292 7.595 3.989 1.00 86.44 707 TYR A N 1
ATOM 5866 C CA . TYR A 1 707 ? -21.735 8.718 3.244 1.00 86.44 707 TYR A CA 1
ATOM 5867 C C . TYR A 1 707 ? -20.221 8.622 3.095 1.00 86.44 707 TYR A C 1
ATOM 5869 O O . TYR A 1 707 ? -19.516 8.094 3.957 1.00 86.44 707 TYR A O 1
ATOM 5877 N N . ASP A 1 708 ? -19.764 9.174 1.977 1.00 82.12 708 ASP A N 1
ATOM 5878 C CA . ASP A 1 708 ? -18.375 9.177 1.562 1.00 82.12 708 ASP A CA 1
ATOM 5879 C C . ASP A 1 708 ? -17.607 10.222 2.351 1.00 82.12 708 ASP A C 1
ATOM 5881 O O . ASP A 1 708 ? -17.767 11.428 2.138 1.00 82.12 708 ASP A O 1
ATOM 5885 N N . ILE A 1 709 ? -16.737 9.761 3.243 1.00 81.12 709 ILE A N 1
ATOM 5886 C CA . ILE A 1 709 ? -15.928 10.690 4.011 1.00 81.12 709 ILE A CA 1
ATOM 5887 C C . ILE A 1 709 ? -14.864 11.347 3.152 1.00 81.12 709 ILE A C 1
ATOM 5889 O O . ILE A 1 709 ? -14.390 12.376 3.585 1.00 81.12 709 ILE A O 1
ATOM 5893 N N . HIS A 1 710 ? -14.466 10.833 1.983 1.00 73.31 710 HIS A N 1
ATOM 5894 C CA . HIS A 1 710 ? -13.403 11.404 1.140 1.00 73.31 710 HIS A CA 1
ATOM 5895 C C . HIS A 1 710 ? -13.859 12.543 0.234 1.00 73.31 710 HIS A C 1
ATOM 5897 O O . HIS A 1 710 ? -13.005 13.249 -0.308 1.00 73.31 710 HIS A O 1
ATOM 5903 N N . SER A 1 711 ? -15.166 12.744 0.097 1.00 69.88 711 SER A N 1
ATOM 5904 C CA . SER A 1 711 ? -15.735 13.889 -0.602 1.00 69.88 711 SER A CA 1
ATOM 5905 C C . SER A 1 711 ? -15.868 15.099 0.325 1.00 69.88 711 SER A C 1
ATOM 5907 O O . SER A 1 711 ? -16.066 14.968 1.532 1.00 69.88 711 SER A O 1
ATOM 5909 N N . THR A 1 712 ? -15.783 16.298 -0.249 1.00 68.44 712 THR A N 1
ATOM 5910 C CA . THR A 1 712 ? -16.205 17.544 0.413 1.00 68.44 712 THR A CA 1
ATOM 5911 C C . THR A 1 712 ? -17.721 17.754 0.332 1.00 68.44 712 THR A C 1
ATOM 5913 O O . THR A 1 712 ? -18.251 18.696 0.922 1.00 68.44 712 THR A O 1
ATOM 5916 N N . ASN A 1 713 ? -18.439 16.888 -0.393 1.00 72.50 713 ASN A N 1
ATOM 5917 C CA . ASN A 1 713 ? -19.885 16.961 -0.526 1.00 72.50 713 ASN A CA 1
ATOM 5918 C C . ASN A 1 713 ? -20.583 16.634 0.804 1.00 72.50 713 ASN A C 1
ATOM 5920 O O . ASN A 1 713 ? -20.313 15.609 1.428 1.00 72.50 713 ASN A O 1
ATOM 5924 N N . LYS A 1 714 ? -21.518 17.493 1.212 1.00 80.75 714 LYS A N 1
ATOM 5925 C CA . LYS A 1 714 ? -22.288 17.350 2.451 1.00 80.75 714 LYS A CA 1
ATOM 5926 C C . LYS A 1 714 ? -23.608 16.620 2.150 1.00 80.75 714 LYS A C 1
ATOM 5928 O O . LYS A 1 714 ? -24.416 17.154 1.390 1.00 80.75 714 LYS A O 1
ATOM 5933 N N . PRO A 1 715 ? -23.861 15.419 2.703 1.00 86.50 715 PRO A N 1
ATOM 5934 C CA . PRO A 1 715 ? -25.068 14.660 2.386 1.00 86.50 715 PRO A CA 1
ATOM 5935 C C . PRO A 1 715 ? -26.322 15.297 3.006 1.00 86.50 715 PRO A C 1
ATOM 5937 O O . PRO A 1 715 ? -26.319 15.691 4.174 1.00 86.50 715 PRO A O 1
ATOM 5940 N N . SER A 1 716 ? -27.419 15.356 2.244 1.00 92.12 716 SER A N 1
ATOM 5941 C CA . SER A 1 716 ? -28.728 15.780 2.757 1.00 92.12 716 SER A CA 1
ATOM 5942 C C . SER A 1 716 ? -29.404 14.670 3.569 1.00 92.12 716 SER A C 1
ATOM 5944 O O . SER A 1 716 ? -29.196 13.484 3.310 1.00 92.12 716 SER A O 1
ATOM 5946 N N . ILE A 1 717 ? -30.281 15.045 4.506 1.00 96.81 717 ILE A N 1
ATOM 5947 C CA . ILE A 1 717 ? -31.070 14.090 5.308 1.00 96.81 717 ILE A CA 1
ATOM 5948 C C . ILE A 1 717 ? -31.869 13.140 4.402 1.00 96.81 717 ILE A C 1
ATOM 5950 O O . ILE A 1 717 ? -31.828 11.928 4.592 1.00 96.81 717 ILE A O 1
ATOM 5954 N N . SER A 1 718 ? -32.541 13.668 3.373 1.00 94.81 718 SER A N 1
ATOM 5955 C CA . SER A 1 718 ? -33.345 12.868 2.438 1.00 94.81 718 SER A CA 1
ATOM 5956 C C . SER A 1 718 ? -32.518 11.827 1.678 1.00 94.81 718 SER A C 1
ATOM 5958 O O . SER A 1 718 ? -32.958 10.689 1.511 1.00 94.81 718 SER A O 1
ATOM 5960 N N . SER A 1 719 ? -31.299 12.187 1.262 1.00 90.88 719 SER A N 1
ATOM 5961 C CA . SER A 1 719 ? -30.367 11.266 0.607 1.00 90.88 719 SER A CA 1
ATOM 5962 C C . SER A 1 719 ? -29.954 10.129 1.547 1.00 90.88 719 SER A C 1
ATOM 5964 O O . SER A 1 719 ? -29.984 8.958 1.161 1.00 90.88 719 SER A O 1
ATOM 5966 N N . LEU A 1 720 ? -29.653 10.454 2.809 1.00 94.31 720 LEU A N 1
ATOM 5967 C CA . LEU A 1 720 ? -29.281 9.470 3.828 1.00 94.31 720 LEU A CA 1
ATOM 5968 C C . LEU A 1 720 ? -30.441 8.526 4.171 1.00 94.31 720 LEU A C 1
ATOM 5970 O O . LEU A 1 720 ? -30.237 7.315 4.214 1.00 94.31 720 LEU A O 1
ATOM 5974 N N . VAL A 1 721 ? -31.665 9.044 4.326 1.00 96.25 721 VAL A N 1
ATOM 5975 C CA . VAL A 1 721 ? -32.871 8.224 4.552 1.00 96.25 721 VAL A CA 1
ATOM 5976 C C . VAL A 1 721 ? -33.113 7.276 3.377 1.00 96.25 721 VAL A C 1
ATOM 5978 O O . VAL A 1 721 ? -33.311 6.080 3.580 1.00 96.25 721 VAL A O 1
ATOM 5981 N N . LYS A 1 722 ? -33.039 7.771 2.133 1.00 92.94 722 LYS A N 1
ATOM 5982 C CA . LYS A 1 722 ? -33.192 6.935 0.930 1.00 92.94 722 LYS A CA 1
ATOM 5983 C C . LYS A 1 722 ? -32.166 5.800 0.897 1.00 92.94 722 LYS A C 1
ATOM 5985 O O . LYS A 1 722 ? -32.496 4.670 0.530 1.00 92.94 722 LYS A O 1
ATOM 5990 N N . LYS A 1 723 ? -30.928 6.088 1.295 1.00 90.19 723 LYS A N 1
ATOM 5991 C CA . LYS A 1 723 ? -29.859 5.092 1.341 1.00 90.19 723 LYS A CA 1
ATOM 5992 C C . LYS A 1 723 ? -30.082 4.046 2.428 1.00 90.19 723 LYS A C 1
ATOM 5994 O O . LYS A 1 723 ? -30.007 2.858 2.136 1.00 90.19 723 LYS A O 1
ATOM 5999 N N . LEU A 1 724 ? -30.439 4.463 3.638 1.00 92.75 724 LEU A N 1
ATOM 6000 C CA . LEU A 1 724 ? -30.772 3.543 4.726 1.00 92.75 724 LEU A CA 1
ATOM 6001 C C . LEU A 1 724 ? -31.970 2.648 4.369 1.00 92.75 724 LEU A C 1
ATOM 6003 O O . LEU A 1 724 ? -31.899 1.438 4.553 1.00 92.75 724 LEU A O 1
ATOM 6007 N N . ASN A 1 725 ? -33.015 3.197 3.745 1.00 93.12 725 ASN A N 1
ATOM 6008 C CA . ASN A 1 725 ? -34.134 2.406 3.217 1.00 93.12 725 ASN A CA 1
ATOM 6009 C C . ASN A 1 725 ? -33.701 1.408 2.137 1.00 93.12 725 ASN A C 1
ATOM 6011 O O . ASN A 1 725 ? -34.302 0.348 1.997 1.00 93.12 725 ASN A O 1
ATOM 6015 N N . THR A 1 726 ? -32.655 1.723 1.372 1.00 89.38 726 THR A N 1
ATOM 6016 C CA . THR A 1 726 ? -32.068 0.768 0.425 1.00 89.38 726 THR A CA 1
ATOM 6017 C C . THR A 1 726 ? -31.383 -0.373 1.171 1.00 89.38 726 THR A C 1
ATOM 6019 O O . THR A 1 726 ? -31.601 -1.526 0.820 1.00 89.38 726 THR A O 1
ATOM 6022 N N . PHE A 1 727 ? -30.624 -0.083 2.230 1.00 89.06 727 PHE A N 1
ATOM 6023 C CA . PHE A 1 727 ? -29.984 -1.104 3.067 1.00 89.06 727 PHE A CA 1
ATOM 6024 C C . PHE A 1 727 ? -30.995 -2.011 3.774 1.00 89.06 727 PHE A C 1
ATOM 6026 O O . PHE A 1 727 ? -30.800 -3.224 3.795 1.00 89.06 727 PHE A O 1
ATOM 6033 N N . LEU A 1 728 ? -32.111 -1.463 4.258 1.00 89.88 728 LEU A N 1
ATOM 6034 C CA . LEU A 1 728 ? -33.177 -2.226 4.922 1.00 89.88 728 LEU A CA 1
ATOM 6035 C C . LEU A 1 728 ? -33.881 -3.250 4.016 1.00 89.88 728 LEU A C 1
ATOM 6037 O O . LEU A 1 728 ? -34.537 -4.154 4.522 1.00 89.88 728 LEU A O 1
ATOM 6041 N N . LYS A 1 729 ? -33.714 -3.169 2.688 1.00 88.12 729 LYS A N 1
ATOM 6042 C CA . LYS A 1 729 ? -34.175 -4.222 1.763 1.00 88.12 729 LYS A CA 1
ATOM 6043 C C . LYS A 1 729 ? -33.344 -5.507 1.857 1.00 88.12 729 LYS A C 1
ATOM 6045 O O . LYS A 1 729 ? -33.808 -6.558 1.428 1.00 88.12 729 LYS A O 1
ATOM 6050 N N . TYR A 1 730 ? -32.119 -5.412 2.376 1.00 85.19 730 TYR A N 1
ATOM 6051 C CA . TYR A 1 730 ? -31.130 -6.494 2.383 1.00 85.19 730 TYR A CA 1
ATOM 6052 C C . TYR A 1 730 ? -30.654 -6.866 3.791 1.00 85.19 730 TYR A C 1
ATOM 6054 O O . TYR A 1 730 ? -30.177 -7.978 3.997 1.00 85.19 730 TYR A O 1
ATOM 6062 N N . ILE A 1 731 ? -30.757 -5.943 4.752 1.00 86.25 731 ILE A N 1
ATOM 6063 C CA . ILE A 1 731 ? -30.250 -6.097 6.117 1.00 86.25 731 ILE A CA 1
ATOM 6064 C C . ILE A 1 731 ? -31.429 -6.037 7.098 1.00 86.25 731 ILE A C 1
ATOM 6066 O O . ILE A 1 731 ? -32.182 -5.059 7.072 1.00 86.25 731 ILE A O 1
ATOM 6070 N N . PRO A 1 732 ? -31.582 -7.032 7.994 1.00 89.00 732 PRO A N 1
ATOM 6071 C CA . PRO A 1 732 ? -32.588 -6.996 9.050 1.00 89.00 732 PRO A CA 1
ATOM 6072 C C . PRO A 1 732 ? -32.487 -5.738 9.920 1.00 89.00 732 PRO A C 1
ATOM 6074 O O . PRO A 1 732 ? -31.393 -5.289 10.272 1.00 89.00 732 PRO A O 1
ATOM 6077 N N . LYS A 1 733 ? -33.641 -5.179 10.304 1.00 90.56 733 LYS A N 1
ATOM 6078 C CA . LYS A 1 733 ? -33.728 -3.909 11.047 1.00 90.56 733 LYS A CA 1
ATOM 6079 C C . LYS A 1 733 ? -32.950 -3.902 12.369 1.00 90.56 733 LYS A C 1
ATOM 6081 O O . LYS A 1 733 ? -32.404 -2.877 12.760 1.00 90.56 733 LYS A O 1
ATOM 6086 N N . ASP A 1 734 ? -32.888 -5.044 13.042 1.00 88.88 734 ASP A N 1
ATOM 6087 C CA . ASP A 1 734 ? -32.206 -5.257 14.319 1.00 88.88 734 ASP A CA 1
ATOM 6088 C C . ASP A 1 734 ? -30.688 -5.445 14.175 1.00 88.88 734 ASP A C 1
ATOM 6090 O O . ASP A 1 734 ? -29.986 -5.477 15.180 1.00 88.88 734 ASP A O 1
ATOM 6094 N N . LYS A 1 735 ? -30.174 -5.528 12.942 1.00 90.88 735 LYS A N 1
ATOM 6095 C CA . LYS A 1 735 ? -28.746 -5.700 12.641 1.00 90.88 735 LYS A CA 1
ATOM 6096 C C . LYS A 1 735 ? -28.103 -4.484 11.979 1.00 90.88 735 LYS A C 1
ATOM 6098 O O . LYS A 1 735 ? -26.881 -4.455 11.866 1.00 90.88 735 LYS A O 1
ATOM 6103 N N . LEU A 1 736 ? -28.883 -3.504 11.521 1.00 93.38 736 LEU A N 1
ATOM 6104 C CA . LEU A 1 736 ? -28.359 -2.338 10.809 1.00 93.38 736 LEU A CA 1
ATOM 6105 C C . LEU A 1 736 ? -27.827 -1.270 11.776 1.00 93.38 736 LEU A C 1
ATOM 6107 O O . LEU A 1 736 ? -28.558 -0.786 12.638 1.00 93.38 736 LEU A O 1
ATOM 6111 N N . TRP A 1 737 ? -26.581 -0.856 11.563 1.00 96.81 737 TRP A N 1
ATOM 6112 C CA . TRP A 1 737 ? -25.914 0.266 12.227 1.00 96.81 737 TRP A CA 1
ATOM 6113 C C . TRP A 1 737 ? -25.770 1.459 11.279 1.00 96.81 737 TRP A C 1
ATOM 6115 O O . TRP A 1 737 ? -25.731 1.300 10.058 1.00 96.81 737 TRP A O 1
ATOM 6125 N N . VAL A 1 738 ? -25.693 2.665 11.844 1.00 97.50 738 VAL A N 1
ATOM 6126 C CA . VAL A 1 738 ? -25.614 3.921 11.089 1.00 97.50 738 VAL A CA 1
ATOM 6127 C C . VAL A 1 738 ? -24.283 4.620 11.376 1.00 97.50 738 VAL A C 1
ATOM 6129 O O . VAL A 1 738 ? -24.058 5.137 12.472 1.00 97.50 738 VAL A O 1
ATOM 6132 N N . ASN A 1 739 ? -23.399 4.652 10.378 1.00 97.38 739 ASN A N 1
ATOM 6133 C CA . ASN A 1 739 ? -22.053 5.221 10.483 1.00 97.38 739 ASN A CA 1
ATOM 6134 C C . ASN A 1 739 ? -21.547 5.795 9.143 1.00 97.38 739 ASN A C 1
ATOM 6136 O O . ASN A 1 739 ? -22.059 5.441 8.076 1.00 97.38 739 ASN A O 1
ATOM 6140 N N . PRO A 1 740 ? -20.519 6.666 9.172 1.00 94.81 740 PRO A N 1
ATOM 6141 C CA . PRO A 1 740 ? -19.742 7.027 7.985 1.00 94.81 740 PRO A CA 1
ATOM 6142 C C . PRO A 1 740 ? -18.969 5.842 7.389 1.00 94.81 740 PRO A C 1
ATOM 6144 O O . PRO A 1 740 ? -18.793 4.816 8.043 1.00 94.81 740 PRO A O 1
ATOM 6147 N N . ASP A 1 741 ? -18.443 6.029 6.174 1.00 88.62 741 ASP A N 1
ATOM 6148 C CA . ASP A 1 741 ? -17.558 5.063 5.503 1.00 88.62 741 ASP A CA 1
ATOM 6149 C C . ASP A 1 741 ? -16.252 4.768 6.240 1.00 88.62 741 ASP A C 1
ATOM 6151 O O . ASP A 1 741 ? -15.772 3.648 6.171 1.00 88.62 741 ASP A O 1
ATOM 6155 N N . CYS A 1 742 ? -15.644 5.765 6.885 1.00 91.25 742 CYS A N 1
ATOM 6156 C CA . CYS A 1 742 ? -14.364 5.621 7.579 1.00 91.25 742 CYS A CA 1
ATOM 6157 C C . CYS A 1 742 ? -14.207 6.723 8.649 1.00 91.25 742 CYS A C 1
ATOM 6159 O O . CYS A 1 742 ? -15.142 7.473 8.946 1.00 91.25 742 CYS A O 1
ATOM 6161 N N . GLY A 1 743 ? -13.016 6.835 9.240 1.00 91.31 743 GLY A N 1
ATOM 6162 C CA . GLY A 1 743 ? -12.651 7.894 10.180 1.00 91.31 743 GLY A CA 1
ATOM 6163 C C . GLY A 1 743 ? -12.636 9.298 9.556 1.00 91.31 743 GLY A C 1
ATOM 6164 O O . GLY A 1 743 ? -12.437 9.480 8.356 1.00 91.31 743 GLY A O 1
ATOM 6165 N N . LEU A 1 744 ? -12.807 10.325 10.390 1.00 93.44 744 LEU A N 1
ATOM 6166 C CA . LEU A 1 744 ? -13.035 11.718 9.979 1.00 93.44 744 LEU A CA 1
ATOM 6167 C C . LEU A 1 744 ? -11.767 12.589 10.042 1.00 93.44 744 LEU A C 1
ATOM 6169 O O . LEU A 1 744 ? -11.831 13.804 9.852 1.00 93.44 744 LEU A O 1
ATOM 6173 N N . LYS A 1 745 ? -10.590 11.978 10.246 1.00 90.62 745 LYS A N 1
ATOM 6174 C CA . LYS A 1 745 ? -9.271 12.637 10.346 1.00 90.62 745 LYS A CA 1
ATOM 6175 C C . LYS A 1 745 ? -8.990 13.701 9.285 1.00 90.62 745 LYS A C 1
ATOM 6177 O O . LYS A 1 745 ? -8.359 14.715 9.584 1.00 90.62 745 LYS A O 1
ATOM 6182 N N . THR A 1 746 ? -9.386 13.450 8.038 1.00 84.44 746 THR A N 1
ATOM 6183 C CA . THR A 1 746 ? -9.069 14.301 6.878 1.00 84.44 746 THR A CA 1
ATOM 6184 C C . THR A 1 746 ? -10.117 15.376 6.586 1.00 84.44 746 THR A C 1
ATOM 6186 O O . THR A 1 746 ? -9.964 16.108 5.609 1.00 84.44 746 THR A O 1
ATOM 6189 N N . ARG A 1 747 ? -11.182 15.460 7.388 1.00 86.44 747 ARG A N 1
ATOM 6190 C CA . ARG A 1 747 ? -12.281 16.418 7.217 1.00 86.44 747 ARG A CA 1
ATOM 6191 C C . ARG A 1 747 ? -12.109 17.639 8.108 1.00 86.44 747 ARG A C 1
ATOM 6193 O O . ARG A 1 747 ? -11.310 17.634 9.040 1.00 86.44 747 ARG A O 1
ATOM 6200 N N . SER A 1 748 ? -12.855 18.698 7.810 1.00 89.81 748 SER A N 1
ATOM 6201 C CA . SER A 1 748 ? -12.987 19.854 8.696 1.00 89.81 748 SER A CA 1
ATOM 6202 C C . SER A 1 748 ? -14.081 19.630 9.744 1.00 89.81 748 SER A C 1
ATOM 6204 O O . SER A 1 748 ? -14.982 18.804 9.574 1.00 89.81 748 SER A O 1
ATOM 6206 N N . TRP A 1 749 ? -14.049 20.416 10.821 1.00 92.88 749 TRP A N 1
ATOM 6207 C CA . TRP A 1 749 ? -15.112 20.409 11.827 1.00 92.88 749 TRP A CA 1
ATOM 6208 C C . TRP A 1 749 ? -16.471 20.844 11.266 1.00 92.88 749 TRP A C 1
ATOM 6210 O O . TRP A 1 749 ? -17.482 20.249 11.624 1.00 92.88 749 TRP A O 1
ATOM 6220 N N . SER A 1 750 ? -16.506 21.832 10.366 1.00 91.12 750 SER A N 1
ATOM 6221 C CA . SER A 1 750 ? -17.753 22.302 9.739 1.00 91.12 750 SER A CA 1
ATOM 6222 C C . SER A 1 750 ? -18.439 21.192 8.936 1.00 91.12 750 SER A C 1
ATOM 6224 O O . SER A 1 750 ? -19.628 20.931 9.116 1.00 91.12 750 SER A O 1
ATOM 6226 N N . GLU A 1 751 ? -17.682 20.495 8.084 1.00 88.31 751 GLU A N 1
ATOM 6227 C CA . GLU A 1 751 ? -18.186 19.359 7.302 1.00 88.31 751 GLU A CA 1
ATOM 6228 C C . GLU A 1 751 ? -18.618 18.203 8.205 1.00 88.31 751 GLU A C 1
ATOM 6230 O O . GLU A 1 751 ? -19.690 17.629 8.005 1.00 88.31 751 GLU A O 1
ATOM 6235 N N . THR A 1 752 ? -17.802 17.895 9.218 1.00 93.50 752 THR A N 1
ATOM 6236 C CA . THR A 1 752 ? -18.045 16.803 10.165 1.00 93.50 752 THR A CA 1
ATOM 6237 C C . THR A 1 752 ? -19.345 17.012 10.931 1.00 93.50 752 THR A C 1
ATOM 6239 O O . THR A 1 752 ? -20.213 16.144 10.899 1.00 93.50 752 THR A O 1
ATOM 6242 N N . LYS A 1 753 ? -19.525 18.177 11.565 1.00 94.81 753 LYS A N 1
ATOM 6243 C CA . LYS A 1 753 ? -20.730 18.475 12.352 1.00 94.81 753 LYS A CA 1
ATOM 6244 C C . LYS A 1 753 ? -21.991 18.410 11.499 1.00 94.81 753 LYS A C 1
ATOM 6246 O O . LYS A 1 753 ? -22.962 17.781 11.899 1.00 94.81 753 LYS A O 1
ATOM 6251 N N . HIS A 1 754 ? -21.959 19.011 10.310 1.00 94.19 754 HIS A N 1
ATOM 6252 C CA . HIS A 1 754 ? -23.109 19.012 9.410 1.00 94.19 754 HIS A CA 1
ATOM 6253 C C . HIS A 1 754 ? -23.487 17.595 8.951 1.00 94.19 754 HIS A C 1
ATOM 6255 O O . HIS A 1 754 ? -24.652 17.210 9.014 1.00 94.19 754 HIS A O 1
ATOM 6261 N N . SER A 1 755 ? -22.504 16.805 8.513 1.00 94.75 755 SER A N 1
ATOM 6262 C CA . SER A 1 755 ? -22.758 15.457 7.987 1.00 94.75 755 SER A CA 1
ATOM 6263 C C . SER A 1 755 ? -23.247 14.507 9.082 1.00 94.75 755 SER A C 1
ATOM 6265 O O . SER A 1 755 ? -24.195 13.755 8.860 1.00 94.75 755 SER A O 1
ATOM 6267 N N . LEU A 1 756 ? -22.656 14.578 10.282 1.00 97.50 756 LEU A N 1
ATOM 6268 C CA . LEU A 1 756 ? -23.077 13.764 11.423 1.00 97.50 756 LEU A CA 1
ATOM 6269 C C . LEU A 1 756 ? -24.454 14.174 11.954 1.00 97.50 756 LEU A C 1
ATOM 6271 O O . LEU A 1 756 ? -25.254 13.298 12.266 1.00 97.50 756 LEU A O 1
ATOM 6275 N N . HIS A 1 757 ? -24.769 15.472 11.989 1.00 98.00 757 HIS A N 1
ATOM 6276 C CA . HIS A 1 757 ? -26.108 15.947 12.345 1.00 98.00 757 HIS A CA 1
ATOM 6277 C C . HIS A 1 757 ? -27.167 15.334 11.422 1.00 98.00 757 HIS A C 1
ATOM 6279 O O . HIS A 1 757 ? -28.143 14.744 11.885 1.00 98.00 757 HIS A O 1
ATOM 6285 N N . ASN A 1 758 ? -26.946 15.409 10.106 1.00 98.06 758 ASN A N 1
ATOM 6286 C CA . ASN A 1 758 ? -27.889 14.869 9.130 1.00 98.06 758 ASN A CA 1
ATOM 6287 C C . ASN A 1 758 ? -27.991 13.339 9.205 1.00 98.06 758 ASN A C 1
ATOM 6289 O O . ASN A 1 758 ? -29.076 12.790 9.020 1.00 98.06 758 ASN A O 1
ATOM 6293 N N . MET A 1 759 ? -26.885 12.653 9.504 1.00 98.00 759 MET A N 1
ATOM 6294 C CA . MET A 1 759 ? -26.861 11.207 9.735 1.00 98.00 759 MET A CA 1
ATOM 6295 C C . MET A 1 759 ? -27.715 10.802 10.938 1.00 98.00 759 MET A C 1
ATOM 6297 O O . MET A 1 759 ? -28.540 9.896 10.816 1.00 98.00 759 MET A O 1
ATOM 6301 N N . VAL A 1 760 ? -27.555 11.478 12.078 1.00 98.44 760 VAL A N 1
ATOM 6302 C CA . VAL A 1 760 ? -28.358 11.189 13.274 1.00 98.44 760 VAL A CA 1
ATOM 6303 C C . VAL A 1 760 ? -29.831 11.516 13.028 1.00 98.44 760 VAL A C 1
ATOM 6305 O O . VAL A 1 760 ? -30.700 10.717 13.376 1.00 98.44 760 VAL A O 1
ATOM 6308 N N . ALA A 1 761 ? -30.131 12.634 12.360 1.00 98.38 761 ALA A N 1
ATOM 6309 C CA . ALA A 1 761 ? -31.498 12.987 11.981 1.00 98.38 761 ALA A CA 1
ATOM 6310 C C . ALA A 1 761 ? -32.151 11.907 11.098 1.00 98.38 761 ALA A C 1
ATOM 6312 O O . ALA A 1 761 ? -33.288 11.512 11.349 1.00 98.38 761 ALA A O 1
ATOM 6313 N N . ALA A 1 762 ? -31.423 11.371 10.112 1.00 97.94 762 ALA A N 1
ATOM 6314 C CA . ALA A 1 762 ? -31.914 10.290 9.259 1.00 97.94 762 ALA A CA 1
ATOM 6315 C C . ALA A 1 762 ? -32.219 9.003 10.050 1.00 97.94 762 ALA A C 1
ATOM 6317 O O . ALA A 1 762 ? -33.262 8.386 9.830 1.00 97.94 762 ALA A O 1
ATOM 6318 N N . ALA A 1 763 ? -31.361 8.622 11.004 1.00 97.69 763 ALA A N 1
ATOM 6319 C CA . ALA A 1 763 ? -31.611 7.474 11.877 1.00 97.69 763 ALA A CA 1
ATOM 6320 C C . ALA A 1 763 ? -32.852 7.684 12.761 1.00 97.69 763 ALA A C 1
ATOM 6322 O O . ALA A 1 763 ? -33.678 6.782 12.887 1.00 97.69 763 ALA A O 1
ATOM 6323 N N . LYS A 1 764 ? -33.025 8.886 13.327 1.00 97.94 764 LYS A N 1
ATOM 6324 C CA . LYS A 1 764 ? -34.204 9.245 14.133 1.00 97.94 764 LYS A CA 1
ATOM 6325 C C . LYS A 1 764 ? -35.504 9.170 13.331 1.00 97.94 764 LYS A C 1
ATOM 6327 O O . LYS A 1 764 ? -36.475 8.623 13.838 1.00 97.94 764 LYS A O 1
ATOM 6332 N N . ILE A 1 765 ? -35.507 9.631 12.079 1.00 97.50 765 ILE A N 1
ATOM 6333 C CA . ILE A 1 765 ? -36.671 9.515 11.182 1.00 97.50 765 ILE A CA 1
ATOM 6334 C C . ILE A 1 765 ? -37.090 8.047 11.014 1.00 97.50 765 ILE A C 1
ATOM 6336 O O . ILE A 1 765 ? -38.269 7.735 11.153 1.00 97.50 765 ILE A O 1
ATOM 6340 N N . LEU A 1 766 ? -36.134 7.139 10.784 1.00 95.44 766 LEU A N 1
ATOM 6341 C CA . LEU A 1 766 ? -36.427 5.706 10.651 1.00 95.44 766 LEU A CA 1
ATOM 6342 C C . LEU A 1 766 ? -36.904 5.057 11.951 1.00 95.44 766 LEU A C 1
ATOM 6344 O O . LEU A 1 766 ? -37.695 4.120 11.910 1.00 95.44 766 LEU A O 1
ATOM 6348 N N . ARG A 1 767 ? -36.421 5.519 13.110 1.00 95.44 767 ARG A N 1
ATOM 6349 C CA . ARG A 1 767 ? -36.910 5.042 14.414 1.00 95.44 767 ARG A CA 1
ATOM 6350 C C . ARG A 1 767 ? -38.376 5.429 14.607 1.00 95.44 767 ARG A C 1
ATOM 6352 O O . ARG A 1 767 ? -39.174 4.581 14.988 1.00 95.44 767 ARG A O 1
ATOM 6359 N N . SER A 1 768 ? -38.734 6.676 14.302 1.00 93.44 768 SER A N 1
ATOM 6360 C CA . SER A 1 768 ? -40.109 7.169 14.443 1.00 93.44 768 SER A CA 1
ATOM 6361 C C . SER A 1 768 ? -41.087 6.496 13.481 1.00 93.44 768 SER A C 1
ATOM 6363 O O . SER A 1 768 ? -42.225 6.247 13.862 1.00 93.44 768 SER A O 1
ATOM 6365 N N . SER A 1 769 ? -40.656 6.138 12.267 1.00 87.38 769 SER A N 1
ATOM 6366 C CA . SER A 1 769 ? -41.513 5.454 11.286 1.00 87.38 769 SER A CA 1
ATOM 6367 C C . SER A 1 769 ? -41.852 4.001 11.638 1.00 87.38 769 SER A C 1
ATOM 6369 O O . SER A 1 769 ? -42.562 3.367 10.874 1.00 87.38 769 SER A O 1
ATOM 6371 N N . LEU A 1 770 ? -41.309 3.449 12.730 1.00 78.31 770 LEU A N 1
ATOM 6372 C CA . LEU A 1 770 ? -41.666 2.118 13.244 1.00 78.31 770 LEU A CA 1
ATOM 6373 C C . LEU A 1 770 ? -42.773 2.162 14.307 1.00 78.31 770 LEU A C 1
ATOM 6375 O O . LEU A 1 770 ? -43.284 1.111 14.685 1.00 78.31 770 LEU A O 1
ATOM 6379 N N . ASN A 1 771 ? -43.086 3.354 14.826 1.00 60.50 771 ASN A N 1
ATOM 6380 C CA . ASN A 1 771 ? -44.156 3.575 15.804 1.00 60.50 771 ASN A CA 1
ATOM 6381 C C . ASN A 1 771 ? -45.507 3.888 15.132 1.00 60.50 771 ASN A C 1
ATOM 6383 O O . ASN A 1 771 ? -46.495 4.137 15.822 1.00 60.50 771 ASN A O 1
ATOM 6387 N N . HIS A 1 772 ? -45.521 3.896 13.800 1.00 40.84 772 HIS A N 1
ATOM 6388 C CA . HIS A 1 772 ? -46.681 3.958 12.919 1.00 40.84 772 HIS A CA 1
ATOM 6389 C C . HIS A 1 772 ? -46.712 2.668 12.105 1.00 40.84 772 HIS A C 1
ATOM 6391 O O . HIS A 1 772 ? -47.833 2.207 11.806 1.00 40.84 772 HIS A O 1
#

Nearest PDB structures (foldseek):
  3ppg-assembly1_A  TM=9.379E-01  e=2.096E-80  Candida albicans
  3ppf-assembly1_A  TM=9.336E-01  e=4.975E-78  Candida albicans
  3l7r-assembly1_A  TM=9.259E-01  e=1.209E-73  Streptococcus mutans UA159
  1xdj-assembly1_A  TM=9.494E-01  e=1.002E-71  Thermotoga maritima
  3bq6-assembly2_B  TM=9.491E-01  e=1.237E-71  Thermotoga maritima

Foldseek 3Di:
DFAAAEEQAAAQCDLQSLLLVLLVCVVVVVDDPVVNVVSSLVSLLVVQVLLVVLPHQAYEFQNDDSFASLLVQCQQFVLQDPLLVVVPPDDDDDSVVSSCCQAANDDDPNDTGDHADWADPALALAIHRAREDEPPDATAGHDCRRVVRLVSSVVSDVGAYEYEDEAPLQSLVRHDYPPDDDDSLVCLVNSLVRVLVVLVSVLPDPHAEYEYEDQVLQEPDDPVSLVSQLVSQVPRDRVRHFYEYEYAQHFNVVCLVSVLSGPGAEYEAQQDNYVVPRQVVVVCVSHDQRHEYEYQQAALQFWFDGLLLVVLVRCLVCVVRHHYYYYHRHHNLNFFADLVQFPPDDPLVSLGTHTPSSSSSSRSLSSVLSNPPDPVSCPSSVVSVCSCVSNVVCQVPDPQFEDPVLVVCLVVCVVFDLAAPDDLVVLLVLQCVVLVAFFQAFEEFAAAADDPVLVVLVVCVVVVVDDPVVSVVVLLVLLLVQLVLCVVLVHQEYYSRPSVDPDQLVQVLVQKRQKDFGDSGWHHSTNSDIDGAIARHHQIAGDDARQQVSLLSSCVSDPHAYEAEHEALQQSLSRHNYDPPDDSLSSLQSRLQRLLVNLVVCVVSVRQEYEYEDQSLVSNADSYPVCRVVSLVSSLSSLSSNVRPDDSNRAYEYEYERDPCLVCVVSVVSNVGQEYEAAACPDDPSVLVVCQVCVVVRSHAYEHAQDELSDLDADALVSSLVSVVVSVVRDPSNRYYFYHRHHNHNDDPVSVSRNSSSSSVSSVVVSVVVVD

Secondary structure (DSSP, 8-state):
---EEE-S----S-TT-HHHHHHHHHTTTSS-HHHHHHHHHHHHHHHHHHHHHTT-SBEEES---SS-HHHHHHHHTT---GGGTTT-SSS---HHHHHHHHHH-EEETTEEEPPPPEEE-TTSS-EEEPPEE-TT--------HHHHHHHHHHHH--S-EEEEEE-HHHHHHH-EE-SS---GGGGHHHHHHHHHHHHHHHTTSS-SEEEEE-GGGGS---HHHHHHHHHHHHH---TTSEEEEE--SS--GGGHHHHTTSS-SEEEEESSTTTTT--HHHHHHHS-TTSEEEEEEE-SS--BPP-HHHHHHHHTTTTTTS-EEEEESS-GGGS-S-GGG--SS-HHHHTTB--HHHHHHHHHHHHHHHT--SS-THHHHHHHHHHHHHHHHHHHT-TTT--HHHHHHHHTGGGS-SS-SS-HHHHHHHHHHHH-PPSS-B---S-----HHHHHHHHHHHTTSS-HHHHHHHHHHHHHHHHHHHHHTT-SSB----TT-S-TTHHHHTTEEEEE--SS--EEEETTEEE---EEEEEEEE-S-SSHHHHHHHHHT-SS-BEEEEE-HHHHHHTSB--SSS-HHHHHHHHHHHHHHHHHHHHHTT--EEEEE-TTTTTTS-SSHHHHHHHHHHHHHHHHHHHTTS-TTSEEEEEE-S--HHHHHHHHGGG--SEEEE--TT--HHHHHHHHHTTTT--SEEEE--S-TTSSPPPPHHHHHHHHHHHTTTS-TTTB-B--SS--TTS-HHHHHHHHHHHHHHHHHHHHTT--

Sequence (772 aa):
MTVLGHTLGFPRIGLYRELKYALEQYWRNTINQDKLLNIGKMIRIRHWGQQIKAGIDLIPVGDFAWYDHVLTTSMMLNNIPKRYYSSISNQTTNNLDILFNIARGYSKNNVNIIPSEMKKWFNTNYHYIVPEFIQDQEFKLNWTQLFDEIDEASSYYNHPIKPIILGPLTYLWIGKTKEKEFDKLSLLSPLLLVYQEILDILSKKNINWVQIDEPALVLELPNEWKQAYLYAYQKLHHNNFKILLTTYFDSIYHQLDLIEKFSIDGLHVDLVSNQKNNNILLLHEQLPKNWVLSAGIINGKNIWKTNLYYWFKQLYPIITQRKIWIGSSCSLLHSPIDLNLETNLNNNIKTWFSFALQKCSEIKMLCDTLNNRNHNNSLKINILKQHYDSVHNTRLHSDFIHNSKVQERCKNISDVPVSRQTAHHIRFKLQRKRFNLPLYPTTTIGSFPQTQDLRNLRLKFKNNQINKNHYHANLEQYIKQIITEQEKLDLDILVHGEPERNDMVEYFGEHLNGFSFTQHGWIQSYGSRCVKPPIIIGDISRTKPITQKWINYAQSLTKKPIKGILTGPVTILTWSFVREDIKRHTVALQLALSIRDEVMDLEKSGISIIQIDEPAFREGLPLKKSEQKKYLTWAIHAFKITVSSVQNDTQIHTHMCYSEFDEIMHYLLKLDADVISIEASRSDLKLLQFIQKNTEKYLNEIGPGIYDIHSTNKPSISSLVKKLNTFLKYIPKDKLWVNPDCGLKTRSWSETKHSLHNMVAAAKILRSSLNH

Radius of gyration: 26.91 Å; Cα contacts (8 Å, |Δi|>4): 1400; chains: 1; bounding box: 88×54×68 Å